Protein AF-A0A4E0RGH5-F1 (afdb_monomer_lite)

Foldseek 3Di:
DDPPDPPPVPDDDPDLLLLQCLVCVLLVAVLLNVCCNPVVVVLVVLCVVQVPDDPVNVLVLLLVLLLQLLQLLLCLLVVHDGPDDPVLNVVLCVPCNVLSVVAPDHSVLSVQCSVPSVQAPPDPDQDPVNVSQCSRPPDLLSVLVSVVVRVCVRDNHDPSRSVSCNVVSSSSVSSSSSSSVVLVPDPSSVRSSLSSLVSSLVVLLVVLVVLCVVQVHDLFADLLLLLTDDDPVSVVSLVVLVVNLVRGDLLDPSSLSSLSSSLNSVVSVVPLVVSLVSLVVSCVSPPDDLQSNLSSLNNNLSSVLLVVNWVSSVVSLVSSCVSPVQPRPLAPCVQWPFDTFPHAANFFTKGWTQGNDPVCCVPARIKIKTKGSFQDDPADPPFPWDASNPVVSGTIIGIGGDDPQKDFQVVCQVPQFDDDPNFGAQDPVLLLQVLLVLLVQQQVCQVVQWHQQQQARRQWIWGNDNSTHTDDRHRTRCLVVLQVSLQSCVVSVDDDNRGPRNVVNVLSVLLFAPQSNVVPVQPHDGQLRVLSSSLQRSQCRHQSDRSNDDDLVSHPPQVLNSVLSCQSNDNRSVSHDPHSVSSNVSSVVSVVVVVLVVVLVVLVVVLVVVLDLVSLVCSLPPGDPCPCVVVSVVSNVVNVVPPDDDDDDDDDDDDDDDDDDDDVPVVVLVVVLVVLVVQLVVVLDLVSLVCSVVDDGPCPCVVVSVVSNVVRVVVVLVVVLVVLVVQLVVVLALVSLVCSLPDDGPCPCNVVSVVSNLVNVLVVLVVQLVVVLDLVSLVVSCVDDGPCPCNVVSVVSNVVRVVVVVVVVVVVVVVVLVVVLVVLVVQLVVVLDLVSLVCSCPDPGPCPCVVVSLVSNLVVLQADLPDVVSLVVLVCCLAPNLVSLVVSCVRVNCQRSQLSLQLSLLCLPLVLVLPVLVCQLVVVFDDDPPDDDSVLSVVVSVLSVVLSVVLSVVSNVPRPDPCCVVSVVVNLVSCVVVVVVSVVVVCVVVPDPDPPPVVVVVVVVSVVLVVVVVVVVVVVVVDDPVVVVVVVVVVVVVVVPPDDDDDPCPVVVVVVVLVSVLVCLSVVLSVQSVVSSVVSDRDPVNVVSVVVSVVVSVVVVVCRRVPVVVVND

Sequence (1113 aa):
MIHITTTQLNKKMLSPQPLLQGLGTLLDNPAVAEFAKHAGKKAVSVLRAHFTFTSHEITKAYQDNFGKTLEAIRNELAGKPSLFSSKLRHDFSAQFSAQIRSGDVDSEALNPFVKQKAKLFQIDNLSDTDLASLINAQSTVALTELLLEQMQLITPLSDKLSAFLRQDDLLGQAMLFFLREQFRTDERFEKTQMALQQEAILFNQQRMFALMEKLHLSSQVKASDEFTRHDTETQHLIQKSVFNLKHLSSKTPEYTQLTLMVGSAISSTGDLAQSEALFSQVIDNTPHDDEKKAKAYFNRFQVRLRGNTFDTALVDLQAAIDLNPYDYALHDVKTYPMLELLGAGGMGCVFLCQNNDPLTAQEHQKVVVKCFWETLKGAPKPLAVAYANVHDQKRAYFVTEYFEGTIDGEQWLKKYGIDDDKIKKMDLKTGWQVALSLAQGLQVAHDKGIFHLDLKPANVLLTDSPAAVPLKIIDFGLAKIAPTLQQEALTRQNQLGLSQFGQAVMGTLHYAPPEQQGETQYGEPKAYSDVFAFGATMYRFWTGLSPRRFSERKLPNVPALRELLFDCVEENPNHRPDSAGEVLERFKSIVETQQKAREDEKAWQNARGQDTKSAYETYLKGNTLKKYAVAAKNRLKAIETEDFTPVEDDEFIVTEDSTPVNDEVEETKRWLDERAWGKACEQNTLSAYQGYLEGNTLKRHAVEAKKRIKALEMAAAKKADEIAWKNAYQQNTESAYQAYLQGNTLKKHASNAQQILEECRDETAWQKACQEDTEAAYQAYLDGETVKKYAQKARQQIKAKQQQIKAKQQQIKAIKKREADEKAWQKARQQDTDVAYQAYLEGKTLKKYAQEAKKQRRRFLSLSLFNPLDHLRLLWWTLVMPQQLIAHREICGDKEQKRVGKWLVSTLIWLPLLMPILGLGLGLLPHSSKALSVDTYLLLSAGVFVCWLLIGWLGNIYIDENDWDRDVILVGILVVTVGVAVGVNIGVELGVAGSLACYVAWCVALLVAGSLVCGVVCCVELGVAGVIMLVGVMVAVVVGITGVVLGVMAGFLAGMVAFGVMFVVEVGMTFVVEKSLNTGTPSWIARLAFLLLIAAHLFLILYSFLGGWRLFA

Structure (mmCIF, N/CA/C/O backbone):
data_AF-A0A4E0RGH5-F1
#
_entry.id   AF-A0A4E0RGH5-F1
#
loop_
_atom_site.group_PDB
_atom_site.id
_atom_site.type_symbol
_atom_site.label_atom_id
_atom_site.label_alt_id
_atom_site.label_comp_id
_atom_site.label_asym_id
_atom_site.label_entity_id
_atom_site.label_seq_id
_atom_site.pdbx_PDB_ins_code
_atom_site.Cartn_x
_atom_site.Cartn_y
_atom_site.Cartn_z
_atom_site.occupancy
_atom_site.B_iso_or_equiv
_atom_site.auth_seq_id
_atom_site.auth_comp_id
_atom_site.auth_asym_id
_atom_site.auth_atom_id
_atom_site.pdbx_PDB_model_num
ATOM 1 N N . MET A 1 1 ? -27.649 -5.162 53.172 1.00 26.88 1 MET A N 1
ATOM 2 C CA . MET A 1 1 ? -28.378 -4.607 52.011 1.00 26.88 1 MET A CA 1
ATOM 3 C C . MET A 1 1 ? -28.572 -3.119 52.242 1.00 26.88 1 MET A C 1
ATOM 5 O O . MET A 1 1 ? -29.435 -2.749 53.022 1.00 26.88 1 MET A O 1
ATOM 9 N N . ILE A 1 2 ? -27.748 -2.276 51.625 1.00 24.36 2 ILE A N 1
ATOM 10 C CA . ILE A 1 2 ? -28.015 -0.838 51.530 1.00 24.36 2 ILE A CA 1
ATOM 11 C C . ILE A 1 2 ? -28.091 -0.542 50.037 1.00 24.36 2 ILE A C 1
ATOM 13 O O . ILE A 1 2 ? -27.094 -0.641 49.325 1.00 24.36 2 ILE A O 1
ATOM 17 N N . HIS A 1 3 ? -29.302 -0.263 49.560 1.00 26.98 3 HIS A N 1
ATOM 18 C CA . HIS A 1 3 ? -29.527 0.305 48.240 1.00 26.98 3 HIS A CA 1
ATOM 19 C C . HIS A 1 3 ? -28.973 1.730 48.247 1.00 26.98 3 HIS A C 1
ATOM 21 O O . HIS A 1 3 ? -29.508 2.606 48.923 1.00 26.98 3 HIS A O 1
ATOM 27 N N . ILE A 1 4 ? -27.909 1.968 47.484 1.00 30.19 4 ILE A N 1
ATOM 28 C CA . ILE A 1 4 ? -27.459 3.321 47.169 1.00 30.19 4 ILE A CA 1
ATOM 29 C C . ILE A 1 4 ? -28.504 3.921 46.222 1.00 30.19 4 ILE A C 1
ATOM 31 O O . ILE A 1 4 ? -28.529 3.623 45.029 1.00 30.19 4 ILE A O 1
ATOM 35 N N . THR A 1 5 ? -29.417 4.731 46.756 1.00 27.61 5 THR A N 1
ATOM 36 C CA . THR A 1 5 ? -30.381 5.485 45.949 1.00 27.61 5 THR A CA 1
ATOM 37 C C . THR A 1 5 ? -29.680 6.596 45.169 1.00 27.61 5 THR A C 1
ATOM 39 O O . THR A 1 5 ? -28.933 7.406 45.718 1.00 27.61 5 THR A O 1
ATOM 42 N N . THR A 1 6 ? -29.996 6.640 43.880 1.00 31.08 6 THR A N 1
ATOM 43 C CA . THR A 1 6 ? -29.473 7.418 42.743 1.00 31.08 6 THR A CA 1
ATOM 44 C C . THR A 1 6 ? -29.367 8.945 42.929 1.00 31.08 6 THR A C 1
ATOM 46 O O . THR A 1 6 ? -28.884 9.644 42.040 1.00 31.08 6 THR A O 1
ATOM 49 N N . THR A 1 7 ? -29.789 9.505 44.062 1.00 27.30 7 THR A N 1
ATOM 50 C CA . THR A 1 7 ? -30.028 10.949 44.219 1.00 27.30 7 THR A CA 1
ATOM 51 C C . THR A 1 7 ? -28.847 11.717 44.829 1.00 27.30 7 THR A C 1
ATOM 53 O O . THR A 1 7 ? -28.700 12.908 44.555 1.00 27.30 7 THR A O 1
ATOM 56 N N . GLN A 1 8 ? -27.957 11.070 45.594 1.00 30.64 8 GLN A N 1
ATOM 57 C CA . GLN A 1 8 ? -26.799 11.754 46.206 1.00 30.64 8 GLN A CA 1
ATOM 58 C C . GLN A 1 8 ? -25.541 11.818 45.320 1.00 30.64 8 GLN A C 1
ATOM 60 O O . GLN A 1 8 ? -24.670 12.650 45.558 1.00 30.64 8 GLN A O 1
ATOM 65 N N . LEU A 1 9 ? -25.489 11.056 44.223 1.00 33.94 9 LEU A N 1
ATOM 66 C CA . LEU A 1 9 ? -24.370 11.065 43.266 1.00 33.94 9 LEU A CA 1
ATOM 67 C C . LEU A 1 9 ? -24.306 12.313 42.362 1.00 33.94 9 LEU A C 1
ATOM 69 O O . LEU A 1 9 ? -23.312 12.506 41.668 1.00 33.94 9 LEU A O 1
ATOM 73 N N . ASN A 1 10 ? -25.336 13.168 42.358 1.00 29.12 10 ASN A N 1
ATOM 74 C CA . ASN A 1 10 ? -25.480 14.236 41.359 1.00 29.12 10 ASN A CA 1
ATOM 75 C C . ASN A 1 10 ? -25.106 15.655 41.821 1.00 29.12 10 ASN A C 1
ATOM 77 O O . ASN A 1 10 ? -25.113 16.553 40.982 1.00 29.12 10 ASN A O 1
ATOM 81 N N . LYS A 1 11 ? -24.793 15.911 43.102 1.00 30.19 11 LYS A N 1
ATOM 82 C CA . LYS A 1 11 ? -24.687 17.308 43.592 1.00 30.19 11 LYS A CA 1
ATOM 83 C C . LYS A 1 11 ? -23.344 17.783 44.155 1.00 30.19 11 LYS A C 1
ATOM 85 O O . LYS A 1 11 ? -23.234 18.980 44.396 1.00 30.19 11 LYS A O 1
ATOM 90 N N . LYS A 1 12 ? -22.311 16.941 44.308 1.00 28.62 12 LYS A N 1
ATOM 91 C CA . LYS A 1 12 ? -21.004 17.392 44.846 1.00 28.62 12 LYS A CA 1
ATOM 92 C C . LYS A 1 12 ? -19.752 16.674 44.300 1.00 28.62 12 LYS A C 1
ATOM 94 O O . LYS A 1 12 ? -18.755 16.580 45.002 1.00 28.62 12 LYS A O 1
ATOM 99 N N . MET A 1 13 ? -19.738 16.209 43.047 1.00 31.64 13 MET A N 1
ATOM 100 C CA . MET A 1 13 ? -18.477 15.750 42.434 1.00 31.64 13 MET A CA 1
ATOM 101 C C . MET A 1 13 ? -17.714 16.907 41.777 1.00 31.64 13 MET A C 1
ATOM 103 O O . MET A 1 13 ? -17.995 17.291 40.642 1.00 31.64 13 MET A O 1
ATOM 107 N N . LEU A 1 14 ? -16.695 17.409 42.478 1.00 35.00 14 LEU A N 1
ATOM 108 C CA . LEU A 1 14 ? -15.460 17.857 41.832 1.00 35.00 14 LEU A CA 1
ATOM 109 C C . LEU A 1 14 ? -14.883 16.645 41.067 1.00 35.00 14 LEU A C 1
ATOM 111 O O . LEU A 1 14 ? -14.746 15.574 41.642 1.00 35.00 14 LEU A O 1
ATOM 115 N N . SER A 1 15 ? -14.671 16.802 39.756 1.00 39.81 15 SER A N 1
ATOM 116 C CA . SER A 1 15 ? -14.091 15.866 38.763 1.00 39.81 15 SER A CA 1
ATOM 117 C C . SER A 1 15 ? -13.899 14.373 39.158 1.00 39.81 15 SER A C 1
ATOM 119 O O . SER A 1 15 ? -13.037 14.076 39.980 1.00 39.81 15 SER A O 1
ATOM 121 N N . PRO A 1 16 ? -14.516 13.396 38.456 1.00 49.44 16 PRO A N 1
ATOM 122 C CA . PRO A 1 16 ? -14.309 11.947 38.668 1.00 49.44 16 PRO A CA 1
ATOM 123 C C . PRO A 1 16 ? -12.885 11.401 38.397 1.00 49.44 16 PRO A C 1
ATOM 125 O O . PRO A 1 16 ? -12.670 10.194 38.467 1.00 49.44 16 PRO A O 1
ATOM 128 N N . GLN A 1 17 ? -11.918 12.244 38.024 1.00 50.66 17 GLN A N 1
ATOM 129 C CA . GLN A 1 17 ? -10.584 11.835 37.559 1.00 50.66 17 GLN A CA 1
ATOM 130 C C . GLN A 1 17 ? -9.671 11.171 38.615 1.00 50.66 17 GLN A C 1
ATOM 132 O O . GLN A 1 17 ? -8.982 10.224 38.232 1.00 50.66 17 GLN A O 1
ATOM 137 N N . PRO A 1 18 ? -9.644 11.583 39.900 1.00 49.97 18 PRO A N 1
ATOM 138 C CA . PRO A 1 18 ? -8.700 11.033 40.883 1.00 49.97 18 PRO A CA 1
ATOM 139 C C . PRO A 1 18 ? -8.973 9.566 41.253 1.00 49.97 18 PRO A C 1
ATOM 141 O O . PRO A 1 18 ? -8.062 8.745 41.222 1.00 49.97 18 PRO A O 1
ATOM 144 N N . LEU A 1 19 ? -10.238 9.210 41.515 1.00 51.69 19 LEU A N 1
ATOM 145 C CA . LEU A 1 19 ? -10.661 7.832 41.821 1.00 51.69 19 LEU A CA 1
ATOM 146 C C . LEU A 1 19 ? -10.346 6.877 40.654 1.00 51.69 19 LEU A C 1
ATOM 148 O O . LEU A 1 19 ? -9.841 5.773 40.839 1.00 51.69 19 LEU A O 1
ATOM 152 N N . LEU A 1 20 ? -10.625 7.336 39.432 1.00 52.66 20 LEU A N 1
ATOM 153 C CA . LEU A 1 20 ? -10.398 6.591 38.196 1.00 52.66 20 LEU A CA 1
ATOM 154 C C . LEU A 1 20 ? -8.911 6.377 37.886 1.00 52.66 20 LEU A C 1
ATOM 156 O O . LEU A 1 20 ? -8.541 5.317 37.384 1.00 52.66 20 LEU A O 1
ATOM 160 N N . GLN A 1 21 ? -8.061 7.363 38.187 1.00 52.00 21 GLN A N 1
ATOM 161 C CA . GLN A 1 21 ? -6.607 7.218 38.083 1.00 52.00 21 GLN A CA 1
ATOM 162 C C . GLN A 1 21 ? -6.050 6.277 39.159 1.00 52.00 21 GLN A C 1
ATOM 164 O O . GLN A 1 21 ? -5.233 5.421 38.828 1.00 52.00 21 GLN A O 1
ATOM 169 N N . GLY A 1 22 ? -6.537 6.368 40.403 1.00 54.50 22 GLY A N 1
ATOM 170 C CA . GLY A 1 22 ? -6.134 5.483 41.503 1.00 54.50 22 GLY A CA 1
ATOM 171 C C . GLY A 1 22 ? -6.422 4.003 41.231 1.00 54.50 22 GLY A C 1
ATOM 172 O O . GLY A 1 22 ? -5.572 3.148 41.471 1.00 54.50 22 GLY A O 1
ATOM 173 N N . LEU A 1 23 ? -7.574 3.695 40.628 1.00 54.81 23 LEU A N 1
ATOM 174 C CA . LEU A 1 23 ? -7.946 2.324 40.262 1.00 54.81 23 LEU A CA 1
ATOM 175 C C . LEU A 1 23 ? -7.074 1.728 39.146 1.00 54.81 23 LEU A C 1
ATOM 177 O O . LEU A 1 23 ? -6.743 0.548 39.209 1.00 54.81 23 LEU A O 1
ATOM 181 N N . GLY A 1 24 ? -6.652 2.524 38.157 1.00 56.19 24 GLY A N 1
ATOM 182 C CA . GLY A 1 24 ? -5.730 2.061 37.110 1.00 56.19 24 GLY A CA 1
ATOM 183 C C . GLY A 1 24 ? -4.370 1.618 37.666 1.00 56.19 24 GLY A C 1
ATOM 184 O O . GLY A 1 24 ? -3.802 0.630 37.200 1.00 56.19 24 GLY A O 1
ATOM 185 N N . THR A 1 25 ? -3.891 2.304 38.707 1.00 56.19 25 THR A N 1
ATOM 186 C CA . THR A 1 25 ? -2.645 1.980 39.418 1.00 56.19 25 THR A CA 1
ATOM 187 C C . THR A 1 25 ? -2.823 0.837 40.418 1.00 56.19 25 THR A C 1
ATOM 189 O O . THR A 1 25 ? -1.931 -0.002 40.550 1.00 56.19 25 THR A O 1
ATOM 192 N N . LEU A 1 26 ? -3.972 0.750 41.100 1.00 58.94 26 LEU A N 1
ATOM 193 C CA . LEU A 1 26 ? -4.319 -0.391 41.957 1.00 58.94 26 LEU A CA 1
ATOM 194 C C . LEU A 1 26 ? -4.324 -1.704 41.154 1.00 58.94 26 LEU A C 1
ATOM 196 O O . LEU A 1 26 ? -3.852 -2.726 41.643 1.00 58.94 26 LEU A O 1
ATOM 200 N N . LEU A 1 27 ? -4.806 -1.647 39.908 1.00 62.84 27 LEU A N 1
ATOM 201 C CA . LEU A 1 27 ? -4.883 -2.775 38.974 1.00 62.84 27 LEU A CA 1
ATOM 202 C C . LEU A 1 27 ? -3.576 -3.057 38.215 1.00 62.84 27 LEU A C 1
ATOM 204 O O . LEU A 1 27 ? -3.515 -4.043 37.484 1.00 62.84 27 LEU A O 1
ATOM 208 N N . ASP A 1 28 ? -2.565 -2.193 38.361 1.00 68.12 28 ASP A N 1
ATOM 209 C CA . ASP A 1 28 ? -1.268 -2.273 37.673 1.00 68.12 28 ASP A CA 1
ATOM 210 C C . ASP A 1 28 ? -1.400 -2.459 36.147 1.00 68.12 28 ASP A C 1
ATOM 212 O O . ASP A 1 28 ? -0.692 -3.240 35.512 1.00 68.12 28 ASP A O 1
ATOM 216 N N . ASN A 1 29 ? -2.378 -1.771 35.544 1.00 74.19 29 ASN A N 1
ATOM 217 C CA . ASN A 1 29 ? -2.711 -1.937 34.134 1.00 74.19 29 ASN A CA 1
ATOM 218 C C . ASN A 1 29 ? -2.783 -0.580 33.408 1.00 74.19 29 ASN A C 1
ATOM 220 O O . ASN A 1 29 ? -3.798 0.123 33.498 1.00 74.19 29 ASN A O 1
ATOM 224 N N . PRO A 1 30 ? -1.739 -0.196 32.649 1.00 76.12 30 PRO A N 1
ATOM 225 C CA . PRO A 1 30 ? -1.668 1.120 32.018 1.00 76.12 30 PRO A CA 1
ATOM 226 C C . PRO A 1 30 ? -2.746 1.337 30.946 1.00 76.12 30 PRO A C 1
ATOM 228 O O . PRO A 1 30 ? -3.210 2.465 30.771 1.00 76.12 30 PRO A O 1
ATOM 231 N N . ALA A 1 31 ? -3.210 0.275 30.276 1.00 77.31 31 ALA A N 1
ATOM 232 C CA . ALA A 1 31 ? -4.281 0.375 29.285 1.00 77.31 31 ALA A CA 1
ATOM 233 C C . ALA A 1 31 ? -5.635 0.713 29.940 1.00 77.31 31 ALA A C 1
ATOM 235 O O . ALA A 1 31 ? -6.396 1.533 29.416 1.00 77.31 31 ALA A O 1
ATOM 236 N N . VAL A 1 32 ? -5.911 0.145 31.121 1.00 76.56 32 VAL A N 1
ATOM 237 C CA . VAL A 1 32 ? -7.100 0.481 31.927 1.00 76.56 32 VAL A CA 1
ATOM 238 C C . VAL A 1 32 ? -7.005 1.908 32.469 1.00 76.56 32 VAL A C 1
ATOM 240 O O . VAL A 1 32 ? -7.990 2.646 32.412 1.00 76.56 32 VAL A O 1
ATOM 243 N N . ALA A 1 33 ? -5.825 2.335 32.927 1.00 74.44 33 ALA A N 1
ATOM 244 C CA . ALA A 1 33 ? -5.603 3.708 33.383 1.00 74.44 33 ALA A CA 1
ATOM 245 C C . ALA A 1 33 ? -5.853 4.736 32.261 1.00 74.44 33 ALA A C 1
ATOM 247 O O . ALA A 1 33 ? -6.489 5.773 32.477 1.00 74.44 33 ALA A O 1
ATOM 248 N N . GLU A 1 34 ? -5.404 4.442 31.037 1.00 78.25 34 GLU A N 1
ATOM 249 C CA . GLU A 1 34 ? -5.659 5.301 29.882 1.00 78.25 34 GLU A CA 1
ATOM 250 C C . GLU A 1 34 ? -7.148 5.360 29.519 1.00 78.25 34 GLU A C 1
ATOM 252 O O . GLU A 1 34 ? -7.672 6.459 29.290 1.00 78.25 34 GLU A O 1
ATOM 257 N N . PHE A 1 35 ? -7.828 4.210 29.486 1.00 82.06 35 PHE A N 1
ATOM 258 C CA . PHE A 1 35 ? -9.276 4.138 29.283 1.00 82.06 35 PHE A CA 1
ATOM 259 C C . PHE A 1 35 ? -10.014 4.985 30.325 1.00 82.06 35 PHE A C 1
ATOM 261 O O . PHE A 1 35 ? -10.814 5.847 29.963 1.00 82.06 35 PHE A O 1
ATOM 268 N N . ALA A 1 36 ? -9.691 4.818 31.606 1.00 73.62 36 ALA A N 1
ATOM 269 C CA . ALA A 1 36 ? -10.322 5.551 32.695 1.00 73.62 36 ALA A CA 1
ATOM 270 C C . ALA A 1 36 ? -10.101 7.073 32.580 1.00 73.62 36 ALA A C 1
ATOM 272 O O . ALA A 1 36 ? -11.025 7.855 32.814 1.00 73.62 36 ALA A O 1
ATOM 273 N N . LYS A 1 37 ? -8.912 7.504 32.135 1.00 74.50 37 LYS A N 1
ATOM 274 C CA . LYS A 1 37 ? -8.587 8.923 31.910 1.00 74.50 37 LYS A CA 1
ATOM 275 C C . LYS A 1 37 ? -9.439 9.567 30.809 1.00 74.50 37 LYS A C 1
ATOM 277 O O . LYS A 1 37 ? -9.841 10.719 30.963 1.00 74.50 37 LYS A O 1
ATOM 282 N N . HIS A 1 38 ? -9.699 8.856 29.710 1.00 74.75 38 HIS A N 1
ATOM 283 C CA . HIS A 1 38 ? -10.365 9.422 28.525 1.00 74.75 38 HIS A CA 1
ATOM 284 C C . HIS A 1 38 ? -11.869 9.124 28.464 1.00 74.75 38 HIS A C 1
ATOM 286 O O . HIS A 1 38 ? -12.643 9.947 27.981 1.00 74.75 38 HIS A O 1
ATOM 292 N N . ALA A 1 39 ? -12.301 7.978 28.986 1.00 74.88 39 ALA A N 1
ATOM 293 C CA . ALA A 1 39 ? -13.684 7.505 28.982 1.00 74.88 39 ALA A CA 1
ATOM 294 C C . ALA A 1 39 ? -14.267 7.442 30.405 1.00 74.88 39 ALA A C 1
ATOM 296 O O . ALA A 1 39 ? -15.059 6.557 30.734 1.00 74.88 39 ALA A O 1
ATOM 297 N N . GLY A 1 40 ? -13.901 8.404 31.260 1.00 68.19 40 GLY A N 1
ATOM 298 C CA . GLY A 1 40 ? -14.149 8.336 32.701 1.00 68.19 40 GLY A CA 1
ATOM 299 C C . GLY A 1 40 ? -15.606 8.122 33.116 1.00 68.19 40 GLY A C 1
ATOM 300 O O . GLY A 1 40 ? -15.867 7.376 34.051 1.00 68.19 40 GLY A O 1
ATOM 301 N N . LYS A 1 41 ? -16.590 8.669 32.388 1.00 71.19 41 LYS A N 1
ATOM 302 C CA . LYS A 1 41 ? -18.016 8.388 32.667 1.00 71.19 41 LYS A CA 1
ATOM 303 C C . LYS A 1 41 ? -18.369 6.907 32.485 1.00 71.19 41 LYS A C 1
ATOM 305 O O . LYS A 1 41 ? -19.129 6.362 33.282 1.00 71.19 41 LYS A O 1
ATOM 310 N N . LYS A 1 42 ? -17.816 6.262 31.453 1.00 74.12 42 LYS A N 1
ATOM 311 C CA . LYS A 1 42 ? -18.042 4.841 31.170 1.00 74.12 42 LYS A CA 1
ATOM 312 C C . LYS A 1 42 ? -17.301 3.972 32.181 1.00 74.12 42 LYS A C 1
ATOM 314 O O . LYS A 1 42 ? -17.907 3.079 32.755 1.00 74.12 42 LYS A O 1
ATOM 319 N N . ALA A 1 43 ? -16.054 4.319 32.498 1.00 70.69 43 ALA A N 1
ATOM 320 C CA . ALA A 1 43 ? -15.291 3.661 33.555 1.00 70.69 43 ALA A CA 1
ATOM 321 C C . ALA A 1 43 ? -16.008 3.725 34.920 1.00 70.69 43 ALA A C 1
ATOM 323 O O . ALA A 1 43 ? -16.138 2.705 35.588 1.00 70.69 43 ALA A O 1
ATOM 324 N N . VAL A 1 44 ? -16.576 4.880 35.298 1.00 68.75 44 VAL A N 1
ATOM 325 C CA . VAL A 1 44 ? -17.404 5.015 36.516 1.00 68.75 44 VAL A CA 1
ATOM 326 C C . VAL A 1 44 ? -18.638 4.114 36.462 1.00 68.75 44 VAL A C 1
ATOM 328 O O . VAL A 1 44 ? -19.006 3.531 37.476 1.00 68.75 44 VAL A O 1
ATOM 331 N N . SER A 1 45 ? -19.282 3.979 35.303 1.00 72.62 45 SER A N 1
ATOM 332 C CA . SER A 1 45 ? -20.432 3.082 35.147 1.00 72.62 45 SER A CA 1
ATOM 333 C C . SER A 1 45 ? -20.056 1.616 35.369 1.00 72.62 45 SER A C 1
ATOM 335 O O . SER A 1 45 ? -20.777 0.907 36.065 1.00 72.62 45 SER A O 1
ATOM 337 N N . VAL A 1 46 ? -18.925 1.174 34.814 1.00 75.81 46 VAL A N 1
ATOM 338 C CA . VAL A 1 46 ? -18.401 -0.192 34.988 1.00 75.81 46 VAL A CA 1
ATOM 339 C C . VAL A 1 46 ? -18.072 -0.444 36.456 1.00 75.81 46 VAL A C 1
ATOM 341 O O . VAL A 1 46 ? -18.476 -1.457 37.019 1.00 75.81 46 VAL A O 1
ATOM 344 N N . LEU A 1 47 ? -17.418 0.517 37.109 1.00 71.38 47 LEU A N 1
ATOM 345 C CA . LEU A 1 47 ? -17.121 0.434 38.537 1.00 71.38 47 LEU A CA 1
ATOM 346 C C . LEU A 1 47 ? -18.393 0.341 39.379 1.00 71.38 47 LEU A C 1
ATOM 348 O O . LEU A 1 47 ? -18.475 -0.524 40.237 1.00 71.38 47 LEU A O 1
ATOM 352 N N . ARG A 1 48 ? -19.424 1.147 39.102 1.00 68.94 48 ARG A N 1
ATOM 353 C CA . ARG A 1 48 ? -20.706 1.044 39.824 1.00 68.94 48 ARG A CA 1
ATOM 354 C C . ARG A 1 48 ? -21.386 -0.314 39.654 1.00 68.94 48 ARG A C 1
ATOM 356 O O . ARG A 1 48 ? -22.100 -0.737 40.554 1.00 68.94 48 ARG A O 1
ATOM 363 N N . ALA A 1 49 ? -21.208 -0.957 38.504 1.00 74.50 49 ALA A N 1
ATOM 364 C CA . ALA A 1 49 ? -21.832 -2.241 38.211 1.00 74.50 49 ALA A CA 1
ATOM 365 C C . ALA A 1 49 ? -21.066 -3.430 38.813 1.00 74.50 49 ALA A C 1
ATOM 367 O O . ALA A 1 49 ? -21.692 -4.395 39.244 1.00 74.50 49 ALA A O 1
ATOM 368 N N . HIS A 1 50 ? -19.731 -3.367 38.842 1.00 73.88 50 HIS A N 1
ATOM 369 C CA . HIS A 1 50 ? -18.887 -4.524 39.157 1.00 73.88 50 HIS A CA 1
ATOM 370 C C . HIS A 1 50 ? -18.087 -4.388 40.459 1.00 73.88 50 HIS A C 1
ATOM 372 O O . HIS A 1 50 ? -17.821 -5.399 41.106 1.00 73.88 50 HIS A O 1
ATOM 378 N N . PHE A 1 51 ? -17.755 -3.167 40.889 1.00 74.12 51 PHE A N 1
ATOM 379 C CA . PHE A 1 51 ? -17.041 -2.925 42.142 1.00 74.12 51 PHE A CA 1
ATOM 380 C C . PHE A 1 51 ? -18.032 -2.885 43.312 1.00 74.12 51 PHE A C 1
ATOM 382 O O . PHE A 1 51 ? -18.540 -1.834 43.698 1.00 74.12 51 PHE A O 1
ATOM 389 N N . THR A 1 52 ? -18.334 -4.057 43.870 1.00 73.88 52 THR A N 1
ATOM 390 C CA . THR A 1 52 ? -19.393 -4.233 44.881 1.00 73.88 52 THR A CA 1
ATOM 391 C C . THR A 1 52 ? -18.889 -4.212 46.331 1.00 73.88 52 THR A C 1
ATOM 393 O O . THR A 1 52 ? -19.585 -4.705 47.218 1.00 73.88 52 THR A O 1
ATOM 396 N N . PHE A 1 53 ? -17.676 -3.717 46.587 1.00 71.44 53 PHE A N 1
ATOM 397 C CA . PHE A 1 53 ? -17.119 -3.635 47.941 1.00 71.44 53 PHE A CA 1
ATOM 398 C C . PHE A 1 53 ? -17.815 -2.534 48.747 1.00 71.44 53 PHE A C 1
ATOM 400 O O . PHE A 1 53 ? -17.948 -1.399 48.287 1.00 71.44 53 PHE A O 1
ATOM 407 N N . THR A 1 54 ? -18.247 -2.856 49.963 1.00 69.00 54 THR A N 1
ATOM 408 C CA . THR A 1 54 ? -18.823 -1.878 50.895 1.00 69.00 54 THR A CA 1
ATOM 409 C C . THR A 1 54 ? -17.732 -1.045 51.567 1.00 69.00 54 THR A C 1
ATOM 411 O O . THR A 1 54 ? -16.611 -1.516 51.763 1.00 69.00 54 THR A O 1
ATOM 414 N N . SER A 1 55 ? -18.064 0.174 52.006 1.00 64.12 55 SER A N 1
ATOM 415 C CA . SER A 1 55 ? -17.123 1.029 52.747 1.00 64.12 55 SER A CA 1
ATOM 416 C C . SER A 1 55 ? -16.553 0.322 53.982 1.00 64.12 55 SER A C 1
ATOM 418 O O . SER A 1 55 ? -15.367 0.437 54.260 1.00 64.12 55 SER A O 1
ATOM 420 N N . HIS A 1 56 ? -17.365 -0.491 54.670 1.00 68.31 56 HIS A N 1
ATOM 421 C CA . HIS A 1 56 ? -16.918 -1.293 55.811 1.00 68.31 56 HIS A CA 1
ATOM 422 C C . HIS A 1 56 ? -15.864 -2.346 55.426 1.00 68.31 56 HIS A C 1
ATOM 424 O O . HIS A 1 56 ? -14.861 -2.496 56.122 1.00 68.31 56 HIS A O 1
ATOM 430 N N . GLU A 1 57 ? -16.062 -3.059 54.312 1.00 74.06 57 GLU A N 1
ATOM 431 C CA . GLU A 1 57 ? -15.089 -4.040 53.811 1.00 74.06 57 GLU A CA 1
ATOM 432 C C . GLU A 1 57 ? -13.771 -3.377 53.400 1.00 74.06 57 GLU A C 1
ATOM 434 O O . GLU A 1 57 ? -12.707 -3.919 53.696 1.00 74.06 57 GLU A O 1
ATOM 439 N N . ILE A 1 58 ? -13.829 -2.197 52.773 1.00 70.62 58 ILE A N 1
ATOM 440 C CA . ILE A 1 58 ? -12.632 -1.445 52.370 1.00 70.62 58 ILE A CA 1
ATOM 441 C C . ILE A 1 58 ? -11.858 -0.980 53.607 1.00 70.62 58 ILE A C 1
ATOM 443 O O . ILE A 1 58 ? -10.663 -1.251 53.709 1.00 70.62 58 ILE A O 1
ATOM 447 N N . THR A 1 59 ? -12.523 -0.360 54.587 1.00 73.25 59 THR A N 1
ATOM 448 C CA . THR A 1 59 ? -11.878 0.076 55.838 1.00 73.25 59 THR A CA 1
ATOM 449 C C . THR A 1 59 ? -11.227 -1.091 56.571 1.00 73.25 59 THR A C 1
ATOM 451 O O . THR A 1 59 ? -10.072 -0.999 56.989 1.00 73.25 59 THR A O 1
ATOM 454 N N . LYS A 1 60 ? -11.935 -2.220 56.673 1.00 76.81 60 LYS A N 1
ATOM 455 C CA . LYS A 1 60 ? -11.407 -3.432 57.302 1.00 76.81 60 LYS A CA 1
ATOM 456 C C . LYS A 1 60 ? -10.188 -3.978 56.551 1.00 76.81 60 LYS A C 1
ATOM 458 O O . LYS A 1 60 ? -9.195 -4.327 57.184 1.00 76.81 60 LYS A O 1
ATOM 463 N N . ALA A 1 61 ? -10.223 -3.991 55.217 1.00 77.56 61 ALA A N 1
ATOM 464 C CA . ALA A 1 61 ? -9.085 -4.400 54.397 1.00 77.56 61 ALA A CA 1
ATOM 465 C C . ALA A 1 61 ? -7.860 -3.492 54.600 1.00 77.56 61 ALA A C 1
ATOM 467 O O . ALA A 1 61 ? -6.741 -3.996 54.689 1.00 77.56 61 ALA A O 1
ATOM 468 N N . TYR A 1 62 ? -8.046 -2.176 54.730 1.00 76.94 62 TYR A N 1
ATOM 469 C CA . TYR A 1 62 ? -6.951 -1.254 55.052 1.00 76.94 62 TYR A CA 1
ATOM 470 C C . TYR A 1 62 ? -6.383 -1.498 56.454 1.00 76.94 62 TYR A C 1
ATOM 472 O O . TYR A 1 62 ? -5.169 -1.589 56.603 1.00 76.94 62 TYR A O 1
ATOM 480 N N . GLN A 1 63 ? -7.226 -1.666 57.474 1.00 80.62 63 GLN A N 1
ATOM 481 C CA . GLN A 1 63 ? -6.771 -1.968 58.839 1.00 80.62 63 GLN A CA 1
ATOM 482 C C . GLN A 1 63 ? -5.991 -3.290 58.910 1.00 80.62 63 GLN A C 1
ATOM 484 O O . GLN A 1 63 ? -4.945 -3.376 59.561 1.00 80.62 63 GLN A O 1
ATOM 489 N N . ASP A 1 64 ? -6.484 -4.325 58.227 1.00 81.12 64 ASP A N 1
ATOM 490 C CA . ASP A 1 64 ? -5.842 -5.635 58.206 1.00 81.12 64 ASP A CA 1
ATOM 491 C C . ASP A 1 64 ? -4.512 -5.611 57.453 1.00 81.12 64 ASP A C 1
ATOM 493 O O . ASP A 1 64 ? -3.529 -6.159 57.958 1.00 81.12 64 ASP A O 1
ATOM 497 N N . ASN A 1 65 ? -4.447 -4.950 56.294 1.00 84.12 65 ASN A N 1
ATOM 498 C CA . ASN A 1 65 ? -3.202 -4.835 55.536 1.00 84.12 65 ASN A CA 1
ATOM 499 C C . ASN A 1 65 ? -2.190 -3.919 56.210 1.00 84.12 65 ASN A C 1
ATOM 501 O O . ASN A 1 65 ? -1.023 -4.275 56.246 1.00 84.12 65 ASN A O 1
ATOM 505 N N . PHE A 1 66 ? -2.618 -2.831 56.847 1.00 85.25 66 PHE A N 1
ATOM 506 C CA . PHE A 1 66 ? -1.723 -1.981 57.627 1.00 85.25 66 PHE A CA 1
ATOM 507 C C . PHE A 1 66 ? -1.036 -2.765 58.755 1.00 85.25 66 PHE A C 1
ATOM 509 O O . PHE A 1 66 ? 0.181 -2.687 58.930 1.00 85.25 66 PHE A O 1
ATOM 516 N N . GLY A 1 67 ? -1.804 -3.593 59.475 1.00 84.25 67 GLY A N 1
ATOM 517 C CA . GLY A 1 67 ? -1.252 -4.501 60.479 1.00 84.25 67 GLY A CA 1
ATOM 518 C C . GLY A 1 67 ? -0.228 -5.475 59.886 1.00 84.25 67 GLY A C 1
ATOM 519 O O . GLY A 1 67 ? 0.862 -5.618 60.440 1.00 84.25 67 GLY A O 1
ATOM 520 N N . LYS A 1 68 ? -0.545 -6.092 58.737 1.00 85.44 68 LYS A N 1
ATOM 521 C CA . LYS A 1 68 ? 0.367 -7.001 58.017 1.00 85.44 68 LYS A CA 1
ATOM 522 C C . LYS A 1 68 ? 1.639 -6.294 57.539 1.00 85.44 68 LYS A C 1
ATOM 524 O O . LYS A 1 68 ? 2.718 -6.862 57.671 1.00 85.44 68 LYS A O 1
ATOM 529 N N . THR A 1 69 ? 1.525 -5.070 57.028 1.00 88.94 69 THR A N 1
ATOM 530 C CA . THR A 1 69 ? 2.642 -4.249 56.548 1.00 88.94 69 THR A CA 1
ATOM 531 C C . THR A 1 69 ? 3.620 -3.938 57.672 1.00 88.94 69 THR A C 1
ATOM 533 O O . THR A 1 69 ? 4.808 -4.234 57.549 1.00 88.94 69 THR A O 1
ATOM 536 N N . LEU A 1 70 ? 3.136 -3.402 58.796 1.00 88.69 70 LEU A N 1
ATOM 537 C CA . LEU A 1 70 ? 4.002 -3.094 59.935 1.00 88.69 70 LEU A CA 1
ATOM 538 C C . LEU A 1 70 ? 4.603 -4.353 60.559 1.00 88.69 70 LEU A C 1
ATOM 540 O O . LEU A 1 70 ? 5.758 -4.343 60.978 1.00 88.69 70 LEU A O 1
ATOM 544 N N . GLU A 1 71 ? 3.847 -5.449 60.600 1.00 87.12 71 GLU A N 1
ATOM 545 C CA . GLU A 1 71 ? 4.356 -6.738 61.054 1.00 87.12 71 GLU A CA 1
ATOM 546 C C . GLU A 1 71 ? 5.457 -7.279 60.132 1.00 87.12 71 GLU A C 1
ATOM 548 O O . GLU A 1 71 ? 6.469 -7.775 60.628 1.00 87.12 71 GLU A O 1
ATOM 553 N N . ALA A 1 72 ? 5.312 -7.139 58.812 1.00 86.88 72 ALA A N 1
ATOM 554 C CA . ALA A 1 72 ? 6.334 -7.524 57.844 1.00 86.88 72 ALA A CA 1
ATOM 555 C C . ALA A 1 72 ? 7.620 -6.699 58.011 1.00 86.88 72 ALA A C 1
ATOM 557 O O . ALA A 1 72 ? 8.699 -7.282 58.115 1.00 86.88 72 ALA A O 1
ATOM 558 N N . ILE A 1 73 ? 7.498 -5.369 58.122 1.00 89.00 73 ILE A N 1
ATOM 559 C CA . ILE A 1 73 ? 8.634 -4.460 58.351 1.00 89.00 73 ILE A CA 1
ATOM 560 C C . ILE A 1 73 ? 9.320 -4.782 59.685 1.00 89.00 73 ILE A C 1
ATOM 562 O O . ILE A 1 73 ? 10.536 -4.955 59.730 1.00 89.00 73 ILE A O 1
ATOM 566 N N . ARG A 1 74 ? 8.546 -4.941 60.767 1.00 89.19 74 ARG A N 1
ATOM 567 C CA . ARG A 1 74 ? 9.061 -5.312 62.094 1.00 89.19 74 ARG A CA 1
ATOM 568 C C . ARG A 1 74 ? 9.827 -6.631 62.057 1.00 89.19 74 ARG A C 1
ATOM 570 O O . ARG A 1 74 ? 10.887 -6.739 62.665 1.00 89.19 74 ARG A O 1
ATOM 577 N N . ASN A 1 75 ? 9.271 -7.648 61.403 1.00 85.38 75 ASN A N 1
ATOM 578 C CA . ASN A 1 75 ? 9.877 -8.975 61.370 1.00 85.38 75 ASN A CA 1
ATOM 579 C C . ASN A 1 75 ? 11.191 -8.973 60.570 1.00 85.38 75 ASN A C 1
ATOM 581 O O . ASN A 1 75 ? 12.140 -9.622 61.009 1.00 85.38 75 ASN A O 1
ATOM 585 N N . GLU A 1 76 ? 11.279 -8.210 59.472 1.00 86.31 76 GLU A N 1
ATOM 586 C CA . GLU A 1 76 ? 12.544 -8.016 58.744 1.00 86.31 76 GLU A CA 1
ATOM 587 C C . GLU A 1 76 ? 13.578 -7.219 59.553 1.00 86.31 76 GLU A C 1
ATOM 589 O O . GLU A 1 76 ? 14.745 -7.608 59.571 1.00 86.31 76 GLU A O 1
ATOM 594 N N . LEU A 1 77 ? 13.169 -6.184 60.302 1.00 86.31 77 LEU A N 1
ATOM 595 C CA . LEU A 1 77 ? 14.056 -5.482 61.248 1.00 86.31 77 LEU A CA 1
ATOM 596 C C . LEU A 1 77 ? 14.579 -6.415 62.355 1.00 86.31 77 LEU A C 1
ATOM 598 O O . LEU A 1 77 ? 15.738 -6.331 62.746 1.00 86.31 77 LEU A O 1
ATOM 602 N N . ALA A 1 78 ? 13.738 -7.326 62.850 1.00 82.56 78 ALA A N 1
ATOM 603 C CA . ALA A 1 78 ? 14.090 -8.276 63.908 1.00 82.56 78 ALA A CA 1
ATOM 604 C C . ALA A 1 78 ? 14.851 -9.521 63.407 1.00 82.56 78 ALA A C 1
ATOM 606 O O . ALA A 1 78 ? 15.176 -10.395 64.215 1.00 82.56 78 ALA A O 1
ATOM 607 N N . GLY A 1 79 ? 15.067 -9.667 62.093 1.00 74.31 79 GLY A N 1
ATOM 608 C CA . GLY A 1 79 ? 15.647 -10.875 61.492 1.00 74.31 79 GLY A CA 1
ATOM 609 C C . GLY A 1 79 ? 14.817 -12.150 61.717 1.00 74.31 79 GLY A C 1
ATOM 610 O O . GLY A 1 79 ? 15.360 -13.255 61.678 1.00 74.31 79 GLY A O 1
ATOM 611 N N . LYS A 1 80 ? 13.510 -12.021 61.992 1.00 67.81 80 LYS A N 1
ATOM 612 C CA . LYS A 1 80 ? 12.610 -13.138 62.326 1.00 67.81 80 LYS A CA 1
ATOM 613 C C . LYS A 1 80 ? 11.795 -13.592 61.104 1.00 67.81 80 LYS A C 1
ATOM 615 O O . LYS A 1 80 ? 11.308 -12.756 60.343 1.00 67.81 80 LYS A O 1
ATOM 620 N N . PRO A 1 81 ? 11.549 -14.904 60.925 1.00 56.53 81 PRO A N 1
ATOM 621 C CA . PRO A 1 81 ? 10.694 -15.401 59.847 1.00 56.53 81 PRO A CA 1
ATOM 622 C C . PRO A 1 81 ? 9.227 -14.968 60.048 1.00 56.53 81 PRO A C 1
ATOM 624 O O . PRO A 1 81 ? 8.588 -15.326 61.032 1.00 56.53 81 PRO A O 1
ATOM 627 N N . SER A 1 82 ? 8.695 -14.200 59.096 1.00 56.88 82 SER A N 1
ATOM 628 C CA . SER A 1 82 ? 7.353 -13.589 59.125 1.00 56.88 82 SER A CA 1
ATOM 629 C C . SER A 1 82 ? 6.175 -14.575 58.949 1.00 56.88 82 SER A C 1
ATOM 631 O O . SER A 1 82 ? 6.296 -15.526 58.192 1.00 56.88 82 SER A O 1
ATOM 633 N N . LEU A 1 83 ? 5.000 -14.334 59.546 1.00 54.22 83 LEU A N 1
ATOM 634 C CA . LEU A 1 83 ? 3.797 -15.206 59.557 1.00 54.22 83 LEU A CA 1
ATOM 635 C C . LEU A 1 83 ? 3.140 -15.548 58.187 1.00 54.22 83 LEU A C 1
ATOM 637 O O . LEU A 1 83 ? 2.121 -16.234 58.158 1.00 54.22 83 LEU A O 1
ATOM 641 N N . PHE A 1 84 ? 3.682 -15.096 57.052 1.00 57.59 84 PHE A N 1
ATOM 642 C CA . PHE A 1 84 ? 3.081 -15.289 55.721 1.00 57.59 84 PHE A CA 1
ATOM 643 C C . PHE A 1 84 ? 3.471 -16.609 55.037 1.00 57.59 84 PHE A C 1
ATOM 645 O O . PHE A 1 84 ? 4.478 -17.233 55.381 1.00 57.59 84 PHE A O 1
ATOM 652 N N . SER A 1 85 ? 2.692 -17.002 54.017 1.00 58.19 85 SER A N 1
ATOM 653 C CA . SER A 1 85 ? 3.049 -18.092 53.101 1.00 58.19 85 SER A CA 1
ATOM 654 C C . SER A 1 85 ? 4.459 -17.873 52.538 1.00 58.19 85 SER A C 1
ATOM 656 O O . SER A 1 85 ? 4.880 -16.738 52.296 1.00 58.19 85 SER A O 1
ATOM 658 N N . SER A 1 86 ? 5.211 -18.959 52.339 1.00 65.88 86 SER A N 1
ATOM 659 C CA . SER A 1 86 ? 6.629 -18.901 51.946 1.00 65.88 86 SER A CA 1
ATOM 660 C C . SER A 1 86 ? 6.882 -18.049 50.695 1.00 65.88 86 SER A C 1
ATOM 662 O O . SER A 1 86 ? 7.905 -17.372 50.623 1.00 65.88 86 SER A O 1
ATOM 664 N N . LYS A 1 87 ? 5.927 -18.022 49.753 1.00 70.38 87 LYS A N 1
ATOM 665 C CA . LYS A 1 87 ? 5.991 -17.229 48.518 1.00 70.38 87 LYS A CA 1
ATOM 666 C C . LYS A 1 87 ? 5.804 -15.724 48.749 1.00 70.38 87 LYS A C 1
ATOM 668 O O . LYS A 1 87 ? 6.650 -14.947 48.328 1.00 70.38 87 LYS A O 1
ATOM 673 N N . LEU A 1 88 ? 4.765 -15.311 49.481 1.00 77.19 88 LEU A N 1
ATOM 674 C CA . LEU A 1 88 ? 4.516 -13.889 49.762 1.00 77.19 88 LEU A CA 1
ATOM 675 C C . LEU A 1 88 ? 5.659 -13.265 50.573 1.00 77.19 88 LEU A C 1
ATOM 677 O O . LEU A 1 88 ? 6.041 -12.117 50.354 1.00 77.19 88 LEU A O 1
ATOM 681 N N . ARG A 1 89 ? 6.237 -14.056 51.487 1.00 72.50 89 ARG A N 1
ATOM 682 C CA . ARG A 1 89 ? 7.427 -13.674 52.251 1.00 72.50 89 ARG A CA 1
ATOM 683 C C . ARG A 1 89 ? 8.625 -13.412 51.334 1.00 72.50 89 ARG A C 1
ATOM 685 O O . ARG A 1 89 ? 9.307 -12.410 51.518 1.00 72.50 89 ARG A O 1
ATOM 692 N N . HIS A 1 90 ? 8.882 -14.305 50.378 1.00 73.44 90 HIS A N 1
ATOM 693 C CA . HIS A 1 90 ? 9.990 -14.167 49.435 1.00 73.44 90 HIS A CA 1
ATOM 694 C C . HIS A 1 90 ? 9.844 -12.900 48.581 1.00 73.44 90 HIS A C 1
ATOM 696 O O . HIS A 1 90 ? 10.795 -12.131 48.469 1.00 73.44 90 HIS A O 1
ATOM 702 N N . ASP A 1 91 ? 8.646 -12.643 48.054 1.00 81.31 91 ASP A N 1
ATOM 703 C CA . ASP A 1 91 ? 8.397 -11.505 47.164 1.00 81.31 91 ASP A CA 1
ATOM 704 C C . ASP A 1 91 ? 8.472 -10.159 47.903 1.00 81.31 91 ASP A C 1
ATOM 706 O O . ASP A 1 91 ? 9.056 -9.206 47.387 1.00 81.31 91 ASP A O 1
ATOM 710 N N . PHE A 1 92 ? 7.963 -10.089 49.139 1.00 85.31 92 PHE A N 1
ATOM 711 C CA . PHE A 1 92 ? 8.106 -8.899 49.983 1.00 85.31 92 PHE A CA 1
ATOM 712 C C . PHE A 1 92 ? 9.574 -8.636 50.346 1.00 85.31 92 PHE A C 1
ATOM 714 O O . PHE A 1 92 ? 10.066 -7.517 50.209 1.00 85.31 92 PHE A O 1
ATOM 721 N N . SER A 1 93 ? 10.291 -9.676 50.782 1.00 80.94 93 SER A N 1
ATOM 722 C CA . SER A 1 93 ? 11.694 -9.564 51.194 1.00 80.94 93 SER A CA 1
ATOM 723 C C . SER A 1 93 ? 12.592 -9.169 50.014 1.00 80.94 93 SER A C 1
ATOM 725 O O . SER A 1 93 ? 13.450 -8.300 50.151 1.00 80.94 93 SER A O 1
ATOM 727 N N . ALA A 1 94 ? 12.345 -9.719 48.821 1.00 81.88 94 ALA A N 1
ATOM 728 C CA . ALA A 1 94 ? 13.072 -9.348 47.609 1.00 81.88 94 ALA A CA 1
ATOM 729 C C . ALA A 1 94 ? 12.908 -7.862 47.239 1.00 81.88 94 ALA A C 1
ATOM 731 O O . ALA A 1 94 ? 13.844 -7.268 46.710 1.00 81.88 94 ALA A O 1
ATOM 732 N N . GLN A 1 95 ? 11.744 -7.264 47.519 1.00 84.62 95 GLN A N 1
ATOM 733 C CA . GLN A 1 95 ? 11.466 -5.864 47.184 1.00 84.62 95 GLN A CA 1
ATOM 734 C C . GLN A 1 95 ? 11.941 -4.877 48.257 1.00 84.62 95 GLN A C 1
ATOM 736 O O . GLN A 1 95 ? 12.501 -3.842 47.909 1.00 84.62 95 GLN A O 1
ATOM 741 N N . PHE A 1 96 ? 11.751 -5.183 49.545 1.00 87.94 96 PHE A N 1
ATOM 742 C CA . PHE A 1 96 ? 11.889 -4.182 50.614 1.00 87.94 96 PHE A CA 1
ATOM 743 C C . PHE A 1 96 ? 13.048 -4.434 51.592 1.00 87.94 96 PHE A C 1
ATOM 745 O O . PHE A 1 96 ? 13.415 -3.527 52.340 1.00 87.94 96 PHE A O 1
ATOM 752 N N . SER A 1 97 ? 13.676 -5.618 51.609 1.00 83.81 97 SER A N 1
ATOM 753 C CA . SER A 1 97 ? 14.655 -5.961 52.659 1.00 83.81 97 SER A CA 1
ATOM 754 C C . SER A 1 97 ? 15.907 -5.093 52.671 1.00 83.81 97 SER A C 1
ATOM 756 O O . SER A 1 97 ? 16.415 -4.791 53.748 1.00 83.81 97 SER A O 1
ATOM 758 N N . ALA A 1 98 ? 16.410 -4.677 51.506 1.00 81.81 98 ALA A N 1
ATOM 759 C CA . ALA A 1 98 ? 17.580 -3.799 51.430 1.00 81.81 98 ALA A CA 1
ATOM 760 C C . ALA A 1 98 ? 17.303 -2.434 52.086 1.00 81.81 98 ALA A C 1
ATOM 762 O O . ALA A 1 98 ? 18.112 -1.944 52.871 1.00 81.81 98 ALA A O 1
ATOM 763 N N . GLN A 1 99 ? 16.122 -1.874 51.817 1.00 84.88 99 GLN A N 1
ATOM 764 C CA . GLN A 1 99 ? 15.647 -0.617 52.390 1.00 84.88 99 GLN A CA 1
ATOM 765 C C . GLN A 1 99 ? 15.406 -0.761 53.898 1.00 84.88 99 GLN A C 1
ATOM 767 O O . GLN A 1 99 ? 15.953 0.008 54.684 1.00 84.88 99 GLN A O 1
ATOM 772 N N . ILE A 1 100 ? 14.684 -1.804 54.324 1.00 85.88 100 ILE A N 1
ATOM 773 C CA . ILE A 1 100 ? 14.345 -2.041 55.737 1.00 85.88 100 ILE A CA 1
ATOM 774 C C . ILE A 1 100 ? 15.601 -2.258 56.597 1.00 85.88 100 ILE A C 1
ATOM 776 O O . ILE A 1 100 ? 15.705 -1.685 57.678 1.00 85.88 100 ILE A O 1
ATOM 780 N N . ARG A 1 101 ? 16.581 -3.041 56.122 1.00 80.44 101 ARG A N 1
ATOM 781 C CA . ARG A 1 101 ? 17.803 -3.369 56.888 1.00 80.44 101 ARG A CA 1
ATOM 782 C C . ARG A 1 101 ? 18.817 -2.230 56.972 1.00 80.44 101 ARG A C 1
ATOM 784 O O . ARG A 1 101 ? 19.736 -2.310 57.781 1.00 80.44 101 ARG A O 1
ATOM 791 N N . SER A 1 102 ? 18.662 -1.193 56.152 1.00 78.62 102 SER A N 1
ATOM 792 C CA . SER A 1 102 ? 19.466 0.031 56.238 1.00 78.62 102 SER A CA 1
ATOM 793 C C . SER A 1 102 ? 18.987 1.003 57.326 1.00 78.62 102 SER A C 1
ATOM 795 O O . SER A 1 102 ? 19.699 1.951 57.650 1.00 78.62 102 SER A O 1
ATOM 797 N N . GLY A 1 103 ? 17.802 0.768 57.900 1.00 75.12 103 GLY A N 1
ATOM 798 C CA . GLY A 1 103 ? 17.200 1.632 58.910 1.00 75.12 103 GLY A CA 1
ATOM 799 C C . GLY A 1 103 ? 17.788 1.446 60.306 1.00 75.12 103 GLY A C 1
ATOM 800 O O . GLY A 1 103 ? 17.830 0.338 60.834 1.00 75.12 103 GLY A O 1
ATOM 801 N N . ASP A 1 104 ? 18.168 2.548 60.951 1.00 77.88 104 ASP A N 1
ATOM 802 C CA . ASP A 1 104 ? 18.627 2.571 62.346 1.00 77.88 104 ASP A CA 1
ATOM 803 C C . ASP A 1 104 ? 17.433 2.724 63.317 1.00 77.88 104 ASP A C 1
ATOM 805 O O . ASP A 1 104 ? 17.281 3.736 64.005 1.00 77.88 104 ASP A O 1
ATOM 809 N N . VAL A 1 105 ? 16.517 1.750 63.340 1.00 85.44 105 VAL A N 1
ATOM 810 C CA . VAL A 1 105 ? 15.328 1.756 64.217 1.00 85.44 105 VAL A CA 1
ATOM 811 C C . VAL A 1 105 ? 15.123 0.383 64.851 1.00 85.44 105 VAL A C 1
ATOM 813 O O . VAL A 1 105 ? 15.180 -0.638 64.173 1.00 85.44 105 VAL A O 1
ATOM 816 N N . ASP A 1 106 ? 14.840 0.355 66.157 1.00 84.12 106 ASP A N 1
ATOM 817 C CA . ASP A 1 106 ? 14.497 -0.884 66.856 1.00 84.12 106 ASP A CA 1
ATOM 818 C C . ASP A 1 106 ? 13.132 -1.413 66.386 1.00 84.12 106 ASP A C 1
ATOM 820 O O . ASP A 1 106 ? 12.126 -0.697 66.397 1.00 84.12 106 ASP A O 1
ATOM 824 N N . SER A 1 107 ? 13.091 -2.695 66.022 1.00 83.50 107 SER A N 1
ATOM 825 C CA . SER A 1 107 ? 11.868 -3.426 65.690 1.00 83.50 107 SER A CA 1
ATOM 826 C C . SER A 1 107 ? 10.764 -3.267 66.749 1.00 83.50 107 SER A C 1
ATOM 828 O O . SER A 1 107 ? 9.579 -3.214 66.405 1.00 83.50 107 SER A O 1
ATOM 830 N N . GLU A 1 108 ? 11.111 -3.128 68.033 1.00 84.50 108 GLU A N 1
ATOM 831 C CA . GLU A 1 108 ? 10.118 -2.988 69.100 1.00 84.50 108 GLU A CA 1
ATOM 832 C C . GLU A 1 108 ? 9.320 -1.678 69.030 1.00 84.50 108 GLU A C 1
ATOM 834 O O . GLU A 1 108 ? 8.176 -1.639 69.495 1.00 84.50 108 GLU A O 1
ATOM 839 N N . ALA A 1 109 ? 9.850 -0.646 68.362 1.00 85.31 109 ALA A N 1
ATOM 840 C CA . ALA A 1 109 ? 9.179 0.642 68.180 1.00 85.31 109 ALA A CA 1
ATOM 841 C C . ALA A 1 109 ? 7.860 0.532 67.385 1.00 85.31 109 ALA A C 1
ATOM 843 O O . ALA A 1 109 ? 6.982 1.385 67.517 1.00 85.31 109 ALA A O 1
ATOM 844 N N . LEU A 1 110 ? 7.677 -0.540 66.602 1.00 86.44 110 LEU A N 1
ATOM 845 C CA . LEU A 1 110 ? 6.450 -0.807 65.840 1.00 86.44 110 LEU A CA 1
ATOM 846 C C . LEU A 1 110 ? 5.373 -1.560 66.646 1.00 86.44 110 LEU A C 1
ATOM 848 O O . LEU A 1 110 ? 4.205 -1.590 66.244 1.00 86.44 110 LEU A O 1
ATOM 852 N N . ASN A 1 111 ? 5.720 -2.155 67.795 1.00 84.88 111 ASN A N 1
ATOM 853 C CA . ASN A 1 111 ? 4.813 -3.005 68.581 1.00 84.88 111 ASN A CA 1
ATOM 854 C C . ASN A 1 111 ? 3.505 -2.326 69.036 1.00 84.88 111 ASN A C 1
ATOM 856 O O . ASN A 1 111 ? 2.465 -2.995 68.982 1.00 84.88 111 ASN A O 1
ATOM 860 N N . PRO A 1 112 ? 3.495 -1.048 69.473 1.00 83.31 112 PRO A N 1
ATOM 861 C CA . PRO A 1 112 ? 2.261 -0.366 69.866 1.00 83.31 112 PRO A CA 1
ATOM 862 C C . PRO A 1 112 ? 1.245 -0.279 68.721 1.00 83.31 112 PRO A C 1
ATOM 864 O O . PRO A 1 112 ? 0.047 -0.459 68.945 1.00 83.31 112 PRO A O 1
ATOM 867 N N . PHE A 1 113 ? 1.731 -0.078 67.494 1.00 84.56 113 PHE A N 1
ATOM 868 C CA . PHE A 1 113 ? 0.913 0.117 66.297 1.00 84.56 113 PHE A CA 1
ATOM 869 C C . PHE A 1 113 ? 0.405 -1.209 65.722 1.00 84.56 113 PHE A C 1
ATOM 871 O O . PHE A 1 113 ? -0.774 -1.319 65.390 1.00 84.56 113 PHE A O 1
ATOM 878 N N . VAL A 1 114 ? 1.244 -2.254 65.709 1.00 81.81 114 VAL A N 1
ATOM 879 C CA . VAL A 1 114 ? 0.834 -3.608 65.282 1.00 81.81 114 VAL A CA 1
ATOM 880 C C . VAL A 1 114 ? -0.301 -4.149 66.167 1.00 81.81 114 VAL A C 1
ATOM 882 O O . VAL A 1 114 ? -1.255 -4.742 65.662 1.00 81.81 114 VAL A O 1
ATOM 885 N N . LYS A 1 115 ? -0.246 -3.908 67.487 1.00 79.31 115 LYS A N 1
ATOM 886 C CA . LYS A 1 115 ? -1.265 -4.380 68.447 1.00 79.31 115 LYS A CA 1
ATOM 887 C C . LYS A 1 115 ? -2.578 -3.592 68.397 1.00 79.31 115 LYS A C 1
ATOM 889 O O . LYS A 1 115 ? -3.615 -4.131 68.774 1.00 79.31 115 LYS A O 1
ATOM 894 N N . GLN A 1 116 ? -2.553 -2.335 67.951 1.00 75.94 116 GLN A N 1
ATOM 895 C CA . GLN A 1 116 ? -3.704 -1.423 67.994 1.00 75.94 116 GLN A CA 1
ATOM 896 C C . GLN A 1 116 ? -4.297 -1.113 66.607 1.00 75.94 116 GLN A C 1
ATOM 898 O O . GLN A 1 116 ? -4.983 -0.106 66.449 1.00 75.94 116 GLN A O 1
ATOM 903 N N . LYS A 1 117 ? -4.116 -1.999 65.613 1.00 70.81 117 LYS A N 1
ATOM 904 C CA . LYS A 1 117 ? -4.598 -1.807 64.227 1.00 70.81 117 LYS A CA 1
ATOM 905 C C . LYS A 1 117 ? -6.090 -1.457 64.089 1.00 70.81 117 LYS A C 1
ATOM 907 O O . LYS A 1 117 ? -6.465 -0.744 63.168 1.00 70.81 117 LYS A O 1
ATOM 912 N N . ALA A 1 118 ? -6.933 -1.903 65.025 1.00 67.62 118 ALA A N 1
ATOM 913 C CA . ALA A 1 118 ? -8.371 -1.616 65.040 1.00 67.62 118 ALA A CA 1
ATOM 914 C C . ALA A 1 118 ? -8.714 -0.151 65.385 1.00 67.62 118 ALA A C 1
ATOM 916 O O . ALA A 1 118 ? -9.868 0.249 65.243 1.00 67.62 118 ALA A O 1
ATOM 917 N N . LYS A 1 119 ? -7.737 0.637 65.861 1.00 69.38 119 LYS A N 1
ATOM 918 C CA . LYS A 1 119 ? -7.885 2.069 66.160 1.00 69.38 119 LYS A CA 1
ATOM 919 C C . LYS A 1 119 ? -7.573 2.984 64.972 1.00 69.38 119 LYS A C 1
ATOM 921 O O . LYS A 1 119 ? -7.926 4.155 65.028 1.00 69.38 119 LYS A O 1
ATOM 926 N N . LEU A 1 120 ? -6.957 2.473 63.902 1.00 66.31 120 LEU A N 1
ATOM 927 C CA . LEU A 1 120 ? -6.752 3.240 62.669 1.00 66.31 120 LEU A CA 1
ATOM 928 C C . LEU A 1 120 ? -8.037 3.303 61.846 1.00 66.31 120 LEU A C 1
ATOM 930 O O . LEU A 1 120 ? -8.775 2.322 61.787 1.00 66.31 120 LEU A O 1
ATOM 934 N N . PHE A 1 121 ? -8.279 4.425 61.164 1.00 67.00 121 PHE A N 1
ATOM 935 C CA . PHE A 1 121 ? -9.429 4.603 60.267 1.00 67.00 121 PHE A CA 1
ATOM 936 C C . PHE A 1 121 ? -10.804 4.393 60.938 1.00 67.00 121 PHE A C 1
ATOM 938 O O . PHE A 1 121 ? -11.759 3.981 60.278 1.00 67.00 121 PHE A O 1
ATOM 945 N N . GLN A 1 122 ? -10.926 4.688 62.240 1.00 61.28 122 GLN A N 1
ATOM 946 C CA . GLN A 1 122 ? -12.212 4.758 62.954 1.00 61.28 122 GLN A CA 1
ATOM 947 C C . GLN A 1 122 ? -12.973 6.037 62.576 1.00 61.28 122 GLN A C 1
ATOM 949 O O . GLN A 1 122 ? -13.157 6.944 63.382 1.00 61.28 122 GLN A O 1
ATOM 954 N N . ILE A 1 123 ? -13.364 6.133 61.310 1.00 51.66 123 ILE A N 1
ATOM 955 C CA . ILE A 1 123 ? -14.188 7.222 60.797 1.00 51.66 123 ILE A CA 1
ATOM 956 C C . ILE A 1 123 ? -15.579 6.633 60.578 1.00 51.66 123 ILE A C 1
ATOM 958 O O . ILE A 1 123 ? -15.754 5.783 59.705 1.00 51.66 123 ILE A O 1
ATOM 962 N N . ASP A 1 124 ? -16.561 7.076 61.368 1.00 45.12 124 ASP A N 1
ATOM 963 C CA . ASP A 1 124 ? -17.938 6.552 61.338 1.00 45.12 124 ASP A CA 1
ATOM 964 C C . ASP A 1 124 ? -18.607 6.682 59.954 1.00 45.12 124 ASP A C 1
ATOM 966 O O . ASP A 1 124 ? -19.550 5.955 59.655 1.00 45.12 124 ASP A O 1
ATOM 970 N N . ASN A 1 125 ? -18.096 7.570 59.090 1.00 47.53 125 ASN A N 1
ATOM 971 C CA . ASN A 1 125 ? -18.452 7.685 57.675 1.00 47.53 125 ASN A CA 1
ATOM 972 C C . ASN A 1 125 ? -17.256 8.202 56.855 1.00 47.53 125 ASN A C 1
ATOM 974 O O . ASN A 1 125 ? -17.021 9.407 56.796 1.00 47.53 125 ASN A O 1
ATOM 978 N N . LEU A 1 126 ? -16.511 7.313 56.193 1.00 48.19 126 LEU A N 1
ATOM 979 C CA . LEU A 1 126 ? -15.579 7.715 55.131 1.00 48.19 126 LEU A CA 1
ATOM 980 C C . LEU A 1 126 ? -16.373 8.299 53.955 1.00 48.19 126 LEU A C 1
ATOM 982 O O . LEU A 1 126 ? -17.246 7.618 53.410 1.00 48.19 126 LEU A O 1
ATOM 986 N N . SER A 1 127 ? -16.088 9.543 53.558 1.00 52.12 127 SER A N 1
ATOM 987 C CA . SER A 1 127 ? -16.703 10.116 52.357 1.00 52.12 127 SER A CA 1
ATOM 988 C C . SER A 1 127 ? -16.110 9.488 51.090 1.00 52.12 127 SER A C 1
ATOM 990 O O . SER A 1 127 ? -14.974 9.013 51.092 1.00 52.12 127 SER A O 1
ATOM 992 N N . ASP A 1 128 ? -16.841 9.535 49.972 1.00 47.03 128 ASP A N 1
ATOM 993 C CA . ASP A 1 128 ? -16.338 9.086 48.660 1.00 47.03 128 ASP A CA 1
ATOM 994 C C . ASP A 1 128 ? -15.020 9.788 48.260 1.00 47.03 128 ASP A C 1
ATOM 996 O O . ASP A 1 128 ? -14.199 9.228 47.535 1.00 47.03 128 ASP A O 1
ATOM 1000 N N . THR A 1 129 ? -14.795 11.009 48.755 1.00 47.41 129 THR A N 1
ATOM 1001 C CA . THR A 1 129 ? -13.561 11.799 48.595 1.00 47.41 129 THR A CA 1
ATOM 1002 C C . THR A 1 129 ? -12.394 11.258 49.421 1.00 47.41 129 THR A C 1
ATOM 1004 O O . THR A 1 129 ? -11.256 11.248 48.949 1.00 47.41 129 THR A O 1
ATOM 1007 N N . ASP A 1 130 ? -12.671 10.776 50.630 1.00 50.56 130 ASP A N 1
ATOM 1008 C CA . ASP A 1 130 ? -11.667 10.179 51.518 1.00 50.56 130 ASP A CA 1
ATOM 1009 C C . ASP A 1 130 ? -11.278 8.787 51.009 1.00 50.56 130 ASP A C 1
ATOM 1011 O O . ASP A 1 130 ? -10.100 8.437 50.957 1.00 50.56 130 ASP A O 1
ATOM 1015 N N . LEU A 1 131 ? -12.264 8.032 50.513 1.00 51.69 131 LEU A N 1
ATOM 1016 C CA . LEU A 1 131 ? -12.066 6.754 49.832 1.00 51.69 131 LEU A CA 1
ATOM 1017 C C . LEU A 1 131 ? -11.252 6.922 48.537 1.00 51.69 131 LEU A C 1
ATOM 1019 O O . LEU A 1 131 ? -10.361 6.124 48.250 1.00 51.69 131 LEU A O 1
ATOM 1023 N N . ALA A 1 132 ? -11.518 7.984 47.768 1.00 49.56 132 ALA A N 1
ATOM 1024 C CA . ALA A 1 132 ? -10.728 8.318 46.588 1.00 49.56 132 ALA A CA 1
ATOM 1025 C C . ALA A 1 132 ? -9.285 8.679 46.949 1.00 49.56 132 ALA A C 1
ATOM 1027 O O . ALA A 1 132 ? -8.375 8.224 46.267 1.00 49.56 132 ALA A O 1
ATOM 1028 N N . SER A 1 133 ? -9.066 9.432 48.027 1.00 52.53 133 SER A N 1
ATOM 1029 C CA . SER A 1 133 ? -7.723 9.764 48.524 1.00 52.53 133 SER A CA 1
ATOM 1030 C C . SER A 1 133 ? -6.961 8.530 49.026 1.00 52.53 133 SER A C 1
ATOM 1032 O O . SER A 1 133 ? -5.768 8.417 48.770 1.00 52.53 133 SER A O 1
ATOM 1034 N N . LEU A 1 134 ? -7.649 7.567 49.650 1.00 53.62 134 LEU A N 1
ATOM 1035 C CA . LEU A 1 134 ? -7.073 6.293 50.104 1.00 53.62 134 LEU A CA 1
ATOM 1036 C C . LEU A 1 134 ? -6.601 5.393 48.953 1.00 53.62 134 LEU A C 1
ATOM 1038 O O . LEU A 1 134 ? -5.606 4.682 49.098 1.00 53.62 134 LEU A O 1
ATOM 1042 N N . ILE A 1 135 ? -7.311 5.417 47.822 1.00 51.03 135 ILE A N 1
ATOM 1043 C CA . ILE A 1 135 ? -7.033 4.593 46.632 1.00 51.03 135 ILE A CA 1
ATOM 1044 C C . ILE A 1 135 ? -6.087 5.318 45.648 1.00 51.03 135 ILE A C 1
ATOM 1046 O O . ILE A 1 135 ? -5.486 4.688 44.774 1.00 51.03 135 ILE A O 1
ATOM 1050 N N . ASN A 1 136 ? -5.934 6.642 45.756 1.00 51.22 136 ASN A N 1
ATOM 1051 C CA . ASN A 1 136 ? -5.180 7.439 44.791 1.00 51.22 136 ASN A CA 1
ATOM 1052 C C . ASN A 1 136 ? -3.665 7.402 45.056 1.00 51.22 136 ASN A C 1
ATOM 1054 O O . ASN A 1 136 ? -3.127 8.117 45.894 1.00 51.22 136 ASN A O 1
ATOM 1058 N N . ALA A 1 137 ? -2.966 6.597 44.258 1.00 49.28 137 ALA A N 1
ATOM 1059 C CA . ALA A 1 137 ? -1.526 6.365 44.321 1.00 49.28 137 ALA A CA 1
ATOM 1060 C C . ALA A 1 137 ? -0.656 7.449 43.643 1.00 49.28 137 ALA A C 1
ATOM 1062 O O . ALA A 1 137 ? 0.461 7.152 43.227 1.00 49.28 137 ALA A O 1
ATOM 1063 N N . GLN A 1 138 ? -1.118 8.699 43.489 1.00 48.69 138 GLN A N 1
ATOM 1064 C CA . GLN A 1 138 ? -0.273 9.746 42.877 1.00 48.69 138 GLN A CA 1
ATOM 1065 C C . GLN A 1 138 ? 0.963 10.106 43.709 1.00 48.69 138 GLN A C 1
ATOM 1067 O O . GLN A 1 138 ? 1.878 10.749 43.201 1.00 48.69 138 GLN A O 1
ATOM 1072 N N . SER A 1 139 ? 1.023 9.641 44.951 1.00 59.25 139 SER A N 1
ATOM 1073 C CA . SER A 1 139 ? 2.266 9.533 45.684 1.00 59.25 139 SER A CA 1
ATOM 1074 C C . SER A 1 139 ? 2.072 8.492 46.775 1.00 59.25 139 SER A C 1
ATOM 1076 O O . SER A 1 139 ? 1.254 8.704 47.671 1.00 59.25 139 SER A O 1
ATOM 1078 N N . THR A 1 140 ? 2.794 7.370 46.735 1.00 71.31 140 THR A N 1
ATOM 1079 C CA . THR A 1 140 ? 2.902 6.493 47.911 1.00 71.31 140 THR A CA 1
ATOM 1080 C C . THR A 1 140 ? 3.346 7.315 49.142 1.00 71.31 140 THR A C 1
ATOM 1082 O O . THR A 1 140 ? 2.922 6.996 50.245 1.00 71.31 140 THR A O 1
ATOM 1085 N N . VAL A 1 141 ? 3.993 8.480 48.941 1.00 76.25 141 VAL A N 1
ATOM 1086 C CA . VAL A 1 141 ? 4.377 9.443 49.983 1.00 76.25 141 VAL A CA 1
ATOM 1087 C C . VAL A 1 141 ? 3.152 10.070 50.633 1.00 76.25 141 VAL A C 1
ATOM 1089 O O . VAL A 1 141 ? 3.124 10.236 51.842 1.00 76.25 141 VAL A O 1
ATOM 1092 N N . ALA A 1 142 ? 2.103 10.378 49.866 1.00 71.81 142 ALA A N 1
ATOM 1093 C CA . ALA A 1 142 ? 0.854 10.889 50.435 1.00 71.81 142 ALA A CA 1
ATOM 1094 C C . ALA A 1 142 ? 0.150 9.819 51.284 1.00 71.81 142 ALA A C 1
ATOM 1096 O O . ALA A 1 142 ? -0.409 10.133 52.333 1.00 71.81 142 ALA A O 1
ATOM 1097 N N . LEU A 1 143 ? 0.223 8.550 50.861 1.00 74.44 143 LEU A N 1
ATOM 1098 C CA . LEU A 1 143 ? -0.254 7.424 51.662 1.00 74.44 143 LEU A CA 1
ATOM 1099 C C . LEU A 1 143 ? 0.602 7.249 52.925 1.00 74.44 143 LEU A C 1
ATOM 1101 O O . LEU A 1 143 ? 0.052 7.031 54.000 1.00 74.44 143 LEU A O 1
ATOM 1105 N N . THR A 1 144 ? 1.922 7.394 52.818 1.00 85.12 144 THR A N 1
ATOM 1106 C CA . THR A 1 144 ? 2.849 7.373 53.954 1.00 85.12 144 THR A CA 1
ATOM 1107 C C . THR A 1 144 ? 2.528 8.475 54.957 1.00 85.12 144 THR A C 1
ATOM 1109 O O . THR A 1 144 ? 2.351 8.165 56.130 1.00 85.12 144 THR A O 1
ATOM 1112 N N . GLU A 1 145 ? 2.368 9.729 54.528 1.00 82.56 145 GLU A N 1
ATOM 1113 C CA . GLU A 1 145 ? 2.015 10.836 55.431 1.00 82.56 145 GLU A CA 1
ATOM 1114 C C . GLU A 1 145 ? 0.657 10.619 56.103 1.00 82.56 145 GLU A C 1
ATOM 1116 O O . GLU A 1 145 ? 0.559 10.740 57.322 1.00 82.56 145 GLU A O 1
ATOM 1121 N N . LEU A 1 146 ? -0.363 10.194 55.347 1.00 78.06 146 LEU A N 1
ATOM 1122 C CA . LEU A 1 146 ? -1.675 9.871 55.910 1.00 78.06 146 LEU A CA 1
ATOM 1123 C C . LEU A 1 146 ? -1.568 8.782 56.987 1.00 78.06 146 LEU A C 1
ATOM 1125 O O . LEU A 1 146 ? -2.156 8.897 58.060 1.00 78.06 146 LEU A O 1
ATOM 1129 N N . LEU A 1 147 ? -0.818 7.713 56.716 1.00 82.25 147 LEU A N 1
ATOM 1130 C CA . LEU A 1 147 ? -0.629 6.626 57.673 1.00 82.25 147 LEU A CA 1
ATOM 1131 C C . LEU A 1 147 ? 0.147 7.086 58.911 1.00 82.25 147 LEU A C 1
ATOM 1133 O O . LEU A 1 147 ? -0.212 6.687 60.017 1.00 82.25 147 LEU A O 1
ATOM 1137 N N . LEU A 1 148 ? 1.157 7.943 58.753 1.00 85.94 148 LEU A N 1
ATOM 1138 C CA . LEU A 1 148 ? 1.929 8.499 59.866 1.00 85.94 148 LEU A CA 1
ATOM 1139 C C . LEU A 1 148 ? 1.083 9.423 60.753 1.00 85.94 148 LEU A C 1
ATOM 1141 O O . LEU A 1 148 ? 1.160 9.311 61.978 1.00 85.94 148 LEU A O 1
ATOM 1145 N N . GLU A 1 149 ? 0.232 10.267 60.165 1.00 81.94 149 GLU A N 1
ATOM 1146 C CA . GLU A 1 149 ? -0.744 11.078 60.907 1.00 81.94 149 GLU A CA 1
ATOM 1147 C C . GLU A 1 149 ? -1.694 10.190 61.721 1.00 81.94 149 GLU A C 1
ATOM 1149 O O . GLU A 1 149 ? -1.919 10.424 62.908 1.00 81.94 149 GLU A O 1
ATOM 1154 N N . GLN A 1 150 ? -2.207 9.112 61.119 1.00 78.88 150 GLN A N 1
ATOM 1155 C CA . GLN A 1 150 ? -3.085 8.171 61.819 1.00 78.88 150 GLN A CA 1
ATOM 1156 C C . GLN A 1 150 ? -2.350 7.374 62.909 1.00 78.88 150 GLN A C 1
ATOM 1158 O O . GLN A 1 150 ? -2.931 7.069 63.951 1.00 78.88 150 GLN A O 1
ATOM 1163 N N . MET A 1 151 ? -1.069 7.054 62.709 1.00 85.75 151 MET A N 1
ATOM 1164 C CA . MET A 1 151 ? -0.235 6.429 63.737 1.00 85.75 151 MET A CA 1
ATOM 1165 C C . MET A 1 151 ? -0.047 7.358 64.940 1.00 85.75 151 MET A C 1
ATOM 1167 O O . MET A 1 151 ? -0.198 6.904 66.074 1.00 85.75 151 MET A O 1
ATOM 1171 N N . GLN A 1 152 ? 0.193 8.654 64.718 1.00 84.69 152 GLN A N 1
ATOM 1172 C CA . GLN A 1 152 ? 0.332 9.639 65.800 1.00 84.69 152 GLN A CA 1
ATOM 1173 C C . GLN A 1 152 ? -0.919 9.737 66.690 1.00 84.69 152 GLN A C 1
ATOM 1175 O O . GLN A 1 152 ? -0.788 9.978 67.891 1.00 84.69 152 GLN A O 1
ATOM 1180 N N . LEU A 1 153 ? -2.116 9.489 66.142 1.00 80.12 153 LEU A N 1
ATOM 1181 C CA . LEU A 1 153 ? -3.374 9.468 66.905 1.00 80.12 153 LEU A CA 1
ATOM 1182 C C . LEU A 1 153 ? -3.492 8.271 67.866 1.00 80.12 153 LEU A C 1
ATOM 1184 O O . LEU A 1 153 ? -4.276 8.317 68.813 1.00 80.12 153 LEU A O 1
ATOM 1188 N N . ILE A 1 154 ? -2.729 7.196 67.646 1.00 81.31 154 ILE A N 1
ATOM 1189 C CA . ILE A 1 154 ? -2.729 6.010 68.518 1.00 81.31 154 ILE A CA 1
ATOM 1190 C C . ILE A 1 154 ? -1.772 6.203 69.690 1.00 81.31 154 ILE A C 1
ATOM 1192 O O . ILE A 1 154 ? -2.102 5.891 70.836 1.00 81.31 154 ILE A O 1
ATOM 1196 N N . THR A 1 155 ? -0.544 6.627 69.402 1.00 82.88 155 THR A N 1
ATOM 1197 C CA . THR A 1 155 ? 0.543 6.797 70.374 1.00 82.88 155 THR A CA 1
ATOM 1198 C C . THR A 1 155 ? 1.572 7.764 69.775 1.00 82.88 155 THR A C 1
ATOM 1200 O O . THR A 1 155 ? 1.792 7.702 68.563 1.00 82.88 155 THR A O 1
ATOM 1203 N N . PRO A 1 156 ? 2.226 8.630 70.579 1.00 84.44 156 PRO A N 1
ATOM 1204 C CA . PRO A 1 156 ? 3.255 9.538 70.077 1.00 84.44 156 PRO A CA 1
ATOM 1205 C C . PRO A 1 156 ? 4.331 8.802 69.269 1.00 84.44 156 PRO A C 1
ATOM 1207 O O . PRO A 1 156 ? 4.915 7.823 69.737 1.00 84.44 156 PRO A O 1
ATOM 1210 N N . LEU A 1 157 ? 4.576 9.276 68.047 1.00 85.50 157 LEU A N 1
ATOM 1211 C CA . LEU A 1 157 ? 5.533 8.689 67.113 1.00 85.50 157 LEU A CA 1
ATOM 1212 C C . LEU A 1 157 ? 6.896 9.374 67.281 1.00 85.50 157 LEU A C 1
ATOM 1214 O O . LEU A 1 157 ? 6.959 10.600 67.305 1.00 85.50 157 LEU A O 1
ATOM 1218 N N . SER A 1 158 ? 7.987 8.611 67.400 1.00 88.69 158 SER A N 1
ATOM 1219 C CA . SER A 1 158 ? 9.327 9.204 67.497 1.00 88.69 158 SER A CA 1
ATOM 1220 C C . SER A 1 158 ? 9.791 9.755 66.145 1.00 88.69 158 SER A C 1
ATOM 1222 O O . SER A 1 158 ? 9.462 9.199 65.091 1.00 88.69 158 SER A O 1
ATOM 1224 N N . ASP A 1 159 ? 10.608 10.811 66.164 1.00 85.75 159 ASP A N 1
ATOM 1225 C CA . ASP A 1 159 ? 11.159 11.409 64.939 1.00 85.75 159 ASP A CA 1
ATOM 1226 C C . ASP A 1 159 ? 11.981 10.394 64.131 1.00 85.75 159 ASP A C 1
ATOM 1228 O O . ASP A 1 159 ? 11.884 10.344 62.906 1.00 85.75 159 ASP A O 1
ATOM 1232 N N . LYS A 1 160 ? 12.721 9.513 64.823 1.00 87.56 160 LYS A N 1
ATOM 1233 C CA . LYS A 1 160 ? 13.542 8.454 64.213 1.00 87.56 160 LYS A CA 1
ATOM 1234 C C . LYS A 1 160 ? 12.692 7.414 63.471 1.00 87.56 160 LYS A C 1
ATOM 1236 O O . LYS A 1 160 ? 13.007 7.063 62.338 1.00 87.56 160 LYS A O 1
ATOM 1241 N N . LEU A 1 161 ? 11.593 6.955 64.082 1.00 88.25 161 LEU A N 1
ATOM 1242 C CA . LEU A 1 161 ? 10.668 6.000 63.458 1.00 88.25 161 LEU A CA 1
ATOM 1243 C C . LEU A 1 161 ? 9.903 6.641 62.292 1.00 88.25 161 LEU A C 1
ATOM 1245 O O . LEU A 1 161 ? 9.729 6.014 61.249 1.00 88.25 161 LEU A O 1
ATOM 1249 N N . SER A 1 162 ? 9.492 7.901 62.449 1.00 88.31 162 SER A N 1
ATOM 1250 C CA . SER A 1 162 ? 8.807 8.660 61.398 1.00 88.31 162 SER A CA 1
ATOM 1251 C C . SER A 1 162 ? 9.704 8.861 60.174 1.00 88.31 162 SER A C 1
ATOM 1253 O O . SER A 1 162 ? 9.266 8.645 59.048 1.00 88.31 162 SER A O 1
ATOM 1255 N N . ALA A 1 163 ? 10.972 9.236 60.380 1.00 88.25 163 ALA A N 1
ATOM 1256 C CA . ALA A 1 163 ? 11.945 9.406 59.302 1.00 88.25 163 ALA A CA 1
ATOM 1257 C C . ALA A 1 163 ? 12.238 8.086 58.571 1.00 88.25 163 ALA A C 1
ATOM 1259 O O . ALA A 1 163 ? 12.278 8.070 57.344 1.00 88.25 163 ALA A O 1
ATOM 1260 N N . PHE A 1 164 ? 12.371 6.979 59.308 1.00 91.94 164 PHE A N 1
ATOM 1261 C CA . PHE A 1 164 ? 12.574 5.651 58.725 1.00 91.94 164 PHE A CA 1
ATOM 1262 C C . PHE A 1 164 ? 11.404 5.210 57.836 1.00 91.94 164 PHE A C 1
ATOM 1264 O O . PHE A 1 164 ? 11.614 4.765 56.714 1.00 91.94 164 PHE A O 1
ATOM 1271 N N . LEU A 1 165 ? 10.162 5.374 58.300 1.00 90.25 165 LEU A N 1
ATOM 1272 C CA . LEU A 1 165 ? 8.979 4.987 57.523 1.00 90.25 165 LEU A CA 1
ATOM 1273 C C . LEU A 1 165 ? 8.755 5.874 56.282 1.00 90.25 165 LEU A C 1
ATOM 1275 O O . LEU A 1 165 ? 8.155 5.406 55.313 1.00 90.25 165 LEU A O 1
ATOM 1279 N N . ARG A 1 166 ? 9.259 7.119 56.296 1.00 91.25 166 ARG A N 1
ATOM 1280 C CA . ARG A 1 166 ? 9.287 8.039 55.140 1.00 91.25 166 ARG A CA 1
ATOM 1281 C C . ARG A 1 166 ? 10.404 7.744 54.141 1.00 91.25 166 ARG A C 1
ATOM 1283 O O . ARG A 1 166 ? 10.294 8.157 52.988 1.00 91.25 166 ARG A O 1
ATOM 1290 N N . GLN A 1 167 ? 11.483 7.089 54.567 1.00 88.12 167 GLN A N 1
ATOM 1291 C CA . GLN A 1 167 ? 12.670 6.883 53.740 1.00 88.12 167 GLN A CA 1
ATOM 1292 C C . GLN A 1 167 ? 12.326 6.069 52.497 1.00 88.12 167 GLN A C 1
ATOM 1294 O O . GLN A 1 167 ? 11.809 4.958 52.613 1.00 88.12 167 GLN A O 1
ATOM 1299 N N . ASP A 1 168 ? 12.604 6.638 51.320 1.00 84.25 168 ASP A N 1
ATOM 1300 C CA . ASP A 1 168 ? 12.244 6.080 50.009 1.00 84.25 168 ASP A CA 1
ATOM 1301 C C . ASP A 1 168 ? 10.801 5.550 49.965 1.00 84.25 168 ASP A C 1
ATOM 1303 O O . ASP A 1 168 ? 10.488 4.598 49.252 1.00 84.25 168 ASP A O 1
ATOM 1307 N N . ASP A 1 169 ? 9.922 6.172 50.761 1.00 83.88 169 ASP A N 1
ATOM 1308 C CA . ASP A 1 169 ? 8.497 5.890 50.816 1.00 83.88 169 ASP A CA 1
ATOM 1309 C C . ASP A 1 169 ? 8.130 4.444 51.208 1.00 83.88 169 ASP A C 1
ATOM 1311 O O . ASP A 1 169 ? 7.173 3.843 50.704 1.00 83.88 169 ASP A O 1
ATOM 1315 N N . LEU A 1 170 ? 8.921 3.880 52.125 1.00 89.56 170 LEU A N 1
ATOM 1316 C CA . LEU A 1 170 ? 8.819 2.495 52.583 1.00 89.56 170 LEU A CA 1
ATOM 1317 C C . LEU A 1 170 ? 7.393 2.103 52.989 1.00 89.56 170 LEU A C 1
ATOM 1319 O O . LEU A 1 170 ? 6.876 1.079 52.539 1.00 89.56 170 LEU A O 1
ATOM 1323 N N . LEU A 1 171 ? 6.758 2.896 53.859 1.00 88.12 171 LEU A N 1
ATOM 1324 C CA . LEU A 1 171 ? 5.464 2.542 54.445 1.00 88.12 171 LEU A CA 1
ATOM 1325 C C . LEU A 1 171 ? 4.353 2.491 53.390 1.00 88.12 171 LEU A C 1
ATOM 1327 O O . LEU A 1 171 ? 3.583 1.529 53.352 1.00 88.12 171 LEU A O 1
ATOM 1331 N N . GLY A 1 172 ? 4.284 3.494 52.520 1.00 84.56 172 GLY A N 1
ATOM 1332 C CA . GLY A 1 172 ? 3.293 3.599 51.456 1.00 84.56 172 GLY A CA 1
ATOM 1333 C C . GLY A 1 172 ? 3.454 2.505 50.404 1.00 84.56 172 GLY A C 1
ATOM 1334 O O . GLY A 1 172 ? 2.466 1.871 50.024 1.00 84.56 172 GLY A O 1
ATOM 1335 N N . GLN A 1 173 ? 4.687 2.216 49.978 1.00 84.25 173 GLN A N 1
ATOM 1336 C CA . GLN A 1 173 ? 4.957 1.143 49.013 1.00 84.25 173 GLN A CA 1
ATOM 1337 C C . GLN A 1 173 ? 4.662 -0.246 49.594 1.00 84.25 173 GLN A C 1
ATOM 1339 O O . GLN A 1 173 ? 3.998 -1.064 48.947 1.00 84.25 173 GLN A O 1
ATOM 1344 N N . ALA A 1 174 ? 5.079 -0.499 50.837 1.00 87.38 174 ALA A N 1
ATOM 1345 C CA . ALA A 1 174 ? 4.807 -1.757 51.524 1.00 87.38 174 ALA A CA 1
ATOM 1346 C C . ALA A 1 174 ? 3.304 -1.941 51.809 1.00 87.38 174 ALA A C 1
ATOM 1348 O O . ALA A 1 174 ? 2.788 -3.057 51.732 1.00 87.38 174 ALA A O 1
ATOM 1349 N N . MET A 1 175 ? 2.570 -0.861 52.098 1.00 85.75 175 MET A N 1
ATOM 1350 C CA . MET A 1 175 ? 1.112 -0.898 52.237 1.00 85.75 175 MET A CA 1
ATOM 1351 C C . MET A 1 175 ? 0.435 -1.269 50.916 1.00 85.75 175 MET A C 1
ATOM 1353 O O . MET A 1 175 ? -0.407 -2.169 50.879 1.00 85.75 175 MET A O 1
ATOM 1357 N N . LEU A 1 176 ? 0.835 -0.628 49.815 1.00 79.00 176 LEU A N 1
ATOM 1358 C CA . LEU A 1 176 ? 0.274 -0.897 48.493 1.00 79.00 176 LEU A CA 1
ATOM 1359 C C . LEU A 1 176 ? 0.540 -2.339 48.031 1.00 79.00 176 LEU A C 1
ATOM 1361 O O . LEU A 1 176 ? -0.340 -2.949 47.422 1.00 79.00 176 LEU A O 1
ATOM 1365 N N . PHE A 1 177 ? 1.711 -2.901 48.355 1.00 83.88 177 PHE A N 1
ATOM 1366 C CA . PHE A 1 177 ? 2.051 -4.300 48.082 1.00 83.88 177 PHE A CA 1
ATOM 1367 C C . PHE A 1 177 ? 1.021 -5.271 48.683 1.00 83.88 177 PHE A C 1
ATOM 1369 O O . PHE A 1 177 ? 0.422 -6.066 47.957 1.00 83.88 177 PHE A O 1
ATOM 1376 N N . PHE A 1 178 ? 0.759 -5.177 49.992 1.00 83.44 178 PHE A N 1
ATOM 1377 C CA . PHE A 1 178 ? -0.188 -6.078 50.662 1.00 83.44 178 PHE A CA 1
ATOM 1378 C C . PHE A 1 178 ? -1.635 -5.831 50.236 1.00 83.44 178 PHE A C 1
ATOM 1380 O O . PHE A 1 178 ? -2.405 -6.784 50.094 1.00 83.44 178 PHE A O 1
ATOM 1387 N N . LEU A 1 179 ? -1.997 -4.570 49.981 1.00 77.56 179 LEU A N 1
ATOM 1388 C CA . LEU A 1 179 ? -3.324 -4.211 49.491 1.00 77.56 179 LEU A CA 1
ATOM 1389 C C . LEU A 1 179 ? -3.604 -4.857 48.121 1.00 77.56 179 LEU A C 1
ATOM 1391 O O . LEU A 1 179 ? -4.646 -5.486 47.935 1.00 77.56 179 LEU A O 1
ATOM 1395 N N . ARG A 1 180 ? -2.650 -4.760 47.181 1.00 75.62 180 ARG A N 1
ATOM 1396 C CA . ARG A 1 180 ? -2.730 -5.396 45.854 1.00 75.62 180 ARG A CA 1
ATOM 1397 C C . ARG A 1 180 ? -2.880 -6.906 45.962 1.00 75.62 180 ARG A C 1
ATOM 1399 O O . ARG A 1 180 ? -3.695 -7.490 45.249 1.00 75.62 180 ARG A O 1
ATOM 1406 N N . GLU A 1 181 ? -2.130 -7.528 46.864 1.00 78.31 181 GLU A N 1
ATOM 1407 C CA . GLU A 1 181 ? -2.171 -8.978 46.996 1.00 78.31 181 GLU A CA 1
ATOM 1408 C C . GLU A 1 181 ? -3.477 -9.483 47.611 1.00 78.31 181 GLU A C 1
ATOM 1410 O O . GLU A 1 181 ? -4.022 -10.486 47.154 1.00 78.31 181 GLU A O 1
ATOM 1415 N N . GLN A 1 182 ? -4.051 -8.756 48.573 1.00 77.75 182 GLN A N 1
ATOM 1416 C CA . GLN A 1 182 ? -5.379 -9.094 49.082 1.00 77.75 182 GLN A CA 1
ATOM 1417 C C . GLN A 1 182 ? -6.445 -8.985 47.984 1.00 77.75 182 GLN A C 1
ATOM 1419 O O . GLN A 1 182 ? -7.260 -9.896 47.835 1.00 77.75 182 GLN A O 1
ATOM 1424 N N . PHE A 1 183 ? -6.427 -7.912 47.188 1.00 72.44 183 PHE A N 1
ATOM 1425 C CA . PHE A 1 183 ? -7.401 -7.734 46.109 1.00 72.44 183 PHE A CA 1
ATOM 1426 C C . PHE A 1 183 ? -7.282 -8.798 45.010 1.00 72.44 183 PHE A C 1
ATOM 1428 O O . PHE A 1 183 ? -8.307 -9.255 44.514 1.00 72.44 183 PHE A O 1
ATOM 1435 N N . ARG A 1 184 ? -6.072 -9.273 44.684 1.00 70.62 184 ARG A N 1
ATOM 1436 C CA . ARG A 1 184 ? -5.868 -10.375 43.720 1.00 70.62 184 ARG A CA 1
ATOM 1437 C C . ARG A 1 184 ? -6.517 -11.697 44.128 1.00 70.62 184 ARG A C 1
ATOM 1439 O O . ARG A 1 184 ? -6.742 -12.539 43.267 1.00 70.62 184 ARG A O 1
ATOM 1446 N N . THR A 1 185 ? -6.798 -11.890 45.415 1.00 74.19 185 THR A N 1
ATOM 1447 C CA . THR A 1 185 ? -7.436 -13.114 45.926 1.00 74.19 185 THR A CA 1
ATOM 1448 C C . THR A 1 185 ? -8.965 -13.034 46.009 1.00 74.19 185 THR A C 1
ATOM 1450 O O . THR A 1 185 ? -9.599 -14.045 46.303 1.00 74.19 185 THR A O 1
ATOM 1453 N N . ASP A 1 186 ? -9.574 -11.868 45.747 1.00 80.19 186 ASP A N 1
ATOM 1454 C CA . ASP A 1 186 ? -11.031 -11.677 45.801 1.00 80.19 186 ASP A CA 1
ATOM 1455 C C . ASP A 1 186 ? -11.664 -11.784 44.400 1.00 80.19 186 ASP A C 1
ATOM 1457 O O . ASP A 1 186 ? -11.372 -11.000 43.493 1.00 80.19 186 ASP A O 1
ATOM 1461 N N . GLU A 1 187 ? -12.596 -12.726 44.232 1.00 81.62 187 GLU A N 1
ATOM 1462 C CA . GLU A 1 187 ? -13.289 -12.995 42.962 1.00 81.62 187 GLU A CA 1
ATOM 1463 C C . GLU A 1 187 ? -14.046 -11.764 42.412 1.00 81.62 187 GLU A C 1
ATOM 1465 O O . GLU A 1 187 ? -14.163 -11.576 41.198 1.00 81.62 187 GLU A O 1
ATOM 1470 N N . ARG A 1 188 ? -14.559 -10.880 43.281 1.00 81.44 188 ARG A N 1
ATOM 1471 C CA . ARG A 1 188 ? -15.273 -9.656 42.857 1.00 81.44 188 ARG A CA 1
ATOM 1472 C C . ARG A 1 188 ? -14.318 -8.647 42.233 1.00 81.44 188 ARG A C 1
ATOM 1474 O O . ARG A 1 188 ? -14.687 -7.934 41.294 1.00 81.44 188 ARG A O 1
ATOM 1481 N N . PHE A 1 189 ? -13.092 -8.590 42.744 1.00 77.19 189 PHE A N 1
ATOM 1482 C CA . PHE A 1 189 ? -12.050 -7.739 42.190 1.00 77.19 189 PHE A CA 1
ATOM 1483 C C . PHE A 1 189 ? -11.606 -8.250 40.819 1.00 77.19 189 PHE A C 1
ATOM 1485 O O . PHE A 1 189 ? -11.545 -7.460 39.878 1.00 77.19 189 PHE A O 1
ATOM 1492 N N . GLU A 1 190 ? -11.416 -9.564 40.671 1.00 76.88 190 GLU A N 1
ATOM 1493 C CA . GLU A 1 190 ? -11.117 -10.190 39.377 1.00 76.88 190 GLU A CA 1
ATOM 1494 C C . GLU A 1 190 ? -12.219 -9.895 38.343 1.00 76.88 190 GLU A C 1
ATOM 1496 O O . GLU A 1 190 ? -11.924 -9.436 37.237 1.00 76.88 190 GLU A O 1
ATOM 1501 N N . LYS A 1 191 ? -13.499 -10.035 38.718 1.00 81.69 191 LYS A N 1
ATOM 1502 C CA . LYS A 1 191 ? -14.637 -9.667 37.851 1.00 81.69 191 LYS A CA 1
ATOM 1503 C C . LYS A 1 191 ? -14.629 -8.187 37.465 1.00 81.69 191 LYS A C 1
ATOM 1505 O O . LYS A 1 191 ? -14.872 -7.856 36.304 1.00 81.69 191 LYS A O 1
ATOM 1510 N N . THR A 1 192 ? -14.329 -7.295 38.411 1.00 79.31 192 THR A N 1
ATOM 1511 C CA . THR A 1 192 ? -14.210 -5.853 38.135 1.00 79.31 192 THR A CA 1
ATOM 1512 C C . THR A 1 192 ? -13.067 -5.571 37.164 1.00 79.31 192 THR A C 1
ATOM 1514 O O . THR A 1 192 ? -13.233 -4.803 36.215 1.00 79.31 192 THR A O 1
ATOM 1517 N N . GLN A 1 193 ? -11.918 -6.213 37.368 1.00 77.94 193 GLN A N 1
ATOM 1518 C CA . GLN A 1 193 ? -10.751 -6.082 36.507 1.00 77.94 193 GLN A CA 1
ATOM 1519 C C . GLN A 1 193 ? -11.039 -6.587 35.091 1.00 77.94 193 GLN A C 1
ATOM 1521 O O . GLN A 1 193 ? -10.716 -5.889 34.131 1.00 77.94 193 GLN A O 1
ATOM 1526 N N . MET A 1 194 ? -11.689 -7.744 34.948 1.00 80.62 194 MET A N 1
ATOM 1527 C CA . MET A 1 194 ? -12.096 -8.277 33.646 1.00 80.62 194 MET A CA 1
ATOM 1528 C C . MET A 1 194 ? -13.045 -7.322 32.915 1.00 80.62 194 MET A C 1
ATOM 1530 O O . MET A 1 194 ? -12.811 -7.019 31.746 1.00 80.62 194 MET A O 1
ATOM 1534 N N . ALA A 1 195 ? -14.057 -6.784 33.605 1.00 84.19 195 ALA A N 1
ATOM 1535 C CA . ALA A 1 195 ? -14.996 -5.829 33.014 1.00 84.19 195 ALA A CA 1
ATOM 1536 C C . ALA A 1 195 ? -14.296 -4.534 32.558 1.00 84.19 195 ALA A C 1
ATOM 1538 O O . ALA A 1 195 ? -14.540 -4.037 31.457 1.00 84.19 195 ALA A O 1
ATOM 1539 N N . LEU A 1 196 ? -13.374 -4.005 33.370 1.00 82.19 196 LEU A N 1
ATOM 1540 C CA . LEU A 1 196 ? -12.577 -2.827 33.014 1.00 82.19 196 LEU A CA 1
ATOM 1541 C C . LEU A 1 196 ? -11.621 -3.094 31.848 1.00 82.19 196 LEU A C 1
ATOM 1543 O O . LEU A 1 196 ? -11.450 -2.226 30.993 1.00 82.19 196 LEU A O 1
ATOM 1547 N N . GLN A 1 197 ? -11.003 -4.274 31.793 1.00 85.94 197 GLN A N 1
ATOM 1548 C CA . GLN A 1 197 ? -10.132 -4.668 30.686 1.00 85.94 197 GLN A CA 1
ATOM 1549 C C . GLN A 1 197 ? -10.915 -4.852 29.385 1.00 85.94 197 GLN A C 1
ATOM 1551 O O . GLN A 1 197 ? -10.462 -4.371 28.350 1.00 85.94 197 GLN A O 1
ATOM 1556 N N . GLN A 1 198 ? -12.093 -5.480 29.427 1.00 87.25 198 GLN A N 1
ATOM 1557 C CA . GLN A 1 198 ? -12.967 -5.613 28.258 1.00 87.25 198 GLN A CA 1
ATOM 1558 C C . GLN A 1 198 ? -13.364 -4.234 27.712 1.00 87.25 198 GLN A C 1
ATOM 1560 O O . GLN A 1 198 ? -13.250 -3.969 26.515 1.00 87.25 198 GLN A O 1
ATOM 1565 N N . GLU A 1 199 ? -13.747 -3.312 28.592 1.00 87.94 199 GLU A N 1
ATOM 1566 C CA . GLU A 1 199 ? -14.092 -1.942 28.206 1.00 87.94 199 GLU A CA 1
ATOM 1567 C C . GLU A 1 199 ? -12.885 -1.143 27.697 1.00 87.94 199 GLU A C 1
ATOM 1569 O O . GLU A 1 199 ? -13.004 -0.373 26.739 1.00 87.94 199 GLU A O 1
ATOM 1574 N N . ALA A 1 200 ? -11.695 -1.383 28.252 1.00 87.75 200 ALA A N 1
ATOM 1575 C CA . ALA A 1 200 ? -10.455 -0.832 27.719 1.00 87.75 200 ALA A CA 1
ATOM 1576 C C . ALA A 1 200 ? -10.142 -1.376 26.313 1.00 87.75 200 ALA A C 1
ATOM 1578 O O . ALA A 1 200 ? -9.715 -0.601 25.452 1.00 87.75 200 ALA A O 1
ATOM 1579 N N . ILE A 1 201 ? -10.384 -2.663 26.036 1.00 90.25 201 ILE A N 1
ATOM 1580 C CA . ILE A 1 201 ? -10.229 -3.246 24.692 1.00 90.25 201 ILE A CA 1
ATOM 1581 C C . ILE A 1 201 ? -11.189 -2.566 23.714 1.00 90.25 201 ILE A C 1
ATOM 1583 O O . ILE A 1 201 ? -10.740 -2.062 22.685 1.00 90.25 201 ILE A O 1
ATOM 1587 N N . LEU A 1 202 ? -12.479 -2.474 24.051 1.00 90.06 202 LEU A N 1
ATOM 1588 C CA . LEU A 1 202 ? -13.493 -1.823 23.210 1.00 90.06 202 LEU A CA 1
ATOM 1589 C C . LEU A 1 202 ? -13.154 -0.352 22.928 1.00 90.06 202 LEU A C 1
ATOM 1591 O O . LEU A 1 202 ? -13.296 0.125 21.801 1.00 90.06 202 LEU A O 1
ATOM 1595 N N . PHE A 1 203 ? -12.654 0.371 23.931 1.00 89.69 203 PHE A N 1
ATOM 1596 C CA . PHE A 1 203 ? -12.192 1.747 23.763 1.00 89.69 203 PHE A CA 1
ATOM 1597 C C . PHE A 1 203 ? -11.003 1.852 22.795 1.00 89.69 203 PHE A C 1
ATOM 1599 O O . PHE A 1 203 ? -10.998 2.713 21.910 1.00 89.69 203 PHE A O 1
ATOM 1606 N N . ASN A 1 204 ? -10.006 0.972 22.925 1.00 90.25 204 ASN A N 1
ATOM 1607 C CA . ASN A 1 204 ? -8.865 0.943 22.006 1.00 90.25 204 ASN A CA 1
ATOM 1608 C C . ASN A 1 204 ? -9.295 0.528 20.590 1.00 90.25 204 ASN A C 1
ATOM 1610 O O . ASN A 1 204 ? -8.830 1.132 19.626 1.00 90.25 204 ASN A O 1
ATOM 1614 N N . GLN A 1 205 ? -10.236 -0.410 20.446 1.00 91.62 205 GLN A N 1
ATOM 1615 C CA . GLN A 1 205 ? -10.809 -0.772 19.147 1.00 91.62 205 GLN A CA 1
ATOM 1616 C C . GLN A 1 205 ? -11.467 0.425 18.468 1.00 91.62 205 GLN A C 1
ATOM 1618 O O . GLN A 1 205 ? -11.179 0.689 17.308 1.00 91.62 205 GLN A O 1
ATOM 1623 N N . GLN A 1 206 ? -12.308 1.188 19.172 1.00 91.44 206 GLN A N 1
ATOM 1624 C CA . GLN A 1 206 ? -12.955 2.378 18.602 1.00 91.44 206 GLN A CA 1
ATOM 1625 C C . GLN A 1 206 ? -11.935 3.416 18.118 1.00 91.44 206 GLN A C 1
ATOM 1627 O O . GLN A 1 206 ? -12.105 4.005 17.050 1.00 91.44 206 GLN A O 1
ATOM 1632 N N . ARG A 1 207 ? -10.847 3.614 18.872 1.00 91.44 207 ARG A N 1
ATOM 1633 C CA . ARG A 1 207 ? -9.749 4.497 18.454 1.00 91.44 207 ARG A CA 1
ATOM 1634 C C . ARG A 1 207 ? -9.020 3.962 17.228 1.00 91.44 207 ARG A C 1
ATOM 1636 O O . ARG A 1 207 ? -8.729 4.743 16.326 1.00 91.44 207 ARG A O 1
ATOM 1643 N N . MET A 1 208 ? -8.756 2.658 17.186 1.00 94.06 208 MET A N 1
ATOM 1644 C CA . MET A 1 208 ? -8.146 2.016 16.026 1.00 94.06 208 MET A CA 1
ATOM 1645 C C . MET A 1 208 ? -9.050 2.097 14.800 1.00 94.06 208 MET A C 1
ATOM 1647 O O . MET A 1 208 ? -8.559 2.447 13.738 1.00 94.06 208 MET A O 1
ATOM 1651 N N . PHE A 1 209 ? -10.361 1.896 14.936 1.00 93.69 209 PHE A N 1
ATOM 1652 C CA . PHE A 1 209 ? -11.317 2.102 13.849 1.00 93.69 209 PHE A CA 1
ATOM 1653 C C . PHE A 1 209 ? -11.251 3.527 13.294 1.00 93.69 209 PHE A C 1
ATOM 1655 O O . PHE A 1 209 ? -11.097 3.692 12.088 1.00 93.69 209 PHE A O 1
ATOM 1662 N N . ALA A 1 210 ? -11.294 4.548 14.155 1.00 92.38 210 ALA A N 1
ATOM 1663 C CA . ALA A 1 210 ? -11.203 5.944 13.720 1.00 92.38 210 ALA A CA 1
ATOM 1664 C C . ALA A 1 210 ? -9.856 6.263 13.042 1.00 92.38 210 ALA A C 1
ATOM 1666 O O . ALA A 1 210 ? -9.806 6.996 12.053 1.00 92.38 210 ALA A O 1
ATOM 1667 N N . LEU A 1 211 ? -8.756 5.700 13.555 1.00 93.44 211 LEU A N 1
ATOM 1668 C CA . LEU A 1 211 ? -7.428 5.837 12.957 1.00 93.44 211 LEU A CA 1
ATOM 1669 C C . LEU A 1 211 ? -7.356 5.156 11.585 1.00 93.44 211 LEU A C 1
ATOM 1671 O O . LEU A 1 211 ? -6.861 5.747 10.630 1.00 93.44 211 LEU A O 1
ATOM 1675 N N . MET A 1 212 ? -7.857 3.930 11.480 1.00 94.38 212 MET A N 1
ATOM 1676 C CA . MET A 1 212 ? -7.857 3.162 10.239 1.00 94.38 212 MET A CA 1
ATOM 1677 C C . MET A 1 212 ? -8.761 3.806 9.191 1.00 94.38 212 MET A C 1
ATOM 1679 O O . MET A 1 212 ? -8.354 3.900 8.042 1.00 94.38 212 MET A O 1
ATOM 1683 N N . GLU A 1 213 ? -9.918 4.344 9.579 1.00 93.19 213 GLU A N 1
ATOM 1684 C CA . GLU A 1 213 ? -10.781 5.123 8.686 1.00 93.19 213 GLU A CA 1
ATOM 1685 C C . GLU A 1 213 ? -10.060 6.377 8.162 1.00 93.19 213 GLU A C 1
ATOM 1687 O O . GLU A 1 213 ? -10.072 6.626 6.956 1.00 93.19 213 GLU A O 1
ATOM 1692 N N . LYS A 1 214 ? -9.351 7.117 9.035 1.00 90.81 214 LYS A N 1
ATOM 1693 C CA . LYS A 1 214 ? -8.511 8.272 8.647 1.00 90.81 214 LYS A CA 1
ATOM 1694 C C . LYS A 1 214 ? -7.418 7.880 7.644 1.00 90.81 214 LYS A C 1
ATOM 1696 O O . LYS A 1 214 ? -7.072 8.689 6.785 1.00 90.81 214 LYS A O 1
ATOM 1701 N N . LEU A 1 215 ? -6.867 6.674 7.771 1.00 88.38 215 LEU A N 1
ATOM 1702 C CA . LEU A 1 215 ? -5.788 6.149 6.929 1.00 88.38 215 LEU A CA 1
ATOM 1703 C C . LEU A 1 215 ? -6.281 5.304 5.739 1.00 88.38 215 LEU A C 1
ATOM 1705 O O . LEU A 1 215 ? -5.459 4.852 4.949 1.00 88.38 215 LEU A O 1
ATOM 1709 N N . HIS A 1 216 ? -7.595 5.103 5.593 1.00 88.88 216 HIS A N 1
ATOM 1710 C CA . HIS A 1 216 ? -8.210 4.187 4.622 1.00 88.88 216 HIS A CA 1
ATOM 1711 C C . HIS A 1 216 ? -7.742 2.719 4.728 1.00 88.88 216 HIS A C 1
ATOM 1713 O O . HIS A 1 216 ? -7.738 1.989 3.738 1.00 88.88 216 HIS A O 1
ATOM 1719 N N . LEU A 1 217 ? -7.390 2.274 5.936 1.00 92.12 217 LEU A N 1
ATOM 1720 C CA . LEU A 1 217 ? -6.972 0.905 6.247 1.00 92.12 217 LEU A CA 1
ATOM 1721 C C . LEU A 1 217 ? -8.158 0.018 6.658 1.00 92.12 217 LEU A C 1
ATOM 1723 O O . LEU A 1 217 ? -9.197 0.499 7.115 1.00 92.12 217 LEU A O 1
ATOM 1727 N N . SER A 1 218 ? -7.975 -1.301 6.572 1.00 93.00 218 SER A N 1
ATOM 1728 C CA . SER A 1 218 ? -8.916 -2.306 7.092 1.00 93.00 218 SER A CA 1
ATOM 1729 C C . SER A 1 218 ? -8.227 -3.353 7.965 1.00 93.00 218 SER A C 1
ATOM 1731 O O . SER A 1 218 ? -7.008 -3.479 7.958 1.00 93.00 218 SER A O 1
ATOM 1733 N N . SER A 1 219 ? -9.001 -4.110 8.752 1.00 92.25 219 SER A N 1
ATOM 1734 C CA . SER A 1 219 ? -8.456 -5.209 9.573 1.00 92.25 219 SER A CA 1
ATOM 1735 C C . SER A 1 219 ? -7.862 -6.343 8.732 1.00 92.25 219 SER A C 1
ATOM 1737 O O . SER A 1 219 ? -7.000 -7.069 9.214 1.00 92.25 219 SER A O 1
ATOM 1739 N N . GLN A 1 220 ? -8.299 -6.474 7.478 1.00 93.31 220 GLN A N 1
ATOM 1740 C CA . GLN A 1 220 ? -7.628 -7.275 6.463 1.00 93.31 220 GLN A CA 1
ATOM 1741 C C . GLN A 1 220 ? -6.567 -6.426 5.760 1.00 93.31 220 GLN A C 1
ATOM 1743 O O . GLN A 1 220 ? -6.879 -5.328 5.293 1.00 93.31 220 GLN A O 1
ATOM 1748 N N . VAL A 1 221 ? -5.344 -6.943 5.692 1.00 92.06 221 VAL A N 1
ATOM 1749 C CA . VAL A 1 221 ? -4.198 -6.296 5.046 1.00 92.06 221 VAL A CA 1
ATOM 1750 C C . VAL A 1 221 ? -4.371 -6.348 3.528 1.00 92.06 221 VAL A C 1
ATOM 1752 O O . VAL A 1 221 ? -4.703 -7.395 2.967 1.00 92.06 221 VAL A O 1
ATOM 1755 N N . LYS A 1 222 ? -4.125 -5.222 2.859 1.00 86.62 222 LYS A N 1
ATOM 1756 C CA . LYS A 1 222 ? -4.157 -5.090 1.396 1.00 86.62 222 LYS A CA 1
ATOM 1757 C C . LYS A 1 222 ? -2.795 -4.684 0.859 1.00 86.62 222 LYS A C 1
ATOM 1759 O O . LYS A 1 222 ? -2.055 -3.961 1.518 1.00 86.62 222 LYS A O 1
ATOM 1764 N N . ALA A 1 223 ? -2.483 -5.057 -0.379 1.00 78.38 223 ALA A N 1
ATOM 1765 C CA . ALA A 1 223 ? -1.256 -4.626 -1.055 1.00 78.38 223 ALA A CA 1
ATOM 1766 C C . ALA A 1 223 ? -1.077 -3.090 -1.055 1.00 78.38 223 ALA A C 1
ATOM 1768 O O . ALA A 1 223 ? 0.020 -2.597 -0.807 1.00 78.38 223 ALA A O 1
ATOM 1769 N N . SER A 1 224 ? -2.165 -2.335 -1.244 1.00 75.38 224 SER A N 1
ATOM 1770 C CA . SER A 1 224 ? -2.181 -0.864 -1.262 1.00 75.38 224 SER A CA 1
ATOM 1771 C C . SER A 1 224 ? -1.807 -0.204 0.072 1.00 75.38 224 SER A C 1
ATOM 1773 O O . SER A 1 224 ? -1.386 0.954 0.084 1.00 75.38 224 SER A O 1
ATOM 1775 N N . ASP A 1 225 ? -1.950 -0.915 1.196 1.00 85.12 225 ASP A N 1
ATOM 1776 C CA . ASP A 1 225 ? -1.732 -0.351 2.535 1.00 85.12 225 ASP A CA 1
ATOM 1777 C C . ASP A 1 225 ? -0.272 0.069 2.751 1.00 85.12 225 ASP A C 1
ATOM 1779 O O . ASP A 1 225 ? -0.001 0.950 3.564 1.00 85.12 225 ASP A O 1
ATOM 1783 N N . GLU A 1 226 ? 0.667 -0.510 2.000 1.00 80.19 226 GLU A N 1
ATOM 1784 C CA . GLU A 1 226 ? 2.086 -0.143 2.034 1.00 80.19 226 GLU A CA 1
ATOM 1785 C C . GLU A 1 226 ? 2.337 1.311 1.598 1.00 80.19 226 GLU A C 1
ATOM 1787 O O . GLU A 1 226 ? 3.289 1.938 2.050 1.00 80.19 226 GLU A O 1
ATOM 1792 N N . PHE A 1 227 ? 1.454 1.885 0.777 1.00 76.62 227 PHE A N 1
ATOM 1793 C CA . PHE A 1 227 ? 1.552 3.277 0.328 1.00 76.62 227 PHE A CA 1
ATOM 1794 C C . PHE A 1 227 ? 0.836 4.255 1.275 1.00 76.62 227 PHE A C 1
ATOM 1796 O O . PHE A 1 227 ? 0.538 5.397 0.902 1.00 76.62 227 PHE A O 1
ATOM 1803 N N . THR A 1 228 ? 0.482 3.823 2.487 1.00 83.00 228 THR A N 1
ATOM 1804 C CA . THR A 1 228 ? -0.183 4.671 3.484 1.00 83.00 228 THR A CA 1
ATOM 1805 C C . THR A 1 228 ? 0.801 5.683 4.054 1.00 83.00 228 THR A C 1
ATOM 1807 O O . THR A 1 228 ? 1.876 5.335 4.539 1.00 83.00 228 THR A O 1
ATOM 1810 N N . ARG A 1 229 ? 0.435 6.970 4.018 1.00 81.56 229 ARG A N 1
ATOM 1811 C CA . ARG A 1 229 ? 1.249 8.034 4.615 1.00 81.56 229 ARG A CA 1
ATOM 1812 C C . ARG A 1 229 ? 0.947 8.163 6.099 1.00 81.56 229 ARG A C 1
ATOM 1814 O O . ARG A 1 229 ? -0.194 8.411 6.475 1.00 81.56 229 ARG A O 1
ATOM 1821 N N . HIS A 1 230 ? 2.000 8.089 6.904 1.00 83.81 230 HIS A N 1
ATOM 1822 C CA . HIS A 1 230 ? 1.935 8.292 8.346 1.00 83.81 230 HIS A CA 1
ATOM 1823 C C . HIS A 1 230 ? 2.616 9.605 8.723 1.00 83.81 230 HIS A C 1
ATOM 1825 O O . HIS A 1 230 ? 3.721 9.901 8.268 1.00 83.81 230 HIS A O 1
ATOM 1831 N N . ASP A 1 231 ? 1.938 10.392 9.548 1.00 86.56 231 ASP A N 1
ATOM 1832 C CA . ASP A 1 231 ? 2.508 11.537 10.255 1.00 86.56 231 ASP A CA 1
ATOM 1833 C C . ASP A 1 231 ? 2.996 11.111 11.656 1.00 86.56 231 ASP A C 1
ATOM 1835 O O . ASP A 1 231 ? 2.774 9.988 12.111 1.00 86.56 231 ASP A O 1
ATOM 1839 N N . THR A 1 232 ? 3.672 12.012 12.368 1.00 87.75 232 THR A N 1
ATOM 1840 C CA . THR A 1 232 ? 4.196 11.725 13.715 1.00 87.75 232 THR A CA 1
ATOM 1841 C C . THR A 1 232 ? 3.092 11.338 14.708 1.00 87.75 232 THR A C 1
ATOM 1843 O O . THR A 1 232 ? 3.312 10.508 15.589 1.00 87.75 232 THR A O 1
ATOM 1846 N N . GLU A 1 233 ? 1.891 11.907 14.567 1.00 89.19 233 GLU A N 1
ATOM 1847 C CA . GLU A 1 233 ? 0.759 11.635 15.457 1.00 89.19 233 GLU A CA 1
ATOM 1848 C C . GLU A 1 233 ? 0.219 10.211 15.260 1.00 89.19 233 GLU A C 1
ATOM 1850 O O . GLU A 1 233 ? 0.045 9.462 16.221 1.00 89.19 233 GLU A O 1
ATOM 1855 N N . THR A 1 234 ? -0.009 9.815 14.010 1.00 91.31 234 THR A N 1
ATOM 1856 C CA . THR A 1 234 ? -0.496 8.483 13.632 1.00 91.31 234 THR A CA 1
ATOM 1857 C C . THR A 1 234 ? 0.505 7.395 14.010 1.00 91.31 234 THR A C 1
ATOM 1859 O O . THR A 1 234 ? 0.101 6.406 14.622 1.00 91.31 234 THR A O 1
ATOM 1862 N N . GLN A 1 235 ? 1.807 7.607 13.785 1.00 90.12 235 GLN A N 1
ATOM 1863 C CA . GLN A 1 235 ? 2.850 6.685 14.258 1.00 90.12 235 GLN A CA 1
ATOM 1864 C C . GLN A 1 235 ? 2.824 6.522 15.780 1.00 90.12 235 GLN A C 1
ATOM 1866 O O . GLN A 1 235 ? 2.864 5.399 16.287 1.00 90.12 235 GLN A O 1
ATOM 1871 N N . HIS A 1 236 ? 2.707 7.629 16.519 1.00 90.75 236 HIS A N 1
ATOM 1872 C CA . HIS A 1 236 ? 2.622 7.585 17.974 1.00 90.75 236 HIS A CA 1
ATOM 1873 C C . HIS A 1 236 ? 1.380 6.819 18.454 1.00 90.75 236 HIS A C 1
ATOM 1875 O O . HIS A 1 236 ? 1.474 6.016 19.381 1.00 90.75 236 HIS A O 1
ATOM 1881 N N . LEU A 1 237 ? 0.225 7.009 17.808 1.00 90.75 237 LEU A N 1
ATOM 1882 C CA . LEU A 1 237 ? -1.011 6.290 18.137 1.00 90.75 237 LEU A CA 1
ATOM 1883 C C . LEU A 1 237 ? -0.908 4.781 17.878 1.00 90.75 237 LEU A C 1
ATOM 1885 O O . LEU A 1 237 ? -1.387 3.999 18.704 1.00 90.75 237 LEU A O 1
ATOM 1889 N N . ILE A 1 238 ? -0.269 4.367 16.779 1.00 92.19 238 ILE A N 1
ATOM 1890 C CA . ILE A 1 238 ? -0.028 2.946 16.477 1.00 92.19 238 ILE A CA 1
ATOM 1891 C C . ILE A 1 238 ? 0.874 2.339 17.554 1.00 92.19 238 ILE A C 1
ATOM 1893 O O . ILE A 1 238 ? 0.486 1.361 18.191 1.00 92.19 238 ILE A O 1
ATOM 1897 N N . GLN A 1 239 ? 2.019 2.966 17.839 1.00 91.88 239 GLN A N 1
ATOM 1898 C CA . GLN A 1 239 ? 2.958 2.489 18.863 1.00 91.88 239 GLN A CA 1
ATOM 1899 C C . GLN A 1 239 ? 2.322 2.425 20.257 1.00 91.88 239 GLN A C 1
ATOM 1901 O O . GLN A 1 239 ? 2.520 1.469 21.008 1.00 91.88 239 GLN A O 1
ATOM 1906 N N . LYS A 1 240 ? 1.481 3.405 20.592 1.00 90.12 240 LYS A N 1
ATOM 1907 C CA . LYS A 1 240 ? 0.724 3.395 21.844 1.00 90.12 240 LYS A CA 1
ATOM 1908 C C . LYS A 1 240 ? -0.280 2.243 21.909 1.00 90.12 240 LYS A C 1
ATOM 1910 O O . LYS A 1 240 ? -0.427 1.617 22.954 1.00 90.12 240 LYS A O 1
ATOM 1915 N N . SER A 1 241 ? -0.938 1.931 20.796 1.00 91.19 241 SER A N 1
ATOM 1916 C CA . SER A 1 241 ? -1.884 0.813 20.721 1.00 91.19 241 SER A CA 1
ATOM 1917 C C . SER A 1 241 ? -1.174 -0.534 20.875 1.00 91.19 241 SER A C 1
ATOM 1919 O O . SER A 1 241 ? -1.671 -1.397 21.594 1.00 91.19 241 SER A O 1
ATOM 1921 N N . VAL A 1 242 ? 0.028 -0.682 20.304 1.00 91.00 242 VAL A N 1
ATOM 1922 C CA . VAL A 1 242 ? 0.909 -1.844 20.530 1.00 91.00 242 VAL A CA 1
ATOM 1923 C C . VAL A 1 242 ? 1.280 -1.981 22.003 1.00 91.00 242 VAL A C 1
ATOM 1925 O O . VAL A 1 242 ? 1.188 -3.071 22.568 1.00 91.00 242 VAL A O 1
ATOM 1928 N N . PHE A 1 243 ? 1.679 -0.881 22.643 1.00 89.94 243 PHE A N 1
ATOM 1929 C CA . PHE A 1 243 ? 2.005 -0.872 24.067 1.00 89.94 243 PHE A CA 1
ATOM 1930 C C . PHE A 1 243 ? 0.808 -1.311 24.927 1.00 89.94 243 PHE A C 1
ATOM 1932 O O . PHE A 1 243 ? 0.951 -2.196 25.775 1.00 89.94 243 PHE A O 1
ATOM 1939 N N . ASN A 1 244 ? -0.379 -0.758 24.663 1.00 87.69 244 ASN A N 1
ATOM 1940 C CA . ASN A 1 244 ? -1.603 -1.112 25.380 1.00 87.69 244 ASN A CA 1
ATOM 1941 C C . ASN A 1 244 ? -1.974 -2.587 25.191 1.00 87.69 244 ASN A C 1
ATOM 1943 O O . ASN A 1 244 ? -2.324 -3.251 26.165 1.00 87.69 244 ASN A O 1
ATOM 1947 N N . LEU A 1 245 ? -1.843 -3.123 23.972 1.00 89.69 245 LEU A N 1
ATOM 1948 C CA . LEU A 1 245 ? -2.174 -4.514 23.652 1.00 89.69 245 LEU A CA 1
ATOM 1949 C C . LEU A 1 245 ? -1.407 -5.525 24.525 1.00 89.69 245 LEU A C 1
ATOM 1951 O O . LEU A 1 245 ? -1.981 -6.529 24.943 1.00 89.69 245 LEU A O 1
ATOM 1955 N N . LYS A 1 246 ? -0.138 -5.239 24.853 1.00 86.94 246 LYS A N 1
ATOM 1956 C CA . LYS A 1 246 ? 0.699 -6.097 25.717 1.00 86.94 246 LYS A CA 1
ATOM 1957 C C . LYS A 1 246 ? 0.171 -6.230 27.149 1.00 86.94 246 LYS A C 1
ATOM 1959 O O . LYS A 1 246 ? 0.525 -7.181 27.834 1.00 86.94 246 LYS A O 1
ATOM 1964 N N . HIS A 1 247 ? -0.647 -5.280 27.598 1.00 83.62 247 HIS A N 1
ATOM 1965 C CA . HIS A 1 247 ? -1.149 -5.207 28.971 1.00 83.62 247 HIS A CA 1
ATOM 1966 C C . HIS A 1 247 ? -2.630 -5.599 29.073 1.00 83.62 247 HIS A C 1
ATOM 1968 O O . HIS A 1 247 ? -3.186 -5.624 30.168 1.00 83.62 247 HIS A O 1
ATOM 1974 N N . LEU A 1 248 ? -3.297 -5.892 27.954 1.00 85.62 248 LEU A N 1
ATOM 1975 C CA . LEU A 1 248 ? -4.702 -6.300 27.922 1.00 85.62 248 LEU A CA 1
ATOM 1976 C C . LEU A 1 248 ? -4.822 -7.830 27.923 1.00 85.62 248 LEU A C 1
ATOM 1978 O O . LEU A 1 248 ? -3.952 -8.536 27.421 1.00 85.62 248 LEU A O 1
ATOM 1982 N N . SER A 1 249 ? -5.910 -8.346 28.499 1.00 82.38 249 SER A N 1
ATOM 1983 C CA . SER A 1 249 ? -6.149 -9.790 28.587 1.00 82.38 249 SER A CA 1
ATOM 1984 C C . SER A 1 249 ? -6.493 -10.388 27.223 1.00 82.38 249 SER A C 1
ATOM 1986 O O . SER A 1 249 ? -7.481 -9.997 26.599 1.00 82.38 249 SER A O 1
ATOM 1988 N N . SER A 1 250 ? -5.721 -11.394 26.802 1.00 81.31 250 SER A N 1
ATOM 1989 C CA . SER A 1 250 ? -5.925 -12.125 25.546 1.00 81.31 250 SER A CA 1
ATOM 1990 C C . SER A 1 250 ? -7.111 -13.092 25.558 1.00 81.31 250 SER A C 1
ATOM 1992 O O . SER A 1 250 ? -7.460 -13.637 24.518 1.00 81.31 250 SER A O 1
ATOM 1994 N N . LYS A 1 251 ? -7.753 -13.307 26.715 1.00 76.31 251 LYS A N 1
ATOM 1995 C CA . LYS A 1 251 ? -8.844 -14.287 26.879 1.00 76.31 251 LYS A CA 1
ATOM 1996 C C . LYS A 1 251 ? -10.190 -13.836 26.298 1.00 76.31 251 LYS A C 1
ATOM 1998 O O . LYS A 1 251 ? -11.133 -14.619 26.286 1.00 76.31 251 LYS A O 1
ATOM 2003 N N . THR A 1 252 ? -10.311 -12.577 25.882 1.00 73.69 252 THR A N 1
ATOM 2004 C CA . THR A 1 252 ? -11.578 -12.003 25.404 1.00 73.69 252 THR A CA 1
ATOM 2005 C C . THR A 1 252 ? -11.655 -12.024 23.872 1.00 73.69 252 THR A C 1
ATOM 2007 O O . THR A 1 252 ? -10.657 -11.712 23.219 1.00 73.69 252 THR A O 1
ATOM 2010 N N . PRO A 1 253 ? -12.813 -12.344 23.258 1.00 74.25 253 PRO A N 1
ATOM 2011 C CA . PRO A 1 253 ? -12.966 -12.341 21.797 1.00 74.25 253 PRO A CA 1
ATOM 2012 C C . PRO A 1 253 ? -12.648 -10.992 21.133 1.00 74.25 253 PRO A C 1
ATOM 2014 O O . PRO A 1 253 ? -12.220 -10.943 19.975 1.00 74.25 253 PRO A O 1
ATOM 2017 N N . GLU A 1 254 ? -12.861 -9.892 21.854 1.00 84.94 254 GLU A N 1
ATOM 2018 C CA . GLU A 1 254 ? -12.571 -8.531 21.415 1.00 84.94 254 GLU A CA 1
ATOM 2019 C C . GLU A 1 254 ? -11.059 -8.278 21.299 1.00 84.94 254 GLU A C 1
ATOM 2021 O O . GLU A 1 254 ? -10.626 -7.508 20.436 1.00 84.94 254 GLU A O 1
ATOM 2026 N N . TYR A 1 255 ? -10.233 -8.953 22.104 1.00 89.06 255 TYR A N 1
ATOM 2027 C CA . TYR A 1 255 ? -8.779 -8.828 22.015 1.00 89.06 255 TYR A CA 1
ATOM 2028 C C . TYR A 1 255 ? -8.281 -9.200 20.618 1.00 89.06 255 TYR A C 1
ATOM 2030 O O . TYR A 1 255 ? -7.546 -8.434 20.000 1.00 89.06 255 TYR A O 1
ATOM 2038 N N . THR A 1 256 ? -8.761 -10.318 20.070 1.00 90.62 256 THR A N 1
ATOM 2039 C CA . THR A 1 256 ? -8.372 -10.808 18.742 1.00 90.62 256 THR A CA 1
ATOM 2040 C C . THR A 1 256 ? -8.642 -9.781 17.643 1.00 90.62 256 THR A C 1
ATOM 2042 O O . THR A 1 256 ? -7.790 -9.539 16.788 1.00 90.62 256 THR A O 1
ATOM 2045 N N . GLN A 1 257 ? -9.803 -9.123 17.687 1.00 91.25 257 GLN A N 1
ATOM 2046 C CA . GLN A 1 257 ? -10.162 -8.099 16.705 1.00 91.25 257 GLN A CA 1
ATOM 2047 C C . GLN A 1 257 ? -9.271 -6.853 16.823 1.00 91.25 257 GLN A C 1
ATOM 2049 O O . GLN A 1 257 ? -8.866 -6.290 15.804 1.00 91.25 257 GLN A O 1
ATOM 2054 N N . LEU A 1 258 ? -8.932 -6.438 18.050 1.00 93.69 258 LEU A N 1
ATOM 2055 C CA . LEU A 1 258 ? -7.990 -5.340 18.277 1.00 93.69 258 LEU A CA 1
ATOM 2056 C C . LEU A 1 258 ? -6.592 -5.701 17.754 1.00 93.69 258 LEU A C 1
ATOM 2058 O O . LEU A 1 258 ? -5.973 -4.891 17.068 1.00 93.69 258 LEU A O 1
ATOM 2062 N N . THR A 1 259 ? -6.125 -6.924 18.010 1.00 95.06 259 THR A N 1
ATOM 2063 C CA . THR A 1 259 ? -4.832 -7.426 17.526 1.00 95.06 259 THR A CA 1
ATOM 2064 C C . THR A 1 259 ? -4.762 -7.441 16.000 1.00 95.06 259 THR A C 1
ATOM 2066 O O . THR A 1 259 ? -3.761 -6.998 15.443 1.00 95.06 259 THR A O 1
ATOM 2069 N N . LEU A 1 260 ? -5.832 -7.856 15.308 1.00 95.31 260 LEU A N 1
ATOM 2070 C CA . LEU A 1 260 ? -5.908 -7.800 13.840 1.00 95.31 260 LEU A CA 1
ATOM 2071 C C . LEU A 1 260 ? -5.787 -6.361 13.307 1.00 95.31 260 LEU A C 1
ATOM 2073 O O . LEU A 1 260 ? -5.046 -6.115 12.356 1.00 95.31 260 LEU A O 1
ATOM 2077 N N . MET A 1 261 ? -6.480 -5.400 13.929 1.00 95.88 261 MET A N 1
ATOM 2078 C CA . MET A 1 261 ? -6.403 -3.979 13.554 1.00 95.88 261 MET A CA 1
ATOM 2079 C C . MET A 1 261 ? -5.012 -3.397 13.769 1.00 95.88 261 MET A C 1
ATOM 2081 O O . MET A 1 261 ? -4.478 -2.721 12.892 1.00 95.88 261 MET A O 1
ATOM 2085 N N . VAL A 1 262 ? -4.433 -3.660 14.941 1.00 96.06 262 VAL A N 1
ATOM 2086 C CA . VAL A 1 262 ? -3.105 -3.175 15.319 1.00 96.06 262 VAL A CA 1
ATOM 2087 C C . VAL A 1 262 ? -2.045 -3.800 14.410 1.00 96.06 262 VAL A C 1
ATOM 2089 O O . VAL A 1 262 ? -1.235 -3.067 13.850 1.00 96.06 262 VAL A O 1
ATOM 2092 N N . GLY A 1 263 ? -2.112 -5.110 14.155 1.00 96.38 263 GLY A N 1
ATOM 2093 C CA . GLY A 1 263 ? -1.235 -5.799 13.206 1.00 96.38 263 GLY A CA 1
ATOM 2094 C C . GLY A 1 263 ? -1.329 -5.228 11.791 1.00 96.38 263 GLY A C 1
ATOM 2095 O O . GLY A 1 263 ? -0.296 -4.966 11.174 1.00 96.38 263 GLY A O 1
ATOM 2096 N N . SER A 1 264 ? -2.543 -4.957 11.299 1.00 95.88 264 SER A N 1
ATOM 2097 C CA . SER A 1 264 ? -2.744 -4.337 9.983 1.00 95.88 264 SER A CA 1
ATOM 2098 C C . SER A 1 264 ? -2.146 -2.927 9.913 1.00 95.88 264 SER A C 1
ATOM 2100 O O . SER A 1 264 ? -1.368 -2.628 9.002 1.00 95.88 264 SER A O 1
ATOM 2102 N N . ALA A 1 265 ? -2.409 -2.091 10.923 1.00 94.94 265 ALA A N 1
ATOM 2103 C CA . ALA A 1 265 ? -1.867 -0.738 11.002 1.00 94.94 265 ALA A CA 1
ATOM 2104 C C . ALA A 1 265 ? -0.330 -0.723 11.048 1.00 94.94 265 ALA A C 1
ATOM 2106 O O . ALA A 1 265 ? 0.284 0.043 10.310 1.00 94.94 265 ALA A O 1
ATOM 2107 N N . ILE A 1 266 ? 0.300 -1.605 11.828 1.00 93.88 266 ILE A N 1
ATOM 2108 C CA . ILE A 1 266 ? 1.767 -1.749 11.866 1.00 93.88 266 ILE A CA 1
ATOM 2109 C C . ILE A 1 266 ? 2.320 -2.217 10.515 1.00 93.88 266 ILE A C 1
ATOM 2111 O O . ILE A 1 266 ? 3.340 -1.712 10.052 1.00 93.88 266 ILE A O 1
ATOM 2115 N N . SER A 1 267 ? 1.631 -3.138 9.831 1.00 93.06 267 SER A N 1
ATOM 2116 C CA . SER A 1 267 ? 2.069 -3.583 8.501 1.00 93.06 267 SER A CA 1
ATOM 2117 C C . SER A 1 267 ? 2.180 -2.407 7.523 1.00 93.06 267 SER A C 1
ATOM 2119 O O . SER A 1 267 ? 3.090 -2.371 6.698 1.00 93.06 267 SER A O 1
ATOM 2121 N N . SER A 1 268 ? 1.280 -1.422 7.648 1.00 90.94 268 SER A N 1
ATOM 2122 C CA . SER A 1 268 ? 1.255 -0.219 6.811 1.00 90.94 268 SER A CA 1
ATOM 2123 C C . SER A 1 268 ? 2.364 0.784 7.146 1.00 90.94 268 SER A C 1
ATOM 2125 O O . SER A 1 268 ? 2.610 1.693 6.360 1.00 90.94 268 SER A O 1
ATOM 2127 N N . THR A 1 269 ? 3.029 0.657 8.302 1.00 89.44 269 THR A N 1
ATOM 2128 C CA . THR A 1 269 ? 4.203 1.475 8.654 1.00 89.44 269 THR A CA 1
ATOM 2129 C C . THR A 1 269 ? 5.517 0.840 8.196 1.00 89.44 269 THR A C 1
ATOM 2131 O O . THR A 1 269 ? 6.564 1.464 8.350 1.00 89.44 269 THR A O 1
ATOM 2134 N N . GLY A 1 270 ? 5.479 -0.390 7.668 1.00 86.38 270 GLY A N 1
ATOM 2135 C CA . GLY A 1 270 ? 6.650 -1.142 7.209 1.00 86.38 270 GLY A CA 1
ATOM 2136 C C . GLY A 1 270 ? 7.292 -2.065 8.253 1.00 86.38 270 GLY A C 1
ATOM 2137 O O . GLY A 1 270 ? 8.247 -2.762 7.921 1.00 86.38 270 GLY A O 1
ATOM 2138 N N . ASP A 1 271 ? 6.777 -2.136 9.487 1.00 90.31 271 ASP A N 1
ATOM 2139 C CA . ASP A 1 271 ? 7.286 -3.069 10.509 1.00 90.31 271 ASP A CA 1
ATOM 2140 C C . ASP A 1 271 ? 6.626 -4.450 10.346 1.00 90.31 271 ASP A C 1
ATOM 2142 O O . ASP A 1 271 ? 5.678 -4.839 11.035 1.00 90.31 271 ASP A O 1
ATOM 2146 N N . LEU A 1 272 ? 7.108 -5.186 9.344 1.00 91.69 272 LEU A N 1
ATOM 2147 C CA . LEU A 1 272 ? 6.550 -6.482 8.956 1.00 91.69 272 LEU A CA 1
ATOM 2148 C C . LEU A 1 272 ? 6.730 -7.544 10.052 1.00 91.69 272 LEU A C 1
ATOM 2150 O O . LEU A 1 272 ? 5.828 -8.347 10.273 1.00 91.69 272 LEU A O 1
ATOM 2154 N N . ALA A 1 273 ? 7.851 -7.516 10.778 1.00 93.44 273 ALA A N 1
ATOM 2155 C CA . ALA A 1 273 ? 8.167 -8.511 11.801 1.00 93.44 273 ALA A CA 1
ATOM 2156 C C . ALA A 1 273 ? 7.216 -8.422 13.005 1.00 93.44 273 ALA A C 1
ATOM 2158 O O . ALA A 1 273 ? 6.688 -9.438 13.464 1.00 93.44 273 ALA A O 1
ATOM 2159 N N . GLN A 1 274 ? 6.950 -7.208 13.501 1.00 93.88 274 GLN A N 1
ATOM 2160 C CA . GLN A 1 274 ? 6.002 -7.025 14.599 1.00 93.88 274 GLN A CA 1
ATOM 2161 C C . GLN A 1 274 ? 4.567 -7.355 14.163 1.00 93.88 274 GLN A C 1
ATOM 2163 O O . GLN A 1 274 ? 3.820 -7.965 14.928 1.00 93.88 274 GLN A O 1
ATOM 2168 N N . SER A 1 275 ? 4.189 -7.000 12.932 1.00 95.19 275 SER A N 1
ATOM 2169 C CA . SER A 1 275 ? 2.883 -7.348 12.362 1.00 95.19 275 SER A CA 1
ATOM 2170 C C . SER A 1 275 ? 2.679 -8.869 12.264 1.00 95.19 275 SER A C 1
ATOM 2172 O O . SER A 1 275 ? 1.663 -9.391 12.728 1.00 95.19 275 SER A O 1
ATOM 2174 N N . GLU A 1 276 ? 3.675 -9.601 11.756 1.00 95.69 276 GLU A N 1
ATOM 2175 C CA . GLU A 1 276 ? 3.654 -11.067 11.666 1.00 95.69 276 GLU A CA 1
ATOM 2176 C C . GLU A 1 276 ? 3.522 -11.740 13.042 1.00 95.69 276 GLU A C 1
ATOM 2178 O O . GLU A 1 276 ? 2.750 -12.696 13.194 1.00 95.69 276 GLU A O 1
ATOM 2183 N N . ALA A 1 277 ? 4.223 -11.228 14.058 1.00 95.50 277 ALA A N 1
ATOM 2184 C CA . ALA A 1 277 ? 4.122 -11.738 15.424 1.00 95.50 277 ALA A CA 1
ATOM 2185 C C . ALA A 1 277 ? 2.696 -11.593 15.987 1.00 95.50 277 ALA A C 1
ATOM 2187 O O . ALA A 1 277 ? 2.175 -12.526 16.599 1.00 95.50 277 ALA A O 1
ATOM 2188 N N . LEU A 1 278 ? 2.032 -10.462 15.727 1.00 95.50 278 LEU A N 1
ATOM 2189 C CA . LEU A 1 278 ? 0.653 -10.228 16.166 1.00 95.50 278 LEU A CA 1
ATOM 2190 C C . LEU A 1 278 ? -0.353 -11.142 15.455 1.00 95.50 278 LEU A C 1
ATOM 2192 O O . LEU A 1 278 ? -1.265 -11.662 16.096 1.00 95.50 278 LEU A O 1
ATOM 2196 N N . PHE A 1 279 ? -0.196 -11.384 14.152 1.00 96.50 279 PHE A N 1
ATOM 2197 C CA . PHE A 1 279 ? -1.069 -12.328 13.444 1.00 96.50 279 PHE A CA 1
ATOM 2198 C C . PHE A 1 279 ? -0.844 -13.773 13.895 1.00 96.50 279 PHE A C 1
ATOM 2200 O O . PHE A 1 279 ? -1.810 -14.517 14.050 1.00 96.50 279 PHE A O 1
ATOM 2207 N N . SER A 1 280 ? 0.399 -14.149 14.198 1.00 95.12 280 SER A N 1
ATOM 2208 C CA . SER A 1 280 ? 0.709 -15.456 14.791 1.00 95.12 280 SER A CA 1
ATOM 2209 C C . SER A 1 280 ? 0.057 -15.608 16.168 1.00 95.12 280 SER A C 1
ATOM 2211 O O . SER A 1 280 ? -0.610 -16.605 16.425 1.00 95.12 280 SER A O 1
ATOM 2213 N N . GLN A 1 281 ? 0.103 -14.559 16.996 1.00 92.50 281 GLN A N 1
ATOM 2214 C CA . GLN A 1 281 ? -0.601 -14.527 18.277 1.00 92.50 281 GLN A CA 1
ATOM 2215 C C . GLN A 1 281 ? -2.117 -14.740 18.119 1.00 92.50 281 GLN A C 1
ATOM 2217 O O . GLN A 1 281 ? -2.728 -15.401 18.959 1.00 92.50 281 GLN A O 1
ATOM 2222 N N . VAL A 1 282 ? -2.745 -14.197 17.071 1.00 92.81 282 VAL A N 1
ATOM 2223 C CA . VAL A 1 282 ? -4.170 -14.448 16.790 1.00 92.81 282 VAL A CA 1
ATOM 2224 C C . VAL A 1 282 ? -4.414 -15.914 16.437 1.00 92.81 282 VAL A C 1
ATOM 2226 O O . VAL A 1 282 ? -5.347 -16.507 16.976 1.00 92.81 282 VAL A O 1
ATOM 2229 N N . ILE A 1 283 ? -3.580 -16.492 15.570 1.00 92.81 283 ILE A N 1
ATOM 2230 C CA . ILE A 1 283 ? -3.696 -17.888 15.123 1.00 92.81 283 ILE A CA 1
ATOM 2231 C C . ILE A 1 283 ? -3.587 -18.855 16.309 1.00 92.81 283 ILE A C 1
ATOM 2233 O O . ILE A 1 283 ? -4.396 -19.779 16.412 1.00 92.81 283 ILE A O 1
ATOM 2237 N N . ASP A 1 284 ? -2.642 -18.606 17.217 1.00 89.75 284 ASP A N 1
ATOM 2238 C CA . ASP A 1 284 ? -2.366 -19.482 18.360 1.00 89.75 284 ASP A CA 1
ATOM 2239 C C . ASP A 1 284 ? -3.433 -19.365 19.462 1.00 89.75 284 ASP A C 1
ATOM 2241 O O . ASP A 1 284 ? -3.798 -20.358 20.089 1.00 89.75 284 ASP A O 1
ATOM 2245 N N . ASN A 1 285 ? -3.971 -18.160 19.691 1.00 84.00 285 ASN A N 1
ATOM 2246 C CA . ASN A 1 285 ? -4.922 -17.901 20.780 1.00 84.00 285 ASN A CA 1
ATOM 2247 C C . ASN A 1 285 ? -6.399 -18.065 20.386 1.00 84.00 285 ASN A C 1
ATOM 2249 O O . ASN A 1 285 ? -7.274 -17.892 21.235 1.00 84.00 285 ASN A O 1
ATOM 2253 N N . THR A 1 286 ? -6.697 -18.393 19.124 1.00 82.50 286 THR A N 1
ATOM 2254 C CA . THR A 1 286 ? -8.074 -18.466 18.607 1.00 82.50 286 THR A CA 1
ATOM 2255 C C . THR A 1 286 ? -8.400 -19.873 18.074 1.00 82.50 286 THR A C 1
ATOM 2257 O O . THR A 1 286 ? -8.446 -20.080 16.861 1.00 82.50 286 THR A O 1
ATOM 2260 N N . PRO A 1 287 ? -8.626 -20.876 18.948 1.00 71.50 287 PRO A N 1
ATOM 2261 C CA . PRO A 1 287 ? -8.852 -22.259 18.519 1.00 71.50 287 PRO A CA 1
ATOM 2262 C C . PRO A 1 287 ? -10.255 -22.541 17.949 1.00 71.50 287 PRO A C 1
ATOM 2264 O O . PRO A 1 287 ? -10.427 -23.568 17.303 1.00 71.50 287 PRO A O 1
ATOM 2267 N N . HIS A 1 288 ? -11.248 -21.672 18.183 1.00 75.69 288 HIS A N 1
ATOM 2268 C CA . HIS A 1 288 ? -12.670 -21.941 17.889 1.00 75.69 288 HIS A CA 1
ATOM 2269 C C . HIS A 1 288 ? -13.376 -20.843 17.065 1.00 75.69 288 HIS A C 1
ATOM 2271 O O . HIS A 1 288 ? -14.595 -20.713 17.135 1.00 75.69 288 HIS A O 1
ATOM 2277 N N . ASP A 1 289 ? -12.633 -20.024 16.317 1.00 84.75 289 ASP A N 1
ATOM 2278 C CA . ASP A 1 289 ? -13.193 -18.976 15.445 1.00 84.75 289 ASP A CA 1
ATOM 2279 C C . ASP A 1 289 ? -12.434 -18.977 14.110 1.00 84.75 289 ASP A C 1
ATOM 2281 O O . ASP A 1 289 ? -11.403 -18.314 13.941 1.00 84.75 289 ASP A O 1
ATOM 2285 N N . ASP A 1 290 ? -12.940 -19.794 13.183 1.00 88.81 290 ASP A N 1
ATOM 2286 C CA . ASP A 1 290 ? -12.330 -20.031 11.873 1.00 88.81 290 ASP A CA 1
ATOM 2287 C C . ASP A 1 290 ? -12.280 -18.757 11.022 1.00 88.81 290 ASP A C 1
ATOM 2289 O O . ASP A 1 290 ? -11.331 -18.574 10.263 1.00 88.81 290 ASP A O 1
ATOM 2293 N N . GLU A 1 291 ? -13.224 -17.822 11.189 1.00 91.12 291 GLU A N 1
ATOM 2294 C CA . GLU A 1 291 ? -13.241 -16.568 10.429 1.00 91.12 291 GLU A CA 1
ATOM 2295 C C . GLU A 1 291 ? -12.057 -15.669 10.814 1.00 91.12 291 GLU A C 1
ATOM 2297 O O . GLU A 1 291 ? -11.303 -15.202 9.950 1.00 91.12 291 GLU A O 1
ATOM 2302 N N . LYS A 1 292 ? -11.847 -15.432 12.117 1.00 90.81 292 LYS A N 1
ATOM 2303 C CA . LYS A 1 292 ? -10.712 -14.613 12.578 1.00 90.81 292 LYS A CA 1
ATOM 2304 C C . LYS A 1 292 ? -9.379 -15.296 12.310 1.00 90.81 292 LYS A C 1
ATOM 2306 O O . LYS A 1 292 ? -8.410 -14.611 11.973 1.00 90.81 292 LYS A O 1
ATOM 2311 N N . LYS A 1 293 ? -9.332 -16.624 12.431 1.00 93.44 293 LYS A N 1
ATOM 2312 C CA . LYS A 1 293 ? -8.131 -17.411 12.156 1.00 93.44 293 LYS A CA 1
ATOM 2313 C C . LYS A 1 293 ? -7.766 -17.375 10.670 1.00 93.44 293 LYS A C 1
ATOM 2315 O O . LYS A 1 293 ? -6.617 -17.077 10.347 1.00 93.44 293 LYS A O 1
ATOM 2320 N N . ALA A 1 294 ? -8.737 -17.553 9.773 1.00 95.12 294 ALA A N 1
ATOM 2321 C CA . ALA A 1 294 ? -8.541 -17.421 8.330 1.00 95.12 294 ALA A CA 1
ATOM 2322 C C . ALA A 1 294 ? -8.063 -16.009 7.949 1.00 95.12 294 ALA A C 1
ATOM 2324 O O . ALA A 1 294 ? -7.097 -15.860 7.200 1.00 95.12 294 ALA A O 1
ATOM 2325 N N . LYS A 1 295 ? -8.652 -14.964 8.548 1.00 95.75 295 LYS A N 1
ATOM 2326 C CA . LYS A 1 295 ? -8.217 -13.568 8.360 1.00 95.75 295 LYS A CA 1
ATOM 2327 C C . LYS A 1 295 ? -6.780 -13.332 8.822 1.00 95.75 295 LYS A C 1
ATOM 2329 O O . LYS A 1 295 ? -6.034 -12.627 8.147 1.00 95.75 295 LYS A O 1
ATOM 2334 N N . ALA A 1 296 ? -6.379 -13.917 9.950 1.00 96.31 296 ALA A N 1
ATOM 2335 C CA . ALA A 1 296 ? -5.015 -13.814 10.458 1.00 96.31 296 ALA A CA 1
ATOM 2336 C C . ALA A 1 296 ? -4.001 -14.535 9.559 1.00 96.31 296 ALA A C 1
ATOM 2338 O O . ALA A 1 296 ? -2.962 -13.950 9.254 1.00 96.31 296 ALA A O 1
ATOM 2339 N N . TYR A 1 297 ? -4.318 -15.745 9.081 1.00 97.50 297 TYR A N 1
ATOM 2340 C CA . TYR A 1 297 ? -3.502 -16.442 8.082 1.00 97.50 297 TYR A CA 1
ATOM 2341 C C . TYR A 1 297 ? -3.369 -15.617 6.800 1.00 97.50 297 TYR A C 1
ATOM 2343 O O . TYR A 1 297 ? -2.253 -15.370 6.350 1.00 97.50 297 TYR A O 1
ATOM 2351 N N . PHE A 1 298 ? -4.473 -15.090 6.263 1.00 96.19 298 PHE A N 1
ATOM 2352 C CA . PHE A 1 298 ? -4.434 -14.259 5.059 1.00 96.19 298 PHE A CA 1
ATOM 2353 C C . PHE A 1 298 ? -3.627 -12.965 5.257 1.00 96.19 298 PHE A C 1
ATOM 2355 O O . PHE A 1 298 ? -2.863 -12.556 4.383 1.00 96.19 298 PHE A O 1
ATOM 2362 N N . ASN A 1 299 ? -3.750 -12.321 6.418 1.00 96.62 299 ASN A N 1
ATOM 2363 C CA . ASN A 1 299 ? -2.949 -11.145 6.747 1.00 96.62 299 ASN A CA 1
ATOM 2364 C C . ASN A 1 299 ? -1.456 -11.478 6.858 1.00 96.62 299 ASN A C 1
ATOM 2366 O O . ASN A 1 299 ? -0.623 -10.715 6.369 1.00 96.62 299 ASN A O 1
ATOM 2370 N N . ARG A 1 300 ? -1.107 -12.620 7.464 1.00 96.50 300 ARG A N 1
ATOM 2371 C CA . ARG A 1 300 ? 0.282 -13.082 7.552 1.00 96.50 300 ARG A CA 1
ATOM 2372 C C . ARG A 1 300 ? 0.844 -13.446 6.178 1.00 96.50 300 ARG A C 1
ATOM 2374 O O . ARG A 1 300 ? 1.967 -13.051 5.884 1.00 96.50 300 ARG A O 1
ATOM 2381 N N . PHE A 1 301 ? 0.037 -14.057 5.306 1.00 95.38 301 PHE A N 1
ATOM 2382 C CA . PHE A 1 301 ? 0.347 -14.234 3.885 1.00 95.38 301 PHE A CA 1
ATOM 2383 C C . PHE A 1 301 ? 0.712 -12.895 3.225 1.00 95.38 301 PHE A C 1
ATOM 2385 O O . PHE A 1 301 ? 1.802 -12.772 2.673 1.00 95.38 301 PHE A O 1
ATOM 2392 N N . GLN A 1 302 ? -0.125 -11.860 3.357 1.00 92.25 302 GLN A N 1
ATOM 2393 C CA . GLN A 1 302 ? 0.148 -10.528 2.790 1.00 92.25 302 GLN A CA 1
ATOM 2394 C C . GLN A 1 302 ? 1.441 -9.898 3.336 1.00 92.25 302 GLN A C 1
ATOM 2396 O O . GLN A 1 302 ? 2.200 -9.283 2.587 1.00 92.25 302 GLN A O 1
ATOM 2401 N N . VAL A 1 303 ? 1.725 -10.062 4.632 1.00 92.88 303 VAL A N 1
ATOM 2402 C CA . VAL A 1 303 ? 2.970 -9.573 5.249 1.00 92.88 303 VAL A CA 1
ATOM 2403 C C . VAL A 1 303 ? 4.195 -10.327 4.721 1.00 92.88 303 VAL A C 1
ATOM 2405 O O . VAL A 1 303 ? 5.188 -9.695 4.358 1.00 92.88 303 VAL A O 1
ATOM 2408 N N . ARG A 1 304 ? 4.121 -11.658 4.610 1.00 91.81 304 ARG A N 1
ATOM 2409 C CA . ARG A 1 304 ? 5.206 -12.510 4.091 1.00 91.81 304 ARG A CA 1
ATOM 2410 C C . ARG A 1 304 ? 5.480 -12.284 2.607 1.00 91.81 304 ARG A C 1
ATOM 2412 O O . ARG A 1 304 ? 6.641 -12.278 2.202 1.00 91.81 304 ARG A O 1
ATOM 2419 N N . LEU A 1 305 ? 4.449 -11.978 1.814 1.00 88.25 305 LEU A N 1
ATOM 2420 C CA . LEU A 1 305 ? 4.622 -11.524 0.430 1.00 88.25 305 LEU A CA 1
ATOM 2421 C C . LEU A 1 305 ? 5.521 -10.284 0.344 1.00 88.25 305 LEU A C 1
ATOM 2423 O O . LEU A 1 305 ? 6.448 -10.256 -0.462 1.00 88.25 305 LEU A O 1
ATOM 2427 N N . ARG A 1 306 ? 5.294 -9.282 1.205 1.00 84.88 306 ARG A N 1
ATOM 2428 C CA . ARG A 1 306 ? 6.132 -8.068 1.268 1.00 84.88 306 ARG A CA 1
ATOM 2429 C C . ARG A 1 306 ? 7.557 -8.361 1.752 1.00 84.88 306 ARG A C 1
ATOM 2431 O O . ARG A 1 306 ? 8.485 -7.635 1.398 1.00 84.88 306 ARG A O 1
ATOM 2438 N N . GLY A 1 307 ? 7.725 -9.421 2.544 1.00 82.88 307 GLY A N 1
ATOM 2439 C CA . GLY A 1 307 ? 9.013 -9.947 3.005 1.00 82.88 307 GLY A CA 1
ATOM 2440 C C . GLY A 1 307 ? 9.732 -10.877 2.017 1.00 82.88 307 GLY A C 1
ATOM 2441 O O . GLY A 1 307 ? 10.835 -11.321 2.326 1.00 82.88 307 GLY A O 1
ATOM 2442 N N . ASN A 1 308 ? 9.144 -11.164 0.846 1.00 81.69 308 ASN A N 1
ATOM 2443 C CA . ASN A 1 308 ? 9.678 -12.076 -0.176 1.00 81.69 308 ASN A CA 1
ATOM 2444 C C . ASN A 1 308 ? 9.921 -13.520 0.325 1.00 81.69 308 ASN A C 1
ATOM 2446 O O . ASN A 1 308 ? 10.842 -14.199 -0.129 1.00 81.69 308 ASN A O 1
ATOM 2450 N N . THR A 1 309 ? 9.106 -13.993 1.274 1.00 87.69 309 THR A N 1
ATOM 2451 C CA . THR A 1 309 ? 9.152 -15.362 1.818 1.00 87.69 309 THR A CA 1
ATOM 2452 C C . THR A 1 309 ? 8.019 -16.210 1.233 1.00 87.69 309 THR A C 1
ATOM 2454 O O . THR A 1 309 ? 7.023 -16.506 1.890 1.00 87.69 309 THR A O 1
ATOM 2457 N N . PHE A 1 310 ? 8.145 -16.569 -0.048 1.00 90.06 310 PHE A N 1
ATOM 2458 C CA . PHE A 1 310 ? 7.049 -17.155 -0.831 1.00 90.06 310 PHE A CA 1
ATOM 2459 C C . PHE A 1 310 ? 6.583 -18.531 -0.355 1.00 90.06 310 PHE A C 1
ATOM 2461 O O . PHE A 1 310 ? 5.375 -18.754 -0.294 1.00 90.06 310 PHE A O 1
ATOM 2468 N N . ASP A 1 311 ? 7.493 -19.409 0.069 1.00 90.81 311 ASP A N 1
ATOM 2469 C CA . ASP A 1 311 ? 7.126 -20.750 0.545 1.00 90.81 311 ASP A CA 1
ATOM 2470 C C . ASP A 1 311 ? 6.222 -20.682 1.783 1.00 90.81 311 ASP A C 1
ATOM 2472 O O . ASP A 1 311 ? 5.164 -21.308 1.850 1.00 90.81 311 ASP A O 1
ATOM 2476 N N . THR A 1 312 ? 6.601 -19.862 2.766 1.00 93.56 312 THR A N 1
ATOM 2477 C CA . THR A 1 312 ? 5.829 -19.702 4.005 1.00 93.56 312 THR A CA 1
ATOM 2478 C C . THR A 1 312 ? 4.571 -18.860 3.799 1.00 93.56 312 THR A C 1
ATOM 2480 O O . THR A 1 312 ? 3.578 -19.069 4.500 1.00 93.56 312 THR A O 1
ATOM 2483 N N . ALA A 1 313 ? 4.578 -17.938 2.830 1.00 94.56 313 ALA A N 1
ATOM 2484 C CA . ALA A 1 313 ? 3.386 -17.215 2.404 1.00 94.56 313 ALA A CA 1
ATOM 2485 C C . ALA A 1 313 ? 2.354 -18.172 1.779 1.00 94.56 313 ALA A C 1
ATOM 2487 O O . ALA A 1 313 ? 1.177 -18.112 2.134 1.00 94.56 313 ALA A O 1
ATOM 2488 N N . LEU A 1 314 ? 2.784 -19.083 0.901 1.00 95.38 314 LEU A N 1
ATOM 2489 C CA . LEU A 1 314 ? 1.899 -20.055 0.256 1.00 95.38 314 LEU A CA 1
ATOM 2490 C C . LEU A 1 314 ? 1.210 -20.964 1.283 1.00 95.38 314 LEU A C 1
ATOM 2492 O O . LEU A 1 314 ? 0.002 -21.179 1.190 1.00 95.38 314 LEU A O 1
ATOM 2496 N N . VAL A 1 315 ? 1.948 -21.426 2.299 1.00 96.12 315 VAL A N 1
ATOM 2497 C CA . VAL A 1 315 ? 1.388 -22.219 3.410 1.00 96.12 315 VAL A CA 1
ATOM 2498 C C . VAL A 1 315 ? 0.289 -21.453 4.154 1.00 96.12 315 VAL A C 1
ATOM 2500 O O . VAL A 1 315 ? -0.763 -22.018 4.448 1.00 96.12 315 VAL A O 1
ATOM 2503 N N . ASP A 1 316 ? 0.498 -20.165 4.435 1.00 96.75 316 ASP A N 1
ATOM 2504 C CA . ASP A 1 316 ? -0.511 -19.338 5.105 1.00 96.75 316 ASP A CA 1
ATOM 2505 C C . ASP A 1 316 ? -1.748 -19.102 4.235 1.00 96.75 316 ASP A C 1
ATOM 2507 O O . ASP A 1 316 ? -2.871 -19.145 4.739 1.00 96.75 316 ASP A O 1
ATOM 2511 N N . LEU A 1 317 ? -1.566 -18.876 2.931 1.00 96.12 317 LEU A N 1
ATOM 2512 C CA . LEU A 1 317 ? -2.691 -18.736 2.012 1.00 96.12 317 LEU A CA 1
ATOM 2513 C C . LEU A 1 317 ? -3.515 -20.025 1.959 1.00 96.12 317 LEU A C 1
ATOM 2515 O O . LEU A 1 317 ? -4.740 -19.959 2.050 1.00 96.12 317 LEU A O 1
ATOM 2519 N N . GLN A 1 318 ? -2.856 -21.183 1.867 1.00 96.19 318 GLN A N 1
ATOM 2520 C CA . GLN A 1 318 ? -3.540 -22.473 1.874 1.00 96.19 318 GLN A CA 1
ATOM 2521 C C . GLN A 1 318 ? -4.328 -22.671 3.175 1.00 96.19 318 GLN A C 1
ATOM 2523 O O . GLN A 1 318 ? -5.514 -22.979 3.121 1.00 96.19 318 GLN A O 1
ATOM 2528 N N . ALA A 1 319 ? -3.728 -22.369 4.332 1.00 96.12 319 ALA A N 1
ATOM 2529 C CA . ALA A 1 319 ? -4.414 -22.453 5.622 1.00 96.12 319 ALA A CA 1
ATOM 2530 C C . ALA A 1 319 ? -5.635 -21.514 5.719 1.00 96.12 319 ALA A C 1
ATOM 2532 O O . ALA A 1 319 ? -6.652 -21.877 6.311 1.00 96.12 319 ALA A O 1
ATOM 2533 N N . ALA A 1 320 ? -5.569 -20.315 5.128 1.00 96.19 320 ALA A N 1
ATOM 2534 C CA . ALA A 1 320 ? -6.715 -19.406 5.061 1.00 96.19 320 ALA A CA 1
ATOM 2535 C C . ALA A 1 320 ? -7.839 -19.949 4.158 1.00 96.19 320 ALA A C 1
ATOM 2537 O O . ALA A 1 320 ? -9.015 -19.840 4.510 1.00 96.19 320 ALA A O 1
ATOM 2538 N N . ILE A 1 321 ? -7.479 -20.540 3.013 1.00 94.75 321 ILE A N 1
ATOM 2539 C CA . ILE A 1 321 ? -8.418 -21.133 2.050 1.00 94.75 321 ILE A CA 1
ATOM 2540 C C . ILE A 1 321 ? -9.092 -22.376 2.631 1.00 94.75 321 ILE A C 1
ATOM 2542 O O . ILE A 1 321 ? -10.295 -22.537 2.451 1.00 94.75 321 ILE A O 1
ATOM 2546 N N . ASP A 1 322 ? -8.353 -23.220 3.349 1.00 94.69 322 ASP A N 1
ATOM 2547 C CA . ASP A 1 322 ? -8.891 -24.436 3.966 1.00 94.69 322 ASP A CA 1
ATOM 2548 C C . ASP A 1 322 ? -9.965 -24.111 5.019 1.00 94.69 322 ASP A C 1
ATOM 2550 O O . ASP A 1 322 ? -10.940 -24.848 5.160 1.00 94.69 322 ASP A O 1
ATOM 2554 N N . LEU A 1 323 ? -9.815 -22.984 5.728 1.00 94.25 323 LEU A N 1
ATOM 2555 C CA . LEU A 1 323 ? -10.783 -22.502 6.718 1.00 94.25 323 LEU A CA 1
ATOM 2556 C C . LEU A 1 323 ? -11.973 -21.765 6.085 1.00 94.25 323 LEU A C 1
ATOM 2558 O O . LEU A 1 323 ? -13.116 -21.973 6.486 1.00 94.25 323 LEU A O 1
ATOM 2562 N N . ASN A 1 324 ? -11.723 -20.878 5.118 1.00 92.25 324 ASN A N 1
ATOM 2563 C CA . ASN A 1 324 ? -12.773 -20.127 4.430 1.00 92.25 324 ASN A CA 1
ATOM 2564 C C . ASN A 1 324 ? -12.396 -19.881 2.954 1.00 92.25 324 ASN A C 1
ATOM 2566 O O . ASN A 1 324 ? -11.846 -18.828 2.602 1.00 92.25 324 ASN A O 1
ATOM 2570 N N . PRO A 1 325 ? -12.735 -20.822 2.053 1.00 89.62 325 PRO A N 1
ATOM 2571 C CA . PRO A 1 325 ? -12.373 -20.710 0.645 1.00 89.62 325 PRO A CA 1
ATOM 2572 C C . PRO A 1 325 ? -13.157 -19.595 -0.054 1.00 89.62 325 PRO A C 1
ATOM 2574 O O . PRO A 1 325 ? -12.648 -18.974 -0.984 1.00 89.62 325 PRO A O 1
ATOM 2577 N N . TYR A 1 326 ? -14.374 -19.291 0.409 1.00 86.19 326 TYR A N 1
ATOM 2578 C CA . TYR A 1 326 ? -15.221 -18.267 -0.200 1.00 86.19 326 TYR A CA 1
ATOM 2579 C C . TYR A 1 326 ? -14.618 -16.864 -0.068 1.00 86.19 326 TYR A C 1
ATOM 2581 O O . TYR A 1 326 ? -14.696 -16.083 -1.017 1.00 86.19 326 TYR A O 1
ATOM 2589 N N . ASP A 1 327 ? -13.964 -16.549 1.052 1.00 85.75 327 ASP A N 1
ATOM 2590 C CA . ASP A 1 327 ? -13.386 -15.222 1.294 1.00 85.75 327 ASP A CA 1
ATOM 2591 C C . ASP A 1 327 ? -11.888 -15.115 0.999 1.00 85.75 327 ASP A C 1
ATOM 2593 O O . ASP A 1 327 ? -11.403 -13.991 0.844 1.00 85.75 327 ASP A O 1
ATOM 2597 N N . TYR A 1 328 ? -11.163 -16.227 0.848 1.00 91.19 328 TYR A N 1
ATOM 2598 C CA . TYR A 1 328 ? -9.701 -16.184 0.699 1.00 91.19 328 TYR A CA 1
ATOM 2599 C C . TYR A 1 328 ? -9.136 -16.894 -0.533 1.00 91.19 328 TYR A C 1
ATOM 2601 O O . TYR A 1 328 ? -7.984 -16.631 -0.878 1.00 91.19 328 TYR A O 1
ATOM 2609 N N . ALA A 1 329 ? -9.917 -17.707 -1.259 1.00 91.50 329 ALA A N 1
ATOM 2610 C CA . ALA A 1 329 ? -9.446 -18.273 -2.523 1.00 91.50 329 ALA A CA 1
ATOM 2611 C C . ALA A 1 329 ? -9.217 -17.165 -3.562 1.00 91.50 329 ALA A C 1
ATOM 2613 O O . ALA A 1 329 ? -10.105 -16.352 -3.840 1.00 91.50 329 ALA A O 1
ATOM 2614 N N . LEU A 1 330 ? -8.010 -17.131 -4.130 1.00 90.94 330 LEU A N 1
ATOM 2615 C CA . LEU A 1 330 ? -7.601 -16.123 -5.113 1.00 90.94 330 LEU A CA 1
ATOM 2616 C C . LEU A 1 330 ? -7.936 -16.526 -6.556 1.00 90.94 330 LEU A C 1
ATOM 2618 O O . LEU A 1 330 ? -8.039 -15.659 -7.420 1.00 90.94 330 LEU A O 1
ATOM 2622 N N . HIS A 1 331 ? -8.177 -17.816 -6.785 1.00 92.25 331 HIS A N 1
ATOM 2623 C CA . HIS A 1 331 ? -8.620 -18.423 -8.040 1.00 92.25 331 HIS A CA 1
ATOM 2624 C C . HIS A 1 331 ? -9.392 -19.720 -7.761 1.00 92.25 331 HIS A C 1
ATOM 2626 O O . HIS A 1 331 ? -9.604 -20.088 -6.603 1.00 92.25 331 HIS A O 1
ATOM 2632 N N . ASP A 1 332 ? -9.815 -20.423 -8.815 1.00 90.88 332 ASP A N 1
ATOM 2633 C CA . ASP A 1 332 ? -10.381 -21.767 -8.681 1.00 90.88 332 ASP A CA 1
ATOM 2634 C C . ASP A 1 332 ? -9.286 -22.792 -8.346 1.00 90.88 332 ASP A C 1
ATOM 2636 O O . ASP A 1 332 ? -8.686 -23.420 -9.220 1.00 90.88 332 ASP A O 1
ATOM 2640 N N . VAL A 1 333 ? -9.037 -22.957 -7.048 1.00 91.69 333 VAL A N 1
ATOM 2641 C CA . VAL A 1 333 ? -8.037 -23.887 -6.507 1.00 91.69 333 VAL A CA 1
ATOM 2642 C C . VAL A 1 333 ? -8.378 -25.364 -6.730 1.00 91.69 333 VAL A C 1
ATOM 2644 O O . VAL A 1 333 ? -7.506 -26.209 -6.545 1.00 91.69 333 VAL A O 1
ATOM 2647 N N . LYS A 1 334 ? -9.617 -25.704 -7.118 1.00 90.69 334 LYS A N 1
ATOM 2648 C CA . LYS A 1 334 ? -9.988 -27.095 -7.436 1.00 90.69 334 LYS A CA 1
ATOM 2649 C C . LYS A 1 334 ? -9.517 -27.469 -8.835 1.00 90.69 334 LYS A C 1
ATOM 2651 O O . LYS A 1 334 ? -8.917 -28.528 -9.020 1.00 90.69 334 LYS A O 1
ATOM 2656 N N . THR A 1 335 ? -9.778 -26.584 -9.794 1.00 91.56 335 THR A N 1
ATOM 2657 C CA . THR A 1 335 ? -9.347 -26.755 -11.187 1.00 91.56 335 THR A CA 1
ATOM 2658 C C . THR A 1 335 ? -7.845 -26.515 -11.334 1.00 91.56 335 THR A C 1
ATOM 2660 O O . THR A 1 335 ? -7.182 -27.227 -12.085 1.00 91.56 335 THR A O 1
ATOM 2663 N N . TYR A 1 336 ? -7.287 -25.578 -10.560 1.00 94.62 336 TYR A N 1
ATOM 2664 C CA . TYR A 1 336 ? -5.867 -25.229 -10.608 1.00 94.62 336 TYR A CA 1
ATOM 2665 C C . TYR A 1 336 ? -5.208 -25.249 -9.214 1.00 94.62 336 TYR A C 1
ATOM 2667 O O . TYR A 1 336 ? -4.937 -24.187 -8.641 1.00 94.62 336 TYR A O 1
ATOM 2675 N N . PRO A 1 337 ? -4.939 -26.429 -8.623 1.00 94.69 337 PRO A N 1
ATOM 2676 C CA . PRO A 1 337 ? -4.259 -26.518 -7.330 1.00 94.69 337 PRO A CA 1
ATOM 2677 C C . PRO A 1 337 ? -2.885 -25.842 -7.348 1.00 94.69 337 PRO A C 1
ATOM 2679 O O . PRO A 1 337 ? -2.118 -26.009 -8.298 1.00 94.69 337 PRO A O 1
ATOM 2682 N N . MET A 1 338 ? -2.564 -25.080 -6.300 1.00 95.88 338 MET A N 1
ATOM 2683 C CA . MET A 1 338 ? -1.292 -24.355 -6.191 1.00 95.88 338 MET A CA 1
ATOM 2684 C C . MET A 1 338 ? -0.130 -25.315 -5.930 1.00 95.88 338 MET A C 1
ATOM 2686 O O . MET A 1 338 ? -0.205 -26.153 -5.034 1.00 95.88 338 MET A O 1
ATOM 2690 N N . LEU A 1 339 ? 0.951 -25.159 -6.693 1.00 94.94 339 LEU A N 1
ATOM 2691 C CA . LEU A 1 339 ? 2.216 -25.868 -6.496 1.00 94.94 339 LEU A CA 1
ATOM 2692 C C . LEU A 1 339 ? 3.276 -24.938 -5.907 1.00 94.94 339 LEU A C 1
ATOM 2694 O O . LEU A 1 339 ? 3.944 -25.297 -4.944 1.00 94.94 339 LEU A O 1
ATOM 2698 N N . GLU A 1 340 ? 3.414 -23.742 -6.478 1.00 94.19 340 GLU A N 1
ATOM 2699 C CA . GLU A 1 340 ? 4.442 -22.776 -6.092 1.00 94.19 340 GLU A CA 1
ATOM 2700 C C . GLU A 1 340 ? 3.922 -21.350 -6.283 1.00 94.19 340 GLU A C 1
ATOM 2702 O O . GLU A 1 340 ? 3.168 -21.069 -7.216 1.00 94.19 340 GLU A O 1
ATOM 2707 N N . LEU A 1 341 ? 4.337 -20.433 -5.413 1.00 92.62 341 LEU A N 1
ATOM 2708 C CA . LEU A 1 341 ? 4.142 -19.003 -5.618 1.00 92.62 341 LEU A CA 1
ATOM 2709 C C . LEU A 1 341 ? 5.365 -18.450 -6.365 1.00 92.62 341 LEU A C 1
ATOM 2711 O O . LEU A 1 341 ? 6.422 -18.254 -5.773 1.00 92.62 341 LEU A O 1
ATOM 2715 N N . LEU A 1 342 ? 5.200 -18.177 -7.660 1.00 86.69 342 LEU A N 1
ATOM 2716 C CA . LEU A 1 342 ? 6.273 -17.715 -8.548 1.00 86.69 342 LEU A CA 1
ATOM 2717 C C . LEU A 1 342 ? 6.626 -16.240 -8.326 1.00 86.69 342 LEU A C 1
ATOM 2719 O O . LEU A 1 342 ? 7.754 -15.816 -8.570 1.00 86.69 342 LEU A O 1
ATOM 2723 N N . GLY A 1 343 ? 5.658 -15.437 -7.884 1.00 82.19 343 GLY A N 1
ATOM 2724 C CA . GLY A 1 343 ? 5.893 -14.031 -7.593 1.00 82.19 343 GLY A CA 1
ATOM 2725 C C . GLY A 1 343 ? 4.658 -13.293 -7.102 1.00 82.19 343 GLY A C 1
ATOM 2726 O O . GLY A 1 343 ? 3.521 -13.735 -7.265 1.00 82.19 343 GLY A O 1
ATOM 2727 N N . ALA A 1 344 ? 4.883 -12.123 -6.511 1.00 81.12 344 ALA A N 1
ATOM 2728 C CA . ALA A 1 344 ? 3.829 -11.208 -6.099 1.00 81.12 344 ALA A CA 1
ATOM 2729 C C . ALA A 1 344 ? 4.243 -9.755 -6.349 1.00 81.12 344 ALA A C 1
ATOM 2731 O O . ALA A 1 344 ? 5.410 -9.390 -6.221 1.00 81.12 344 ALA A O 1
ATOM 2732 N N . GLY A 1 345 ? 3.270 -8.917 -6.697 1.00 70.56 345 GLY A N 1
ATOM 2733 C CA . GLY A 1 345 ? 3.466 -7.492 -6.943 1.00 70.56 345 GLY A CA 1
ATOM 2734 C C . GLY A 1 345 ? 2.185 -6.694 -6.720 1.00 70.56 345 GLY A C 1
ATOM 2735 O O . GLY A 1 345 ? 1.139 -7.236 -6.360 1.00 70.56 345 GLY A O 1
ATOM 2736 N N . GLY A 1 346 ? 2.244 -5.384 -6.962 1.00 64.38 346 GLY A N 1
ATOM 2737 C CA . GLY A 1 346 ? 1.115 -4.485 -6.694 1.00 64.38 346 GLY A CA 1
ATOM 2738 C C . GLY A 1 346 ? -0.178 -4.839 -7.420 1.00 64.38 346 GLY A C 1
ATOM 2739 O O . GLY A 1 346 ? -1.234 -4.456 -6.948 1.00 64.38 346 GLY A O 1
ATOM 2740 N N . MET A 1 347 ? -0.122 -5.587 -8.525 1.00 70.00 347 MET A N 1
ATOM 2741 C CA . MET A 1 347 ? -1.312 -6.006 -9.275 1.00 70.00 347 MET A CA 1
ATOM 2742 C C . MET A 1 347 ? -1.911 -7.326 -8.778 1.00 70.00 347 MET A C 1
ATOM 2744 O O . MET A 1 347 ? -3.091 -7.582 -9.015 1.00 70.00 347 MET A O 1
ATOM 2748 N N . GLY A 1 348 ? -1.120 -8.171 -8.114 1.00 80.75 348 GLY A N 1
ATOM 2749 C CA . GLY A 1 348 ? -1.546 -9.527 -7.814 1.00 80.75 348 GLY A CA 1
ATOM 2750 C C . GLY A 1 348 ? -0.439 -10.474 -7.371 1.00 80.75 348 GLY A C 1
ATOM 2751 O O . GLY A 1 348 ? 0.677 -10.065 -7.049 1.00 80.75 348 GLY A O 1
ATOM 2752 N N . CYS A 1 349 ? -0.755 -11.760 -7.413 1.00 88.31 349 CYS A N 1
ATOM 2753 C CA . CYS A 1 349 ? 0.171 -12.869 -7.201 1.00 88.31 349 CYS A CA 1
ATOM 2754 C C . CYS A 1 349 ? 0.088 -13.857 -8.366 1.00 88.31 349 CYS A C 1
ATOM 2756 O O . CYS A 1 349 ? -0.923 -13.937 -9.065 1.00 88.31 349 CYS A O 1
ATOM 2758 N N . VAL A 1 350 ? 1.188 -14.562 -8.599 1.00 89.12 350 VAL A N 1
ATOM 2759 C CA . VAL A 1 350 ? 1.367 -15.486 -9.715 1.00 89.12 350 VAL A CA 1
ATOM 2760 C C . VAL A 1 350 ? 1.749 -16.840 -9.147 1.00 89.12 350 VAL A C 1
ATOM 2762 O O . VAL A 1 350 ? 2.754 -16.958 -8.446 1.00 89.12 350 VAL A O 1
ATOM 2765 N N . PHE A 1 351 ? 0.955 -17.854 -9.463 1.00 93.69 351 PHE A N 1
ATOM 2766 C CA . PHE A 1 351 ? 1.148 -19.216 -8.994 1.00 93.69 351 PHE A CA 1
ATOM 2767 C C . PHE A 1 351 ? 1.494 -20.135 -10.157 1.00 93.69 351 PHE A C 1
ATOM 2769 O O . PHE A 1 351 ? 0.902 -20.041 -11.232 1.00 93.69 351 PHE A O 1
ATOM 2776 N N . LEU A 1 352 ? 2.419 -21.056 -9.917 1.00 94.75 352 LEU A N 1
ATOM 2777 C CA . LEU A 1 352 ? 2.493 -22.292 -10.673 1.00 94.75 352 LEU A CA 1
ATOM 2778 C C . LEU A 1 352 ? 1.418 -23.220 -10.120 1.00 94.75 352 LEU A C 1
ATOM 2780 O O . LEU A 1 352 ? 1.390 -23.494 -8.918 1.00 94.75 352 LEU A O 1
ATOM 2784 N N . CYS A 1 353 ? 0.556 -23.718 -10.992 1.00 95.75 353 CYS A N 1
ATOM 2785 C CA . CYS A 1 353 ? -0.527 -24.609 -10.622 1.00 95.75 353 CYS A CA 1
ATOM 2786 C C . CYS A 1 353 ? -0.476 -25.902 -11.428 1.00 95.75 353 CYS A C 1
ATOM 2788 O O . CYS A 1 353 ? -0.062 -25.926 -12.592 1.00 95.75 353 CYS A O 1
ATOM 2790 N N . GLN A 1 354 ? -0.951 -26.973 -10.803 1.00 95.88 354 GLN A N 1
ATOM 2791 C CA . GLN A 1 354 ? -1.320 -28.184 -11.518 1.00 95.88 354 GLN A CA 1
ATOM 2792 C C . GLN A 1 354 ? -2.564 -27.880 -12.357 1.00 95.88 354 GLN A C 1
ATOM 2794 O O . GLN A 1 354 ? -3.495 -27.246 -11.863 1.00 95.88 354 GLN A O 1
ATOM 2799 N N . ASN A 1 355 ? -2.592 -28.321 -13.612 1.00 94.56 355 ASN A N 1
ATOM 2800 C CA . ASN A 1 355 ? -3.777 -28.190 -14.446 1.00 94.56 355 ASN A CA 1
ATOM 2801 C C . ASN A 1 355 ? -4.656 -29.439 -14.318 1.00 94.56 355 ASN A C 1
ATOM 2803 O O . ASN A 1 355 ? -4.273 -30.510 -14.793 1.00 94.56 355 ASN A O 1
ATOM 2807 N N . ASN A 1 356 ? -5.822 -29.297 -13.685 1.00 93.81 356 ASN A N 1
ATOM 2808 C CA . ASN A 1 356 ? -6.836 -30.351 -13.609 1.00 93.81 356 ASN A CA 1
ATOM 2809 C C . ASN A 1 356 ? -8.040 -30.076 -14.525 1.00 93.81 356 ASN A C 1
ATOM 2811 O O . ASN A 1 356 ? -9.029 -30.806 -14.446 1.00 93.81 356 ASN A O 1
ATOM 2815 N N . ASP A 1 357 ? -7.993 -29.043 -15.373 1.00 89.38 357 ASP A N 1
ATOM 2816 C CA . ASP A 1 357 ? -9.049 -28.776 -16.349 1.00 89.38 357 ASP A CA 1
ATOM 2817 C C . ASP A 1 357 ? -9.087 -29.906 -17.397 1.00 89.38 357 ASP A C 1
ATOM 2819 O O . ASP A 1 357 ? -8.122 -30.071 -18.150 1.00 89.38 357 ASP A O 1
ATOM 2823 N N . PRO A 1 358 ? -10.189 -30.675 -17.507 1.00 86.19 358 PRO A N 1
ATOM 2824 C CA . PRO A 1 358 ? -10.286 -31.787 -18.450 1.00 86.19 358 PRO A CA 1
ATOM 2825 C C . PRO A 1 358 ? -10.047 -31.390 -19.912 1.00 86.19 358 PRO A C 1
ATOM 2827 O O . PRO A 1 358 ? -9.670 -32.245 -20.713 1.00 86.19 358 PRO A O 1
ATOM 2830 N N . LEU A 1 359 ? -10.283 -30.121 -20.266 1.00 85.19 359 LEU A N 1
ATOM 2831 C CA . LEU A 1 359 ? -10.153 -29.619 -21.633 1.00 85.19 359 LEU A CA 1
ATOM 2832 C C . LEU A 1 359 ? -8.708 -29.279 -22.011 1.00 85.19 359 LEU A C 1
ATOM 2834 O O . LEU A 1 359 ? -8.361 -29.380 -23.183 1.00 85.19 359 LEU A O 1
ATOM 2838 N N . THR A 1 360 ? -7.875 -28.875 -21.048 1.00 85.38 360 THR A N 1
ATOM 2839 C CA . THR A 1 360 ? -6.524 -28.346 -21.319 1.00 85.38 360 THR A CA 1
ATOM 2840 C C . THR A 1 360 ? -5.403 -29.133 -20.634 1.00 85.38 360 THR A C 1
ATOM 2842 O O . THR A 1 360 ? -4.245 -29.026 -21.038 1.00 85.38 360 THR A O 1
ATOM 2845 N N . ALA A 1 361 ? -5.718 -29.982 -19.648 1.00 85.06 361 ALA A N 1
ATOM 2846 C CA . ALA A 1 361 ? -4.731 -30.742 -18.876 1.00 85.06 361 ALA A CA 1
ATOM 2847 C C . ALA A 1 361 ? -3.919 -31.749 -19.709 1.00 85.06 361 ALA A C 1
ATOM 2849 O O . ALA A 1 361 ? -2.804 -32.099 -19.322 1.00 85.06 361 ALA A O 1
ATOM 2850 N N . GLN A 1 362 ? -4.451 -32.213 -20.849 1.00 82.44 362 GLN A N 1
ATOM 2851 C CA . GLN A 1 362 ? -3.718 -33.105 -21.758 1.00 82.44 362 GLN A CA 1
ATOM 2852 C C . GLN A 1 362 ? -2.595 -32.382 -22.513 1.00 82.44 362 GLN A C 1
ATOM 2854 O O . GLN A 1 362 ? -1.560 -32.987 -22.783 1.00 82.44 362 GLN A O 1
ATOM 2859 N N . GLU A 1 363 ? -2.789 -31.103 -22.835 1.00 83.81 363 GLU A N 1
ATOM 2860 C CA . GLU A 1 363 ? -1.817 -30.289 -23.574 1.00 83.81 363 GLU A CA 1
ATOM 2861 C C . GLU A 1 363 ? -0.819 -29.617 -22.625 1.00 83.81 363 GLU A C 1
ATOM 2863 O O . GLU A 1 363 ? 0.383 -29.587 -22.889 1.00 83.81 363 GLU A O 1
ATOM 2868 N N . HIS A 1 364 ? -1.305 -29.131 -21.481 1.00 86.38 364 HIS A N 1
ATOM 2869 C CA . HIS A 1 364 ? -0.505 -28.415 -20.495 1.00 86.38 364 HIS A CA 1
ATOM 2870 C C . HIS A 1 364 ? -0.769 -28.970 -19.094 1.00 86.38 364 HIS A C 1
ATOM 2872 O O . HIS A 1 364 ? -1.739 -28.583 -18.448 1.00 86.38 364 HIS A O 1
ATOM 2878 N N . GLN A 1 365 ? 0.113 -29.843 -18.594 1.00 90.94 365 GLN A N 1
ATOM 2879 C CA . GLN A 1 365 ? -0.004 -30.406 -17.236 1.00 90.94 365 GLN A CA 1
ATOM 2880 C C . GLN A 1 365 ? 0.199 -29.362 -16.129 1.00 90.94 365 GLN A C 1
ATOM 2882 O O . GLN A 1 365 ? -0.353 -29.496 -15.038 1.00 90.94 365 GLN A O 1
ATOM 2887 N N . LYS A 1 366 ? 0.998 -28.325 -16.396 1.00 94.50 366 LYS A N 1
ATOM 2888 C CA . LYS A 1 366 ? 1.239 -27.198 -15.491 1.00 94.50 366 LYS A CA 1
ATOM 2889 C C . LYS A 1 366 ? 0.849 -25.900 -16.177 1.00 94.50 366 LYS A C 1
ATOM 2891 O O . LYS A 1 366 ? 1.104 -25.718 -17.368 1.00 94.50 366 LYS A O 1
ATOM 2896 N N . VAL A 1 367 ? 0.274 -24.994 -15.401 1.00 93.00 367 VAL A N 1
ATOM 2897 C CA . VAL A 1 367 ? -0.163 -23.674 -15.857 1.00 93.00 367 VAL A CA 1
ATOM 2898 C C . VAL A 1 367 ? 0.279 -22.598 -14.878 1.00 93.00 367 VAL A C 1
ATOM 2900 O O . VAL A 1 367 ? 0.532 -22.864 -13.703 1.00 93.00 367 VAL A O 1
ATOM 2903 N N . VAL A 1 368 ? 0.355 -21.370 -15.371 1.00 91.50 368 VAL A N 1
ATOM 2904 C CA . VAL A 1 368 ? 0.558 -20.173 -14.563 1.00 91.50 368 VAL A CA 1
ATOM 2905 C C . VAL A 1 368 ? -0.797 -19.521 -14.326 1.00 91.50 368 VAL A C 1
ATOM 2907 O O . VAL A 1 368 ? -1.497 -19.173 -15.277 1.00 91.50 368 VAL A O 1
ATOM 2910 N N . VAL A 1 369 ? -1.165 -19.343 -13.061 1.00 91.44 369 VAL A N 1
ATOM 2911 C CA . VAL A 1 369 ? -2.394 -18.657 -12.653 1.00 91.44 369 VAL A CA 1
ATOM 2912 C C . VAL A 1 369 ? -2.014 -17.310 -12.061 1.00 91.44 369 VAL A C 1
ATOM 2914 O O . VAL A 1 369 ? -1.325 -17.235 -11.042 1.00 91.44 369 VAL A O 1
ATOM 2917 N N . LYS A 1 370 ? -2.469 -16.231 -12.696 1.00 87.81 370 LYS A N 1
ATOM 2918 C CA . LYS A 1 370 ? -2.244 -14.865 -12.220 1.00 87.81 370 LYS A CA 1
ATOM 2919 C C . LYS A 1 370 ? -3.516 -14.317 -11.600 1.00 87.81 370 LYS A C 1
ATOM 2921 O O . LYS A 1 370 ? -4.509 -14.118 -12.296 1.00 87.81 370 LYS A O 1
ATOM 2926 N N . CYS A 1 371 ? -3.463 -14.054 -10.302 1.00 87.62 371 CYS A N 1
ATOM 2927 C CA . CYS A 1 371 ? -4.591 -13.611 -9.494 1.00 87.62 371 CYS A CA 1
ATOM 2928 C C . CYS A 1 371 ? -4.456 -12.126 -9.173 1.00 87.62 371 CYS A C 1
ATOM 2930 O O . CYS A 1 371 ? -3.391 -11.682 -8.748 1.00 87.62 371 CYS A O 1
ATOM 2932 N N . PHE A 1 372 ? -5.537 -11.365 -9.319 1.00 81.69 372 PHE A N 1
ATOM 2933 C CA . PHE A 1 372 ? -5.549 -9.921 -9.088 1.00 81.69 372 PHE A CA 1
ATOM 2934 C C . PHE A 1 372 ? -6.114 -9.564 -7.715 1.00 81.69 372 PHE A C 1
ATOM 2936 O O . PHE A 1 372 ? -7.091 -10.161 -7.255 1.00 81.69 372 PHE A O 1
ATOM 2943 N N . TRP A 1 373 ? -5.537 -8.538 -7.078 1.00 77.69 373 TRP A N 1
ATOM 2944 C CA . TRP A 1 373 ? -6.070 -8.014 -5.813 1.00 77.69 373 TRP A CA 1
ATOM 2945 C C . TRP A 1 373 ? -7.424 -7.320 -6.000 1.00 77.69 373 TRP A C 1
ATOM 2947 O O . TRP A 1 373 ? -8.289 -7.409 -5.129 1.00 77.69 373 TRP A O 1
ATOM 2957 N N . GLU A 1 374 ? -7.612 -6.644 -7.137 1.00 67.25 374 GLU A N 1
ATOM 2958 C CA . GLU A 1 374 ? -8.817 -5.874 -7.444 1.00 67.25 374 GLU A CA 1
ATOM 2959 C C . GLU A 1 374 ? -9.676 -6.509 -8.540 1.00 67.25 374 GLU A C 1
ATOM 2961 O O . GLU A 1 374 ? -9.244 -7.332 -9.346 1.00 67.25 374 GLU A O 1
ATOM 2966 N N . THR A 1 375 ? -10.948 -6.115 -8.553 1.00 62.62 375 THR A N 1
ATOM 2967 C CA . THR A 1 375 ? -11.927 -6.598 -9.526 1.00 62.62 375 THR A CA 1
ATOM 2968 C C . THR A 1 375 ? -11.767 -5.869 -10.854 1.00 62.62 375 THR A C 1
ATOM 2970 O O . THR A 1 375 ? -11.874 -4.645 -10.914 1.00 62.62 375 THR A O 1
ATOM 2973 N N . LEU A 1 376 ? -11.587 -6.626 -11.934 1.00 58.78 376 LEU A N 1
ATOM 2974 C CA . LEU A 1 376 ? -11.429 -6.085 -13.282 1.00 58.78 376 LEU A CA 1
ATOM 2975 C C . LEU A 1 376 ? -12.796 -5.705 -13.865 1.00 58.78 376 LEU A C 1
ATOM 2977 O O . LEU A 1 376 ? -13.437 -6.508 -14.543 1.00 58.78 376 LEU A O 1
ATOM 2981 N N . LYS A 1 377 ? -13.277 -4.486 -13.593 1.00 51.72 377 LYS A N 1
ATOM 2982 C CA . LYS A 1 377 ? -14.476 -3.952 -14.258 1.00 51.72 377 LYS A CA 1
ATOM 2983 C C . LYS A 1 377 ? -14.101 -3.394 -15.633 1.00 51.72 377 LYS A C 1
ATOM 2985 O O . LYS A 1 377 ? -13.318 -2.457 -15.722 1.00 51.72 377 LYS A O 1
ATOM 2990 N N . GLY A 1 378 ? -14.686 -3.940 -16.702 1.00 48.22 378 GLY A N 1
ATOM 2991 C CA . GLY A 1 378 ? -14.512 -3.415 -18.065 1.00 48.22 378 GLY A CA 1
ATOM 2992 C C . GLY A 1 378 ? -13.226 -3.849 -18.780 1.00 48.22 378 GLY A C 1
ATOM 2993 O O . GLY A 1 378 ? -12.795 -3.164 -19.710 1.00 48.22 378 GLY A O 1
ATOM 2994 N N . ALA A 1 379 ? -12.616 -4.969 -18.371 1.00 46.38 379 ALA A N 1
ATOM 2995 C CA . ALA A 1 379 ? -11.499 -5.565 -19.100 1.00 46.38 379 ALA A CA 1
ATOM 2996 C C . ALA A 1 379 ? -11.896 -5.864 -20.565 1.00 46.38 379 ALA A C 1
ATOM 2998 O O . ALA A 1 379 ? -13.037 -6.260 -20.829 1.00 46.38 379 ALA A O 1
ATOM 2999 N N . PRO A 1 380 ? -10.996 -5.642 -21.540 1.00 42.72 380 PRO A N 1
ATOM 3000 C CA . PRO A 1 380 ? -11.295 -5.906 -22.940 1.00 42.72 380 PRO A CA 1
ATOM 3001 C C . PRO A 1 380 ? -11.592 -7.401 -23.169 1.00 42.72 380 PRO A C 1
ATOM 3003 O O . PRO A 1 380 ? -10.913 -8.274 -22.636 1.00 42.72 380 PRO A O 1
ATOM 3006 N N . LYS A 1 381 ? -12.597 -7.676 -24.014 1.00 40.41 381 LYS A N 1
ATOM 3007 C CA . LYS A 1 381 ? -13.100 -9.016 -24.386 1.00 40.41 381 LYS A CA 1
ATOM 3008 C C . LYS A 1 381 ? -12.068 -10.080 -24.835 1.00 40.41 381 LYS A C 1
ATOM 3010 O O . LYS A 1 381 ? -12.430 -11.247 -24.737 1.00 40.41 381 LYS A O 1
ATOM 3015 N N . PRO A 1 382 ? -10.854 -9.774 -25.346 1.00 44.44 382 PRO A N 1
ATOM 3016 C CA . PRO A 1 382 ? -9.934 -10.819 -25.809 1.00 44.44 382 PRO A CA 1
ATOM 3017 C C . PRO A 1 382 ? -9.288 -11.667 -24.703 1.00 44.44 382 PRO A C 1
ATOM 3019 O O . PRO A 1 382 ? -8.758 -12.728 -25.017 1.00 44.44 382 PRO A O 1
ATOM 3022 N N . LEU A 1 383 ? -9.295 -11.229 -23.436 1.00 54.47 383 LEU A N 1
ATOM 3023 C CA . LEU A 1 383 ? -8.742 -12.013 -22.325 1.00 54.47 383 LEU A CA 1
ATOM 3024 C C . LEU A 1 383 ? -9.845 -12.863 -21.685 1.00 54.47 383 LEU A C 1
ATOM 3026 O O . LEU A 1 383 ? -10.828 -12.325 -21.173 1.00 54.47 383 LEU A O 1
ATOM 3030 N N . ALA A 1 384 ? -9.670 -14.186 -21.686 1.00 62.53 384 ALA A N 1
ATOM 3031 C CA . ALA A 1 384 ? -10.498 -15.114 -20.918 1.00 62.53 384 ALA A CA 1
ATOM 3032 C C . ALA A 1 384 ? -10.215 -14.930 -19.415 1.00 62.53 384 ALA A C 1
ATOM 3034 O O . ALA A 1 384 ? -9.419 -15.647 -18.814 1.00 62.53 384 ALA A O 1
ATOM 3035 N N . VAL A 1 385 ? -10.820 -13.901 -18.822 1.00 71.00 385 VAL A N 1
ATOM 3036 C CA . VAL A 1 385 ? -10.741 -13.613 -17.388 1.00 71.00 385 VAL A CA 1
ATOM 3037 C C . VAL A 1 385 ? -11.764 -14.478 -16.658 1.00 71.00 385 VAL A C 1
ATOM 3039 O O . VAL A 1 385 ? -12.959 -14.419 -16.951 1.00 71.00 385 VAL A O 1
ATOM 3042 N N . ALA A 1 386 ? -11.295 -15.254 -15.688 1.00 78.88 386 ALA A N 1
ATOM 3043 C CA . ALA A 1 386 ? -12.128 -15.987 -14.747 1.00 78.88 386 ALA A CA 1
ATOM 3044 C C . ALA A 1 386 ? -12.182 -15.248 -13.401 1.00 78.88 386 ALA A C 1
ATOM 3046 O O . ALA A 1 386 ? -11.402 -14.333 -13.139 1.00 78.88 386 ALA A O 1
ATOM 3047 N N . TYR A 1 387 ? -13.115 -15.636 -12.534 1.00 81.38 387 TYR A N 1
ATOM 3048 C CA . TYR A 1 387 ? -13.282 -15.033 -11.211 1.00 81.38 387 TYR A CA 1
ATOM 3049 C C . TYR A 1 387 ? -13.332 -16.122 -10.150 1.00 81.38 387 TYR A C 1
ATOM 3051 O O . TYR A 1 387 ? -14.061 -17.100 -10.308 1.00 81.38 387 TYR A O 1
ATOM 3059 N N . ALA A 1 388 ? -12.579 -15.947 -9.060 1.00 79.19 388 ALA A N 1
ATOM 3060 C CA . ALA A 1 388 ? -12.603 -16.888 -7.939 1.00 79.19 388 ALA A CA 1
ATOM 3061 C C . ALA A 1 388 ? -13.989 -16.930 -7.278 1.00 79.19 388 ALA A C 1
ATOM 3063 O O . ALA A 1 388 ? -14.458 -17.984 -6.862 1.00 79.19 388 ALA A O 1
ATOM 3064 N N . ASN A 1 389 ? -14.667 -15.777 -7.216 1.00 73.56 389 ASN A N 1
ATOM 3065 C CA . ASN A 1 389 ? -16.077 -15.697 -6.855 1.00 73.56 389 ASN A CA 1
ATOM 3066 C C . ASN A 1 389 ? -16.894 -15.262 -8.077 1.00 73.56 389 ASN A C 1
ATOM 3068 O O . ASN A 1 389 ? -16.940 -14.078 -8.417 1.00 73.56 389 ASN A O 1
ATOM 3072 N N . VAL A 1 390 ? -17.541 -16.237 -8.718 1.00 71.56 390 VAL A N 1
ATOM 3073 C CA . VAL A 1 390 ? -18.340 -16.039 -9.937 1.00 71.56 390 VAL A CA 1
ATOM 3074 C C . VAL A 1 390 ? -19.571 -15.163 -9.681 1.00 71.56 390 VAL A C 1
ATOM 3076 O O . VAL A 1 390 ? -19.942 -14.377 -10.549 1.00 71.56 390 VAL A O 1
ATOM 3079 N N . HIS A 1 391 ? -20.181 -15.250 -8.493 1.00 70.56 391 HIS A N 1
ATOM 3080 C CA . HIS A 1 391 ? -21.395 -14.499 -8.155 1.00 70.56 391 HIS A CA 1
ATOM 3081 C C . HIS A 1 391 ? -21.131 -12.998 -8.029 1.00 70.56 391 HIS A C 1
ATOM 3083 O O . HIS A 1 391 ? -21.868 -12.187 -8.586 1.00 70.56 391 HIS A O 1
ATOM 3089 N N . ASP A 1 392 ? -20.048 -12.640 -7.339 1.00 69.25 392 ASP A N 1
ATOM 3090 C CA . ASP A 1 392 ? -19.688 -11.244 -7.077 1.00 69.25 392 ASP A CA 1
ATOM 3091 C C . ASP A 1 392 ? -18.709 -10.667 -8.115 1.00 69.25 392 ASP A C 1
ATOM 3093 O O . ASP A 1 392 ? -18.333 -9.496 -8.016 1.00 69.25 392 ASP A O 1
ATOM 3097 N N . GLN A 1 393 ? -18.250 -11.488 -9.070 1.00 71.44 393 GLN A N 1
ATOM 3098 C CA . GLN A 1 393 ? -17.161 -11.181 -10.007 1.00 71.44 393 GLN A CA 1
ATOM 3099 C C . GLN A 1 393 ? -15.920 -10.607 -9.303 1.00 71.44 393 GLN A C 1
ATOM 3101 O O . GLN A 1 393 ? -15.263 -9.702 -9.810 1.00 71.44 393 GLN A O 1
ATOM 3106 N N . LYS A 1 394 ? -15.586 -11.109 -8.110 1.00 74.06 394 LYS A N 1
ATOM 3107 C CA . LYS A 1 394 ? -14.426 -10.655 -7.324 1.00 74.06 394 LYS A CA 1
ATOM 3108 C C . LYS A 1 394 ? -13.225 -11.564 -7.542 1.00 74.06 394 LYS A C 1
ATOM 3110 O O . LYS A 1 394 ? -13.393 -12.761 -7.774 1.00 74.06 394 LYS A O 1
ATOM 3115 N N . ARG A 1 395 ? -12.026 -10.984 -7.380 1.00 77.31 395 ARG A N 1
ATOM 3116 C CA . ARG A 1 395 ? -10.723 -11.658 -7.536 1.00 77.31 395 ARG A CA 1
ATOM 3117 C C . ARG A 1 395 ? -10.637 -12.334 -8.892 1.00 77.31 395 ARG A C 1
ATOM 3119 O O . ARG A 1 395 ? -10.804 -13.545 -9.040 1.00 77.31 395 ARG A O 1
ATOM 3126 N N . ALA A 1 396 ? -10.471 -11.484 -9.894 1.00 81.94 396 ALA A N 1
ATOM 3127 C CA . ALA A 1 396 ? -10.202 -11.956 -11.229 1.00 81.94 396 ALA A CA 1
ATOM 3128 C C . ALA A 1 396 ? -8.890 -12.739 -11.232 1.00 81.94 396 ALA A C 1
ATOM 3130 O O . ALA A 1 396 ? -7.945 -12.388 -10.520 1.00 81.94 396 ALA A O 1
ATOM 3131 N N . TYR A 1 397 ? -8.825 -13.752 -12.073 1.00 86.75 397 TYR A N 1
ATOM 3132 C CA . TYR A 1 397 ? -7.590 -14.419 -12.415 1.00 86.75 397 TYR A CA 1
ATOM 3133 C C . TYR A 1 397 ? -7.629 -14.818 -13.885 1.00 86.75 397 TYR A C 1
ATOM 3135 O O . TYR A 1 397 ? -8.695 -14.892 -14.502 1.00 86.75 397 TYR A O 1
ATOM 3143 N N . PHE A 1 398 ? -6.466 -15.070 -14.461 1.00 85.75 398 PHE A N 1
ATOM 3144 C CA . PHE A 1 398 ? -6.386 -15.744 -15.749 1.00 85.75 398 PHE A CA 1
ATOM 3145 C C . PHE A 1 398 ? -5.320 -16.827 -15.695 1.00 85.75 398 PHE A C 1
ATOM 3147 O O . PHE A 1 398 ? -4.445 -16.826 -14.824 1.00 85.75 398 PHE A O 1
ATOM 3154 N N . VAL A 1 399 ? -5.427 -17.750 -16.641 1.00 86.62 399 VAL A N 1
ATOM 3155 C CA . VAL A 1 399 ? -4.576 -18.928 -16.741 1.00 86.62 399 VAL A CA 1
ATOM 3156 C C . VAL A 1 399 ? -3.807 -18.854 -18.050 1.00 86.62 399 VAL A C 1
ATOM 3158 O O . VAL A 1 399 ? -4.389 -18.601 -19.104 1.00 86.62 399 VAL A O 1
ATOM 3161 N N . THR A 1 400 ? -2.498 -19.055 -17.979 1.00 86.69 400 THR A N 1
ATOM 3162 C CA . THR A 1 400 ? -1.619 -19.171 -19.144 1.00 86.69 400 THR A CA 1
ATOM 3163 C C . THR A 1 400 ? -0.795 -20.439 -19.055 1.00 86.69 400 THR A C 1
ATOM 3165 O O . THR A 1 400 ? -0.595 -21.001 -17.981 1.00 86.69 400 THR A O 1
ATOM 3168 N N . GLU A 1 401 ? -0.279 -20.886 -20.191 1.00 86.06 401 GLU A N 1
ATOM 3169 C CA . GLU A 1 401 ? 0.679 -21.986 -20.227 1.00 86.06 401 GLU A CA 1
ATOM 3170 C C . GLU A 1 401 ? 1.947 -21.664 -19.412 1.00 86.06 401 GLU A C 1
ATOM 3172 O O . GLU A 1 401 ? 2.383 -20.510 -19.323 1.00 86.06 401 GLU A O 1
ATOM 3177 N N . TYR A 1 402 ? 2.527 -22.696 -18.799 1.00 89.06 402 TYR A N 1
ATOM 3178 C CA . TYR A 1 402 ? 3.824 -22.615 -18.137 1.00 89.06 402 TYR A CA 1
ATOM 3179 C C . TYR A 1 402 ? 4.933 -23.052 -19.099 1.00 89.06 402 TYR A C 1
ATOM 3181 O O . TYR A 1 402 ? 4.842 -24.120 -19.704 1.00 89.06 402 TYR A O 1
ATOM 3189 N N . PHE A 1 403 ? 5.994 -22.251 -19.208 1.00 87.00 403 PHE A N 1
ATOM 3190 C CA . PHE A 1 403 ? 7.150 -22.555 -20.051 1.00 87.00 403 PHE A CA 1
ATOM 3191 C C . PHE A 1 403 ? 8.333 -23.015 -19.202 1.00 87.00 403 PHE A C 1
ATOM 3193 O O . PHE A 1 403 ? 9.007 -22.210 -18.554 1.00 87.00 403 PHE A O 1
ATOM 3200 N N . GLU A 1 404 ? 8.602 -24.315 -19.226 1.00 85.44 404 GLU A N 1
ATOM 3201 C CA . GLU A 1 404 ? 9.737 -24.904 -18.519 1.00 85.44 404 GLU A CA 1
ATOM 3202 C C . GLU A 1 404 ? 11.081 -24.463 -19.132 1.00 85.44 404 GLU A C 1
ATOM 3204 O O . GLU A 1 404 ? 11.201 -24.282 -20.344 1.00 85.44 404 GLU A O 1
ATOM 3209 N N . GLY A 1 405 ? 12.102 -24.266 -18.289 1.00 86.88 405 GLY A N 1
ATOM 3210 C CA . GLY A 1 405 ? 13.433 -23.822 -18.728 1.00 86.88 405 GLY A CA 1
ATOM 3211 C C . GLY A 1 405 ? 13.508 -22.349 -19.152 1.00 86.88 405 GLY A C 1
ATOM 3212 O O . GLY A 1 405 ? 14.412 -21.963 -19.899 1.00 86.88 405 GLY A O 1
ATOM 3213 N N . THR A 1 406 ? 12.562 -21.525 -18.696 1.00 89.88 406 THR A N 1
ATOM 3214 C CA . THR A 1 406 ? 12.508 -20.090 -18.999 1.00 89.88 406 THR A CA 1
ATOM 3215 C C . THR A 1 406 ? 12.656 -19.241 -17.745 1.00 89.88 406 THR A C 1
ATOM 3217 O O . THR A 1 406 ? 12.303 -19.665 -16.646 1.00 89.88 406 THR A O 1
ATOM 3220 N N . ILE A 1 407 ? 13.193 -18.036 -17.917 1.00 90.31 407 ILE A N 1
ATOM 3221 C CA . ILE A 1 407 ? 13.302 -17.012 -16.875 1.00 90.31 407 ILE A CA 1
ATOM 3222 C C . ILE A 1 407 ? 12.881 -15.657 -17.443 1.00 90.31 407 ILE A C 1
ATOM 3224 O O . ILE A 1 407 ? 13.000 -15.415 -18.647 1.00 90.31 407 ILE A O 1
ATOM 3228 N N . ASP A 1 408 ? 12.396 -14.761 -16.586 1.00 90.75 408 ASP A N 1
ATOM 3229 C CA . ASP A 1 408 ? 12.099 -13.393 -17.008 1.00 90.75 408 ASP A CA 1
ATOM 3230 C C . ASP A 1 408 ? 13.381 -12.592 -17.306 1.00 90.75 408 ASP A C 1
ATOM 3232 O O . ASP A 1 408 ? 14.491 -12.947 -16.891 1.00 90.75 408 ASP A O 1
ATOM 3236 N N . GLY A 1 409 ? 13.239 -11.487 -18.035 1.00 90.81 409 GLY A N 1
ATOM 3237 C CA . GLY A 1 409 ? 14.359 -10.659 -18.464 1.00 90.81 409 GLY A CA 1
ATOM 3238 C C . GLY A 1 409 ? 15.164 -10.011 -17.330 1.00 90.81 409 GLY A C 1
ATOM 3239 O O . GLY A 1 409 ? 16.370 -9.815 -17.500 1.00 90.81 409 GLY A O 1
ATOM 3240 N N . GLU A 1 410 ? 14.566 -9.700 -16.172 1.00 90.06 410 GLU A N 1
ATOM 3241 C CA . GLU A 1 410 ? 15.325 -9.181 -15.019 1.00 90.06 410 GLU A CA 1
ATOM 3242 C C . GLU A 1 410 ? 16.156 -10.297 -14.366 1.00 90.06 410 GLU A C 1
ATOM 3244 O O . GLU A 1 410 ? 17.336 -10.095 -14.051 1.00 90.06 410 GLU A O 1
ATOM 3249 N N . GLN A 1 411 ? 15.584 -11.495 -14.211 1.00 89.69 411 GLN A N 1
ATOM 3250 C CA . GLN A 1 411 ? 16.314 -12.670 -13.729 1.00 89.69 411 GLN A CA 1
ATOM 3251 C C . GLN A 1 411 ? 17.440 -13.063 -14.682 1.00 89.69 411 GLN A C 1
ATOM 3253 O O . GLN A 1 411 ? 18.549 -13.368 -14.232 1.00 89.69 411 GLN A O 1
ATOM 3258 N N . TRP A 1 412 ? 17.197 -12.981 -15.991 1.00 92.75 412 TRP A N 1
ATOM 3259 C CA . TRP A 1 412 ? 18.214 -13.241 -17.000 1.00 92.75 412 TRP A CA 1
ATOM 3260 C C . TRP A 1 412 ? 19.378 -12.263 -16.880 1.00 92.75 412 TRP A C 1
ATOM 3262 O O . TRP A 1 412 ? 20.530 -12.695 -1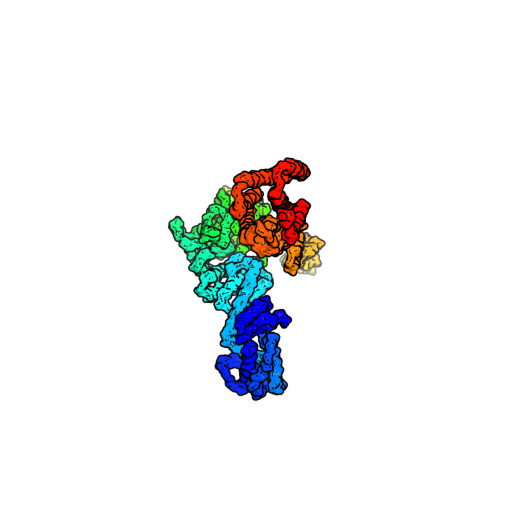6.817 1.00 92.75 412 TRP A O 1
ATOM 3272 N N . LEU A 1 413 ? 19.103 -10.957 -16.755 1.00 91.44 413 LEU A N 1
ATOM 3273 C CA . LEU A 1 413 ? 20.148 -9.956 -16.520 1.00 91.44 413 LEU A CA 1
ATOM 3274 C C . LEU A 1 413 ? 20.949 -10.288 -15.260 1.00 91.44 413 LEU A C 1
ATOM 3276 O O . LEU A 1 413 ? 22.176 -10.268 -15.291 1.00 91.44 413 LEU A O 1
ATOM 3280 N N . LYS A 1 414 ? 20.278 -10.657 -14.165 1.00 90.62 414 LYS A N 1
ATOM 3281 C CA . LYS A 1 414 ? 20.941 -11.024 -12.907 1.00 90.62 414 LYS A CA 1
ATOM 3282 C C . LYS A 1 414 ? 21.819 -12.275 -13.043 1.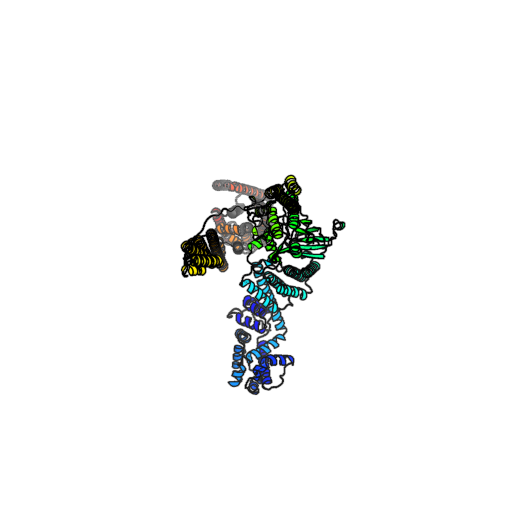00 90.62 414 LYS A C 1
ATOM 3284 O O . LYS A 1 414 ? 22.901 -12.320 -12.451 1.00 90.62 414 LYS A O 1
ATOM 3289 N N . LYS A 1 415 ? 21.374 -13.281 -13.800 1.00 91.31 415 LYS A N 1
ATOM 3290 C CA . LYS A 1 415 ? 22.043 -14.584 -13.929 1.00 91.31 415 LYS A CA 1
ATOM 3291 C C . LYS A 1 415 ? 23.151 -14.578 -14.987 1.00 91.31 415 LYS A C 1
ATOM 3293 O O . LYS A 1 415 ? 24.275 -14.955 -14.667 1.00 91.31 415 LYS A O 1
ATOM 3298 N N . TYR A 1 416 ? 22.864 -14.094 -16.193 1.00 90.56 416 TYR A N 1
ATOM 3299 C CA . TYR A 1 416 ? 23.735 -14.192 -17.374 1.00 90.56 416 TYR A CA 1
ATOM 3300 C C . TYR A 1 416 ? 24.251 -12.857 -17.910 1.00 90.56 416 TYR A C 1
ATOM 3302 O O . TYR A 1 416 ? 25.116 -12.858 -18.785 1.00 90.56 416 TYR A O 1
ATOM 3310 N N . GLY A 1 417 ? 23.742 -11.725 -17.416 1.00 87.25 417 GLY A N 1
ATOM 3311 C CA . GLY A 1 417 ? 24.223 -10.419 -17.848 1.00 87.25 417 GLY A CA 1
ATOM 3312 C C . GLY A 1 417 ? 25.728 -10.265 -17.615 1.00 87.25 417 GLY A C 1
ATOM 3313 O O . GLY A 1 417 ? 26.263 -10.711 -16.597 1.00 87.25 417 GLY A O 1
ATOM 3314 N N . ILE A 1 418 ? 26.398 -9.629 -18.573 1.00 86.38 418 ILE A N 1
ATOM 3315 C CA . ILE A 1 418 ? 27.826 -9.327 -18.514 1.00 86.38 418 ILE A CA 1
ATOM 3316 C C . ILE A 1 418 ? 28.049 -8.260 -17.448 1.00 86.38 418 ILE A C 1
ATOM 3318 O O . ILE A 1 418 ? 27.381 -7.224 -17.470 1.00 86.38 418 ILE A O 1
ATOM 3322 N N . ASP A 1 419 ? 28.999 -8.513 -16.549 1.00 81.69 419 ASP A N 1
ATOM 3323 C CA . ASP A 1 419 ? 29.410 -7.563 -15.521 1.00 81.69 419 ASP A CA 1
ATOM 3324 C C . ASP A 1 419 ? 30.244 -6.426 -16.131 1.00 81.69 419 ASP A C 1
ATOM 3326 O O . ASP A 1 419 ? 31.322 -6.644 -16.684 1.00 81.69 419 ASP A O 1
ATOM 3330 N N . ASP A 1 420 ? 29.745 -5.200 -15.995 1.00 70.94 420 ASP A N 1
ATOM 3331 C CA . ASP A 1 420 ? 30.454 -3.955 -16.292 1.00 70.94 420 ASP A CA 1
ATOM 3332 C C . ASP A 1 420 ? 30.388 -3.073 -15.040 1.00 70.94 420 ASP A C 1
ATOM 3334 O O . ASP A 1 420 ? 29.323 -2.562 -14.694 1.00 70.94 420 ASP A O 1
ATOM 3338 N N . ASP A 1 421 ? 31.487 -2.979 -14.287 1.00 65.19 421 ASP A N 1
ATOM 3339 C CA . ASP A 1 421 ? 31.566 -2.218 -13.029 1.00 65.19 421 ASP A CA 1
ATOM 3340 C C . ASP A 1 421 ? 30.397 -2.486 -12.046 1.00 65.19 421 ASP A C 1
ATOM 3342 O O . ASP A 1 421 ? 29.830 -1.570 -11.447 1.00 65.19 421 ASP A O 1
ATOM 3346 N N . LYS A 1 422 ? 30.053 -3.771 -11.847 1.00 69.38 422 LYS A N 1
ATOM 3347 C CA . LYS A 1 422 ? 28.943 -4.273 -10.996 1.00 69.38 422 LYS A CA 1
ATOM 3348 C C . LYS A 1 422 ? 27.526 -4.036 -11.541 1.00 69.38 422 LYS A C 1
ATOM 3350 O O . LYS A 1 422 ? 26.553 -4.242 -10.814 1.00 69.38 422 LYS A O 1
ATOM 3355 N N . ILE A 1 423 ? 27.390 -3.623 -12.798 1.00 77.62 423 ILE A N 1
ATOM 3356 C CA . ILE A 1 423 ? 26.106 -3.507 -13.494 1.00 77.62 423 ILE A CA 1
ATOM 3357 C C . ILE A 1 423 ? 26.028 -4.614 -14.543 1.00 77.62 423 ILE A C 1
ATOM 3359 O O . ILE A 1 423 ? 26.905 -4.732 -15.396 1.00 77.62 423 ILE A O 1
ATOM 3363 N N . LYS A 1 424 ? 24.963 -5.418 -14.488 1.00 86.06 424 LYS A N 1
ATOM 3364 C CA . LYS A 1 424 ? 24.742 -6.515 -15.433 1.00 86.06 424 LYS A CA 1
ATOM 3365 C C . LYS A 1 424 ? 23.933 -6.064 -16.640 1.00 86.06 424 LYS A C 1
ATOM 3367 O O . LYS A 1 424 ? 22.840 -5.521 -16.476 1.00 86.06 424 LYS A O 1
ATOM 3372 N N . LYS A 1 425 ? 24.452 -6.321 -17.842 1.00 89.62 425 LYS A N 1
ATOM 3373 C CA . LYS A 1 425 ? 23.824 -5.950 -19.123 1.00 89.62 425 LYS A CA 1
ATOM 3374 C C . LYS A 1 425 ? 23.880 -7.078 -20.155 1.00 89.62 425 LYS A C 1
ATOM 3376 O O . LYS A 1 425 ? 24.729 -7.962 -20.080 1.00 89.62 425 LYS A O 1
ATOM 3381 N N . MET A 1 426 ? 22.995 -7.031 -21.141 1.00 92.06 426 MET A N 1
ATOM 3382 C CA . MET A 1 426 ? 23.042 -7.895 -22.319 1.00 92.06 426 MET A CA 1
ATOM 3383 C C . MET A 1 426 ? 24.159 -7.466 -23.265 1.00 92.06 426 MET A C 1
ATOM 3385 O O . MET A 1 426 ? 24.382 -6.273 -23.497 1.00 92.06 426 MET A O 1
ATOM 3389 N N . ASP A 1 427 ? 24.831 -8.445 -23.867 1.00 89.69 427 ASP A N 1
ATOM 3390 C CA . ASP A 1 427 ? 25.732 -8.171 -24.974 1.00 89.69 427 ASP A CA 1
ATOM 3391 C C . ASP A 1 427 ? 24.959 -7.720 -26.219 1.00 89.69 427 ASP A C 1
ATOM 3393 O O . ASP A 1 427 ? 23.755 -7.939 -26.380 1.00 89.69 427 ASP A O 1
ATOM 3397 N N . LEU A 1 428 ? 25.683 -7.081 -27.133 1.00 87.75 428 LEU A N 1
ATOM 3398 C CA . LEU A 1 428 ? 25.079 -6.482 -28.310 1.00 87.75 428 LEU A CA 1
ATOM 3399 C C . LEU A 1 428 ? 24.412 -7.525 -29.227 1.00 87.75 428 LEU A C 1
ATOM 3401 O O . LEU A 1 428 ? 23.354 -7.240 -29.776 1.00 87.75 428 LEU A O 1
ATOM 3405 N N . LYS A 1 429 ? 24.995 -8.723 -29.388 1.00 86.75 429 LYS A N 1
ATOM 3406 C CA . LYS A 1 429 ? 24.459 -9.773 -30.272 1.00 86.75 429 LYS A CA 1
ATOM 3407 C C . LYS A 1 429 ? 23.145 -10.322 -29.721 1.00 86.75 429 LYS A C 1
ATOM 3409 O O . LYS A 1 429 ? 22.171 -10.380 -30.469 1.00 86.75 429 LYS A O 1
ATOM 3414 N N . THR A 1 430 ? 23.119 -10.674 -28.440 1.00 89.12 430 THR A N 1
ATOM 3415 C CA . THR A 1 430 ? 21.907 -11.159 -27.766 1.00 89.12 430 THR A CA 1
ATOM 3416 C C . THR A 1 430 ? 20.820 -10.088 -27.766 1.00 89.12 430 THR A C 1
ATOM 3418 O O . THR A 1 430 ? 19.683 -10.353 -28.152 1.00 89.12 430 THR A O 1
ATOM 3421 N N . GLY A 1 431 ? 21.178 -8.840 -27.450 1.00 90.38 431 GLY A N 1
ATOM 3422 C CA . GLY A 1 431 ? 20.219 -7.738 -27.464 1.00 90.38 431 GLY A CA 1
ATOM 3423 C C . GLY A 1 431 ? 19.601 -7.469 -28.842 1.00 90.38 431 GLY A C 1
ATOM 3424 O O . GLY A 1 431 ? 18.428 -7.119 -28.899 1.00 90.38 431 GLY A O 1
ATOM 3425 N N . TRP A 1 432 ? 20.319 -7.691 -29.955 1.00 89.31 432 TRP A N 1
ATOM 3426 C CA . TRP A 1 432 ? 19.718 -7.602 -31.297 1.00 89.31 432 TRP A CA 1
ATOM 3427 C C . TRP A 1 432 ? 18.619 -8.644 -31.516 1.00 89.31 432 TRP A C 1
ATOM 3429 O O . TRP A 1 432 ? 17.561 -8.314 -32.048 1.00 89.31 432 TRP A O 1
ATOM 3439 N N . GLN A 1 433 ? 18.862 -9.892 -31.108 1.00 89.00 433 GLN A N 1
ATOM 3440 C CA . GLN A 1 433 ? 17.893 -10.983 -31.251 1.00 89.00 433 GLN A CA 1
ATOM 3441 C C . GLN A 1 433 ? 16.641 -10.720 -30.409 1.00 89.00 433 GLN A C 1
ATOM 3443 O O . GLN A 1 433 ? 15.518 -10.904 -30.888 1.00 89.00 433 GLN A O 1
ATOM 3448 N N . VAL A 1 434 ? 16.839 -10.225 -29.183 1.00 91.94 434 VAL A N 1
ATOM 3449 C CA . VAL A 1 434 ? 15.752 -9.811 -28.290 1.00 91.94 434 VAL A CA 1
ATOM 3450 C C . VAL A 1 434 ? 14.961 -8.650 -28.897 1.00 91.94 434 VAL A C 1
ATOM 3452 O O . VAL A 1 434 ? 13.748 -8.768 -29.041 1.00 91.94 434 VAL A O 1
ATOM 3455 N N . ALA A 1 435 ? 15.627 -7.576 -29.335 1.00 92.38 435 ALA A N 1
ATOM 3456 C CA . ALA A 1 435 ? 14.977 -6.402 -29.922 1.00 92.38 435 ALA A CA 1
ATOM 3457 C C . ALA A 1 435 ? 14.108 -6.749 -31.139 1.00 92.38 435 ALA A C 1
ATOM 3459 O O . ALA A 1 435 ? 12.949 -6.344 -31.204 1.00 92.38 435 ALA A O 1
ATOM 3460 N N . LEU A 1 436 ? 14.648 -7.528 -32.083 1.00 91.88 436 LEU A N 1
ATOM 3461 C CA . LEU A 1 436 ? 13.925 -7.922 -33.295 1.00 91.88 436 LEU A CA 1
ATOM 3462 C C . LEU A 1 436 ? 12.676 -8.741 -32.965 1.00 91.88 436 LEU A C 1
ATOM 3464 O O . LEU A 1 436 ? 11.597 -8.451 -33.475 1.00 91.88 436 LEU A O 1
ATOM 3468 N N . SER A 1 437 ? 12.808 -9.728 -32.080 1.00 91.75 437 SER A N 1
ATOM 3469 C CA . SER A 1 437 ? 11.684 -10.596 -31.723 1.00 91.75 437 SER A CA 1
ATOM 3470 C C . SER A 1 437 ? 10.618 -9.847 -30.922 1.00 91.75 437 SER A C 1
ATOM 3472 O O . SER A 1 437 ? 9.428 -10.072 -31.132 1.00 91.75 437 SER A O 1
ATOM 3474 N N . LEU A 1 438 ? 11.025 -8.931 -30.033 1.00 93.75 438 LEU A N 1
ATOM 3475 C CA . LEU A 1 438 ? 10.096 -8.078 -29.290 1.00 93.75 438 LEU A CA 1
ATOM 3476 C C . LEU A 1 438 ? 9.314 -7.157 -30.229 1.00 93.75 438 LEU A C 1
ATOM 3478 O O . LEU A 1 438 ? 8.088 -7.122 -30.155 1.00 93.75 438 LEU A O 1
ATOM 3482 N N . ALA A 1 439 ? 9.999 -6.462 -31.142 1.00 94.00 439 ALA A N 1
ATOM 3483 C CA . ALA A 1 439 ? 9.346 -5.583 -32.110 1.00 94.00 439 ALA A CA 1
ATOM 3484 C C . ALA A 1 439 ? 8.385 -6.364 -33.024 1.00 94.00 439 ALA A C 1
ATOM 3486 O O . ALA A 1 439 ? 7.259 -5.925 -33.251 1.00 94.00 439 ALA A O 1
ATOM 3487 N N . GLN A 1 440 ? 8.777 -7.564 -33.466 1.00 93.56 440 GLN A N 1
ATOM 3488 C CA . GLN A 1 440 ? 7.921 -8.448 -34.259 1.00 93.56 440 GLN A CA 1
ATOM 3489 C C . GLN A 1 440 ? 6.690 -8.933 -33.476 1.00 93.56 440 GLN A C 1
ATOM 3491 O O . GLN A 1 440 ? 5.578 -8.908 -34.000 1.00 93.56 440 GLN A O 1
ATOM 3496 N N . GLY A 1 441 ? 6.860 -9.347 -32.217 1.00 91.19 441 GLY A N 1
ATOM 3497 C CA . GLY A 1 441 ? 5.749 -9.777 -31.365 1.00 91.19 441 GLY A CA 1
ATOM 3498 C C . GLY A 1 441 ? 4.750 -8.651 -31.085 1.00 91.19 441 GLY A C 1
ATOM 3499 O O . GLY A 1 441 ? 3.539 -8.869 -31.158 1.00 91.19 441 GLY A O 1
ATOM 3500 N N . LEU A 1 442 ? 5.248 -7.438 -30.826 1.00 92.56 442 LEU A N 1
ATOM 3501 C CA . LEU A 1 442 ? 4.413 -6.249 -30.650 1.00 92.56 442 LEU A CA 1
ATOM 3502 C C . LEU A 1 442 ? 3.679 -5.874 -31.936 1.00 92.56 442 LEU A C 1
ATOM 3504 O O . LEU A 1 442 ? 2.485 -5.605 -31.872 1.00 92.56 442 LEU A O 1
ATOM 3508 N N . GLN A 1 443 ? 4.345 -5.916 -33.094 1.00 93.69 443 GLN A N 1
ATOM 3509 C CA . GLN A 1 443 ? 3.709 -5.644 -34.386 1.00 93.69 443 GLN A CA 1
ATOM 3510 C C . GLN A 1 443 ? 2.503 -6.565 -34.614 1.00 93.69 443 GLN A C 1
ATOM 3512 O O . GLN A 1 443 ? 1.406 -6.083 -34.882 1.00 93.69 443 GLN A O 1
ATOM 3517 N N . VAL A 1 444 ? 2.672 -7.878 -34.412 1.00 90.94 444 VAL A N 1
ATOM 3518 C CA . VAL A 1 444 ? 1.585 -8.861 -34.577 1.00 90.94 444 VAL A CA 1
ATOM 3519 C C . VAL A 1 444 ? 0.394 -8.566 -33.655 1.00 90.94 444 VAL A C 1
ATOM 3521 O O . VAL A 1 444 ? -0.757 -8.806 -34.032 1.00 90.94 444 VAL A O 1
ATOM 3524 N N . ALA A 1 445 ? 0.645 -8.065 -32.443 1.00 87.94 445 ALA A N 1
ATOM 3525 C CA . ALA A 1 445 ? -0.412 -7.655 -31.522 1.00 87.94 445 ALA A CA 1
ATOM 3526 C C . ALA A 1 445 ? -1.082 -6.342 -31.966 1.00 87.94 445 ALA A C 1
ATOM 3528 O O . ALA A 1 445 ? -2.314 -6.264 -32.008 1.00 87.94 445 ALA A O 1
ATOM 3529 N N . HIS A 1 446 ? -0.284 -5.343 -32.357 1.00 89.56 446 HIS A N 1
ATOM 3530 C CA . HIS A 1 446 ? -0.747 -4.031 -32.820 1.00 89.56 446 HIS A CA 1
ATOM 3531 C C . HIS A 1 446 ? -1.639 -4.146 -34.057 1.00 89.56 446 HIS A C 1
ATOM 3533 O O . HIS A 1 446 ? -2.693 -3.511 -34.090 1.00 89.56 446 HIS A O 1
ATOM 3539 N N . ASP A 1 447 ? -1.299 -5.027 -35.002 1.00 88.81 447 ASP A N 1
ATOM 3540 C CA . ASP A 1 447 ? -2.094 -5.307 -36.211 1.00 88.81 447 ASP A CA 1
ATOM 3541 C C . ASP A 1 447 ? -3.496 -5.855 -35.886 1.00 88.81 447 ASP A C 1
ATOM 3543 O O . ASP A 1 447 ? -4.437 -5.709 -36.667 1.00 88.81 447 ASP A O 1
ATOM 3547 N N . LYS A 1 448 ? -3.662 -6.463 -34.704 1.00 85.12 448 LYS A N 1
ATOM 3548 C CA . LYS A 1 448 ? -4.946 -6.963 -34.184 1.00 85.12 448 LYS A CA 1
ATOM 3549 C C . LYS A 1 448 ? -5.639 -5.972 -33.243 1.00 85.12 448 LYS A C 1
ATOM 3551 O O . LYS A 1 448 ? -6.649 -6.320 -32.631 1.00 85.12 448 LYS A O 1
ATOM 3556 N N . GLY A 1 449 ? -5.105 -4.759 -33.093 1.00 82.44 449 GLY A N 1
ATOM 3557 C CA . GLY A 1 449 ? -5.602 -3.752 -32.153 1.00 82.44 449 GLY A CA 1
ATOM 3558 C C . GLY A 1 449 ? -5.377 -4.114 -30.680 1.00 82.44 449 GLY A C 1
ATOM 3559 O O . GLY A 1 449 ? -6.095 -3.613 -29.813 1.00 82.44 449 GLY A O 1
ATOM 3560 N N . ILE A 1 450 ? -4.419 -5.001 -30.389 1.00 81.38 450 ILE A N 1
ATOM 3561 C CA . ILE A 1 450 ? -4.037 -5.402 -29.032 1.00 81.38 450 ILE A CA 1
ATOM 3562 C C . ILE A 1 450 ? -2.761 -4.649 -28.656 1.00 81.38 450 ILE A C 1
ATOM 3564 O O . ILE A 1 450 ? -1.732 -4.798 -29.307 1.00 81.38 450 ILE A O 1
ATOM 3568 N N . PHE A 1 451 ? -2.822 -3.869 -27.580 1.00 84.62 451 PHE A N 1
ATOM 3569 C CA . PHE A 1 451 ? -1.680 -3.126 -27.042 1.00 84.62 451 PHE A CA 1
ATOM 3570 C C . PHE A 1 451 ? -1.254 -3.750 -25.709 1.00 84.62 451 PHE A C 1
ATOM 3572 O O . PHE A 1 451 ? -2.107 -4.096 -24.884 1.00 84.62 451 PHE A O 1
ATOM 3579 N N . HIS A 1 452 ? 0.048 -3.924 -25.495 1.00 85.81 452 HIS A N 1
ATOM 3580 C CA . HIS A 1 452 ? 0.578 -4.575 -24.299 1.00 85.81 452 HIS A CA 1
ATOM 3581 C C . HIS A 1 452 ? 0.467 -3.669 -23.072 1.00 85.81 452 HIS A C 1
ATOM 3583 O O . HIS A 1 452 ? -0.068 -4.089 -22.042 1.00 85.81 452 HIS A O 1
ATOM 3589 N N . LEU A 1 453 ? 0.984 -2.449 -23.198 1.00 84.62 453 LEU A N 1
ATOM 3590 C CA . LEU A 1 453 ? 0.922 -1.320 -22.279 1.00 84.62 453 LEU A CA 1
ATOM 3591 C C . LEU A 1 453 ? 1.563 -1.546 -20.887 1.00 84.62 453 LEU A C 1
ATOM 3593 O O . LEU A 1 453 ? 1.388 -0.737 -19.982 1.00 84.62 453 LEU A O 1
ATOM 3597 N N . ASP A 1 454 ? 2.322 -2.624 -20.698 1.00 83.44 454 ASP A N 1
ATOM 3598 C CA . ASP A 1 454 ? 3.154 -2.877 -19.503 1.00 83.44 454 ASP A CA 1
ATOM 3599 C C . ASP A 1 454 ? 4.437 -3.613 -19.916 1.00 83.44 454 ASP A C 1
ATOM 3601 O O . ASP A 1 454 ? 4.896 -4.536 -19.246 1.00 83.44 454 ASP A O 1
ATOM 3605 N N . LEU A 1 455 ? 4.991 -3.285 -21.085 1.00 90.31 455 LEU A N 1
ATOM 3606 C CA . LEU A 1 455 ? 6.191 -3.959 -21.567 1.00 90.31 455 LEU A CA 1
ATOM 3607 C C . LEU A 1 455 ? 7.405 -3.545 -20.723 1.00 90.31 455 LEU A C 1
ATOM 3609 O O . LEU A 1 455 ? 7.735 -2.367 -20.601 1.00 90.31 455 LEU A O 1
ATOM 3613 N N . LYS A 1 456 ? 8.076 -4.540 -20.148 1.00 90.75 456 LYS A N 1
ATOM 3614 C CA . LYS A 1 456 ? 9.285 -4.404 -19.325 1.00 90.75 456 LYS A CA 1
ATOM 3615 C C . LYS A 1 456 ? 10.036 -5.735 -19.312 1.00 90.75 456 LYS A C 1
ATOM 3617 O O . LYS A 1 456 ? 9.420 -6.756 -19.619 1.00 90.75 456 LYS A O 1
ATOM 3622 N N . PRO A 1 457 ? 11.314 -5.787 -18.893 1.00 92.06 457 PRO A N 1
ATOM 3623 C CA . PRO A 1 457 ? 12.068 -7.041 -18.869 1.00 92.06 457 PRO A CA 1
ATOM 3624 C C . PRO A 1 457 ? 11.386 -8.175 -18.094 1.00 92.06 457 PRO A C 1
ATOM 3626 O O . PRO A 1 457 ? 11.418 -9.312 -18.548 1.00 92.06 457 PRO A O 1
ATOM 3629 N N . ALA A 1 458 ? 10.695 -7.870 -16.990 1.00 86.81 458 ALA A N 1
ATOM 3630 C CA . ALA A 1 458 ? 9.945 -8.862 -16.212 1.00 86.81 458 ALA A CA 1
ATOM 3631 C C . ALA A 1 458 ? 8.783 -9.531 -16.985 1.00 86.81 458 ALA A C 1
ATOM 3633 O O . ALA A 1 458 ? 8.333 -10.600 -16.590 1.00 86.81 458 ALA A O 1
ATOM 3634 N N . ASN A 1 459 ? 8.325 -8.934 -18.093 1.00 89.19 459 ASN A N 1
ATOM 3635 C CA . ASN A 1 459 ? 7.254 -9.460 -18.951 1.00 89.19 459 ASN A CA 1
ATOM 3636 C C . ASN A 1 459 ? 7.799 -10.069 -20.264 1.00 89.19 459 ASN A C 1
ATOM 3638 O O . ASN A 1 459 ? 7.047 -10.342 -21.202 1.00 89.19 459 ASN A O 1
ATOM 3642 N N . VAL A 1 460 ? 9.116 -10.291 -20.345 1.00 92.31 460 VAL A N 1
ATOM 3643 C CA . VAL A 1 460 ? 9.788 -10.948 -21.473 1.00 92.31 460 VAL A CA 1
ATOM 3644 C C . VAL A 1 460 ? 10.383 -12.264 -20.988 1.00 92.31 460 VAL A C 1
ATOM 3646 O O . VAL A 1 460 ? 11.320 -12.257 -20.189 1.00 92.31 460 VAL A O 1
ATOM 3649 N N . LEU A 1 461 ? 9.865 -13.388 -21.487 1.00 92.00 461 LEU A N 1
ATOM 3650 C CA . LEU A 1 461 ? 10.404 -14.710 -21.175 1.00 92.00 461 LEU A CA 1
ATOM 3651 C C . LEU A 1 461 ? 11.557 -15.052 -22.114 1.00 92.00 461 LEU A C 1
ATOM 3653 O O . LEU A 1 461 ? 11.412 -15.073 -23.344 1.00 92.00 461 LEU A O 1
ATOM 3657 N N . LEU A 1 462 ? 12.701 -15.349 -21.509 1.00 92.81 462 LEU A N 1
ATOM 3658 C CA . LEU A 1 462 ? 13.932 -15.739 -22.176 1.00 92.81 462 LEU A CA 1
ATOM 3659 C C . LEU A 1 462 ? 14.273 -17.182 -21.813 1.00 92.81 462 LEU A C 1
ATOM 3661 O O . LEU A 1 462 ? 13.954 -17.668 -20.728 1.00 92.81 462 LEU A O 1
ATOM 3665 N N . THR A 1 463 ? 14.962 -17.862 -22.724 1.00 91.75 463 THR A N 1
ATOM 3666 C CA . THR A 1 463 ? 15.558 -19.169 -22.418 1.00 91.75 463 THR A CA 1
ATOM 3667 C C . THR A 1 463 ? 16.551 -19.018 -21.258 1.00 91.75 463 THR A C 1
ATOM 3669 O O . THR A 1 463 ? 17.343 -18.070 -21.264 1.00 91.75 463 THR A O 1
ATOM 3672 N N . ASP A 1 464 ? 16.550 -19.946 -20.295 1.00 91.50 464 ASP A N 1
ATOM 3673 C CA . ASP A 1 464 ? 17.494 -19.976 -19.165 1.00 91.50 464 ASP A CA 1
ATOM 3674 C C . ASP A 1 464 ? 18.914 -20.382 -19.619 1.00 91.50 464 ASP A C 1
ATOM 3676 O O . ASP A 1 464 ? 19.437 -21.450 -19.302 1.00 91.50 464 ASP A O 1
ATOM 3680 N N . SER A 1 465 ? 19.525 -19.549 -20.464 1.00 87.75 465 SER A N 1
ATOM 3681 C CA . SER A 1 465 ? 20.852 -19.759 -21.035 1.00 87.75 465 SER A CA 1
ATOM 3682 C C . SER A 1 465 ? 21.519 -18.427 -21.415 1.00 87.75 465 SER A C 1
ATOM 3684 O O . SER A 1 465 ? 20.820 -17.452 -21.704 1.00 87.75 465 SER A O 1
ATOM 3686 N N . PRO A 1 466 ? 22.864 -18.368 -21.496 1.00 79.12 466 PRO A N 1
ATOM 3687 C CA . PRO A 1 466 ? 23.583 -17.159 -21.905 1.00 79.12 466 PRO A CA 1
ATOM 3688 C C . PRO A 1 466 ? 23.356 -16.782 -23.378 1.00 79.12 466 PRO A C 1
ATOM 3690 O O . PRO A 1 466 ? 23.535 -15.625 -23.745 1.00 79.12 466 PRO A O 1
ATOM 3693 N N . ALA A 1 467 ? 22.945 -17.728 -24.228 1.00 76.81 467 ALA A N 1
ATOM 3694 C CA . ALA A 1 467 ? 22.472 -17.442 -25.578 1.00 76.81 467 ALA A CA 1
ATOM 3695 C C . ALA A 1 467 ? 20.960 -17.190 -25.507 1.00 76.81 467 ALA A C 1
ATOM 3697 O O . ALA A 1 467 ? 20.156 -18.093 -25.751 1.00 76.81 467 ALA A O 1
ATOM 3698 N N . ALA A 1 468 ? 20.567 -15.985 -25.085 1.00 68.62 468 ALA A N 1
ATOM 3699 C CA . ALA A 1 468 ? 19.155 -15.684 -24.885 1.00 68.62 468 ALA A CA 1
ATOM 3700 C C . ALA A 1 468 ? 18.414 -15.678 -26.224 1.00 68.62 468 ALA A C 1
ATOM 3702 O O . ALA A 1 468 ? 18.715 -14.882 -27.113 1.00 68.62 468 ALA A O 1
ATOM 3703 N N . VAL A 1 469 ? 17.398 -16.529 -26.332 1.00 76.69 469 VAL A N 1
ATOM 3704 C CA . VAL A 1 469 ? 16.380 -16.431 -27.375 1.00 76.69 469 VAL A CA 1
ATOM 3705 C C . VAL A 1 469 ? 15.066 -16.093 -26.676 1.00 76.69 469 VAL A C 1
ATOM 3707 O O . VAL A 1 469 ? 14.684 -16.812 -25.743 1.00 76.69 469 VAL A O 1
ATOM 3710 N N . PRO A 1 470 ? 14.406 -14.984 -27.052 1.00 75.69 470 PRO A N 1
ATOM 3711 C CA . PRO A 1 470 ? 13.093 -14.655 -26.522 1.00 75.69 470 PRO A CA 1
ATOM 3712 C C . PRO A 1 470 ? 12.090 -15.709 -26.975 1.00 75.69 470 PRO A C 1
ATOM 3714 O O . PRO A 1 470 ? 11.994 -16.026 -28.159 1.00 75.69 470 PRO A O 1
ATOM 3717 N N . LEU A 1 471 ? 11.359 -16.258 -26.011 1.00 76.62 471 LEU A N 1
ATOM 3718 C CA . LEU A 1 471 ? 10.371 -17.304 -26.253 1.00 76.62 471 LEU A CA 1
ATOM 3719 C C . LEU A 1 471 ? 8.971 -16.715 -26.331 1.00 76.62 471 LEU A C 1
ATOM 3721 O O . LEU A 1 471 ? 8.171 -17.133 -27.168 1.00 76.62 471 LEU A O 1
ATOM 3725 N N . LYS A 1 472 ? 8.673 -15.729 -25.474 1.00 87.06 472 LYS A N 1
ATOM 3726 C CA . LYS A 1 472 ? 7.351 -15.111 -25.444 1.00 87.06 472 LYS A CA 1
ATOM 3727 C C . LYS A 1 472 ? 7.334 -13.755 -24.750 1.00 87.06 472 LYS A C 1
ATOM 3729 O O . LYS A 1 472 ? 8.061 -13.519 -23.787 1.00 87.06 472 LYS A O 1
ATOM 3734 N N . ILE A 1 473 ? 6.442 -12.895 -25.229 1.00 89.00 473 ILE A N 1
ATOM 3735 C CA . ILE A 1 473 ? 5.985 -11.709 -24.509 1.00 89.00 473 ILE A CA 1
ATOM 3736 C C . ILE A 1 473 ? 4.739 -12.127 -23.725 1.00 89.00 473 ILE A C 1
ATOM 3738 O O . ILE A 1 473 ? 3.793 -12.656 -24.316 1.00 89.00 473 ILE A O 1
ATOM 3742 N N . ILE A 1 474 ? 4.759 -11.946 -22.410 1.00 85.31 474 ILE A N 1
ATOM 3743 C CA . ILE A 1 474 ? 3.655 -12.324 -21.517 1.00 85.31 474 ILE A CA 1
ATOM 3744 C C . ILE A 1 474 ? 2.904 -11.079 -21.037 1.00 85.31 474 ILE A C 1
ATOM 3746 O O . ILE A 1 474 ? 3.364 -9.964 -21.238 1.00 85.31 474 ILE A O 1
ATOM 3750 N N . ASP A 1 475 ? 1.741 -11.258 -20.404 1.00 77.25 475 ASP A N 1
ATOM 3751 C CA . ASP A 1 475 ? 0.982 -10.163 -19.775 1.00 77.25 475 ASP A CA 1
ATOM 3752 C C . ASP A 1 475 ? 0.432 -9.071 -20.723 1.00 77.25 475 ASP A C 1
ATOM 3754 O O . ASP A 1 475 ? 0.284 -7.906 -20.343 1.00 77.25 475 ASP A O 1
ATOM 3758 N N . PHE A 1 476 ? 0.041 -9.445 -21.948 1.00 73.19 476 PHE A N 1
ATOM 3759 C CA . PHE A 1 476 ? -0.664 -8.539 -22.865 1.00 73.19 476 PHE A CA 1
ATOM 3760 C C . PHE A 1 476 ? -1.949 -7.958 -22.243 1.00 73.19 476 PHE A C 1
ATOM 3762 O O . PHE A 1 476 ? -2.821 -8.695 -21.783 1.00 73.19 476 PHE A O 1
ATOM 3769 N N . GLY A 1 477 ? -2.117 -6.632 -22.320 1.00 59.31 477 GLY A N 1
ATOM 3770 C CA . GLY A 1 477 ? -3.412 -5.971 -22.128 1.00 59.31 477 GLY A CA 1
ATOM 3771 C C . GLY A 1 477 ? -3.843 -5.704 -20.681 1.00 59.31 477 GLY A C 1
ATOM 3772 O O . GLY A 1 477 ? -5.018 -5.413 -20.450 1.00 59.31 477 GLY A O 1
ATOM 3773 N N . LEU A 1 478 ? -2.932 -5.733 -19.701 1.00 59.31 478 LEU A N 1
ATOM 3774 C CA . LEU A 1 478 ? -3.262 -5.436 -18.294 1.00 59.31 478 LEU A CA 1
ATOM 3775 C C . LEU A 1 478 ? -3.332 -3.933 -17.954 1.00 59.31 478 LEU A C 1
ATOM 3777 O O . LEU A 1 478 ? -3.676 -3.554 -16.835 1.00 59.31 478 LEU A O 1
ATOM 3781 N N . ALA A 1 479 ? -3.066 -3.033 -18.899 1.00 52.62 479 ALA A N 1
ATOM 3782 C CA . ALA A 1 479 ? -2.892 -1.610 -18.591 1.00 52.62 479 ALA A CA 1
ATOM 3783 C C . ALA A 1 479 ? -4.162 -0.767 -18.445 1.00 52.62 479 ALA A C 1
ATOM 3785 O O . ALA A 1 479 ? -4.064 0.406 -18.101 1.00 52.62 479 ALA A O 1
ATOM 3786 N N . LYS A 1 480 ? -5.357 -1.336 -18.638 1.00 51.75 480 LYS A N 1
ATOM 3787 C CA . LYS A 1 480 ? -6.588 -0.694 -18.134 1.00 51.75 480 LYS A CA 1
ATOM 3788 C C . LYS A 1 480 ? -6.809 -0.935 -16.634 1.00 51.75 480 LYS A C 1
ATOM 3790 O O . LYS A 1 480 ? -7.689 -0.319 -16.048 1.00 51.75 480 LYS A O 1
ATOM 3795 N N . ILE A 1 481 ? -6.008 -1.814 -16.028 1.00 50.34 481 ILE A N 1
ATOM 3796 C CA . ILE A 1 481 ? -6.105 -2.265 -14.630 1.00 50.34 481 ILE A CA 1
ATOM 3797 C C . ILE A 1 481 ? -5.044 -1.570 -13.767 1.00 50.34 481 ILE A C 1
ATOM 3799 O O . ILE A 1 481 ? -5.294 -1.199 -12.626 1.00 50.34 481 ILE A O 1
ATOM 3803 N N . ALA A 1 482 ? -3.865 -1.341 -14.345 1.00 48.91 482 ALA A N 1
ATOM 3804 C CA . ALA A 1 482 ? -2.757 -0.606 -13.746 1.00 48.91 482 ALA A CA 1
ATOM 3805 C C . ALA A 1 482 ? -3.030 0.862 -13.312 1.00 48.91 482 ALA A C 1
ATOM 3807 O O . ALA A 1 482 ? -2.380 1.283 -12.349 1.00 48.91 482 ALA A O 1
ATOM 3808 N N . PRO A 1 483 ? -3.947 1.652 -13.926 1.00 49.12 483 PRO A N 1
ATOM 3809 C CA . PRO A 1 483 ? -4.043 3.088 -13.666 1.00 49.12 483 PRO A CA 1
ATOM 3810 C C . PRO A 1 483 ? -4.418 3.439 -12.230 1.00 49.12 483 PRO A C 1
ATOM 3812 O O . PRO A 1 483 ? -3.880 4.405 -11.712 1.00 49.12 483 PRO A O 1
ATOM 3815 N N . THR A 1 484 ? -5.276 2.670 -11.551 1.00 51.44 484 THR A N 1
ATOM 3816 C CA . THR A 1 484 ? -5.698 2.989 -10.173 1.00 51.44 484 THR A CA 1
ATOM 3817 C C . THR A 1 484 ? -4.535 2.890 -9.188 1.00 51.44 484 THR A C 1
ATOM 3819 O O . THR A 1 484 ? -4.274 3.835 -8.450 1.00 51.44 484 THR A O 1
ATOM 3822 N N . LEU A 1 485 ? -3.761 1.803 -9.231 1.00 50.62 485 LEU A N 1
ATOM 3823 C CA . LEU A 1 485 ? -2.610 1.609 -8.341 1.00 50.62 485 LEU A CA 1
ATOM 3824 C C . LEU A 1 485 ? -1.392 2.444 -8.756 1.00 50.62 485 LEU A C 1
ATOM 3826 O O . LEU A 1 485 ? -0.670 2.940 -7.893 1.00 50.62 485 LEU A O 1
ATOM 3830 N N . GLN A 1 486 ? -1.167 2.638 -10.060 1.00 54.00 486 GLN A N 1
ATOM 3831 C CA . GLN A 1 486 ? -0.105 3.519 -10.551 1.00 54.00 486 GLN A CA 1
ATOM 3832 C C . GLN A 1 486 ? -0.410 4.988 -10.234 1.00 54.00 486 GLN A C 1
ATOM 3834 O O . GLN A 1 486 ? 0.489 5.686 -9.779 1.00 54.00 486 GLN A O 1
ATOM 3839 N N . GLN A 1 487 ? -1.658 5.457 -10.362 1.00 54.53 487 GLN A N 1
ATOM 3840 C CA . GLN A 1 487 ? -2.064 6.802 -9.925 1.00 54.53 487 GLN A CA 1
ATOM 3841 C C . GLN A 1 487 ? -1.995 6.960 -8.402 1.00 54.53 487 GLN A C 1
ATOM 3843 O O . GLN A 1 487 ? -1.591 8.021 -7.919 1.00 54.53 487 GLN A O 1
ATOM 3848 N N . GLU A 1 488 ? -2.331 5.929 -7.623 1.00 53.06 488 GLU A N 1
ATOM 3849 C CA . GLU A 1 488 ? -2.148 5.947 -6.166 1.00 53.06 488 GLU A CA 1
ATOM 3850 C C . GLU A 1 488 ? -0.666 5.987 -5.766 1.00 53.06 488 GLU A C 1
ATOM 3852 O O . GLU A 1 488 ? -0.284 6.771 -4.896 1.00 53.06 488 GLU A O 1
ATOM 3857 N N . ALA A 1 489 ? 0.195 5.225 -6.443 1.00 52.31 489 ALA A N 1
ATOM 3858 C CA . ALA A 1 489 ? 1.643 5.289 -6.263 1.00 52.31 489 ALA A CA 1
ATOM 3859 C C . ALA A 1 489 ? 2.201 6.672 -6.666 1.00 52.31 489 ALA A C 1
ATOM 3861 O O . ALA A 1 489 ? 2.952 7.288 -5.903 1.00 52.31 489 ALA A O 1
ATOM 3862 N N . LEU A 1 490 ? 1.775 7.212 -7.814 1.00 53.78 490 LEU A N 1
ATOM 3863 C CA . LEU A 1 490 ? 2.174 8.527 -8.332 1.00 53.78 490 LEU A CA 1
ATOM 3864 C C . LEU A 1 490 ? 1.727 9.676 -7.414 1.00 53.78 490 LEU A C 1
ATOM 3866 O O . LEU A 1 490 ? 2.505 10.588 -7.143 1.00 53.78 490 LEU A O 1
ATOM 3870 N N . THR A 1 491 ? 0.516 9.622 -6.853 1.00 52.78 491 THR A N 1
ATOM 3871 C CA . THR A 1 491 ? 0.038 10.635 -5.890 1.00 52.78 491 THR A CA 1
ATOM 3872 C C . THR A 1 491 ? 0.745 10.551 -4.532 1.00 52.78 491 THR A C 1
ATOM 3874 O O . THR A 1 491 ? 0.782 11.538 -3.784 1.00 52.78 491 THR A O 1
ATOM 3877 N N . ARG A 1 492 ? 1.355 9.405 -4.198 1.00 56.56 492 ARG A N 1
ATOM 3878 C CA . ARG A 1 492 ? 1.937 9.138 -2.872 1.00 56.56 492 ARG A CA 1
ATOM 3879 C C . ARG A 1 492 ? 3.470 9.063 -2.834 1.00 56.56 492 ARG A C 1
ATOM 3881 O O . ARG A 1 492 ? 4.002 8.867 -1.746 1.00 56.56 492 ARG A O 1
ATOM 3888 N N . GLN A 1 493 ? 4.152 9.414 -3.929 1.00 47.72 493 GLN A N 1
ATOM 3889 C CA . GLN A 1 493 ? 5.587 9.309 -4.298 1.00 47.72 493 GLN A CA 1
ATOM 3890 C C . GLN A 1 493 ? 6.741 9.615 -3.296 1.00 47.72 493 GLN A C 1
ATOM 3892 O O . GLN A 1 493 ? 7.899 9.548 -3.696 1.00 47.72 493 GLN A O 1
ATOM 3897 N N . ASN A 1 494 ? 6.508 9.915 -2.014 1.00 44.25 494 ASN A N 1
ATOM 3898 C CA . ASN A 1 494 ? 7.542 10.418 -1.092 1.00 44.25 494 ASN A CA 1
ATOM 3899 C C . ASN A 1 494 ? 7.706 9.562 0.178 1.00 44.25 494 ASN A C 1
ATOM 3901 O O . ASN A 1 494 ? 7.589 10.089 1.284 1.00 44.25 494 ASN A O 1
ATOM 3905 N N . GLN A 1 495 ? 7.982 8.262 0.051 1.00 46.47 495 GLN A N 1
ATOM 3906 C CA . GLN A 1 495 ? 8.406 7.445 1.198 1.00 46.47 495 GLN A CA 1
ATOM 3907 C C . GLN A 1 495 ? 9.795 6.838 0.985 1.00 46.47 495 GLN A C 1
ATOM 3909 O O . GLN A 1 495 ? 10.044 6.112 0.027 1.00 46.47 495 GLN A O 1
ATOM 3914 N N . LEU A 1 496 ? 10.696 7.144 1.921 1.00 44.56 496 LEU A N 1
ATOM 3915 C CA . LEU A 1 496 ? 11.891 6.353 2.203 1.00 44.56 496 LEU A CA 1
ATOM 3916 C C . LEU A 1 496 ? 11.438 5.113 2.993 1.00 44.56 496 LEU A C 1
ATOM 3918 O O . LEU A 1 496 ? 10.691 5.266 3.956 1.00 44.56 496 LEU A O 1
ATOM 3922 N N . GLY A 1 497 ? 11.874 3.912 2.599 1.00 50.81 497 GLY A N 1
ATOM 3923 C CA . GLY A 1 497 ? 11.587 2.670 3.338 1.00 50.81 497 GLY A CA 1
ATOM 3924 C C . GLY A 1 497 ? 10.471 1.770 2.786 1.00 50.81 497 GLY A C 1
ATOM 3925 O O . GLY A 1 497 ? 9.986 0.922 3.524 1.00 50.81 497 GLY A O 1
ATOM 3926 N N . LEU A 1 498 ? 10.071 1.916 1.514 1.00 58.28 498 LEU A N 1
ATOM 3927 C CA . LEU A 1 498 ? 9.192 0.939 0.845 1.00 58.28 498 LEU A CA 1
ATOM 3928 C C . LEU A 1 498 ? 9.842 -0.458 0.824 1.00 58.28 498 LEU A C 1
ATOM 3930 O O . LEU A 1 498 ? 11.059 -0.567 0.619 1.00 58.28 498 LEU A O 1
ATOM 3934 N N . SER A 1 499 ? 9.038 -1.514 0.974 1.00 61.56 499 SER A N 1
ATOM 3935 C CA . SER A 1 499 ? 9.492 -2.901 0.822 1.00 61.56 499 SER A CA 1
ATOM 3936 C C . SER A 1 499 ? 9.896 -3.187 -0.630 1.00 61.56 499 SER A C 1
ATOM 3938 O O . SER A 1 499 ? 9.638 -2.391 -1.539 1.00 61.56 499 SER A O 1
ATOM 3940 N N . GLN A 1 500 ? 10.526 -4.338 -0.879 1.00 60.16 500 GLN A N 1
ATOM 3941 C CA . GLN A 1 500 ? 10.856 -4.755 -2.249 1.00 60.16 500 GLN A CA 1
ATOM 3942 C C . GLN A 1 500 ? 9.602 -4.834 -3.138 1.00 60.16 500 GLN A C 1
ATOM 3944 O O . GLN A 1 500 ? 9.660 -4.486 -4.317 1.00 60.16 500 GLN A O 1
ATOM 3949 N N . PHE A 1 501 ? 8.455 -5.193 -2.552 1.00 63.66 501 PHE A N 1
ATOM 3950 C CA . PHE A 1 501 ? 7.158 -5.212 -3.220 1.00 63.66 501 PHE A CA 1
ATOM 3951 C C . PHE A 1 501 ? 6.720 -3.803 -3.661 1.00 63.66 501 PHE A C 1
ATOM 3953 O O . PHE A 1 501 ? 6.452 -3.585 -4.845 1.00 63.66 501 PHE A O 1
ATOM 3960 N N . GLY A 1 502 ? 6.734 -2.812 -2.761 1.00 61.00 502 GLY A N 1
ATOM 3961 C CA . GLY A 1 502 ? 6.428 -1.414 -3.094 1.00 61.00 502 GLY A CA 1
ATOM 3962 C C . GLY A 1 502 ? 7.414 -0.797 -4.097 1.00 61.00 502 GLY A C 1
ATOM 3963 O O . GLY A 1 502 ? 7.022 -0.015 -4.969 1.00 61.00 502 GLY A O 1
ATOM 3964 N N . GLN A 1 503 ? 8.687 -1.198 -4.039 1.00 65.56 503 GLN A N 1
ATOM 3965 C CA . GLN A 1 503 ? 9.710 -0.792 -5.007 1.00 65.56 503 GLN A CA 1
ATOM 3966 C C . GLN A 1 503 ? 9.473 -1.384 -6.403 1.00 65.56 503 GLN A C 1
ATOM 3968 O O . GLN A 1 503 ? 9.674 -0.674 -7.386 1.00 65.56 503 GLN A O 1
ATOM 3973 N N . ALA A 1 504 ? 9.008 -2.633 -6.518 1.00 62.66 504 ALA A N 1
ATOM 3974 C CA . ALA A 1 504 ? 8.679 -3.253 -7.806 1.00 62.66 504 ALA A CA 1
ATOM 3975 C C . ALA A 1 504 ? 7.518 -2.530 -8.521 1.00 62.66 504 ALA A C 1
ATOM 3977 O O . ALA A 1 504 ? 7.557 -2.315 -9.739 1.00 62.66 504 ALA A O 1
ATOM 3978 N N . VAL A 1 505 ? 6.517 -2.076 -7.756 1.00 63.97 505 VAL A N 1
ATOM 3979 C CA . VAL A 1 505 ? 5.404 -1.257 -8.270 1.00 63.97 505 VAL A CA 1
ATOM 3980 C C . VAL A 1 505 ? 5.908 0.093 -8.780 1.00 63.97 505 VAL A C 1
ATOM 3982 O O . VAL A 1 505 ? 5.600 0.479 -9.906 1.00 63.97 505 VAL A O 1
ATOM 3985 N N . MET A 1 506 ? 6.751 0.776 -7.999 1.00 61.22 506 MET A N 1
ATOM 3986 C CA . MET A 1 506 ? 7.379 2.036 -8.415 1.00 61.22 506 MET A CA 1
ATOM 3987 C C . MET A 1 506 ? 8.331 1.859 -9.608 1.00 61.22 506 MET A C 1
ATOM 3989 O O . MET A 1 506 ? 8.406 2.728 -10.471 1.00 61.22 506 MET A O 1
ATOM 3993 N N . GLY A 1 507 ? 9.043 0.733 -9.691 1.00 63.59 507 GLY A N 1
ATOM 3994 C CA . GLY A 1 507 ? 9.972 0.423 -10.779 1.00 63.59 507 GLY A CA 1
ATOM 3995 C C . GLY A 1 507 ? 9.284 0.238 -12.130 1.00 63.59 507 GLY A C 1
ATOM 3996 O O . GLY A 1 507 ? 9.866 0.579 -13.158 1.00 63.59 507 GLY A O 1
ATOM 3997 N N . THR A 1 508 ? 8.031 -0.226 -12.124 1.00 70.62 508 THR A N 1
ATOM 3998 C CA . THR A 1 508 ? 7.207 -0.368 -13.334 1.00 70.62 508 THR A CA 1
ATOM 3999 C C . THR A 1 508 ? 6.885 0.991 -13.976 1.00 70.62 508 THR A C 1
ATOM 4001 O O . THR A 1 508 ? 6.866 1.090 -15.199 1.00 70.62 508 THR A O 1
ATOM 4004 N N . LEU A 1 509 ? 6.730 2.067 -13.187 1.00 74.12 509 LEU A N 1
ATOM 4005 C CA . LEU A 1 509 ? 6.446 3.417 -13.707 1.00 74.12 509 LEU A CA 1
ATOM 4006 C C . LEU A 1 509 ? 7.543 3.953 -14.639 1.00 74.12 509 LEU A C 1
ATOM 4008 O O . LEU A 1 509 ? 7.259 4.792 -15.485 1.00 74.12 509 LEU A O 1
ATOM 4012 N N . HIS A 1 510 ? 8.785 3.471 -14.522 1.00 84.56 510 HIS A N 1
ATOM 4013 C CA . HIS A 1 510 ? 9.881 3.914 -15.391 1.00 84.56 510 HIS A CA 1
ATOM 4014 C C . HIS A 1 510 ? 9.740 3.453 -16.850 1.00 84.56 510 HIS A C 1
ATOM 4016 O O . HIS A 1 510 ? 10.452 3.967 -17.708 1.00 84.56 510 HIS A O 1
ATOM 4022 N N . TYR A 1 511 ? 8.860 2.487 -17.121 1.00 88.38 511 TYR A N 1
ATOM 4023 C CA . TYR A 1 511 ? 8.577 1.975 -18.464 1.00 88.38 511 TYR A CA 1
ATOM 4024 C C . TYR A 1 511 ? 7.285 2.563 -19.051 1.00 88.38 511 TYR A C 1
ATOM 4026 O O . TYR A 1 511 ? 7.004 2.352 -20.225 1.00 88.38 511 TYR A O 1
ATOM 4034 N N . ALA A 1 512 ? 6.510 3.304 -18.249 1.00 86.56 512 ALA A N 1
ATOM 4035 C CA . ALA A 1 512 ? 5.245 3.898 -18.661 1.00 86.56 512 ALA A CA 1
ATOM 4036 C C . ALA A 1 512 ? 5.459 5.336 -19.188 1.00 86.56 512 ALA A C 1
ATOM 4038 O O . ALA A 1 512 ? 6.013 6.155 -18.451 1.00 86.56 512 ALA A O 1
ATOM 4039 N N . PRO A 1 513 ? 5.004 5.675 -20.408 1.00 87.69 513 PRO A N 1
ATOM 4040 C CA . PRO A 1 513 ? 5.057 7.027 -20.962 1.00 87.69 513 PRO A CA 1
ATOM 4041 C C . PRO A 1 513 ? 4.022 7.978 -20.323 1.00 87.69 513 PRO A C 1
ATOM 4043 O O . PRO A 1 513 ? 3.090 7.510 -19.658 1.00 87.69 513 PRO A O 1
ATOM 4046 N N . PRO A 1 514 ? 4.126 9.307 -20.538 1.00 84.44 514 PRO A N 1
ATOM 4047 C CA . PRO A 1 514 ? 3.248 10.307 -19.916 1.00 84.44 514 PRO A CA 1
ATOM 4048 C C . PRO A 1 514 ? 1.744 10.043 -20.095 1.00 84.44 514 PRO A C 1
ATOM 4050 O O . PRO A 1 514 ? 0.974 10.145 -19.135 1.00 84.44 514 PRO A O 1
ATOM 4053 N N . GLU A 1 515 ? 1.310 9.622 -21.286 1.00 83.56 515 GLU A N 1
ATOM 4054 C CA . GLU A 1 515 ? -0.099 9.311 -21.555 1.00 83.56 515 GLU A CA 1
ATOM 4055 C C . GLU A 1 515 ? -0.629 8.126 -20.726 1.00 83.56 515 GLU A C 1
ATOM 4057 O O . GLU A 1 515 ? -1.815 8.071 -20.407 1.00 83.56 515 GLU A O 1
ATOM 4062 N N . GLN A 1 516 ? 0.245 7.199 -20.314 1.00 79.31 516 GLN A N 1
ATOM 4063 C CA . GLN A 1 516 ? -0.105 6.093 -19.416 1.00 79.31 516 GLN A CA 1
ATOM 4064 C C . GLN A 1 516 ? -0.067 6.498 -17.939 1.00 79.31 516 GLN A C 1
ATOM 4066 O O . GLN A 1 516 ? -0.691 5.846 -17.105 1.00 79.31 516 GLN A O 1
ATOM 4071 N N . GLN A 1 517 ? 0.626 7.587 -17.610 1.00 75.44 517 GLN A N 1
ATOM 4072 C CA . GLN A 1 517 ? 0.718 8.125 -16.250 1.00 75.44 517 GLN A CA 1
ATOM 4073 C C . GLN A 1 517 ? -0.442 9.077 -15.901 1.00 75.44 517 GLN A C 1
ATOM 4075 O O . GLN A 1 517 ? -0.524 9.570 -14.775 1.00 75.44 517 GLN A O 1
ATOM 4080 N N . GLY A 1 518 ? -1.371 9.308 -16.835 1.00 65.69 518 GLY A N 1
ATOM 4081 C CA . GLY A 1 518 ? -2.545 10.164 -16.643 1.00 65.69 518 GLY A CA 1
ATOM 4082 C C . GLY A 1 518 ? -2.412 11.567 -17.237 1.00 65.69 518 GLY A C 1
ATOM 4083 O O . GLY A 1 518 ? -3.284 12.408 -17.000 1.00 65.69 518 GLY A O 1
ATOM 4084 N N . GLU A 1 519 ? -1.368 11.839 -18.029 1.00 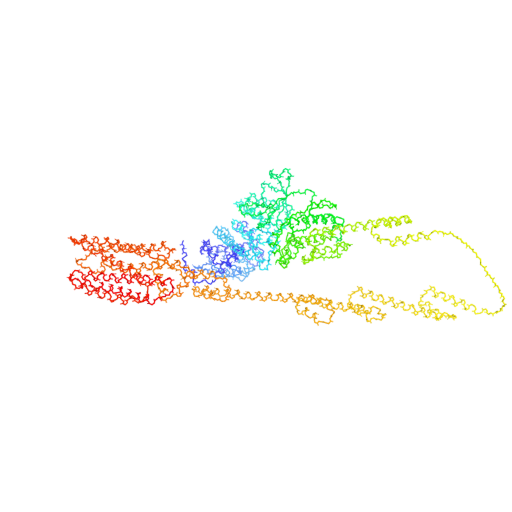75.06 519 GLU A N 1
ATOM 4085 C CA . GLU A 1 519 ? -1.266 13.078 -18.803 1.00 75.06 519 GLU A CA 1
ATOM 4086 C C . GLU A 1 519 ? -2.179 13.034 -20.034 1.00 75.06 519 GLU A C 1
ATOM 4088 O O . GLU A 1 519 ? -1.776 12.720 -21.152 1.00 75.06 519 GLU A O 1
ATOM 4093 N N . THR A 1 520 ? -3.443 13.394 -19.817 1.00 67.81 520 THR A N 1
ATOM 4094 C CA . THR A 1 520 ? -4.516 13.347 -20.831 1.00 67.81 520 THR A CA 1
ATOM 4095 C C . THR A 1 520 ? -4.282 14.219 -22.072 1.00 67.81 520 THR A C 1
ATOM 4097 O O . THR A 1 520 ? -4.965 14.040 -23.078 1.00 67.81 520 THR A O 1
ATOM 4100 N N . GLN A 1 521 ? -3.305 15.134 -22.044 1.00 77.69 521 GLN A N 1
ATOM 4101 C CA . GLN A 1 521 ? -2.950 15.994 -23.182 1.00 77.69 521 GLN A CA 1
ATOM 4102 C C . GLN A 1 521 ? -2.434 15.220 -24.408 1.00 77.69 521 GLN A C 1
ATOM 4104 O O . GLN A 1 521 ? -2.499 15.735 -25.521 1.00 77.69 521 GLN A O 1
ATOM 4109 N N . TYR A 1 522 ? -1.966 13.984 -24.215 1.00 77.56 522 TYR A N 1
ATOM 4110 C CA . TYR A 1 522 ? -1.394 13.130 -25.260 1.00 77.56 522 TYR A CA 1
ATOM 4111 C C . TYR A 1 522 ? -2.353 12.030 -25.756 1.00 77.56 522 TYR A C 1
ATOM 4113 O O . TYR A 1 522 ? -1.953 11.146 -26.513 1.00 77.56 522 TYR A O 1
ATOM 4121 N N . GLY A 1 523 ? -3.631 12.089 -25.364 1.00 76.56 523 GLY A N 1
ATOM 4122 C CA . GLY A 1 523 ? -4.652 11.119 -25.764 1.00 76.56 523 GLY A CA 1
ATOM 4123 C C . GLY A 1 523 ? -4.599 9.796 -24.992 1.00 76.56 523 GLY A C 1
ATOM 4124 O O . GLY A 1 523 ? -3.991 9.695 -23.932 1.00 76.56 523 GLY A O 1
ATOM 4125 N N . GLU A 1 524 ? -5.293 8.785 -25.517 1.00 80.44 524 GLU A N 1
ATOM 4126 C CA . GLU A 1 524 ? -5.405 7.454 -24.902 1.00 80.44 524 GLU A CA 1
ATOM 4127 C C . GLU A 1 524 ? -4.202 6.561 -25.252 1.00 80.44 524 GLU A C 1
ATOM 4129 O O . GLU A 1 524 ? -3.813 6.546 -26.420 1.00 80.44 524 GLU A O 1
ATOM 4134 N N . PRO A 1 525 ? -3.670 5.748 -24.320 1.00 84.31 525 PRO A N 1
ATOM 4135 C CA . PRO A 1 525 ? -2.580 4.809 -24.603 1.00 84.31 525 PRO A CA 1
ATOM 4136 C C . PRO A 1 525 ? -2.880 3.823 -25.748 1.00 84.31 525 PRO A C 1
ATOM 4138 O O . PRO A 1 525 ? -3.946 3.196 -25.776 1.00 84.31 525 PRO A O 1
ATOM 4141 N N . LYS A 1 526 ? -1.933 3.666 -26.687 1.00 87.25 526 LYS A N 1
ATOM 4142 C CA . LYS A 1 526 ? -2.046 2.838 -27.914 1.00 87.25 526 LYS A CA 1
ATOM 4143 C C . LYS A 1 526 ? -0.684 2.235 -28.313 1.00 87.25 526 LYS A C 1
ATOM 4145 O O . LYS A 1 526 ? 0.212 2.121 -27.484 1.00 87.25 526 LYS A O 1
ATOM 4150 N N . ALA A 1 527 ? -0.510 1.867 -29.587 1.00 90.06 527 ALA A N 1
ATOM 4151 C CA . ALA A 1 527 ? 0.726 1.319 -30.152 1.00 90.06 527 ALA A CA 1
ATOM 4152 C C . ALA A 1 527 ? 1.981 2.161 -29.844 1.00 90.06 527 ALA A C 1
ATOM 4154 O O . ALA A 1 527 ? 3.002 1.607 -29.446 1.00 90.06 527 ALA A O 1
ATOM 4155 N N . TYR A 1 528 ? 1.902 3.492 -29.945 1.00 90.75 528 TYR A N 1
ATOM 4156 C CA . TYR A 1 528 ? 3.019 4.398 -29.635 1.00 90.75 528 TYR A CA 1
ATOM 4157 C C . TYR A 1 528 ? 3.436 4.389 -28.151 1.00 90.75 528 TYR A C 1
ATOM 4159 O O . TYR A 1 528 ? 4.543 4.809 -27.807 1.00 90.75 528 TYR A O 1
ATOM 4167 N N . SER A 1 529 ? 2.570 3.911 -27.251 1.00 90.44 529 SER A N 1
ATOM 4168 C CA . SER A 1 529 ? 2.908 3.725 -25.838 1.00 90.44 529 SER A CA 1
ATOM 4169 C C . SER A 1 529 ? 3.751 2.459 -25.640 1.00 90.44 529 SER A C 1
ATOM 4171 O O . SER A 1 529 ? 4.732 2.477 -24.900 1.00 90.44 529 SER A O 1
ATOM 4173 N N . ASP A 1 530 ? 3.454 1.391 -26.389 1.00 92.19 530 ASP A N 1
ATOM 4174 C CA . ASP A 1 530 ? 4.300 0.190 -26.436 1.00 92.19 530 ASP A CA 1
ATOM 4175 C C . ASP A 1 530 ? 5.664 0.461 -27.077 1.00 92.19 530 ASP A C 1
ATOM 4177 O O . ASP A 1 530 ? 6.656 -0.138 -26.669 1.00 92.19 530 ASP A O 1
ATOM 4181 N N . VAL A 1 531 ? 5.736 1.378 -28.047 1.00 95.44 531 VAL A N 1
ATOM 4182 C CA . VAL A 1 531 ? 7.006 1.828 -28.646 1.00 95.44 531 VAL A CA 1
ATOM 4183 C C . VAL A 1 531 ? 7.912 2.475 -27.592 1.00 95.44 531 VAL A C 1
ATOM 4185 O O . VAL A 1 531 ? 9.097 2.144 -27.510 1.00 95.44 531 VAL A O 1
ATOM 4188 N N . PHE A 1 532 ? 7.354 3.317 -26.718 1.00 94.75 532 PHE A N 1
ATOM 4189 C CA . PHE A 1 532 ? 8.093 3.870 -25.581 1.00 94.75 532 PHE A CA 1
ATOM 4190 C C . PHE A 1 532 ? 8.590 2.776 -24.640 1.00 94.75 532 PHE A C 1
ATOM 4192 O O . PHE A 1 532 ? 9.780 2.712 -24.313 1.00 94.75 532 PHE A O 1
ATOM 4199 N N . ALA A 1 533 ? 7.692 1.878 -24.238 1.00 93.38 533 ALA A N 1
ATOM 4200 C CA . ALA A 1 533 ? 8.020 0.789 -23.329 1.00 93.38 533 ALA A CA 1
ATOM 4201 C C . ALA A 1 533 ? 9.077 -0.162 -23.928 1.00 93.38 533 ALA A C 1
ATOM 4203 O O . ALA A 1 533 ? 9.956 -0.655 -23.213 1.00 93.38 533 ALA A O 1
ATOM 4204 N N . PHE A 1 534 ? 9.063 -0.359 -25.250 1.00 95.62 534 PHE A N 1
ATOM 4205 C CA . PHE A 1 534 ? 10.094 -1.081 -25.991 1.00 95.62 534 PHE A CA 1
ATOM 4206 C C . PHE A 1 534 ? 11.454 -0.378 -25.878 1.00 95.62 534 PHE A C 1
ATOM 4208 O O . PHE A 1 534 ? 12.439 -1.016 -25.495 1.00 95.62 534 PHE A O 1
ATOM 4215 N N . GLY A 1 535 ? 11.514 0.935 -26.130 1.00 95.38 535 GLY A N 1
ATOM 4216 C CA . GLY A 1 535 ? 12.743 1.724 -25.993 1.00 95.38 535 GLY A CA 1
ATOM 4217 C C . GLY A 1 535 ? 13.324 1.665 -24.575 1.00 95.38 535 GLY A C 1
ATOM 4218 O O . GLY A 1 535 ? 14.516 1.395 -24.394 1.00 95.38 535 GLY A O 1
ATOM 4219 N N . ALA A 1 536 ? 12.468 1.814 -23.560 1.00 95.25 536 ALA A N 1
ATOM 4220 C CA . ALA A 1 536 ? 12.830 1.699 -22.146 1.00 95.25 536 ALA A CA 1
ATOM 4221 C C . ALA A 1 536 ? 13.332 0.290 -21.769 1.00 95.25 536 ALA A C 1
ATOM 4223 O O . ALA A 1 536 ? 14.342 0.150 -21.071 1.00 95.25 536 ALA A O 1
ATOM 4224 N N . THR A 1 537 ? 12.672 -0.756 -22.270 1.00 95.38 537 THR A N 1
ATOM 4225 C CA . THR A 1 537 ? 13.057 -2.163 -22.063 1.00 95.38 537 THR A CA 1
ATOM 4226 C C . THR A 1 537 ? 14.418 -2.463 -22.680 1.00 95.38 537 THR A C 1
ATOM 4228 O O . THR A 1 537 ? 15.299 -3.012 -22.015 1.00 95.38 537 THR A O 1
ATOM 4231 N N . MET A 1 538 ? 14.639 -2.041 -23.925 1.00 95.31 538 MET A N 1
ATOM 4232 C CA . MET A 1 538 ? 15.914 -2.263 -24.603 1.00 95.31 538 MET A CA 1
ATOM 4233 C C . MET A 1 538 ? 17.057 -1.457 -23.982 1.00 95.31 538 MET A C 1
ATOM 4235 O O . MET A 1 538 ? 18.180 -1.958 -23.878 1.00 95.31 538 MET A O 1
ATOM 4239 N N . TYR A 1 539 ? 16.781 -0.247 -23.490 1.00 95.06 539 TYR A N 1
ATOM 4240 C CA . TYR A 1 539 ? 17.744 0.514 -22.696 1.00 95.06 539 TYR A CA 1
ATOM 4241 C C . TYR A 1 539 ? 18.164 -0.238 -21.437 1.00 95.06 539 TYR A C 1
ATOM 4243 O O . TYR A 1 539 ? 19.363 -0.366 -21.170 1.00 95.06 539 TYR A O 1
ATOM 4251 N N . ARG A 1 540 ? 17.197 -0.777 -20.682 1.00 94.44 540 ARG A N 1
ATOM 4252 C CA . ARG A 1 540 ? 17.476 -1.586 -19.492 1.00 94.44 540 ARG A CA 1
ATOM 4253 C C . ARG A 1 540 ? 18.339 -2.796 -19.837 1.00 94.44 540 ARG A C 1
ATOM 4255 O O . ARG A 1 540 ? 19.340 -3.020 -19.160 1.00 94.44 540 ARG A O 1
ATOM 4262 N N . PHE A 1 541 ? 18.012 -3.519 -20.907 1.00 94.38 541 PHE A N 1
ATOM 4263 C CA . PHE A 1 541 ? 18.795 -4.674 -21.340 1.00 94.38 541 PHE A CA 1
ATOM 4264 C C . PHE A 1 541 ? 20.236 -4.316 -21.714 1.00 94.38 541 PHE A C 1
ATOM 4266 O O . PHE A 1 541 ? 21.158 -4.958 -21.220 1.00 94.38 541 PHE A O 1
ATOM 4273 N N . TRP A 1 542 ? 20.470 -3.284 -22.528 1.00 93.00 542 TRP A N 1
ATOM 4274 C CA . TRP A 1 542 ? 21.827 -2.963 -22.998 1.00 93.00 542 TRP A CA 1
ATOM 4275 C C . TRP A 1 542 ? 22.694 -2.183 -22.020 1.00 93.00 542 TRP A C 1
ATOM 4277 O O . TRP A 1 542 ? 23.915 -2.178 -22.170 1.00 93.00 542 TRP A O 1
ATOM 4287 N N . THR A 1 543 ? 22.098 -1.501 -21.047 1.00 92.00 543 THR A N 1
ATOM 4288 C CA . THR A 1 543 ? 22.860 -0.681 -20.095 1.00 92.00 543 THR A CA 1
ATOM 4289 C C . THR A 1 543 ? 22.910 -1.282 -18.699 1.00 92.00 543 THR A C 1
ATOM 4291 O O . THR A 1 543 ? 23.789 -0.914 -17.925 1.00 92.00 543 THR A O 1
ATOM 4294 N N . GLY A 1 544 ? 21.966 -2.163 -18.354 1.00 90.12 544 GLY A N 1
ATOM 4295 C CA . GLY A 1 544 ? 21.745 -2.616 -16.982 1.00 90.12 544 GLY A CA 1
ATOM 4296 C C . GLY A 1 544 ? 21.255 -1.509 -16.040 1.00 90.12 544 GLY A C 1
ATOM 4297 O O . GLY A 1 544 ? 21.154 -1.722 -14.832 1.00 90.12 544 GLY A O 1
ATOM 4298 N N . LEU A 1 545 ? 20.936 -0.318 -16.559 1.00 89.69 545 LEU A N 1
ATOM 4299 C CA . LEU A 1 545 ? 20.484 0.843 -15.792 1.00 89.69 545 LEU A CA 1
ATOM 4300 C C . LEU A 1 545 ? 18.961 0.981 -15.846 1.00 89.69 545 LEU A C 1
ATOM 4302 O O . LEU A 1 545 ? 18.308 0.504 -16.769 1.00 89.69 545 LEU A O 1
ATOM 4306 N N . SER A 1 546 ? 18.384 1.629 -14.835 1.00 86.12 546 SER A N 1
ATOM 4307 C CA . SER A 1 546 ? 16.956 1.965 -14.835 1.00 86.12 546 SER A CA 1
ATOM 4308 C C . SER A 1 546 ? 16.642 2.995 -15.931 1.00 86.12 546 SER A C 1
ATOM 4310 O O . SER A 1 546 ? 17.366 3.993 -16.024 1.00 86.12 546 SER A O 1
ATOM 4312 N N . PRO A 1 547 ? 15.546 2.834 -16.701 1.00 88.31 547 PRO A N 1
ATOM 4313 C CA . PRO A 1 547 ? 15.176 3.774 -17.759 1.00 88.31 547 PRO A CA 1
ATOM 4314 C C . PRO A 1 547 ? 14.615 5.106 -17.236 1.00 88.31 547 PRO A C 1
ATOM 4316 O O . PRO A 1 547 ? 14.326 5.990 -18.033 1.00 88.31 547 PRO A O 1
ATOM 4319 N N . ARG A 1 548 ? 14.540 5.318 -15.908 1.00 81.69 548 ARG A N 1
ATOM 4320 C CA . ARG A 1 548 ? 14.107 6.595 -15.299 1.00 81.69 548 ARG A CA 1
ATOM 4321 C C . ARG A 1 548 ? 14.876 7.811 -15.833 1.00 81.69 548 ARG A C 1
ATOM 4323 O O . ARG A 1 548 ? 14.351 8.920 -15.843 1.00 81.69 548 ARG A O 1
ATOM 4330 N N . ARG A 1 549 ? 16.152 7.630 -16.186 1.00 79.44 549 ARG A N 1
ATOM 4331 C CA . ARG A 1 549 ? 16.982 8.661 -16.819 1.00 79.44 549 ARG A CA 1
ATOM 4332 C C . ARG A 1 549 ? 17.688 8.055 -18.016 1.00 79.44 549 ARG A C 1
ATOM 4334 O O . ARG A 1 549 ? 18.683 7.350 -17.852 1.00 79.44 549 ARG A O 1
ATOM 4341 N N . PHE A 1 550 ? 17.193 8.370 -19.203 1.00 85.31 550 PHE A N 1
ATOM 4342 C CA . PHE A 1 550 ? 17.814 7.930 -20.440 1.00 85.31 550 PHE A CA 1
ATOM 4343 C C . PHE A 1 550 ? 19.154 8.639 -20.662 1.00 85.31 550 PHE A C 1
ATOM 4345 O O . PHE A 1 550 ? 19.289 9.846 -20.453 1.00 85.31 550 PHE A O 1
ATOM 4352 N N . SER A 1 551 ? 20.176 7.884 -21.063 1.00 86.19 551 SER A N 1
ATOM 4353 C CA . SER A 1 551 ? 21.506 8.430 -21.340 1.00 86.19 551 SER A CA 1
ATOM 4354 C C . SER A 1 551 ? 22.110 7.785 -22.573 1.00 86.19 551 SER A C 1
ATOM 4356 O O . SER A 1 551 ? 22.497 6.618 -22.549 1.00 86.19 551 SER A O 1
ATOM 4358 N N . GLU A 1 552 ? 22.262 8.580 -23.627 1.00 84.00 552 GLU A N 1
ATOM 4359 C CA . GLU A 1 552 ? 22.823 8.144 -24.906 1.00 84.00 552 GLU A CA 1
ATOM 4360 C C . GLU A 1 552 ? 24.234 7.576 -24.769 1.00 84.00 552 GLU A C 1
ATOM 4362 O O . GLU A 1 552 ? 24.572 6.541 -25.338 1.00 84.00 552 GLU A O 1
ATOM 4367 N N . ARG A 1 553 ? 25.052 8.214 -23.927 1.00 85.62 553 ARG A N 1
ATOM 4368 C CA . ARG A 1 553 ? 26.452 7.835 -23.703 1.00 85.62 553 ARG A CA 1
ATOM 4369 C C . ARG A 1 553 ? 26.617 6.437 -23.103 1.00 85.62 553 ARG A C 1
ATOM 4371 O O . ARG A 1 553 ? 27.703 5.876 -23.198 1.00 85.62 553 ARG A O 1
ATOM 4378 N N . LYS A 1 554 ? 25.573 5.894 -22.471 1.00 87.75 554 LYS A N 1
ATOM 4379 C CA . LYS A 1 554 ? 25.579 4.551 -21.871 1.00 87.75 554 LYS A CA 1
ATOM 4380 C C . LYS A 1 554 ? 25.154 3.457 -22.852 1.00 87.75 554 LYS A C 1
ATOM 4382 O O . LYS A 1 554 ? 25.425 2.291 -22.588 1.00 87.75 554 LYS A O 1
ATOM 4387 N N . LEU A 1 555 ? 24.524 3.817 -23.970 1.00 89.00 555 LEU A N 1
ATOM 4388 C CA . LEU A 1 555 ? 24.117 2.871 -25.005 1.00 89.00 555 LEU A CA 1
ATOM 4389 C C . LEU A 1 555 ? 25.310 2.416 -25.865 1.00 89.00 555 LEU A C 1
ATOM 4391 O O . LEU A 1 555 ? 26.299 3.156 -25.999 1.00 89.00 555 LEU A O 1
ATOM 4395 N N . PRO A 1 556 ? 25.206 1.237 -26.514 1.00 87.31 556 PRO A N 1
ATOM 4396 C CA . PRO A 1 556 ? 26.202 0.756 -27.468 1.00 87.31 556 PRO A CA 1
ATOM 4397 C C . PRO A 1 556 ? 26.583 1.825 -28.497 1.00 87.31 556 PRO A C 1
ATOM 4399 O O . PRO A 1 556 ? 25.752 2.646 -28.889 1.00 87.31 556 PRO A O 1
ATOM 4402 N N . ASN A 1 557 ? 27.844 1.832 -28.940 1.00 87.69 557 ASN A N 1
ATOM 4403 C CA . ASN A 1 557 ? 28.365 2.837 -29.874 1.00 87.69 557 ASN A CA 1
ATOM 4404 C C . ASN A 1 557 ? 27.924 2.585 -31.324 1.00 87.69 557 ASN A C 1
ATOM 4406 O O . ASN A 1 557 ? 28.739 2.315 -32.202 1.00 87.69 557 ASN A O 1
ATOM 4410 N N . VAL A 1 558 ? 26.613 2.651 -31.548 1.00 89.56 558 VAL A N 1
ATOM 4411 C CA . VAL A 1 558 ? 25.951 2.504 -32.844 1.00 89.56 558 VAL A CA 1
ATOM 4412 C C . VAL A 1 558 ? 25.014 3.710 -33.003 1.00 89.56 558 VAL A C 1
ATOM 4414 O O . VAL A 1 558 ? 23.933 3.699 -32.419 1.00 89.56 558 VAL A O 1
ATOM 4417 N N . PRO A 1 559 ? 25.412 4.767 -33.740 1.00 88.88 559 PRO A N 1
ATOM 4418 C CA . PRO A 1 559 ? 24.653 6.021 -33.814 1.00 88.88 559 PRO A CA 1
ATOM 4419 C C . PRO A 1 559 ? 23.181 5.840 -34.203 1.00 88.88 559 PRO A C 1
ATOM 4421 O O . PRO A 1 559 ? 22.306 6.297 -33.481 1.00 88.88 559 PRO A O 1
ATOM 4424 N N . ALA A 1 560 ? 22.901 5.066 -35.254 1.00 88.69 560 ALA A N 1
ATOM 4425 C CA . ALA A 1 560 ? 21.530 4.815 -35.707 1.00 88.69 560 ALA A CA 1
ATOM 4426 C C . ALA A 1 560 ? 20.668 4.050 -34.678 1.00 88.69 560 ALA A C 1
ATOM 4428 O O . ALA A 1 560 ? 19.457 4.233 -34.622 1.00 88.69 560 ALA A O 1
ATOM 4429 N N . LEU A 1 561 ? 21.284 3.206 -33.836 1.00 91.50 561 LEU A N 1
ATOM 4430 C CA . LEU A 1 561 ? 20.583 2.540 -32.731 1.00 91.50 561 LEU A CA 1
ATOM 4431 C C . LEU A 1 561 ? 20.228 3.533 -31.626 1.00 91.50 561 LEU A C 1
ATOM 4433 O O . LEU A 1 561 ? 19.141 3.463 -31.061 1.00 91.50 561 LEU A O 1
ATOM 4437 N N . ARG A 1 562 ? 21.168 4.423 -31.290 1.00 93.94 562 ARG A N 1
ATOM 4438 C CA . ARG A 1 562 ? 20.957 5.457 -30.274 1.00 93.94 562 ARG A CA 1
ATOM 4439 C C . ARG A 1 562 ? 19.808 6.361 -30.682 1.00 93.94 562 ARG A C 1
ATOM 4441 O O . ARG A 1 562 ? 18.891 6.519 -29.893 1.00 93.94 562 ARG A O 1
ATOM 4448 N N . GLU A 1 563 ? 19.837 6.853 -31.914 1.00 93.00 563 GLU A N 1
ATOM 4449 C CA . GLU A 1 563 ? 18.773 7.670 -32.498 1.00 93.00 563 GLU A CA 1
ATOM 4450 C C . GLU A 1 563 ? 17.410 6.974 -32.398 1.00 93.00 563 GLU A C 1
ATOM 4452 O O . GLU A 1 563 ? 16.508 7.497 -31.756 1.00 93.00 563 GLU A O 1
ATOM 4457 N N . LEU A 1 564 ? 17.291 5.734 -32.891 1.00 93.88 564 LEU A N 1
ATOM 4458 C CA . LEU A 1 564 ? 16.034 4.982 -32.827 1.00 93.88 564 LEU A CA 1
ATOM 4459 C C . LEU A 1 564 ? 15.510 4.796 -31.394 1.00 93.88 564 LEU A C 1
ATOM 4461 O O . LEU A 1 564 ? 14.315 4.950 -31.152 1.00 93.88 564 LEU A O 1
ATOM 4465 N N . LEU A 1 565 ? 16.377 4.454 -30.436 1.00 94.25 565 LEU A N 1
ATOM 4466 C CA . LEU A 1 565 ? 15.954 4.288 -29.043 1.00 94.25 565 LEU A CA 1
ATOM 4467 C C . LEU A 1 565 ? 15.549 5.613 -28.391 1.00 94.25 565 LEU A C 1
ATOM 4469 O O . LEU A 1 565 ? 14.673 5.585 -27.532 1.00 94.25 565 LEU A O 1
ATOM 4473 N N . PHE A 1 566 ? 16.168 6.733 -28.778 1.00 92.88 566 PHE A N 1
ATOM 4474 C CA . PHE A 1 566 ? 15.768 8.067 -28.328 1.00 92.88 566 PHE A CA 1
ATOM 4475 C C . PHE A 1 566 ? 14.406 8.461 -28.888 1.00 92.88 566 PHE A C 1
ATOM 4477 O O . PHE A 1 566 ? 13.543 8.836 -28.099 1.00 92.88 566 PHE A O 1
ATOM 4484 N N . ASP A 1 567 ? 14.181 8.264 -30.190 1.00 94.62 567 ASP A N 1
ATOM 4485 C CA . ASP A 1 567 ? 12.877 8.506 -30.816 1.00 94.62 567 ASP A CA 1
ATOM 4486 C C . ASP A 1 567 ? 11.782 7.691 -30.114 1.00 94.62 567 ASP A C 1
ATOM 4488 O O . ASP A 1 567 ? 10.703 8.199 -29.829 1.00 94.62 567 ASP A O 1
ATOM 4492 N N . CYS A 1 568 ? 12.062 6.427 -29.767 1.00 95.44 568 CYS A N 1
ATOM 4493 C CA . CYS A 1 568 ? 11.098 5.582 -29.060 1.00 95.44 568 CYS A CA 1
ATOM 4494 C C . CYS A 1 568 ? 10.660 6.184 -27.716 1.00 95.44 568 CYS A C 1
ATOM 4496 O O . CYS A 1 568 ? 9.491 6.058 -27.359 1.00 95.44 568 CYS A O 1
ATOM 4498 N N . VAL A 1 569 ? 11.571 6.816 -26.967 1.00 94.25 569 VAL A N 1
ATOM 4499 C CA . VAL A 1 569 ? 11.314 7.309 -25.600 1.00 94.25 569 VAL A CA 1
ATOM 4500 C C . VAL A 1 569 ? 11.012 8.808 -25.519 1.00 94.25 569 VAL A C 1
ATOM 4502 O O . VAL A 1 569 ? 11.066 9.388 -24.434 1.00 94.25 569 VAL A O 1
ATOM 4505 N N . GLU A 1 570 ? 10.682 9.443 -26.643 1.00 93.44 570 GLU A N 1
ATOM 4506 C CA . GLU A 1 570 ? 10.225 10.833 -26.668 1.00 93.44 570 GLU A CA 1
ATOM 4507 C C . GLU A 1 570 ? 8.962 11.032 -25.816 1.00 93.44 570 GLU A C 1
ATOM 4509 O O . GLU A 1 570 ? 8.068 10.185 -25.784 1.00 93.44 570 GLU A O 1
ATOM 4514 N N . GLU A 1 571 ? 8.845 12.164 -25.117 1.00 89.19 571 GLU A N 1
ATOM 4515 C CA . GLU A 1 571 ? 7.669 12.416 -24.269 1.00 89.19 571 GLU A CA 1
ATOM 4516 C C . GLU A 1 571 ? 6.405 12.592 -25.117 1.00 89.19 571 GLU A C 1
ATOM 4518 O O . GLU A 1 571 ? 5.359 12.029 -24.794 1.00 89.19 571 GLU A O 1
ATOM 4523 N N . ASN A 1 572 ? 6.512 13.311 -26.238 1.00 89.56 572 ASN A N 1
ATOM 4524 C CA . ASN A 1 572 ? 5.405 13.521 -27.163 1.00 89.56 572 ASN A CA 1
ATOM 4525 C C . ASN A 1 572 ? 5.254 12.303 -28.095 1.00 89.56 572 ASN A C 1
ATOM 4527 O O . ASN A 1 572 ? 6.175 12.029 -28.867 1.00 89.56 572 ASN A O 1
ATOM 4531 N N . PRO A 1 573 ? 4.101 11.607 -28.100 1.00 89.50 573 PRO A N 1
ATOM 4532 C CA . PRO A 1 573 ? 3.903 10.421 -28.931 1.00 89.50 573 PRO A CA 1
ATOM 4533 C C . PRO A 1 573 ? 4.043 10.692 -30.434 1.00 89.50 573 PRO A C 1
ATOM 4535 O O . PRO A 1 573 ? 4.449 9.794 -31.158 1.00 89.50 573 PRO A O 1
ATOM 4538 N N . ASN A 1 574 ? 3.796 11.922 -30.901 1.00 89.12 574 ASN A N 1
ATOM 4539 C CA . ASN A 1 574 ? 3.948 12.291 -32.316 1.00 89.12 574 ASN A CA 1
ATOM 4540 C C . ASN A 1 574 ? 5.412 12.361 -32.787 1.00 89.12 574 ASN A C 1
ATOM 4542 O O . ASN A 1 574 ? 5.661 12.539 -33.975 1.00 89.12 574 ASN A O 1
ATOM 4546 N N . HIS A 1 575 ? 6.377 12.321 -31.864 1.00 92.25 575 HIS A N 1
ATOM 4547 C CA . HIS A 1 575 ? 7.806 12.269 -32.187 1.00 92.25 575 HIS A CA 1
ATOM 4548 C C . HIS A 1 575 ? 8.378 10.852 -32.058 1.00 92.25 575 HIS A C 1
ATOM 4550 O O . HIS A 1 575 ? 9.568 10.651 -32.289 1.00 92.25 575 HIS A O 1
ATOM 4556 N N . ARG A 1 576 ? 7.543 9.875 -31.686 1.00 94.38 576 ARG A N 1
ATOM 4557 C CA . ARG A 1 576 ? 7.917 8.464 -31.644 1.00 94.38 576 ARG A CA 1
ATOM 4558 C C . ARG A 1 576 ? 7.617 7.813 -32.995 1.00 94.38 576 ARG A C 1
ATOM 4560 O O . ARG A 1 576 ? 6.766 8.313 -33.725 1.00 94.38 576 ARG A O 1
ATOM 4567 N N . PRO A 1 577 ? 8.245 6.668 -33.303 1.00 94.31 577 PRO A N 1
ATOM 4568 C CA . PRO A 1 577 ? 7.762 5.786 -34.357 1.00 94.31 577 PRO A CA 1
ATOM 4569 C C . PRO A 1 577 ? 6.276 5.451 -34.159 1.00 94.31 577 PRO A C 1
ATOM 4571 O O . PRO A 1 577 ? 5.845 5.155 -33.038 1.00 94.31 577 PRO A O 1
ATOM 4574 N N . ASP A 1 578 ? 5.506 5.444 -35.245 1.00 84.69 578 ASP A N 1
ATOM 4575 C CA . ASP A 1 578 ? 4.040 5.326 -35.199 1.00 84.69 578 ASP A CA 1
ATOM 4576 C C . ASP A 1 578 ? 3.577 3.937 -34.721 1.00 84.69 578 ASP A C 1
ATOM 4578 O O . ASP A 1 578 ? 2.469 3.766 -34.200 1.00 84.69 578 ASP A O 1
ATOM 4582 N N . SER A 1 579 ? 4.416 2.912 -34.909 1.00 89.12 579 SER A N 1
ATOM 4583 C CA . SER A 1 579 ? 4.102 1.524 -34.566 1.00 89.12 579 SER A CA 1
ATOM 4584 C C . SER A 1 579 ? 5.347 0.679 -34.298 1.00 89.12 579 SER A C 1
ATOM 4586 O O . SER A 1 579 ? 6.455 0.998 -34.736 1.00 89.12 579 SER A O 1
ATOM 4588 N N . ALA A 1 580 ? 5.155 -0.478 -33.656 1.00 92.31 580 ALA A N 1
ATOM 4589 C CA . ALA A 1 580 ? 6.218 -1.473 -33.522 1.00 92.31 580 ALA A CA 1
ATOM 4590 C C . ALA A 1 580 ? 6.715 -2.017 -34.879 1.00 92.31 580 ALA A C 1
ATOM 4592 O O . ALA A 1 580 ? 7.864 -2.444 -34.979 1.00 92.31 580 ALA A O 1
ATOM 4593 N N . GLY A 1 581 ? 5.886 -1.965 -35.930 1.00 92.81 581 GLY A N 1
ATOM 4594 C CA . GLY A 1 581 ? 6.293 -2.334 -37.288 1.00 92.81 581 GLY A CA 1
ATOM 4595 C C . GLY A 1 581 ? 7.351 -1.390 -37.863 1.00 92.81 581 GLY A C 1
ATOM 4596 O O . GLY A 1 581 ? 8.335 -1.847 -38.439 1.00 92.81 581 GLY A O 1
ATOM 4597 N N . GLU A 1 582 ? 7.211 -0.081 -37.638 1.00 94.06 582 GLU A N 1
ATOM 4598 C CA . GLU A 1 582 ? 8.228 0.900 -38.042 1.00 94.06 582 GLU A CA 1
ATOM 4599 C C . GLU A 1 582 ? 9.545 0.682 -37.281 1.00 94.06 582 GLU A C 1
ATOM 4601 O O . GLU A 1 582 ? 10.624 0.660 -37.880 1.00 94.06 582 GLU A O 1
ATOM 4606 N N . VAL A 1 583 ? 9.453 0.442 -35.966 1.00 95.19 583 VAL A N 1
ATOM 4607 C CA . VAL A 1 583 ? 10.609 0.097 -35.124 1.00 95.19 583 VAL A CA 1
ATOM 4608 C C . VAL A 1 583 ? 11.317 -1.145 -35.669 1.00 95.19 583 VAL A C 1
ATOM 4610 O O . VAL A 1 583 ? 12.540 -1.128 -35.814 1.00 95.19 583 VAL A O 1
ATOM 4613 N N . LEU A 1 584 ? 10.571 -2.200 -36.014 1.00 94.75 584 LEU A N 1
ATOM 4614 C CA . LEU A 1 584 ? 11.120 -3.440 -36.564 1.00 94.75 584 LEU A CA 1
ATOM 4615 C C . LEU A 1 584 ? 11.910 -3.195 -37.858 1.00 94.75 584 LEU A C 1
ATOM 4617 O O . LEU A 1 584 ? 13.032 -3.688 -37.986 1.00 94.75 584 LEU A O 1
ATOM 4621 N N . GLU A 1 585 ? 11.358 -2.429 -38.800 1.00 94.31 585 GLU A N 1
ATOM 4622 C CA . GLU A 1 585 ? 12.020 -2.140 -40.078 1.00 94.31 585 GLU A CA 1
ATOM 4623 C C . GLU A 1 585 ? 13.280 -1.280 -39.899 1.00 94.31 585 GLU A C 1
ATOM 4625 O O . GLU A 1 585 ? 14.337 -1.600 -40.458 1.00 94.31 585 GLU A O 1
ATOM 4630 N N . ARG A 1 586 ? 13.229 -0.251 -39.038 1.00 94.62 586 ARG A N 1
ATOM 4631 C CA . ARG A 1 586 ? 14.424 0.535 -38.681 1.00 94.62 586 ARG A CA 1
ATOM 4632 C C . ARG A 1 586 ? 15.492 -0.352 -38.029 1.00 94.62 586 ARG A C 1
ATOM 4634 O O . ARG A 1 586 ? 16.662 -0.266 -38.406 1.00 94.62 586 ARG A O 1
ATOM 4641 N N . PHE A 1 587 ? 15.110 -1.255 -37.121 1.00 91.31 587 PHE A N 1
ATOM 4642 C CA . PHE A 1 587 ? 16.038 -2.210 -36.501 1.00 91.31 587 PHE A CA 1
ATOM 4643 C C . PHE A 1 587 ? 16.681 -3.160 -37.515 1.00 91.31 587 PHE A C 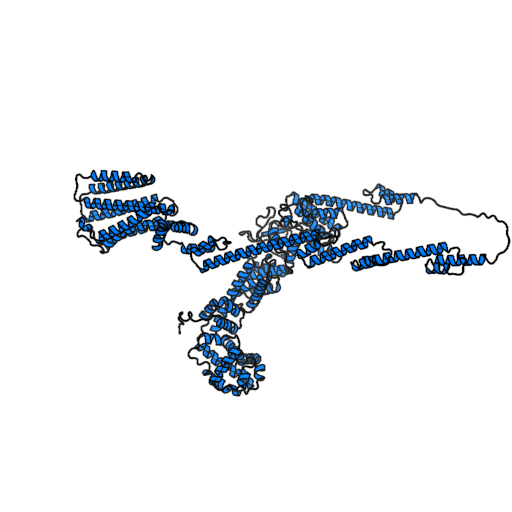1
ATOM 4645 O O . PHE A 1 587 ? 17.903 -3.325 -37.482 1.00 91.31 587 PHE A O 1
ATOM 4652 N N . LYS A 1 588 ? 15.903 -3.763 -38.426 1.00 92.69 588 LYS A N 1
ATOM 4653 C CA . LYS A 1 588 ? 16.434 -4.644 -39.483 1.00 92.69 588 LYS A CA 1
ATOM 4654 C C . LYS A 1 588 ? 17.483 -3.926 -40.328 1.00 92.69 588 LYS A C 1
ATOM 4656 O O . LYS A 1 588 ? 18.590 -4.439 -40.480 1.00 92.69 588 LYS A O 1
ATOM 4661 N N . SER A 1 589 ? 17.182 -2.707 -40.778 1.00 92.19 589 SER A N 1
ATOM 4662 C CA . SER A 1 589 ? 18.110 -1.884 -41.567 1.00 92.19 589 SER A CA 1
ATOM 4663 C C . SER A 1 589 ? 19.425 -1.598 -40.823 1.00 92.19 589 SER A C 1
ATOM 4665 O O . SER A 1 589 ? 20.523 -1.718 -41.385 1.00 92.19 589 SER A O 1
ATOM 4667 N N . ILE A 1 590 ? 19.345 -1.295 -39.520 1.00 91.56 590 ILE A N 1
ATOM 4668 C CA . ILE A 1 590 ? 20.528 -1.087 -38.673 1.00 91.56 590 ILE A CA 1
ATOM 4669 C C . ILE A 1 590 ? 21.348 -2.378 -38.559 1.00 91.56 590 ILE A C 1
ATOM 4671 O O . ILE A 1 590 ? 22.569 -2.342 -38.739 1.00 91.56 590 ILE A O 1
ATOM 4675 N N . VAL A 1 591 ? 20.702 -3.515 -38.283 1.00 88.44 591 VAL A N 1
ATOM 4676 C CA . VAL A 1 591 ? 21.369 -4.820 -38.140 1.00 88.44 591 VAL A CA 1
ATOM 4677 C C . VAL A 1 591 ? 22.060 -5.227 -39.442 1.00 88.44 591 VAL A C 1
ATOM 4679 O O . VAL A 1 591 ? 23.236 -5.594 -39.411 1.00 88.44 591 VAL A O 1
ATOM 4682 N N . GLU A 1 592 ? 21.390 -5.087 -40.586 1.00 88.25 592 GLU A N 1
ATOM 4683 C CA . GLU A 1 592 ? 21.972 -5.356 -41.906 1.00 88.25 592 GLU A CA 1
ATOM 4684 C C . GLU A 1 592 ? 23.191 -4.474 -42.188 1.00 88.25 592 GLU A C 1
ATOM 4686 O O . GLU A 1 592 ? 24.222 -4.960 -42.657 1.00 88.25 592 GLU A O 1
ATOM 4691 N N . THR A 1 593 ? 23.111 -3.182 -41.860 1.00 87.50 593 THR A N 1
ATOM 4692 C CA . THR A 1 593 ? 24.229 -2.245 -42.033 1.00 87.50 593 THR A CA 1
ATOM 4693 C C . THR A 1 593 ? 25.421 -2.633 -41.155 1.00 87.50 593 THR A C 1
ATOM 4695 O O . THR A 1 593 ? 26.563 -2.639 -41.620 1.00 87.50 593 THR A O 1
ATOM 4698 N N . GLN A 1 594 ? 25.175 -3.010 -39.896 1.00 86.00 594 GLN A N 1
ATOM 4699 C CA . GLN A 1 594 ? 26.220 -3.486 -38.984 1.00 86.00 594 GLN A CA 1
ATOM 4700 C C . GLN A 1 594 ? 26.842 -4.806 -39.453 1.00 86.00 594 GLN A C 1
ATOM 4702 O O . GLN A 1 594 ? 28.055 -4.989 -39.333 1.00 86.00 594 GLN A O 1
ATOM 4707 N N . GLN A 1 595 ? 26.037 -5.719 -40.000 1.00 84.00 595 GLN A N 1
ATOM 4708 C CA . GLN A 1 595 ? 26.518 -6.987 -40.538 1.00 84.00 595 GLN A CA 1
ATOM 4709 C C . GLN A 1 595 ? 27.420 -6.768 -41.754 1.00 84.00 595 GLN A C 1
ATOM 4711 O O . GLN A 1 595 ? 28.569 -7.216 -41.739 1.00 84.00 595 GLN A O 1
ATOM 4716 N N . LYS A 1 596 ? 26.965 -5.973 -42.732 1.00 85.00 596 LYS A N 1
ATOM 4717 C CA . LYS A 1 596 ? 27.771 -5.597 -43.902 1.00 85.00 596 LYS A CA 1
ATOM 4718 C C . LYS A 1 596 ? 29.072 -4.899 -43.484 1.00 85.00 596 LYS A C 1
ATOM 4720 O O . LYS A 1 596 ? 30.122 -5.162 -44.061 1.00 85.00 596 LYS A O 1
ATOM 4725 N N . ALA A 1 597 ? 29.046 -4.041 -42.458 1.00 83.44 597 ALA A N 1
ATOM 4726 C CA . ALA A 1 597 ? 30.248 -3.360 -41.965 1.00 83.44 597 ALA A CA 1
ATOM 4727 C C . ALA A 1 597 ? 31.260 -4.325 -41.325 1.00 83.44 597 ALA A C 1
ATOM 4729 O O . ALA A 1 597 ? 32.467 -4.162 -41.502 1.00 83.44 597 ALA A O 1
ATOM 4730 N N . ARG A 1 598 ? 30.786 -5.348 -40.601 1.00 82.75 598 ARG A N 1
ATOM 4731 C CA . ARG A 1 598 ? 31.644 -6.405 -40.036 1.00 82.75 598 ARG A CA 1
ATOM 4732 C C . ARG A 1 598 ? 32.242 -7.295 -41.121 1.00 82.75 598 ARG A C 1
ATOM 4734 O O . ARG A 1 598 ? 33.398 -7.693 -41.002 1.00 82.75 598 ARG A O 1
ATOM 4741 N N . GLU A 1 599 ? 31.467 -7.620 -42.148 1.00 84.88 599 GLU A N 1
ATOM 4742 C CA . GLU A 1 599 ? 31.947 -8.360 -43.319 1.00 84.88 599 GLU A CA 1
ATOM 4743 C C . GLU A 1 599 ? 33.001 -7.549 -44.086 1.00 84.88 599 GLU A C 1
ATOM 4745 O O . GLU A 1 599 ? 34.038 -8.101 -44.452 1.00 84.88 599 GLU A O 1
ATOM 4750 N N . ASP A 1 600 ? 32.809 -6.233 -44.229 1.00 84.31 600 ASP A N 1
ATOM 4751 C CA . ASP A 1 600 ? 33.795 -5.320 -44.820 1.00 84.31 600 ASP A CA 1
ATOM 4752 C C . ASP A 1 600 ? 35.085 -5.198 -44.021 1.00 84.31 600 ASP A C 1
ATOM 4754 O O . ASP A 1 600 ? 36.166 -5.290 -44.604 1.00 84.31 600 ASP A O 1
ATOM 4758 N N . GLU A 1 601 ? 34.998 -5.116 -42.696 1.00 85.88 601 GLU A N 1
ATOM 4759 C CA . GLU A 1 601 ? 36.176 -5.181 -41.832 1.00 85.88 601 GLU A CA 1
ATOM 4760 C C . GLU A 1 601 ? 36.919 -6.513 -41.985 1.00 85.88 601 GLU A C 1
ATOM 4762 O O . GLU A 1 601 ? 38.130 -6.518 -42.173 1.00 85.88 601 GLU A O 1
ATOM 4767 N N . LYS A 1 602 ? 36.221 -7.655 -41.948 1.00 85.75 602 LYS A N 1
ATOM 4768 C CA . LYS A 1 602 ? 36.861 -8.974 -42.099 1.00 85.75 602 LYS A CA 1
ATOM 4769 C C . LYS A 1 602 ? 37.537 -9.130 -43.458 1.00 85.75 602 LYS A C 1
ATOM 4771 O O . LYS A 1 602 ? 38.664 -9.619 -43.520 1.00 85.75 602 LYS A O 1
ATOM 4776 N N . ALA A 1 603 ? 36.864 -8.716 -44.530 1.00 85.00 603 ALA A N 1
ATOM 4777 C CA . ALA A 1 603 ? 37.419 -8.756 -45.877 1.00 85.00 603 ALA A CA 1
ATOM 4778 C C . ALA A 1 603 ? 38.657 -7.853 -45.991 1.00 85.00 603 ALA A C 1
ATOM 4780 O O . ALA A 1 603 ? 39.662 -8.262 -46.572 1.00 85.00 603 ALA A O 1
ATOM 4781 N N . TRP A 1 604 ? 38.618 -6.668 -45.375 1.00 86.31 604 TRP A N 1
ATOM 4782 C CA . TRP A 1 604 ? 39.761 -5.763 -45.292 1.00 86.31 604 TRP A CA 1
ATOM 4783 C C . TRP A 1 604 ? 40.928 -6.359 -44.496 1.00 86.31 604 TRP A C 1
ATOM 4785 O O . TRP A 1 604 ? 42.059 -6.337 -44.973 1.00 86.31 604 TRP A O 1
ATOM 4795 N N . GLN A 1 605 ? 40.676 -6.930 -43.316 1.00 87.56 605 GLN A N 1
ATOM 4796 C CA . GLN A 1 605 ? 41.712 -7.554 -42.486 1.00 87.56 605 GLN A CA 1
ATOM 4797 C C . GLN A 1 605 ? 42.360 -8.747 -43.191 1.00 87.56 605 GLN A C 1
ATOM 4799 O O . GLN A 1 605 ? 43.575 -8.904 -43.126 1.00 87.56 605 GLN A O 1
ATOM 4804 N N . ASN A 1 606 ? 41.579 -9.552 -43.918 1.00 86.88 606 ASN A N 1
ATOM 4805 C CA . ASN A 1 606 ? 42.117 -10.638 -44.735 1.00 86.88 606 ASN A CA 1
ATOM 4806 C C . ASN A 1 606 ? 42.997 -10.097 -45.875 1.00 86.88 606 ASN A C 1
ATOM 4808 O O . ASN A 1 606 ? 44.128 -10.544 -46.042 1.00 86.88 606 ASN A O 1
ATOM 4812 N N . ALA A 1 607 ? 42.523 -9.080 -46.608 1.00 86.19 607 ALA A N 1
ATOM 4813 C CA . ALA A 1 607 ? 43.309 -8.451 -47.670 1.00 86.19 607 ALA A CA 1
ATOM 4814 C C . ALA A 1 607 ? 44.613 -7.840 -47.138 1.00 86.19 607 ALA A C 1
ATOM 4816 O O . ALA A 1 607 ? 45.668 -8.012 -47.741 1.00 86.19 607 ALA A O 1
ATOM 4817 N N . ARG A 1 608 ? 44.556 -7.193 -45.969 1.00 87.69 608 ARG A N 1
ATOM 4818 C CA . ARG A 1 608 ? 45.720 -6.629 -45.281 1.00 87.69 608 ARG A CA 1
ATOM 4819 C C . ARG A 1 608 ? 46.670 -7.684 -44.720 1.00 87.69 608 ARG A C 1
ATOM 4821 O O . ARG A 1 608 ? 47.867 -7.443 -44.705 1.00 87.69 608 ARG A O 1
ATOM 4828 N N . GLY A 1 609 ? 46.158 -8.817 -44.250 1.00 86.06 609 GLY A N 1
ATOM 4829 C CA . GLY A 1 609 ? 46.981 -9.924 -43.763 1.00 86.06 609 GLY A CA 1
ATOM 4830 C C . GLY A 1 609 ? 47.725 -10.647 -44.886 1.00 86.06 609 GLY A C 1
ATOM 4831 O O . GLY A 1 609 ? 48.835 -11.116 -44.665 1.00 86.06 609 GLY A O 1
ATOM 4832 N N . GLN A 1 610 ? 47.130 -10.719 -46.081 1.00 87.25 610 GLN A N 1
ATOM 4833 C CA . GLN A 1 610 ? 47.779 -11.282 -47.269 1.00 87.25 610 GLN A CA 1
ATOM 4834 C C . GLN A 1 610 ? 48.731 -10.288 -47.947 1.00 87.25 610 GLN A C 1
ATOM 4836 O O . GLN A 1 610 ? 49.739 -10.717 -48.493 1.00 87.25 610 GLN A O 1
ATOM 4841 N N . ASP A 1 611 ? 48.397 -8.991 -47.937 1.00 87.44 611 ASP A N 1
ATOM 4842 C CA . ASP A 1 611 ? 49.190 -7.882 -48.497 1.00 87.44 611 ASP A CA 1
ATOM 4843 C C . ASP A 1 611 ? 49.660 -8.113 -49.949 1.00 87.44 611 ASP A C 1
ATOM 4845 O O . ASP A 1 611 ? 50.762 -7.746 -50.340 1.00 87.44 611 ASP A O 1
ATOM 4849 N N . THR A 1 612 ? 48.815 -8.738 -50.777 1.00 86.69 612 THR A N 1
ATOM 4850 C CA . THR A 1 612 ? 49.094 -8.973 -52.203 1.00 86.69 612 THR A CA 1
ATOM 4851 C C . THR A 1 612 ? 48.192 -8.137 -53.104 1.00 86.69 612 THR A C 1
ATOM 4853 O O . THR A 1 612 ? 47.057 -7.801 -52.748 1.00 86.69 612 THR A O 1
ATOM 4856 N N . LYS A 1 613 ? 48.659 -7.873 -54.334 1.00 84.88 613 LYS A N 1
ATOM 4857 C CA . LYS A 1 613 ? 47.874 -7.209 -55.389 1.00 84.88 613 LYS A CA 1
ATOM 4858 C C . LYS A 1 613 ? 46.489 -7.849 -55.569 1.00 84.88 613 LYS A C 1
ATOM 4860 O O . LYS A 1 613 ? 45.468 -7.166 -55.513 1.00 84.88 613 LYS A O 1
ATOM 4865 N N . SER A 1 614 ? 46.455 -9.177 -55.704 1.00 85.88 614 SER A N 1
ATOM 4866 C CA . SER A 1 614 ? 45.224 -9.954 -55.905 1.00 85.88 614 SER A CA 1
ATOM 4867 C C . SER A 1 614 ? 44.232 -9.813 -54.740 1.00 85.88 614 SER A C 1
ATOM 4869 O O . SER A 1 614 ? 43.027 -9.653 -54.959 1.00 85.88 614 SER A O 1
ATOM 4871 N N . ALA A 1 615 ? 44.720 -9.800 -53.495 1.00 85.31 615 ALA A N 1
ATOM 4872 C CA . ALA A 1 615 ? 43.869 -9.690 -52.313 1.00 85.31 615 ALA A CA 1
ATOM 4873 C C . ALA A 1 615 ? 43.184 -8.313 -52.209 1.00 85.31 615 ALA A C 1
ATOM 4875 O O . ALA A 1 615 ? 41.980 -8.235 -51.941 1.00 85.31 615 ALA A O 1
ATOM 4876 N N . TYR A 1 616 ? 43.909 -7.226 -52.495 1.00 87.06 616 TYR A N 1
ATOM 4877 C CA . TYR A 1 616 ? 43.337 -5.875 -52.511 1.00 87.06 616 TYR A CA 1
ATOM 4878 C C . TYR A 1 616 ? 42.398 -5.634 -53.697 1.00 87.06 616 TYR A C 1
ATOM 4880 O O . TYR A 1 616 ? 41.350 -5.009 -53.521 1.00 87.06 616 TYR A O 1
ATOM 4888 N N . GLU A 1 617 ? 42.707 -6.165 -54.883 1.00 87.00 617 GLU A N 1
ATOM 4889 C CA . GLU A 1 617 ? 41.785 -6.117 -56.025 1.00 87.00 617 GLU A CA 1
ATOM 4890 C C . GLU A 1 617 ? 40.485 -6.878 -55.745 1.00 87.00 617 GLU A C 1
ATOM 4892 O O . GLU A 1 617 ? 39.400 -6.390 -56.068 1.00 87.00 617 GLU A O 1
ATOM 4897 N N . THR A 1 618 ? 40.583 -8.048 -55.110 1.00 86.62 618 THR A N 1
ATOM 4898 C CA . THR A 1 618 ? 39.423 -8.859 -54.718 1.00 86.62 618 THR A CA 1
ATOM 4899 C C . THR A 1 618 ? 38.552 -8.116 -53.704 1.00 86.62 618 THR A C 1
ATOM 4901 O O . THR A 1 618 ? 37.338 -8.028 -53.895 1.00 86.62 618 THR A O 1
ATOM 4904 N N . TYR A 1 619 ? 39.154 -7.494 -52.683 1.00 85.44 619 TYR A N 1
ATOM 4905 C CA . TYR A 1 619 ? 38.439 -6.635 -51.730 1.00 85.44 619 TYR A CA 1
ATOM 4906 C C . TYR A 1 619 ? 37.718 -5.463 -52.427 1.00 85.44 619 TYR A C 1
ATOM 4908 O O . TYR A 1 619 ? 36.541 -5.202 -52.165 1.00 85.44 619 TYR A O 1
ATOM 4916 N N . LEU A 1 620 ? 38.390 -4.787 -53.366 1.00 84.75 620 LEU A N 1
ATOM 4917 C CA . LEU A 1 620 ? 37.838 -3.642 -54.102 1.00 84.75 620 LEU A CA 1
ATOM 4918 C C . LEU A 1 620 ? 36.720 -4.021 -55.093 1.00 84.75 620 LEU A C 1
ATOM 4920 O O . LEU A 1 620 ? 35.837 -3.189 -55.352 1.00 84.75 620 LEU A O 1
ATOM 4924 N N . LYS A 1 621 ? 36.751 -5.246 -55.639 1.00 83.00 621 LYS A N 1
ATOM 4925 C CA . LYS A 1 621 ? 35.735 -5.798 -56.555 1.00 83.00 621 LYS A CA 1
ATOM 4926 C C . LYS A 1 621 ? 34.521 -6.373 -55.815 1.00 83.00 621 LYS A C 1
ATOM 4928 O O . LYS A 1 621 ? 33.405 -6.181 -56.284 1.00 83.00 621 LYS A O 1
ATOM 4933 N N . GLY A 1 622 ? 34.730 -7.051 -54.684 1.00 69.06 622 GLY A N 1
ATOM 4934 C CA . GLY A 1 622 ? 33.711 -7.895 -54.050 1.00 69.06 622 GLY A CA 1
ATOM 4935 C C . GLY A 1 622 ? 32.788 -7.222 -53.030 1.00 69.06 622 GLY A C 1
ATOM 4936 O O . GLY A 1 622 ? 31.705 -7.748 -52.794 1.00 69.06 622 GLY A O 1
ATOM 4937 N N . ASN A 1 623 ? 33.172 -6.094 -52.414 1.00 62.44 623 ASN A N 1
ATOM 4938 C CA . ASN A 1 623 ? 32.444 -5.586 -51.242 1.00 62.44 623 ASN A CA 1
ATOM 4939 C C . ASN A 1 623 ? 31.548 -4.364 -51.494 1.00 62.44 623 ASN A C 1
ATOM 4941 O O . ASN A 1 623 ? 31.897 -3.480 -52.276 1.00 62.44 623 ASN A O 1
ATOM 4945 N N . THR A 1 624 ? 30.411 -4.284 -50.792 1.00 61.53 624 THR A N 1
ATOM 4946 C CA . THR A 1 624 ? 29.382 -3.239 -50.979 1.00 61.53 624 THR A CA 1
ATOM 4947 C C . THR A 1 624 ? 29.613 -1.953 -50.178 1.00 61.53 624 THR A C 1
ATOM 4949 O O . THR A 1 624 ? 29.225 -0.890 -50.650 1.00 61.53 624 THR A O 1
ATOM 4952 N N . LEU A 1 625 ? 30.240 -2.009 -48.993 1.00 69.56 625 LEU A N 1
ATOM 4953 C CA . LEU A 1 625 ? 30.446 -0.825 -48.129 1.00 69.56 625 LEU A CA 1
ATOM 4954 C C . LEU A 1 625 ? 31.745 -0.070 -48.425 1.00 69.56 625 LEU A C 1
ATOM 4956 O O . LEU A 1 625 ? 31.773 1.153 -48.307 1.00 69.56 625 LEU A O 1
ATOM 4960 N N . LYS A 1 626 ? 32.804 -0.787 -48.833 1.00 74.81 626 LYS A N 1
ATOM 4961 C CA . LYS A 1 626 ? 34.079 -0.215 -49.302 1.00 74.81 626 LYS A CA 1
ATOM 4962 C C . LYS A 1 626 ? 34.676 0.828 -48.345 1.00 74.81 626 LYS A C 1
ATOM 4964 O O . LYS A 1 626 ? 35.338 1.766 -48.798 1.00 74.81 626 LYS A O 1
ATOM 4969 N N . LYS A 1 627 ? 34.496 0.668 -47.028 1.00 82.19 627 LYS A N 1
ATOM 4970 C CA . LYS A 1 627 ? 34.937 1.643 -46.012 1.00 82.19 627 LYS A CA 1
ATOM 4971 C C . LYS A 1 627 ? 36.443 1.901 -46.093 1.00 82.19 627 LYS A C 1
ATOM 4973 O O . LYS A 1 627 ? 36.892 3.028 -45.901 1.00 82.19 627 LYS A O 1
ATOM 4978 N N . TYR A 1 628 ? 37.216 0.869 -46.431 1.00 83.88 628 TYR A N 1
ATOM 4979 C CA . TYR A 1 628 ? 38.672 0.934 -46.548 1.00 83.88 628 TYR A CA 1
ATOM 4980 C C . TYR A 1 628 ? 39.161 1.045 -47.991 1.00 83.88 628 TYR A C 1
ATOM 4982 O O . TYR A 1 628 ? 40.350 0.875 -48.244 1.00 83.88 628 TYR A O 1
ATOM 4990 N N . ALA A 1 629 ? 38.296 1.361 -48.961 1.00 83.50 629 ALA A N 1
ATOM 4991 C CA . ALA A 1 629 ? 38.695 1.381 -50.368 1.00 83.50 629 ALA A CA 1
ATOM 4992 C C . ALA A 1 629 ? 39.808 2.388 -50.680 1.00 83.50 629 ALA A C 1
ATOM 4994 O O . ALA A 1 629 ? 40.644 2.109 -51.533 1.00 83.50 629 ALA A O 1
ATOM 4995 N N . VAL A 1 630 ? 39.861 3.532 -49.992 1.00 83.44 630 VAL A N 1
ATOM 4996 C CA . VAL A 1 630 ? 40.964 4.496 -50.155 1.00 83.44 630 VAL A CA 1
ATOM 4997 C C . VAL A 1 630 ? 42.277 3.906 -49.637 1.00 83.44 630 VAL A C 1
ATOM 4999 O O . VAL A 1 630 ? 43.286 3.953 -50.333 1.00 83.44 630 VAL A O 1
ATOM 5002 N N . ALA A 1 631 ? 42.255 3.288 -48.454 1.00 85.38 631 ALA A N 1
ATOM 5003 C CA . ALA A 1 631 ? 43.426 2.628 -47.882 1.00 85.38 631 ALA A CA 1
ATOM 5004 C C . ALA A 1 631 ? 43.900 1.452 -48.756 1.00 85.38 631 ALA A C 1
ATOM 5006 O O . ALA A 1 631 ? 45.091 1.341 -49.036 1.00 85.38 631 ALA A O 1
ATOM 5007 N N . ALA A 1 632 ? 42.969 0.633 -49.254 1.00 84.19 632 ALA A N 1
ATOM 5008 C CA . ALA A 1 632 ? 43.248 -0.472 -50.165 1.00 84.19 632 ALA A CA 1
ATOM 5009 C C . ALA A 1 632 ? 43.852 0.008 -51.493 1.00 84.19 632 ALA A C 1
ATOM 5011 O O . ALA A 1 632 ? 44.848 -0.549 -51.937 1.00 84.19 632 ALA A O 1
ATOM 5012 N N . LYS A 1 633 ? 43.308 1.074 -52.100 1.00 86.88 633 LYS A N 1
ATOM 5013 C CA . LYS A 1 633 ? 43.857 1.674 -53.331 1.00 86.88 633 LYS A CA 1
ATOM 5014 C C . LYS A 1 633 ? 45.259 2.244 -53.124 1.00 86.88 633 LYS A C 1
ATOM 5016 O O . LYS A 1 633 ? 46.119 2.059 -53.977 1.00 86.88 633 LYS A O 1
ATOM 5021 N N . ASN A 1 634 ? 45.496 2.915 -51.997 1.00 85.31 634 ASN A N 1
ATOM 5022 C CA . ASN A 1 634 ? 46.811 3.469 -51.682 1.00 85.31 634 ASN A CA 1
ATOM 5023 C C . ASN A 1 634 ? 47.852 2.363 -51.468 1.00 85.31 634 ASN A C 1
ATOM 5025 O O . ASN A 1 634 ? 48.971 2.486 -51.957 1.00 85.31 634 ASN A O 1
ATOM 5029 N N . ARG A 1 635 ? 47.484 1.273 -50.780 1.00 84.69 635 ARG A N 1
ATOM 5030 C CA . ARG A 1 635 ? 48.391 0.136 -50.575 1.00 84.69 635 ARG A CA 1
ATOM 5031 C C . ARG A 1 635 ? 48.643 -0.642 -51.865 1.00 84.69 635 ARG A C 1
ATOM 5033 O O . ARG A 1 635 ? 49.790 -0.959 -52.145 1.00 84.69 635 ARG A O 1
ATOM 5040 N N . LEU A 1 636 ? 47.609 -0.856 -52.679 1.00 84.31 636 LEU A N 1
ATOM 5041 C CA . LEU A 1 636 ? 47.725 -1.450 -54.013 1.00 84.31 636 LEU A CA 1
ATOM 5042 C C . LEU A 1 636 ? 48.720 -0.670 -54.885 1.00 84.31 636 LEU A C 1
ATOM 5044 O O . LEU A 1 636 ? 49.622 -1.267 -55.457 1.00 84.31 636 LEU A O 1
ATOM 5048 N N . LYS A 1 637 ? 48.611 0.665 -54.900 1.00 83.12 637 LYS A N 1
ATOM 5049 C CA . LYS A 1 637 ? 49.534 1.539 -55.634 1.00 83.12 637 LYS A CA 1
ATOM 5050 C C . LYS A 1 637 ? 50.976 1.438 -55.125 1.00 83.12 637 LYS A C 1
ATOM 5052 O O . LYS A 1 637 ? 51.891 1.506 -55.930 1.00 83.12 637 LYS A O 1
ATOM 5057 N N . ALA A 1 638 ? 51.175 1.280 -53.814 1.00 79.25 638 ALA A N 1
ATOM 5058 C CA . ALA A 1 638 ? 52.505 1.102 -53.230 1.00 79.25 638 ALA A CA 1
ATOM 5059 C C . ALA A 1 638 ? 53.141 -0.244 -53.627 1.00 79.25 638 ALA A C 1
ATOM 5061 O O . ALA A 1 638 ? 54.314 -0.276 -53.981 1.00 79.25 638 ALA A O 1
ATOM 5062 N N . ILE A 1 639 ? 52.354 -1.327 -53.639 1.00 78.44 639 ILE A N 1
ATOM 5063 C CA . ILE A 1 639 ? 52.800 -2.657 -54.092 1.00 78.44 639 ILE A CA 1
ATOM 5064 C C . ILE A 1 639 ? 53.145 -2.636 -55.589 1.00 78.44 639 ILE A C 1
ATOM 5066 O O . ILE A 1 639 ? 54.118 -3.245 -56.008 1.00 78.44 639 ILE A O 1
ATOM 5070 N N . GLU A 1 640 ? 52.389 -1.892 -56.401 1.00 72.62 640 GLU A N 1
ATOM 5071 C CA . GLU A 1 640 ? 52.675 -1.716 -57.834 1.00 72.62 640 GLU A CA 1
ATOM 5072 C C . GLU A 1 640 ? 53.938 -0.885 -58.118 1.00 72.62 640 GLU A C 1
ATOM 5074 O O . GLU A 1 640 ? 54.444 -0.919 -59.236 1.00 72.62 640 GLU A O 1
ATOM 5079 N N . THR A 1 641 ? 54.449 -0.145 -57.129 1.00 67.06 641 THR A N 1
ATOM 5080 C CA . THR A 1 641 ? 55.687 0.647 -57.237 1.00 67.06 641 THR A CA 1
ATOM 5081 C C . THR A 1 641 ? 56.926 -0.042 -56.653 1.00 67.06 641 THR A C 1
ATOM 5083 O O . THR A 1 641 ? 58.005 0.535 -56.730 1.00 67.06 641 THR A O 1
ATOM 5086 N N . GLU A 1 642 ? 56.799 -1.244 -56.078 1.00 54.22 642 GLU A N 1
ATOM 5087 C CA . GLU A 1 642 ? 57.899 -1.990 -55.431 1.00 54.22 642 GLU A CA 1
ATOM 5088 C C . GLU A 1 642 ? 58.577 -3.048 -56.336 1.00 54.22 642 GLU A C 1
ATOM 5090 O O . GLU A 1 642 ? 59.395 -3.828 -55.852 1.00 54.22 642 GLU A O 1
ATOM 5095 N N . ASP A 1 643 ? 58.319 -3.053 -57.649 1.00 43.28 643 ASP A N 1
ATOM 5096 C CA . ASP A 1 643 ? 59.076 -3.872 -58.609 1.00 43.28 643 ASP A CA 1
ATOM 5097 C C . ASP A 1 643 ? 60.297 -3.102 -59.172 1.00 43.28 643 ASP A C 1
ATOM 5099 O O . ASP A 1 643 ? 60.136 -2.093 -59.857 1.00 43.28 643 ASP A O 1
ATOM 5103 N N . PHE A 1 644 ? 61.494 -3.670 -58.929 1.00 36.03 644 PHE A N 1
ATOM 5104 C CA . PHE A 1 644 ? 62.857 -3.405 -59.459 1.00 36.03 644 PHE A CA 1
ATOM 5105 C C . PHE A 1 644 ? 63.880 -2.577 -58.631 1.00 36.03 644 PHE A C 1
ATOM 5107 O O . PHE A 1 644 ? 63.811 -1.359 -58.504 1.00 36.03 644 PHE A O 1
ATOM 5114 N N . THR A 1 645 ? 64.928 -3.284 -58.179 1.00 38.28 645 THR A N 1
ATOM 5115 C CA . THR A 1 645 ? 66.299 -2.843 -57.794 1.00 38.28 645 THR A CA 1
ATOM 5116 C C . THR A 1 645 ? 67.312 -3.378 -58.856 1.00 38.28 645 THR A C 1
ATOM 5118 O O . THR A 1 645 ? 66.815 -4.072 -59.753 1.00 38.28 645 THR A O 1
ATOM 5121 N N . PRO A 1 646 ? 68.678 -3.231 -58.822 1.00 52.19 646 PRO A N 1
ATOM 5122 C CA . PRO A 1 646 ? 69.647 -2.502 -57.945 1.00 52.19 646 PRO A CA 1
ATOM 5123 C C . PRO A 1 646 ? 70.899 -1.865 -58.691 1.00 52.19 646 PRO A C 1
ATOM 5125 O O . PRO A 1 646 ? 70.945 -1.887 -59.916 1.00 52.19 646 PRO A O 1
ATOM 5128 N N . VAL A 1 647 ? 71.950 -1.443 -57.931 1.00 31.03 647 VAL A N 1
ATOM 5129 C CA . VAL A 1 647 ? 73.421 -1.314 -58.277 1.00 31.03 647 VAL A CA 1
ATOM 5130 C C . VAL A 1 647 ? 73.855 0.019 -58.982 1.00 31.03 647 VAL A C 1
ATOM 5132 O O . VAL A 1 647 ? 73.046 0.564 -59.719 1.00 31.03 647 VAL A O 1
ATOM 5135 N N . GLU A 1 648 ? 75.000 0.719 -58.786 1.00 32.81 648 GLU A N 1
ATOM 5136 C CA . GLU A 1 648 ? 76.429 0.406 -58.502 1.00 32.81 648 GLU A CA 1
ATOM 5137 C C . GLU A 1 648 ? 77.238 1.649 -58.006 1.00 32.81 648 GLU A C 1
ATOM 5139 O O . GLU A 1 648 ? 76.730 2.772 -58.024 1.00 32.81 648 GLU A O 1
ATOM 5144 N N . ASP A 1 649 ? 78.486 1.403 -57.584 1.00 31.81 649 ASP A N 1
ATOM 5145 C CA . ASP A 1 649 ? 79.529 2.285 -57.020 1.00 31.81 649 ASP A CA 1
ATOM 5146 C C . ASP A 1 649 ? 80.252 3.245 -58.019 1.00 31.81 649 ASP A C 1
ATOM 5148 O O . ASP A 1 649 ? 80.054 3.163 -59.227 1.00 31.81 649 ASP A O 1
ATOM 5152 N N . ASP A 1 650 ? 81.118 4.117 -57.458 1.00 27.73 650 ASP A N 1
ATOM 5153 C CA . ASP A 1 650 ? 82.427 4.624 -57.965 1.00 27.73 650 ASP A CA 1
ATOM 5154 C C . ASP A 1 650 ? 82.726 6.151 -58.098 1.00 27.73 650 ASP A C 1
ATOM 5156 O O . ASP A 1 650 ? 82.046 6.931 -58.759 1.00 27.73 650 ASP A O 1
ATOM 5160 N N . GLU A 1 651 ? 83.843 6.503 -57.432 1.00 27.17 651 GLU A N 1
ATOM 5161 C CA . GLU A 1 651 ? 84.985 7.395 -57.757 1.00 27.17 651 GLU A CA 1
ATOM 5162 C C . GLU A 1 651 ? 84.885 8.917 -58.070 1.00 27.17 651 GLU A C 1
ATOM 5164 O O . GLU A 1 651 ? 84.492 9.378 -59.134 1.00 27.17 651 GLU A O 1
ATOM 5169 N N . PHE A 1 652 ? 85.408 9.700 -57.109 1.00 29.64 652 PHE A N 1
ATOM 5170 C CA . PHE A 1 652 ? 86.625 10.556 -57.134 1.00 29.64 652 PHE A CA 1
ATOM 5171 C C . PHE A 1 652 ? 87.051 11.348 -58.400 1.00 29.64 652 PHE A C 1
ATOM 5173 O O . PHE A 1 652 ? 87.441 10.756 -59.397 1.00 29.64 652 PHE A O 1
ATOM 5180 N N . ILE A 1 653 ? 87.221 12.683 -58.269 1.00 30.97 653 ILE A N 1
ATOM 5181 C CA . ILE A 1 653 ? 88.264 13.479 -58.969 1.00 30.97 653 ILE A CA 1
ATOM 5182 C C . ILE A 1 653 ? 88.821 14.578 -58.039 1.00 30.97 653 ILE A C 1
ATOM 5184 O O . ILE A 1 653 ? 88.075 15.363 -57.452 1.00 30.97 653 ILE A O 1
ATOM 5188 N N . VAL A 1 654 ? 90.155 14.632 -57.961 1.00 32.34 654 VAL A N 1
ATOM 5189 C CA . VAL A 1 654 ? 91.024 15.664 -57.362 1.00 32.34 654 VAL A CA 1
ATOM 5190 C C . VAL A 1 654 ? 91.592 16.561 -58.463 1.00 32.34 654 VAL A C 1
ATOM 5192 O O . VAL A 1 654 ? 91.907 16.057 -59.537 1.00 32.34 654 VAL A O 1
ATOM 5195 N N . THR A 1 655 ? 91.849 17.839 -58.161 1.00 29.44 655 THR A N 1
ATOM 5196 C CA . THR A 1 655 ? 92.978 18.586 -58.753 1.00 29.44 655 THR A CA 1
ATOM 5197 C C . THR A 1 655 ? 93.626 19.503 -57.712 1.00 29.44 655 THR A C 1
ATOM 5199 O O . THR A 1 655 ? 92.949 20.328 -57.097 1.00 29.44 655 THR A O 1
ATOM 5202 N N . GLU A 1 656 ? 94.933 19.311 -57.534 1.00 32.59 656 GLU A N 1
ATOM 5203 C CA . GLU A 1 656 ? 95.902 20.115 -56.775 1.00 32.59 656 GLU A CA 1
ATOM 5204 C C . GLU A 1 656 ? 96.113 21.503 -57.422 1.00 32.59 656 GLU A C 1
ATOM 5206 O O . GLU A 1 656 ? 95.879 21.644 -58.620 1.00 32.59 656 GLU A O 1
ATOM 5211 N N . ASP A 1 657 ? 96.574 22.521 -56.674 1.00 27.30 657 ASP A N 1
ATOM 5212 C CA . ASP A 1 657 ? 97.998 22.906 -56.738 1.00 27.30 657 ASP A CA 1
ATOM 5213 C C . ASP A 1 657 ? 98.422 24.032 -55.762 1.00 27.30 657 ASP A C 1
ATOM 5215 O O . ASP A 1 657 ? 97.724 25.026 -55.553 1.00 27.30 657 ASP A O 1
ATOM 5219 N N . SER A 1 658 ? 99.670 23.895 -55.300 1.00 31.03 658 SER A N 1
ATOM 5220 C CA . SER A 1 658 ? 100.633 24.905 -54.817 1.00 31.03 658 SER A CA 1
ATOM 5221 C C . SER A 1 658 ? 100.491 25.598 -53.435 1.00 31.03 658 SER A C 1
ATOM 5223 O O . SER A 1 658 ? 99.687 26.491 -53.190 1.00 31.03 658 SER A O 1
ATOM 5225 N N . THR A 1 659 ? 101.420 25.214 -52.549 1.00 34.62 659 THR A N 1
ATOM 5226 C CA . THR A 1 659 ? 101.921 25.863 -51.308 1.00 34.62 659 THR A CA 1
ATOM 5227 C C . THR A 1 659 ? 102.791 27.121 -51.598 1.00 34.62 659 THR A C 1
ATOM 5229 O O . THR A 1 659 ? 103.064 27.326 -52.782 1.00 34.62 659 THR A O 1
ATOM 5232 N N . PRO A 1 660 ? 103.399 27.874 -50.629 1.00 51.22 660 PRO A N 1
ATOM 5233 C CA . PRO A 1 660 ? 103.447 27.730 -49.152 1.00 51.22 660 PRO A CA 1
ATOM 5234 C C . PRO A 1 660 ? 103.341 29.060 -48.333 1.00 51.22 660 PRO A C 1
ATOM 5236 O O . PRO A 1 660 ? 103.324 30.153 -48.888 1.00 51.22 660 PRO A O 1
ATOM 5239 N N . VAL A 1 661 ? 103.418 28.929 -46.993 1.00 34.81 661 VAL A N 1
ATOM 5240 C CA . VAL A 1 661 ? 104.171 29.764 -46.009 1.00 34.81 661 VAL A CA 1
ATOM 5241 C C . VAL A 1 661 ? 103.345 30.306 -44.817 1.00 34.81 661 VAL A C 1
ATOM 5243 O O . VAL A 1 661 ? 102.474 31.147 -44.983 1.00 34.81 661 VAL A O 1
ATOM 5246 N N . ASN A 1 662 ? 103.734 29.816 -43.624 1.00 39.72 662 ASN A N 1
ATOM 5247 C CA . ASN A 1 662 ? 103.654 30.334 -42.242 1.00 39.72 662 ASN A CA 1
ATOM 5248 C C . ASN A 1 662 ? 102.407 31.094 -41.749 1.00 39.72 662 ASN A C 1
ATOM 5250 O O . ASN A 1 662 ? 102.198 32.233 -42.136 1.00 39.72 662 ASN A O 1
ATOM 5254 N N . ASP A 1 663 ? 101.723 30.519 -40.744 1.00 41.81 663 ASP A N 1
ATOM 5255 C CA . ASP A 1 663 ? 101.464 31.174 -39.440 1.00 41.81 663 ASP A CA 1
ATOM 5256 C C . ASP A 1 663 ? 100.856 30.170 -38.426 1.00 41.81 663 ASP A C 1
ATOM 5258 O O . ASP A 1 663 ? 99.645 30.065 -38.219 1.00 41.81 663 ASP A O 1
ATOM 5262 N N . GLU A 1 664 ? 101.727 29.413 -37.751 1.00 50.12 664 GLU A N 1
ATOM 5263 C CA . GLU A 1 664 ? 101.424 28.281 -36.846 1.00 50.12 664 GLU A CA 1
ATOM 5264 C C . GLU A 1 664 ? 100.704 28.650 -35.519 1.00 50.12 664 GLU A C 1
ATOM 5266 O O . GLU A 1 664 ? 100.573 27.831 -34.608 1.00 50.12 664 GLU A O 1
ATOM 5271 N N . VAL A 1 665 ? 100.185 29.876 -35.375 1.00 54.97 665 VAL A N 1
ATOM 5272 C CA . VAL A 1 665 ? 99.522 30.349 -34.138 1.00 54.97 665 VAL A CA 1
ATOM 5273 C C . VAL A 1 665 ? 98.014 30.594 -34.322 1.00 54.97 665 VAL A C 1
ATOM 5275 O O . VAL A 1 665 ? 97.264 30.596 -33.338 1.00 54.97 665 VAL A O 1
ATOM 5278 N N . GLU A 1 666 ? 97.526 30.737 -35.558 1.00 53.28 666 GLU A N 1
ATOM 5279 C CA . GLU A 1 666 ? 96.123 31.090 -35.831 1.00 53.28 666 GLU A CA 1
ATOM 5280 C C . GLU A 1 666 ? 95.223 29.872 -36.119 1.00 53.28 666 GLU A C 1
ATOM 5282 O O . GLU A 1 666 ? 94.058 29.853 -35.707 1.00 53.28 666 GLU A O 1
ATOM 5287 N N . GLU A 1 667 ? 95.762 28.798 -36.709 1.00 57.59 667 GLU A N 1
ATOM 5288 C CA . GLU A 1 667 ? 95.038 27.530 -36.912 1.00 57.59 667 GLU A CA 1
ATOM 5289 C C . GLU A 1 667 ? 94.720 26.808 -35.597 1.00 57.59 667 GLU A C 1
ATOM 5291 O O . GLU A 1 667 ? 93.592 26.351 -35.398 1.00 57.59 667 GLU A O 1
ATOM 5296 N N . THR A 1 668 ? 95.652 26.802 -34.640 1.00 61.53 668 THR A N 1
ATOM 5297 C CA . THR A 1 668 ? 95.446 26.186 -33.317 1.00 61.53 668 THR A CA 1
ATOM 5298 C C . THR A 1 668 ? 94.315 26.874 -32.541 1.00 61.53 668 THR A C 1
ATOM 5300 O O . THR A 1 668 ? 93.490 26.211 -31.909 1.00 61.53 668 THR A O 1
ATOM 5303 N N . LYS A 1 669 ? 94.205 28.208 -32.633 1.00 63.25 669 LYS A N 1
ATOM 5304 C CA . LYS A 1 669 ? 93.106 28.975 -32.013 1.00 63.25 669 LYS A CA 1
ATOM 5305 C C . LYS A 1 669 ? 91.762 28.744 -32.713 1.00 63.25 669 LYS A C 1
ATOM 5307 O O . LYS A 1 669 ? 90.734 28.716 -32.036 1.00 63.25 669 LYS A O 1
ATOM 5312 N N . ARG A 1 670 ? 91.757 28.544 -34.037 1.00 69.88 670 ARG A N 1
ATOM 5313 C CA . ARG A 1 670 ? 90.552 28.187 -34.813 1.00 69.88 670 ARG A CA 1
ATOM 5314 C C . ARG A 1 670 ? 90.048 26.793 -34.471 1.00 69.88 670 ARG A C 1
ATOM 5316 O O . ARG A 1 670 ? 88.857 26.636 -34.223 1.00 69.88 670 ARG A O 1
ATOM 5323 N N . TRP A 1 671 ? 90.942 25.813 -34.382 1.00 72.12 671 TRP A N 1
ATOM 5324 C CA . TRP A 1 671 ? 90.580 24.454 -33.989 1.00 72.12 671 TRP A CA 1
ATOM 5325 C C . TRP A 1 671 ? 90.010 24.396 -32.564 1.00 72.12 671 TRP A C 1
ATOM 5327 O O . TRP A 1 671 ? 89.000 23.735 -32.326 1.00 72.12 671 TRP A O 1
ATOM 5337 N N . LEU A 1 672 ? 90.605 25.139 -31.621 1.00 72.06 672 LEU A N 1
ATOM 5338 C CA . LEU A 1 672 ? 90.091 25.238 -30.250 1.00 72.06 672 LEU A CA 1
ATOM 5339 C C . LEU A 1 672 ? 88.703 25.906 -30.182 1.00 72.06 672 LEU A C 1
ATOM 5341 O O . LEU A 1 672 ? 87.863 25.448 -29.407 1.00 72.06 672 LEU A O 1
ATOM 5345 N N . ASP A 1 673 ? 88.440 26.944 -30.988 1.00 80.00 673 ASP A N 1
ATOM 5346 C CA . ASP A 1 673 ? 87.120 27.597 -31.065 1.00 80.00 673 ASP A CA 1
ATOM 5347 C C . ASP A 1 673 ? 86.053 26.675 -31.678 1.00 80.00 673 ASP A C 1
ATOM 5349 O O . ASP A 1 673 ? 84.967 26.550 -31.112 1.00 80.00 673 ASP A O 1
ATOM 5353 N N . GLU A 1 674 ? 86.375 25.961 -32.763 1.00 81.94 674 GLU A N 1
ATOM 5354 C CA . GLU A 1 674 ? 85.467 24.983 -33.386 1.00 81.94 674 GLU A CA 1
ATOM 5355 C C . GLU A 1 674 ? 85.178 23.792 -32.466 1.00 81.94 674 GLU A C 1
ATOM 5357 O O . GLU A 1 674 ? 84.034 23.352 -32.349 1.00 81.94 674 GLU A O 1
ATOM 5362 N N . ARG A 1 675 ? 86.177 23.305 -31.720 1.00 80.75 675 ARG A N 1
ATOM 5363 C CA . ARG A 1 675 ? 85.975 22.228 -30.741 1.00 80.75 675 ARG A CA 1
ATOM 5364 C C . ARG A 1 675 ? 85.100 22.671 -29.565 1.00 80.75 675 ARG A C 1
ATOM 5366 O O . ARG A 1 675 ? 84.241 21.909 -29.119 1.00 80.75 675 ARG A O 1
ATOM 5373 N N . ALA A 1 676 ? 85.302 23.888 -29.054 1.00 80.50 676 ALA A N 1
ATOM 5374 C CA . ALA A 1 676 ? 84.480 24.445 -27.979 1.00 80.50 676 ALA A CA 1
ATOM 5375 C C . ALA A 1 676 ? 83.032 24.693 -28.437 1.00 80.50 676 ALA A C 1
ATOM 5377 O O . ALA A 1 676 ? 82.092 24.377 -27.703 1.00 80.50 676 ALA A O 1
ATOM 5378 N N . TRP A 1 677 ? 82.848 25.191 -29.662 1.00 86.19 677 TRP A N 1
ATOM 5379 C CA . TRP A 1 677 ? 81.535 25.366 -30.279 1.00 86.19 677 TRP A CA 1
ATOM 5380 C C . TRP A 1 677 ? 80.831 24.031 -30.546 1.00 86.19 677 TRP A C 1
ATOM 5382 O O . TRP A 1 677 ? 79.655 23.888 -30.205 1.00 86.19 677 TRP A O 1
ATOM 5392 N N . GLY A 1 678 ? 81.549 23.032 -31.069 1.00 83.56 678 GLY A N 1
ATOM 5393 C CA . GLY A 1 678 ? 81.048 21.670 -31.267 1.00 83.56 678 GLY A CA 1
ATOM 5394 C C . GLY A 1 678 ? 80.538 21.058 -29.963 1.00 83.56 678 GLY A C 1
ATOM 5395 O O . GLY A 1 678 ? 79.401 20.597 -29.903 1.00 83.56 678 GLY A O 1
ATOM 5396 N N . LYS A 1 679 ? 81.306 21.191 -28.873 1.00 83.88 679 LYS A N 1
ATOM 5397 C CA . LYS A 1 679 ? 80.891 20.732 -27.537 1.00 83.88 679 LYS A CA 1
ATOM 5398 C C . LYS A 1 679 ? 79.644 21.462 -27.019 1.00 83.88 679 LYS A C 1
ATOM 5400 O O . LYS A 1 679 ? 78.762 20.836 -26.433 1.00 83.88 679 LYS A O 1
ATOM 5405 N N . ALA A 1 680 ? 79.544 22.775 -27.232 1.00 85.19 680 ALA A N 1
ATOM 5406 C CA . ALA A 1 680 ? 78.350 23.535 -26.860 1.00 85.19 680 ALA A CA 1
ATOM 5407 C C . ALA A 1 680 ? 77.124 23.125 -27.698 1.00 85.19 680 ALA A C 1
ATOM 5409 O O . ALA A 1 680 ? 76.011 23.055 -27.177 1.00 85.19 680 ALA A O 1
ATOM 5410 N N . CYS A 1 681 ? 77.325 22.800 -28.979 1.00 85.75 681 CYS A N 1
ATOM 5411 C CA . CYS A 1 681 ? 76.291 22.273 -29.865 1.00 85.75 681 CYS A CA 1
ATOM 5412 C C . CYS A 1 681 ? 75.808 20.878 -29.470 1.00 85.75 681 CYS A C 1
ATOM 5414 O O . CYS A 1 681 ? 74.601 20.654 -29.487 1.00 85.75 681 CYS A O 1
ATOM 5416 N N . GLU A 1 682 ? 76.713 19.983 -29.078 1.00 85.06 682 GLU A N 1
ATOM 5417 C CA . GLU A 1 682 ? 76.369 18.643 -28.586 1.00 85.06 682 GLU A CA 1
ATOM 5418 C C . GLU A 1 682 ? 75.558 18.698 -27.288 1.00 85.06 682 GLU A C 1
ATOM 5420 O O . GLU A 1 682 ? 74.585 17.964 -27.131 1.00 85.06 682 GLU A O 1
ATOM 5425 N N . GLN A 1 683 ? 75.929 19.587 -26.361 1.00 85.62 683 GLN A N 1
ATOM 5426 C CA . GLN A 1 683 ? 75.216 19.727 -25.089 1.00 85.62 683 GLN A CA 1
ATOM 5427 C C . GLN A 1 683 ? 73.878 20.461 -25.246 1.00 85.62 683 GLN A C 1
ATOM 5429 O O . GLN A 1 683 ? 72.918 20.127 -24.556 1.00 85.62 683 GLN A O 1
ATOM 5434 N N . ASN A 1 684 ? 73.808 21.453 -26.141 1.00 86.31 684 ASN A N 1
ATOM 5435 C CA . ASN A 1 684 ? 72.609 22.234 -26.463 1.00 86.31 684 ASN A CA 1
ATOM 5436 C C . ASN A 1 684 ? 71.855 22.776 -25.227 1.00 86.31 684 ASN A C 1
ATOM 5438 O O . ASN A 1 684 ? 70.624 22.763 -25.165 1.00 86.31 684 ASN A O 1
ATOM 5442 N N . THR A 1 685 ? 72.593 23.249 -24.219 1.00 85.25 685 THR A N 1
ATOM 5443 C CA . THR A 1 685 ? 72.036 23.847 -22.997 1.00 85.25 685 THR A CA 1
ATOM 5444 C C . THR A 1 685 ? 72.411 25.319 -22.868 1.00 85.25 685 THR A C 1
ATOM 5446 O O . THR A 1 685 ? 73.398 25.787 -23.439 1.00 85.25 685 THR A O 1
ATOM 5449 N N . LEU A 1 686 ? 71.631 26.058 -22.073 1.00 83.50 686 LEU A N 1
ATOM 5450 C CA . LEU A 1 686 ? 71.876 27.476 -21.801 1.00 83.50 686 LEU A CA 1
ATOM 5451 C C . LEU A 1 686 ? 73.286 27.706 -21.233 1.00 83.50 686 LEU A C 1
ATOM 5453 O O . LEU A 1 686 ? 74.021 28.551 -21.736 1.00 83.50 686 LEU A O 1
ATOM 5457 N N . SER A 1 687 ? 73.688 26.889 -20.253 1.00 83.50 687 SER A N 1
ATOM 5458 C CA . SER A 1 687 ? 75.000 26.971 -19.606 1.00 83.50 687 SER A CA 1
ATOM 5459 C C . SER A 1 687 ? 76.151 26.627 -20.550 1.00 83.50 687 SER A C 1
ATOM 5461 O O . SER A 1 687 ? 77.220 27.215 -20.440 1.00 83.50 687 SER A O 1
ATOM 5463 N N . ALA A 1 688 ? 75.951 25.700 -21.494 1.00 83.38 688 ALA A N 1
ATOM 5464 C CA . ALA A 1 688 ? 76.981 25.327 -22.462 1.00 83.38 688 ALA A CA 1
ATOM 5465 C C . ALA A 1 688 ? 77.251 26.457 -23.469 1.00 83.38 688 ALA A C 1
ATOM 5467 O O . ALA A 1 688 ? 78.406 26.775 -23.750 1.00 83.38 688 ALA A O 1
ATOM 5468 N N . TYR A 1 689 ? 76.198 27.113 -23.968 1.00 85.44 689 TYR A N 1
ATOM 5469 C CA . TYR A 1 689 ? 76.348 28.261 -24.867 1.00 85.44 689 TYR A CA 1
ATOM 5470 C C . TYR A 1 689 ? 76.832 29.527 -24.147 1.00 85.44 689 TYR A C 1
ATOM 5472 O O . TYR A 1 689 ? 77.617 30.278 -24.724 1.00 85.44 689 TYR A O 1
ATOM 5480 N N . GLN A 1 690 ? 76.422 29.758 -22.895 1.00 85.69 690 GLN A N 1
ATOM 5481 C CA . GLN A 1 690 ? 76.974 30.833 -22.058 1.00 85.69 690 GLN A CA 1
ATOM 5482 C C . GLN A 1 690 ? 78.457 30.591 -21.757 1.00 85.69 690 GLN A C 1
ATOM 5484 O O . GLN A 1 690 ? 79.272 31.481 -21.978 1.00 85.69 690 GLN A O 1
ATOM 5489 N N . GLY A 1 691 ? 78.830 29.360 -21.394 1.00 83.75 691 GLY A N 1
ATOM 5490 C CA . GLY A 1 691 ? 80.225 28.969 -21.186 1.00 83.75 691 GLY A CA 1
ATOM 5491 C C . GLY A 1 691 ? 81.092 29.122 -22.442 1.00 83.75 691 GLY A C 1
ATOM 5492 O O . GLY A 1 691 ? 82.242 29.540 -22.339 1.00 83.75 691 GLY A O 1
ATOM 5493 N N . TYR A 1 692 ? 80.544 28.867 -23.637 1.00 84.31 692 TYR A N 1
ATOM 5494 C CA . TYR A 1 692 ? 81.223 29.174 -24.905 1.00 84.31 692 TYR A CA 1
ATOM 5495 C C . TYR A 1 692 ? 81.427 30.688 -25.105 1.00 84.31 692 TYR A C 1
ATOM 5497 O O . TYR A 1 692 ? 82.505 31.119 -25.506 1.00 84.31 692 TYR A O 1
ATOM 5505 N N . LEU A 1 693 ? 80.421 31.513 -24.790 1.00 83.44 693 LEU A N 1
ATOM 5506 C CA . LEU A 1 693 ? 80.510 32.976 -24.905 1.00 83.44 693 LEU A CA 1
ATOM 5507 C C . LEU A 1 693 ? 81.472 33.611 -23.885 1.00 83.44 693 LEU A C 1
ATOM 5509 O O . LEU A 1 693 ? 82.096 34.634 -24.186 1.00 83.44 693 LEU A O 1
ATOM 5513 N N . GLU A 1 694 ? 81.589 33.022 -22.699 1.00 82.12 694 GLU A N 1
ATOM 5514 C CA . GLU A 1 694 ? 82.453 33.477 -21.602 1.00 82.12 694 GLU A CA 1
ATOM 5515 C C . GLU A 1 694 ? 83.889 32.935 -21.712 1.00 82.12 694 GLU A C 1
ATOM 5517 O O . GLU A 1 694 ? 84.820 33.558 -21.204 1.00 82.12 694 GLU A O 1
ATOM 5522 N N . GLY A 1 695 ? 84.088 31.825 -22.431 1.00 74.31 695 GLY A N 1
ATOM 5523 C CA . GLY A 1 695 ? 85.385 31.183 -22.641 1.00 74.31 695 GLY A CA 1
ATOM 5524 C C . GLY A 1 695 ? 86.394 32.015 -23.446 1.00 74.31 695 GLY A C 1
ATOM 5525 O O . GLY A 1 695 ? 86.056 32.986 -24.126 1.00 74.31 695 GLY A O 1
ATOM 5526 N N . ASN A 1 696 ? 87.668 31.617 -23.380 1.00 66.00 696 ASN A N 1
ATOM 5527 C CA . ASN A 1 696 ? 88.790 32.330 -24.001 1.00 66.00 696 ASN A CA 1
ATOM 5528 C C . ASN A 1 696 ? 89.101 31.803 -25.422 1.00 66.00 696 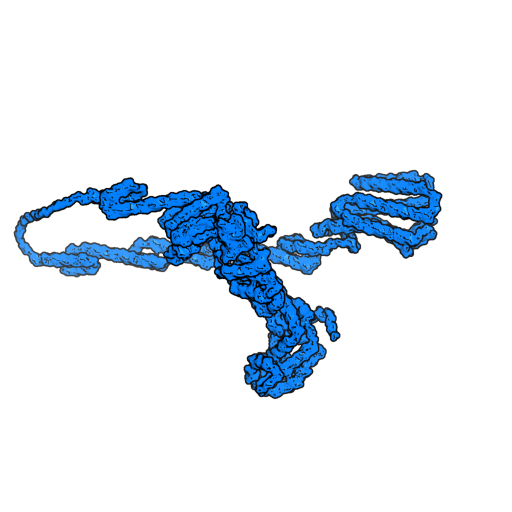ASN A C 1
ATOM 5530 O O . ASN A 1 696 ? 90.208 31.340 -25.692 1.00 66.00 696 ASN A O 1
ATOM 5534 N N . THR A 1 697 ? 88.100 31.804 -26.311 1.00 70.75 697 THR A N 1
ATOM 5535 C CA . THR A 1 697 ? 88.204 31.341 -27.712 1.00 70.75 697 THR A CA 1
ATOM 5536 C C . THR A 1 697 ? 88.000 32.489 -28.715 1.00 70.75 697 THR A C 1
ATOM 5538 O O . THR A 1 697 ? 87.778 33.634 -28.320 1.00 70.75 697 THR A O 1
ATOM 5541 N N . LEU A 1 698 ? 88.089 32.209 -30.024 1.00 75.69 698 LEU A N 1
ATOM 5542 C CA . LEU A 1 698 ? 87.901 33.211 -31.090 1.00 75.69 698 LEU A CA 1
ATOM 5543 C C . LEU A 1 698 ? 86.441 33.684 -31.258 1.00 75.69 698 LEU A C 1
ATOM 5545 O O . LEU A 1 698 ? 86.213 34.696 -31.921 1.00 75.69 698 LEU A O 1
ATOM 5549 N N . LYS A 1 699 ? 85.462 32.994 -30.651 1.00 79.94 699 LYS A N 1
ATOM 5550 C CA . LYS A 1 699 ? 84.039 33.385 -30.569 1.00 79.94 699 LYS A CA 1
ATOM 5551 C C . LYS A 1 699 ? 83.378 33.634 -31.927 1.00 79.94 699 LYS A C 1
ATOM 5553 O O . LYS A 1 699 ? 82.450 34.443 -32.030 1.00 79.94 699 LYS A O 1
ATOM 5558 N N . ARG A 1 700 ? 83.801 32.920 -32.974 1.00 79.50 700 ARG A N 1
ATOM 5559 C CA . ARG A 1 700 ? 83.270 33.110 -34.337 1.00 79.50 700 ARG A CA 1
ATOM 5560 C C . ARG A 1 700 ? 81.776 32.800 -34.434 1.00 79.50 700 ARG A C 1
ATOM 5562 O O . ARG A 1 700 ? 81.078 33.402 -35.245 1.00 79.50 700 ARG A O 1
ATOM 5569 N N . HIS A 1 701 ? 81.268 31.944 -33.546 1.00 83.75 701 HIS A N 1
ATOM 5570 C CA . HIS A 1 701 ? 79.861 31.545 -33.490 1.00 83.75 701 HIS A CA 1
ATOM 5571 C C . HIS A 1 701 ? 79.034 32.326 -32.454 1.00 83.75 701 HIS A C 1
ATOM 5573 O O . HIS A 1 701 ? 77.910 31.942 -32.139 1.00 83.75 701 HIS A O 1
ATOM 5579 N N . ALA A 1 702 ? 79.536 33.445 -31.913 1.00 81.94 702 ALA A N 1
ATOM 5580 C CA . ALA A 1 702 ? 78.871 34.172 -30.822 1.00 81.94 702 ALA A CA 1
ATOM 5581 C C . ALA A 1 702 ? 77.455 34.682 -31.156 1.00 81.94 702 ALA A C 1
ATOM 5583 O O . ALA A 1 702 ? 76.584 34.709 -30.284 1.00 81.94 702 ALA A O 1
ATOM 5584 N N . VAL A 1 703 ? 77.206 35.087 -32.406 1.00 82.31 703 VAL A N 1
ATOM 5585 C CA . VAL A 1 703 ? 75.872 35.527 -32.853 1.00 82.31 703 VAL A CA 1
ATOM 5586 C C . VAL A 1 703 ? 74.886 34.359 -32.827 1.00 82.31 703 VAL A C 1
ATOM 5588 O O . VAL A 1 703 ? 73.775 34.491 -32.310 1.00 82.31 703 VAL A O 1
ATOM 5591 N N . GLU A 1 704 ? 75.317 33.198 -33.316 1.00 83.31 704 GLU A N 1
ATOM 5592 C CA . GLU A 1 704 ? 74.510 31.980 -33.334 1.00 83.31 704 GLU A CA 1
ATOM 5593 C C . GLU A 1 704 ? 74.306 31.428 -31.913 1.00 83.31 704 GLU A C 1
ATOM 5595 O O . GLU A 1 704 ? 73.188 31.066 -31.550 1.00 83.31 704 GLU A O 1
ATOM 5600 N N . ALA A 1 705 ? 75.329 31.476 -31.055 1.00 82.75 705 ALA A N 1
ATOM 5601 C CA . ALA A 1 705 ? 75.227 31.120 -29.639 1.00 82.75 705 ALA A CA 1
ATOM 5602 C C . ALA A 1 705 ? 74.158 31.958 -28.914 1.00 82.75 705 ALA A C 1
ATOM 5604 O O . ALA A 1 705 ? 73.275 31.409 -28.254 1.00 82.75 705 ALA A O 1
ATOM 5605 N N . LYS A 1 706 ? 74.169 33.289 -29.091 1.00 84.56 706 LYS A N 1
ATOM 5606 C CA . LYS A 1 706 ? 73.153 34.191 -28.515 1.00 84.56 706 LYS A CA 1
ATOM 5607 C C . LYS A 1 706 ? 71.749 33.903 -29.055 1.00 84.56 706 LYS A C 1
ATOM 5609 O O . LYS A 1 706 ? 70.777 33.952 -28.300 1.00 84.56 706 LYS A O 1
ATOM 5614 N N . LYS A 1 707 ? 71.631 33.571 -30.344 1.00 86.38 707 LYS A N 1
ATOM 5615 C CA . LYS A 1 707 ? 70.358 33.179 -30.966 1.00 86.38 707 LYS A CA 1
ATOM 5616 C C . LYS A 1 707 ? 69.815 31.879 -30.364 1.00 86.38 707 LYS A C 1
ATOM 5618 O O . LYS A 1 707 ? 68.627 31.814 -30.045 1.00 86.38 707 LYS A O 1
ATOM 5623 N N . ARG A 1 708 ? 70.677 30.880 -30.148 1.00 85.69 708 ARG A N 1
ATOM 5624 C CA . ARG A 1 708 ? 70.313 29.601 -29.515 1.00 85.69 708 ARG A CA 1
ATOM 5625 C C . ARG A 1 708 ? 69.960 29.753 -28.040 1.00 85.69 708 ARG A C 1
ATOM 5627 O O . ARG A 1 708 ? 68.970 29.168 -27.616 1.00 85.69 708 ARG A O 1
ATOM 5634 N N . ILE A 1 709 ? 70.667 30.600 -27.289 1.00 85.25 709 ILE A N 1
ATOM 5635 C CA . ILE A 1 709 ? 70.308 30.946 -25.901 1.00 85.25 709 ILE A CA 1
ATOM 5636 C C . ILE A 1 709 ? 68.893 31.526 -25.848 1.00 85.25 709 ILE A C 1
ATOM 5638 O O . ILE A 1 709 ? 68.041 30.983 -25.152 1.00 85.25 709 ILE A O 1
ATOM 5642 N N . LYS A 1 710 ? 68.597 32.546 -26.664 1.00 85.19 710 LYS A N 1
ATOM 5643 C CA . LYS A 1 710 ? 67.258 33.153 -26.715 1.00 85.19 710 LYS A CA 1
ATOM 5644 C C . LYS A 1 710 ? 66.172 32.141 -27.108 1.00 85.19 710 LYS A C 1
ATOM 5646 O O . LYS A 1 710 ? 65.055 32.194 -26.595 1.00 85.19 710 LYS A O 1
ATOM 5651 N N . ALA A 1 711 ? 66.487 31.207 -28.010 1.00 83.94 711 ALA A N 1
ATOM 5652 C CA . ALA A 1 711 ? 65.573 30.133 -28.393 1.00 83.94 711 ALA A CA 1
ATOM 5653 C C . ALA A 1 711 ? 65.323 29.137 -27.245 1.00 83.94 711 ALA A C 1
ATOM 5655 O O . ALA A 1 711 ? 64.175 28.745 -27.025 1.00 83.94 711 ALA A O 1
ATOM 5656 N N . LEU A 1 712 ? 66.362 28.769 -26.489 1.00 85.75 712 LEU A N 1
ATOM 5657 C CA . LEU A 1 712 ? 66.267 27.880 -25.328 1.00 85.75 712 LEU A CA 1
ATOM 5658 C C . LEU A 1 712 ? 65.520 28.532 -24.154 1.00 85.75 712 LEU A C 1
ATOM 5660 O O . LEU A 1 712 ? 64.676 27.876 -23.546 1.00 85.75 712 LEU A O 1
ATOM 5664 N N . GLU A 1 713 ? 65.742 29.820 -23.878 1.00 84.38 713 GLU A N 1
ATOM 5665 C CA . GLU A 1 713 ? 64.986 30.583 -22.868 1.00 84.38 713 GLU A CA 1
ATOM 5666 C C . GLU A 1 713 ? 63.499 30.660 -23.225 1.00 84.38 713 GLU A C 1
ATOM 5668 O O . GLU A 1 713 ? 62.633 30.387 -22.394 1.00 84.38 713 GLU A O 1
ATOM 5673 N N . MET A 1 714 ? 63.189 30.953 -24.491 1.00 84.06 714 MET A N 1
ATOM 5674 C CA . MET A 1 714 ? 61.813 30.975 -24.986 1.00 84.06 714 MET A CA 1
ATOM 5675 C C . MET A 1 714 ? 61.162 29.582 -24.921 1.00 84.06 714 MET A C 1
ATOM 5677 O O . MET A 1 714 ? 59.982 29.464 -24.585 1.00 84.06 714 MET A O 1
ATOM 5681 N N . ALA A 1 715 ? 61.906 28.512 -25.218 1.00 82.31 715 ALA A N 1
ATOM 5682 C CA . ALA A 1 715 ? 61.418 27.139 -25.089 1.00 82.31 715 ALA A CA 1
ATOM 5683 C C . ALA A 1 715 ? 61.154 26.758 -23.620 1.00 82.31 715 ALA A C 1
ATOM 5685 O O . ALA A 1 715 ? 60.126 26.143 -23.322 1.00 82.31 715 ALA A O 1
ATOM 5686 N N . ALA A 1 716 ? 62.025 27.176 -22.696 1.00 81.75 716 ALA A N 1
ATOM 5687 C CA . ALA A 1 716 ? 61.838 26.984 -21.260 1.00 81.75 716 ALA A CA 1
ATOM 5688 C C . ALA A 1 716 ? 60.611 27.751 -20.737 1.00 81.75 716 ALA A C 1
ATOM 5690 O O . ALA A 1 716 ? 59.788 27.168 -20.030 1.00 81.75 716 ALA A O 1
ATOM 5691 N N . ALA A 1 717 ? 60.421 29.007 -21.154 1.00 81.56 717 ALA A N 1
ATOM 5692 C CA . ALA A 1 717 ? 59.251 29.813 -20.799 1.00 81.56 717 ALA A CA 1
ATOM 5693 C C . ALA A 1 717 ? 57.936 29.204 -21.325 1.00 81.56 717 ALA A C 1
ATOM 5695 O O . ALA A 1 717 ? 56.942 29.162 -20.599 1.00 81.56 717 ALA A O 1
ATOM 5696 N N . LYS A 1 718 ? 57.932 28.654 -22.551 1.00 84.06 718 LYS A N 1
ATOM 5697 C CA . LYS A 1 718 ? 56.785 27.908 -23.110 1.00 84.06 718 LYS A CA 1
ATOM 5698 C C . LYS A 1 718 ? 56.461 26.660 -22.299 1.00 84.06 718 LYS A C 1
ATOM 5700 O O . LYS A 1 718 ? 55.296 26.407 -22.007 1.00 84.06 718 LYS A O 1
ATOM 5705 N N . LYS A 1 719 ? 57.483 25.893 -21.914 1.00 84.19 719 LYS A N 1
ATOM 5706 C CA . LYS A 1 719 ? 57.304 24.689 -21.096 1.00 84.19 719 LYS A CA 1
ATOM 5707 C C . LYS A 1 719 ? 56.763 25.031 -19.703 1.00 84.19 719 LYS A C 1
ATOM 5709 O O . LYS A 1 719 ? 55.872 24.339 -19.224 1.00 84.19 719 LYS A O 1
ATOM 5714 N N . ALA A 1 720 ? 57.260 26.100 -19.080 1.00 83.00 720 ALA A N 1
ATOM 5715 C CA . ALA A 1 720 ? 56.779 26.571 -17.782 1.00 83.00 720 ALA A CA 1
ATOM 5716 C C . ALA A 1 720 ? 55.316 27.049 -17.834 1.00 83.00 720 ALA A C 1
ATOM 5718 O O . ALA A 1 720 ? 54.540 26.706 -16.945 1.00 83.00 720 ALA A O 1
ATOM 5719 N N . ASP A 1 721 ? 54.919 27.773 -18.888 1.00 88.38 721 ASP A N 1
ATOM 5720 C CA . ASP A 1 721 ? 53.532 28.220 -19.083 1.00 88.38 721 ASP A CA 1
ATOM 5721 C C . ASP A 1 721 ? 52.556 27.047 -19.279 1.00 88.38 721 ASP A C 1
ATOM 5723 O O . ASP A 1 721 ? 51.502 27.025 -18.649 1.00 88.38 721 ASP A O 1
ATOM 5727 N N . GLU A 1 722 ? 52.925 26.031 -20.070 1.00 87.06 722 GLU A N 1
ATOM 5728 C CA . GLU A 1 722 ? 52.103 24.820 -20.246 1.00 87.06 722 GLU A CA 1
ATOM 5729 C C . GLU A 1 722 ? 51.981 24.007 -18.945 1.00 87.06 722 GLU A C 1
ATOM 5731 O O . GLU A 1 722 ? 50.917 23.460 -18.655 1.00 87.06 722 GLU A O 1
ATOM 5736 N N . ILE A 1 723 ? 53.036 23.944 -18.122 1.00 86.50 723 ILE A N 1
ATOM 5737 C CA . ILE A 1 723 ? 52.975 23.293 -16.802 1.00 86.50 723 ILE A CA 1
ATOM 5738 C C . ILE A 1 723 ? 52.039 24.067 -15.864 1.00 86.50 723 ILE A C 1
ATOM 5740 O O . ILE A 1 723 ? 51.188 23.458 -15.215 1.00 86.50 723 ILE A O 1
ATOM 5744 N N . ALA A 1 724 ? 52.164 25.396 -15.805 1.00 85.50 724 ALA A N 1
ATOM 5745 C CA . ALA A 1 724 ? 51.309 26.239 -14.972 1.00 85.50 724 ALA A CA 1
ATOM 5746 C C . ALA A 1 724 ? 49.832 26.141 -15.390 1.00 85.50 724 ALA A C 1
ATOM 5748 O O . ALA A 1 724 ? 48.961 25.978 -14.535 1.00 85.50 724 ALA A O 1
ATOM 5749 N N . TRP A 1 725 ? 49.560 26.150 -16.698 1.00 88.44 725 TRP A N 1
ATOM 5750 C CA . TRP A 1 725 ? 48.223 25.935 -17.246 1.00 88.44 725 TRP A CA 1
ATOM 5751 C C . TRP A 1 725 ? 47.676 24.549 -16.902 1.00 88.44 725 TRP A C 1
ATOM 5753 O O . TRP A 1 725 ? 46.559 24.439 -16.404 1.00 88.44 725 TRP A O 1
ATOM 5763 N N . LYS A 1 726 ? 48.468 23.486 -17.098 1.00 87.94 726 LYS A N 1
ATOM 5764 C CA . LYS A 1 726 ? 48.054 22.114 -16.774 1.00 87.94 726 LYS A CA 1
ATOM 5765 C C . LYS A 1 726 ? 47.720 21.958 -15.292 1.00 87.94 726 LYS A C 1
ATOM 5767 O O . LYS A 1 726 ? 46.731 21.309 -14.969 1.00 87.94 726 LYS A O 1
ATOM 5772 N N . ASN A 1 727 ? 48.498 22.579 -14.407 1.00 86.31 727 ASN A N 1
ATOM 5773 C CA . ASN A 1 727 ? 48.224 22.570 -12.971 1.00 86.31 727 ASN A CA 1
ATOM 5774 C C . ASN A 1 727 ? 46.916 23.306 -12.640 1.00 86.31 727 ASN A C 1
ATOM 5776 O O . ASN A 1 727 ? 46.106 22.779 -11.879 1.00 86.31 727 ASN A O 1
ATOM 5780 N N . ALA A 1 728 ? 46.679 24.482 -13.234 1.00 86.62 728 ALA A N 1
ATOM 5781 C CA . ALA A 1 728 ? 45.432 25.224 -13.043 1.00 86.62 728 ALA A CA 1
ATOM 5782 C C . ALA A 1 728 ? 44.214 24.445 -13.567 1.00 86.62 728 ALA A C 1
ATOM 5784 O O . ALA A 1 728 ? 43.210 24.316 -12.869 1.00 86.62 728 ALA A O 1
ATOM 5785 N N . TYR A 1 729 ? 44.349 23.842 -14.749 1.00 84.00 729 TYR A N 1
ATOM 5786 C CA . TYR A 1 729 ? 43.321 23.017 -15.375 1.00 84.00 729 TYR A CA 1
ATOM 5787 C C . TYR A 1 729 ? 43.009 21.741 -14.581 1.00 84.00 729 TYR A C 1
ATOM 5789 O O . TYR A 1 729 ? 41.856 21.336 -14.478 1.00 84.00 729 TYR A O 1
ATOM 5797 N N . GLN A 1 730 ? 44.023 21.110 -13.979 1.00 83.50 730 GLN A N 1
ATOM 5798 C CA . GLN A 1 730 ? 43.838 19.931 -13.127 1.00 83.50 730 GLN A CA 1
ATOM 5799 C C . GLN A 1 730 ? 43.148 20.255 -11.802 1.00 83.50 730 GLN A C 1
ATOM 5801 O O . GLN A 1 730 ? 42.348 19.453 -11.329 1.00 83.50 730 GLN A O 1
ATOM 5806 N N . GLN A 1 731 ? 43.462 21.403 -11.197 1.00 83.56 731 GLN A N 1
ATOM 5807 C CA . GLN A 1 731 ? 42.801 21.835 -9.965 1.00 83.56 731 GLN A CA 1
ATOM 5808 C C . GLN A 1 731 ? 41.364 22.291 -10.231 1.00 83.56 731 GLN A C 1
ATOM 5810 O O . GLN A 1 731 ? 40.492 22.056 -9.402 1.00 83.56 731 GLN A O 1
ATOM 5815 N N . ASN A 1 732 ? 41.116 22.898 -11.395 1.00 83.12 732 ASN A N 1
ATOM 5816 C CA . ASN A 1 732 ? 39.804 23.344 -11.853 1.00 83.12 732 ASN A CA 1
ATOM 5817 C C . ASN A 1 732 ? 39.036 24.199 -10.825 1.00 83.12 732 ASN A C 1
ATOM 5819 O O . ASN A 1 732 ? 37.829 24.045 -10.645 1.00 83.12 732 ASN A O 1
ATOM 5823 N N . THR A 1 733 ? 39.739 25.099 -10.133 1.00 83.12 733 THR A N 1
ATOM 5824 C CA . THR A 1 733 ? 39.162 26.011 -9.136 1.00 83.12 733 THR A CA 1
ATOM 5825 C C . THR A 1 733 ? 39.356 27.470 -9.534 1.00 83.12 733 THR A C 1
ATOM 5827 O O . THR A 1 733 ? 40.315 27.821 -10.224 1.00 83.12 733 THR A O 1
ATOM 5830 N N . GLU A 1 734 ? 38.474 28.351 -9.048 1.00 82.44 734 GLU A N 1
ATOM 5831 C CA . GLU A 1 734 ? 38.601 29.804 -9.240 1.00 82.44 734 GLU A CA 1
ATOM 5832 C C . GLU A 1 734 ? 39.985 30.322 -8.808 1.00 82.44 734 GLU A C 1
ATOM 5834 O O . GLU A 1 734 ? 40.628 31.060 -9.557 1.00 82.44 734 GLU A O 1
ATOM 5839 N N . SER A 1 735 ? 40.481 29.890 -7.645 1.00 84.06 735 SER A N 1
ATOM 5840 C CA . SER A 1 735 ? 41.783 30.316 -7.123 1.00 84.06 735 SER A CA 1
ATOM 5841 C C . SER A 1 735 ? 42.953 29.874 -8.009 1.00 84.06 735 SER A C 1
ATOM 5843 O O . SER A 1 735 ? 43.897 30.641 -8.200 1.00 84.06 735 SER A O 1
ATOM 5845 N N . ALA A 1 736 ? 42.887 28.677 -8.597 1.00 85.06 736 ALA A N 1
ATOM 5846 C CA . ALA A 1 736 ? 43.942 28.152 -9.458 1.00 85.06 736 ALA A CA 1
ATOM 5847 C C . ALA A 1 736 ? 44.016 28.892 -10.805 1.00 85.06 736 ALA A C 1
ATOM 5849 O O . ALA A 1 736 ? 45.108 29.241 -11.263 1.00 85.06 736 ALA A O 1
ATOM 5850 N N . TYR A 1 737 ? 42.867 29.198 -11.418 1.00 86.19 737 TYR A N 1
ATOM 5851 C CA . TYR A 1 737 ? 42.824 29.979 -12.659 1.00 86.19 737 TYR A CA 1
ATOM 5852 C C . TYR A 1 737 ? 43.188 31.454 -12.433 1.00 86.19 737 TYR A C 1
ATOM 5854 O O . TYR A 1 737 ? 43.893 32.038 -13.258 1.00 86.19 737 TYR A O 1
ATOM 5862 N N . GLN A 1 738 ? 42.808 32.046 -11.294 1.00 86.81 738 GLN A N 1
ATOM 5863 C CA . GLN A 1 738 ? 43.280 33.381 -10.900 1.00 86.81 738 GLN A CA 1
ATOM 5864 C C . GLN A 1 738 ? 44.798 33.422 -10.706 1.00 86.81 738 GLN A C 1
ATOM 5866 O O . GLN A 1 738 ? 45.445 34.339 -11.209 1.00 86.81 738 GLN A O 1
ATOM 5871 N N . ALA A 1 739 ? 45.378 32.419 -10.041 1.00 85.31 739 ALA A N 1
ATOM 5872 C CA . ALA A 1 739 ? 46.822 32.330 -9.847 1.00 85.31 739 ALA A CA 1
ATOM 5873 C C . ALA A 1 739 ? 47.581 32.209 -11.182 1.00 85.31 739 ALA A C 1
ATOM 5875 O O . ALA A 1 739 ? 48.605 32.869 -11.364 1.00 85.31 739 ALA A O 1
ATOM 5876 N N . TYR A 1 740 ? 47.060 31.438 -12.146 1.00 88.31 740 TYR A N 1
ATOM 5877 C CA . TYR A 1 740 ? 47.622 31.370 -13.503 1.00 88.31 740 TYR A CA 1
ATOM 5878 C C . TYR A 1 740 ? 47.565 32.730 -14.220 1.00 88.31 740 TYR A C 1
ATOM 5880 O O . TYR A 1 740 ? 48.556 33.169 -14.803 1.00 88.31 740 TYR A O 1
ATOM 5888 N N . LEU A 1 741 ? 46.435 33.440 -14.127 1.00 86.44 741 LEU A N 1
ATOM 5889 C CA . LEU A 1 741 ? 46.259 34.761 -14.744 1.00 86.44 741 LEU A CA 1
ATOM 5890 C C . LEU A 1 741 ? 47.138 35.852 -14.108 1.00 86.44 741 LEU A C 1
ATOM 5892 O O . LEU A 1 741 ? 47.582 36.770 -14.806 1.00 86.44 741 LEU A O 1
ATOM 5896 N N . GLN A 1 742 ? 47.409 35.756 -12.805 1.00 85.50 742 GLN A N 1
ATOM 5897 C CA . GLN A 1 742 ? 48.240 36.704 -12.054 1.00 85.50 742 GLN A CA 1
ATOM 5898 C C . GLN A 1 742 ? 49.745 36.378 -12.108 1.00 85.50 742 GLN A C 1
ATOM 5900 O O . GLN A 1 742 ? 50.557 37.270 -11.875 1.00 85.50 742 GLN A O 1
ATOM 5905 N N . GLY A 1 743 ? 50.131 35.143 -12.447 1.00 80.50 743 GLY A N 1
ATOM 5906 C CA . GLY A 1 743 ? 51.528 34.700 -12.505 1.00 80.50 743 GLY A CA 1
ATOM 5907 C C . GLY A 1 743 ? 52.367 35.325 -13.633 1.00 80.50 743 GLY A C 1
ATOM 5908 O O . GLY A 1 743 ? 51.842 35.898 -14.587 1.00 80.50 743 GLY A O 1
ATOM 5909 N N . ASN A 1 744 ? 53.695 35.183 -13.548 1.00 68.62 744 ASN A N 1
ATOM 5910 C CA . ASN A 1 744 ? 54.668 35.701 -14.528 1.00 68.62 744 ASN A CA 1
ATOM 5911 C C . ASN A 1 744 ? 55.055 34.660 -15.604 1.00 68.62 744 ASN A C 1
ATOM 5913 O O . ASN A 1 744 ? 56.236 34.401 -15.833 1.00 68.62 744 ASN A O 1
ATOM 5917 N N . THR A 1 745 ? 54.075 34.034 -16.260 1.00 77.25 745 THR A N 1
ATOM 5918 C CA . THR A 1 745 ? 54.301 33.109 -17.389 1.00 77.25 745 THR A CA 1
ATOM 5919 C C . THR A 1 745 ? 53.934 33.761 -18.732 1.00 77.25 745 THR A C 1
ATOM 5921 O O . THR A 1 745 ? 53.537 34.924 -18.779 1.00 77.25 745 THR A O 1
ATOM 5924 N N . LEU A 1 746 ? 54.084 33.041 -19.851 1.00 81.62 746 LEU A N 1
ATOM 5925 C CA . LEU A 1 746 ? 53.750 33.556 -21.190 1.00 81.62 746 LEU A CA 1
ATOM 5926 C C . LEU A 1 746 ? 52.245 33.799 -21.406 1.00 81.62 746 LEU A C 1
ATOM 5928 O O . LEU A 1 746 ? 51.885 34.461 -22.379 1.00 81.62 746 LEU A O 1
ATOM 5932 N N . LYS A 1 747 ? 51.379 33.282 -20.519 1.00 82.81 747 LYS A N 1
ATOM 5933 C CA . LYS A 1 747 ? 49.920 33.484 -20.505 1.00 82.81 747 LYS A CA 1
ATOM 5934 C C . LYS A 1 747 ? 49.241 33.109 -21.824 1.00 82.81 747 LYS A C 1
ATOM 5936 O O . LYS A 1 747 ? 48.249 33.721 -22.220 1.00 82.81 747 LYS A O 1
ATOM 5941 N N . LYS A 1 748 ? 49.742 32.073 -22.503 1.00 85.69 748 LYS A N 1
ATOM 5942 C CA . LYS A 1 748 ? 49.220 31.628 -23.805 1.00 85.69 748 LYS A CA 1
ATOM 5943 C C . LYS A 1 748 ? 47.747 31.205 -23.727 1.00 85.69 748 LYS A C 1
ATOM 5945 O O . LYS A 1 748 ? 47.019 31.364 -24.701 1.00 85.69 748 LYS A O 1
ATOM 5950 N N . HIS A 1 749 ? 47.306 30.708 -22.570 1.00 85.81 749 HIS A N 1
ATOM 5951 C CA . HIS A 1 749 ? 45.940 30.229 -22.330 1.00 85.81 749 HIS A CA 1
ATOM 5952 C C . HIS A 1 749 ? 45.070 31.224 -21.543 1.00 85.81 749 HIS A C 1
ATOM 5954 O O . HIS A 1 749 ? 44.037 30.837 -21.004 1.00 85.81 749 HIS A O 1
ATOM 5960 N N . ALA A 1 750 ? 45.453 32.505 -21.457 1.00 84.12 750 ALA A N 1
ATOM 5961 C CA . ALA A 1 750 ? 44.751 33.496 -20.629 1.00 84.12 750 ALA A CA 1
ATOM 5962 C C . ALA A 1 750 ? 43.262 33.658 -20.968 1.00 84.12 750 ALA A C 1
ATOM 5964 O O . ALA A 1 750 ? 42.440 33.732 -20.061 1.00 84.12 750 ALA A O 1
ATOM 5965 N N . SER A 1 751 ? 42.904 33.664 -22.255 1.00 83.12 751 SER A N 1
ATOM 5966 C CA . SER A 1 751 ? 41.502 33.780 -22.678 1.00 83.12 751 SER A CA 1
ATOM 5967 C C . SER A 1 751 ? 40.668 32.577 -22.219 1.00 83.12 751 SER A C 1
ATOM 5969 O O . SER A 1 751 ? 39.593 32.759 -21.652 1.00 83.12 751 SER A O 1
ATOM 5971 N N . ASN A 1 752 ? 41.204 31.359 -22.355 1.00 84.56 752 ASN A N 1
ATOM 5972 C CA . ASN A 1 752 ? 40.545 30.143 -21.873 1.00 84.56 752 ASN A CA 1
ATOM 5973 C C . ASN A 1 752 ? 40.437 30.138 -20.340 1.00 84.56 752 ASN A C 1
ATOM 5975 O O . ASN A 1 752 ? 39.405 29.765 -19.792 1.00 84.56 752 ASN A O 1
ATOM 5979 N N . ALA A 1 753 ? 41.487 30.581 -19.642 1.00 84.75 753 ALA A N 1
ATOM 5980 C CA . ALA A 1 753 ? 41.492 30.688 -18.186 1.00 84.75 753 ALA A CA 1
ATOM 5981 C C . ALA A 1 753 ? 40.442 31.688 -17.672 1.00 84.75 753 ALA A C 1
ATOM 5983 O O . ALA A 1 753 ? 39.784 31.411 -16.673 1.00 84.75 753 ALA A O 1
ATOM 5984 N N . GLN A 1 754 ? 40.262 32.827 -18.352 1.00 85.06 754 GLN A N 1
ATOM 5985 C CA . GLN A 1 754 ? 39.234 33.820 -18.015 1.00 85.06 754 GLN A CA 1
ATOM 5986 C C . GLN A 1 754 ? 37.822 33.272 -18.222 1.00 85.06 754 GLN A C 1
ATOM 5988 O O . GLN A 1 754 ? 36.991 33.398 -17.327 1.00 85.06 754 GLN A O 1
ATOM 5993 N N . GLN A 1 755 ? 37.573 32.600 -19.347 1.00 84.25 755 GLN A N 1
ATOM 5994 C CA . GLN A 1 755 ? 36.271 31.994 -19.616 1.00 84.25 755 GLN A CA 1
ATOM 5995 C C . GLN A 1 755 ? 35.907 30.939 -18.559 1.00 84.25 755 GLN A C 1
ATOM 5997 O O . GLN A 1 755 ? 34.819 30.974 -17.990 1.00 84.25 755 GLN A O 1
ATOM 6002 N N . ILE A 1 756 ? 36.831 30.026 -18.242 1.00 84.12 756 ILE A N 1
ATOM 6003 C CA . ILE A 1 756 ? 36.577 28.974 -17.246 1.00 84.12 756 ILE A CA 1
ATOM 6004 C C . ILE A 1 756 ? 36.407 29.573 -15.842 1.00 84.12 756 ILE A C 1
ATOM 6006 O O . ILE A 1 756 ? 35.572 29.109 -15.069 1.00 84.12 756 ILE A O 1
ATOM 6010 N N . LEU A 1 757 ? 37.148 30.633 -15.511 1.00 85.00 757 LEU A N 1
ATOM 6011 C CA . LEU A 1 757 ? 36.990 31.353 -14.248 1.00 85.00 757 LEU A CA 1
ATOM 6012 C C . LEU A 1 757 ? 35.573 31.933 -14.088 1.00 85.00 757 LEU A C 1
ATOM 6014 O O . LEU A 1 757 ? 34.983 31.820 -13.011 1.00 85.00 757 LEU A O 1
ATOM 6018 N N . GLU A 1 758 ? 35.020 32.534 -15.141 1.00 83.69 758 GLU A N 1
ATOM 6019 C CA . GLU A 1 758 ? 33.645 33.046 -15.136 1.00 83.69 758 GLU A CA 1
ATOM 6020 C C . GLU A 1 758 ? 32.606 31.923 -14.999 1.00 83.69 758 GLU A C 1
ATOM 6022 O O . GLU A 1 758 ? 31.628 32.071 -14.259 1.00 83.69 758 GLU A O 1
ATOM 6027 N N . GLU A 1 759 ? 32.844 30.770 -15.630 1.00 84.38 759 GLU A N 1
ATOM 6028 C CA . GLU A 1 759 ? 31.993 29.583 -15.482 1.00 84.38 759 GLU A CA 1
ATOM 6029 C C . GLU A 1 759 ? 32.016 29.018 -14.049 1.00 84.38 759 GLU A C 1
ATOM 6031 O O . GLU A 1 759 ? 30.957 28.717 -13.492 1.00 84.38 759 GLU A O 1
ATOM 6036 N N . CYS A 1 760 ? 33.191 28.937 -13.414 1.00 83.12 760 CYS A N 1
ATOM 6037 C CA . CYS A 1 760 ? 33.330 28.489 -12.022 1.00 83.12 760 CYS A CA 1
ATOM 6038 C C . CYS A 1 760 ? 32.583 29.407 -11.034 1.00 83.12 760 CYS A C 1
ATOM 6040 O O . CYS A 1 760 ? 31.976 28.935 -10.064 1.00 83.12 760 CYS A O 1
ATOM 6042 N N . ARG A 1 761 ? 32.591 30.723 -11.282 1.00 83.94 761 ARG A N 1
ATOM 6043 C CA . ARG A 1 761 ? 31.843 31.705 -10.477 1.00 83.94 761 ARG A CA 1
ATOM 6044 C C . ARG A 1 761 ? 30.335 31.544 -10.627 1.00 83.94 761 ARG A C 1
ATOM 6046 O O . ARG A 1 761 ? 29.618 31.579 -9.627 1.00 83.94 761 ARG A O 1
ATOM 6053 N N . ASP A 1 762 ? 29.859 31.332 -11.854 1.00 85.25 762 ASP A N 1
ATOM 6054 C CA . ASP A 1 762 ? 28.441 31.077 -12.126 1.00 85.25 762 ASP A CA 1
ATOM 6055 C C . ASP A 1 762 ? 27.953 29.790 -11.444 1.00 85.25 762 ASP A C 1
ATOM 6057 O O . ASP A 1 762 ? 26.879 29.770 -10.840 1.00 85.25 762 ASP A O 1
ATOM 6061 N N . GLU A 1 763 ? 28.765 28.731 -11.470 1.00 86.44 763 GLU A N 1
ATOM 6062 C CA . GLU A 1 763 ? 28.450 27.471 -10.796 1.00 86.44 763 GLU A CA 1
ATOM 6063 C C . GLU A 1 763 ? 28.385 27.625 -9.273 1.00 86.44 763 GLU A C 1
ATOM 6065 O O . GLU A 1 763 ? 27.457 27.116 -8.642 1.00 86.44 763 GLU A O 1
ATOM 6070 N N . THR A 1 764 ? 29.301 28.394 -8.683 1.00 86.00 764 THR A N 1
ATOM 6071 C CA . THR A 1 764 ? 29.295 28.675 -7.240 1.00 86.00 764 THR A CA 1
ATOM 6072 C C . THR A 1 764 ? 28.050 29.469 -6.826 1.00 86.00 764 THR A C 1
ATOM 6074 O O . THR A 1 764 ? 27.384 29.125 -5.844 1.00 86.00 764 THR A O 1
ATOM 6077 N N . ALA A 1 765 ? 27.681 30.497 -7.598 1.00 85.88 765 ALA A N 1
ATOM 6078 C CA . ALA A 1 765 ? 26.472 31.284 -7.353 1.00 85.88 765 ALA A CA 1
ATOM 6079 C C . ALA A 1 765 ? 25.194 30.434 -7.484 1.00 85.88 765 ALA A C 1
ATOM 6081 O O . ALA A 1 765 ? 24.282 30.542 -6.659 1.00 85.88 765 ALA A O 1
ATOM 6082 N N . TRP A 1 766 ? 25.147 29.536 -8.472 1.00 89.69 766 TRP A N 1
ATOM 6083 C CA . TRP A 1 766 ? 24.045 28.592 -8.653 1.00 89.69 766 TRP A CA 1
ATOM 6084 C C . TRP A 1 766 ? 23.936 27.582 -7.503 1.00 89.69 766 TRP A C 1
ATOM 6086 O O . TRP A 1 766 ? 22.834 27.327 -7.011 1.00 89.69 766 TRP A O 1
ATOM 6096 N N . GLN A 1 767 ? 25.059 27.028 -7.034 1.00 88.00 767 GLN A N 1
ATOM 6097 C CA . GLN A 1 767 ? 25.066 26.111 -5.891 1.00 88.00 767 GLN A CA 1
ATOM 6098 C C . GLN A 1 767 ? 24.549 26.785 -4.620 1.00 88.00 767 GLN A C 1
ATOM 6100 O O . GLN A 1 767 ? 23.744 26.185 -3.908 1.00 88.00 767 GLN A O 1
ATOM 6105 N N . LYS A 1 768 ? 24.931 28.042 -4.371 1.00 89.00 768 LYS A N 1
ATOM 6106 C CA . LYS A 1 768 ? 24.400 28.823 -3.247 1.00 89.00 768 LYS A CA 1
ATOM 6107 C C . LYS A 1 768 ? 22.877 28.984 -3.338 1.00 89.00 768 LYS A C 1
ATOM 6109 O O . LYS A 1 768 ? 22.177 28.732 -2.360 1.00 89.00 768 LYS A O 1
ATOM 6114 N N . ALA A 1 769 ? 22.354 29.317 -4.520 1.00 88.75 769 ALA A N 1
ATOM 6115 C CA . ALA A 1 769 ? 20.909 29.425 -4.730 1.00 88.75 769 ALA A CA 1
ATOM 6116 C C . ALA A 1 769 ? 20.177 28.087 -4.511 1.00 88.75 769 ALA A C 1
ATOM 6118 O O . ALA A 1 769 ? 19.103 28.060 -3.910 1.00 88.75 769 ALA A O 1
ATOM 6119 N N . CYS A 1 770 ? 20.780 26.972 -4.935 1.00 87.25 770 CYS A N 1
ATOM 6120 C CA . CYS A 1 770 ? 20.244 25.629 -4.697 1.00 87.25 770 CYS A CA 1
ATOM 6121 C C . CYS A 1 770 ? 20.277 25.215 -3.218 1.00 87.25 770 CYS A C 1
ATOM 6123 O O . CYS A 1 770 ? 19.413 24.456 -2.792 1.00 87.25 770 CYS A O 1
ATOM 6125 N N . GLN A 1 771 ? 21.267 25.673 -2.446 1.00 87.69 771 GLN A N 1
ATOM 6126 C CA . GLN A 1 771 ? 21.369 25.381 -1.012 1.00 87.69 771 GLN A CA 1
ATOM 6127 C C . GLN A 1 771 ? 20.304 26.120 -0.197 1.00 87.69 771 GLN A C 1
ATOM 6129 O O . GLN A 1 771 ? 19.722 25.537 0.714 1.00 87.69 771 GLN A O 1
ATOM 6134 N N . GLU A 1 772 ? 20.039 27.387 -0.521 1.00 88.62 772 GLU A N 1
ATOM 6135 C CA . GLU A 1 772 ? 18.983 28.163 0.138 1.00 88.62 772 GLU A CA 1
ATOM 6136 C C . GLU A 1 772 ? 17.580 27.711 -0.310 1.00 88.62 772 GLU A C 1
ATOM 6138 O O . GLU A 1 772 ? 16.639 27.748 0.480 1.00 88.62 772 GLU A O 1
ATOM 6143 N N . ASP A 1 773 ? 17.438 27.273 -1.568 1.00 87.75 773 ASP A N 1
ATOM 6144 C CA . ASP A 1 773 ? 16.217 26.710 -2.169 1.00 87.75 773 ASP A CA 1
ATOM 6145 C C . ASP A 1 773 ? 14.948 27.575 -1.984 1.00 87.75 773 ASP A C 1
ATOM 6147 O O . ASP A 1 773 ? 13.818 27.086 -1.835 1.00 87.75 773 ASP A O 1
ATOM 6151 N N . THR A 1 774 ? 15.128 28.899 -2.022 1.00 88.69 774 THR A N 1
ATOM 6152 C CA . THR A 1 774 ? 14.048 29.891 -1.933 1.00 88.69 774 THR A CA 1
ATOM 6153 C C . THR A 1 774 ? 13.862 30.655 -3.242 1.00 88.69 774 THR A C 1
ATOM 6155 O O . THR A 1 774 ? 14.786 30.799 -4.037 1.00 88.69 774 THR A O 1
ATOM 6158 N N . GLU A 1 775 ? 12.658 31.199 -3.462 1.00 88.12 775 GLU A N 1
ATOM 6159 C CA . GLU A 1 775 ? 12.381 32.083 -4.606 1.00 88.12 775 GLU A CA 1
ATOM 6160 C C . GLU A 1 775 ? 13.355 33.270 -4.656 1.00 88.12 775 GLU A C 1
ATOM 6162 O O . GLU A 1 775 ? 13.899 33.567 -5.715 1.00 88.12 775 GLU A O 1
ATOM 6167 N N . ALA A 1 776 ? 13.635 33.887 -3.503 1.00 88.19 776 ALA A N 1
ATOM 6168 C CA . ALA A 1 776 ? 14.563 35.008 -3.390 1.00 88.19 776 ALA A CA 1
ATOM 6169 C C . ALA A 1 776 ? 16.003 34.622 -3.768 1.00 88.19 776 ALA A C 1
ATOM 6171 O O . ALA A 1 776 ? 16.675 35.393 -4.444 1.00 88.19 776 ALA A O 1
ATOM 6172 N N . ALA A 1 777 ? 16.459 33.424 -3.394 1.00 89.06 777 ALA A N 1
ATOM 6173 C CA . ALA A 1 777 ? 17.804 32.951 -3.711 1.00 89.06 777 ALA A CA 1
ATOM 6174 C C . ALA A 1 777 ? 17.991 32.684 -5.215 1.00 89.06 777 ALA A C 1
ATOM 6176 O O . ALA A 1 777 ? 18.993 33.090 -5.807 1.00 89.06 777 ALA A O 1
ATOM 6177 N N . TYR A 1 778 ? 17.004 32.058 -5.866 1.00 89.25 778 TYR A N 1
ATOM 6178 C CA . TYR A 1 778 ? 17.032 31.858 -7.320 1.00 89.25 778 TYR A CA 1
ATOM 6179 C C . TYR A 1 778 ? 16.875 33.174 -8.092 1.00 89.25 778 TYR A C 1
ATOM 6181 O O . TYR A 1 778 ? 17.477 33.328 -9.155 1.00 89.25 778 TYR A O 1
ATOM 6189 N N . GLN A 1 779 ? 16.105 34.128 -7.560 1.00 89.69 779 GLN A N 1
ATOM 6190 C CA . GLN A 1 779 ? 15.975 35.466 -8.134 1.00 89.69 779 GLN A CA 1
ATOM 6191 C C . GLN A 1 779 ? 17.291 36.250 -8.008 1.00 89.69 779 GLN A C 1
ATOM 6193 O O . GLN A 1 779 ? 17.765 36.794 -8.999 1.00 89.69 779 GLN A O 1
ATOM 6198 N N . ALA A 1 780 ? 17.958 36.195 -6.852 1.00 88.19 780 ALA A N 1
ATOM 6199 C CA . ALA A 1 780 ? 19.272 36.804 -6.648 1.00 88.19 780 ALA A CA 1
ATOM 6200 C C . ALA A 1 780 ? 20.350 36.226 -7.586 1.00 88.19 780 ALA A C 1
ATOM 6202 O O . ALA A 1 780 ? 21.194 36.970 -8.081 1.00 88.19 780 ALA A O 1
ATOM 6203 N N . TYR A 1 781 ? 20.305 34.922 -7.889 1.00 90.19 781 TYR A N 1
ATOM 6204 C CA . TYR A 1 781 ? 21.169 34.318 -8.912 1.00 90.19 781 TYR A CA 1
ATOM 6205 C C . TYR A 1 781 ? 20.879 34.869 -10.321 1.00 90.19 781 TYR A C 1
ATOM 6207 O O . TYR A 1 781 ? 21.806 35.159 -11.074 1.00 90.19 781 TYR A O 1
ATOM 6215 N N . LEU A 1 782 ? 19.603 35.050 -10.681 1.00 87.19 782 LEU A N 1
ATOM 6216 C CA . LEU A 1 782 ? 19.211 35.626 -11.974 1.00 87.19 782 LEU A CA 1
ATOM 6217 C C . LEU A 1 782 ? 19.597 37.103 -12.119 1.00 87.19 782 LEU A C 1
ATOM 6219 O O . LEU A 1 782 ? 19.902 37.539 -13.235 1.00 87.19 782 LEU A O 1
ATOM 6223 N N . ASP A 1 783 ? 19.586 37.842 -11.014 1.00 86.56 783 ASP A N 1
ATOM 6224 C CA . ASP A 1 783 ? 19.893 39.273 -10.962 1.00 86.56 783 ASP A CA 1
ATOM 6225 C C . ASP A 1 783 ? 21.405 39.555 -10.851 1.00 86.56 783 ASP A C 1
ATOM 6227 O O . ASP A 1 783 ? 21.834 40.678 -11.102 1.00 86.56 783 ASP A O 1
ATOM 6231 N N . GLY A 1 784 ? 22.224 38.542 -10.545 1.00 82.06 784 GLY A N 1
ATOM 6232 C CA . GLY A 1 784 ? 23.686 38.645 -10.485 1.00 82.06 784 GLY A CA 1
ATOM 6233 C C . GLY A 1 784 ? 24.374 38.875 -11.842 1.00 82.06 784 GLY A C 1
ATOM 6234 O O . GLY A 1 784 ? 23.762 38.771 -12.908 1.00 82.06 784 GLY A O 1
ATOM 6235 N N . GLU A 1 785 ? 25.678 39.168 -11.802 1.00 76.44 785 GLU A N 1
ATOM 6236 C CA . GLU A 1 785 ? 26.502 39.540 -12.971 1.00 76.44 785 GLU A CA 1
ATOM 6237 C C . GLU A 1 785 ? 27.229 38.354 -13.652 1.00 76.44 785 GLU A C 1
ATOM 6239 O O . GLU A 1 785 ? 28.105 38.560 -14.486 1.00 76.44 785 GLU A O 1
ATOM 6244 N N . THR A 1 786 ? 26.901 37.100 -13.315 1.00 81.44 786 THR A N 1
ATOM 6245 C CA . THR A 1 786 ? 27.574 35.905 -13.867 1.00 81.44 786 THR A CA 1
ATOM 6246 C C . THR A 1 786 ? 27.047 35.493 -15.254 1.00 81.44 786 THR A C 1
ATOM 6248 O O . THR A 1 786 ? 26.063 36.036 -15.757 1.00 81.44 786 THR A O 1
ATOM 6251 N N . VAL A 1 787 ? 27.687 34.493 -15.880 1.00 76.25 787 VAL A N 1
ATOM 6252 C CA . VAL A 1 787 ? 27.394 33.992 -17.246 1.00 76.25 787 VAL A CA 1
ATOM 6253 C C . VAL A 1 787 ? 26.002 33.328 -17.375 1.00 76.25 787 VAL A C 1
ATOM 6255 O O . VAL A 1 787 ? 25.530 33.078 -18.483 1.00 76.25 787 VAL A O 1
ATOM 6258 N N . LYS A 1 788 ? 25.278 33.111 -16.263 1.00 81.75 788 LYS A N 1
ATOM 6259 C CA . LYS A 1 788 ? 23.858 32.700 -16.221 1.00 81.75 788 LYS A CA 1
ATOM 6260 C C . LYS A 1 788 ? 23.562 31.378 -16.940 1.00 81.75 788 LYS A C 1
ATOM 6262 O O . LYS A 1 788 ? 22.462 31.179 -17.467 1.00 81.75 788 LYS A O 1
ATOM 6267 N N . LYS A 1 789 ? 24.491 30.417 -16.893 1.00 85.38 789 LYS A N 1
ATOM 6268 C CA . LYS A 1 789 ? 24.354 29.078 -17.503 1.00 85.38 789 LYS A CA 1
ATOM 6269 C C . LYS A 1 789 ? 23.123 28.327 -16.989 1.00 85.38 789 LYS A C 1
ATOM 6271 O O . LYS A 1 789 ? 22.509 27.553 -17.723 1.00 85.38 789 LYS A O 1
ATOM 6276 N N . TYR A 1 790 ? 22.726 28.574 -15.740 1.00 85.75 790 TYR A N 1
ATOM 6277 C CA . TYR A 1 790 ? 21.589 27.919 -15.093 1.00 85.75 790 TYR A CA 1
ATOM 6278 C C . TYR A 1 790 ? 20.315 28.776 -15.053 1.00 85.75 790 TYR A C 1
ATOM 6280 O O . TYR A 1 790 ? 19.346 28.399 -14.393 1.00 85.75 790 TYR A O 1
ATOM 6288 N N . ALA A 1 791 ? 20.249 29.894 -15.786 1.00 84.56 791 ALA A N 1
ATOM 6289 C CA . ALA A 1 791 ? 19.114 30.821 -15.719 1.00 84.56 791 ALA A CA 1
ATOM 6290 C C . ALA A 1 791 ? 17.755 30.177 -16.042 1.00 84.56 791 ALA A C 1
ATOM 6292 O O . ALA A 1 791 ? 16.751 30.475 -15.394 1.00 84.56 791 ALA A O 1
ATOM 6293 N N . GLN A 1 792 ? 17.697 29.256 -17.008 1.00 84.81 792 GLN A N 1
ATOM 6294 C CA . GLN A 1 792 ? 16.454 28.543 -17.320 1.00 84.81 792 GLN A CA 1
ATOM 6295 C C . GLN A 1 792 ? 16.002 27.652 -16.155 1.00 84.81 792 GLN A C 1
ATOM 6297 O O . GLN A 1 792 ? 14.818 27.648 -15.812 1.00 84.81 792 GLN A O 1
ATOM 6302 N N . LYS A 1 793 ? 16.943 26.955 -15.506 1.00 86.75 793 LYS A N 1
ATOM 6303 C CA . LYS A 1 793 ? 16.659 26.126 -14.328 1.00 86.75 793 LYS A CA 1
ATOM 6304 C C . LYS A 1 793 ? 16.223 26.987 -13.143 1.00 86.75 793 LYS A C 1
ATOM 6306 O O . LYS A 1 793 ? 15.237 26.652 -12.496 1.00 86.75 793 LYS A O 1
ATOM 6311 N N . ALA A 1 794 ? 16.872 28.129 -12.916 1.00 87.12 794 ALA A N 1
ATOM 6312 C CA . ALA A 1 794 ? 16.474 29.090 -11.886 1.00 87.12 794 ALA A CA 1
ATOM 6313 C C . ALA A 1 794 ? 15.027 29.579 -12.088 1.00 87.12 794 ALA A C 1
ATOM 6315 O O . ALA A 1 794 ? 14.216 29.534 -11.165 1.00 87.12 794 ALA A O 1
ATOM 6316 N N . ARG A 1 795 ? 14.653 29.951 -13.322 1.00 88.75 795 ARG A N 1
ATOM 6317 C CA . ARG A 1 795 ? 13.277 30.364 -13.664 1.00 88.75 795 ARG A CA 1
ATOM 6318 C C . ARG A 1 795 ? 12.253 29.243 -13.468 1.00 88.75 795 ARG A C 1
ATOM 6320 O O . ARG A 1 795 ? 11.130 29.514 -13.045 1.00 88.75 795 ARG A O 1
ATOM 6327 N N . GLN A 1 796 ? 12.616 27.997 -13.776 1.00 88.19 796 GLN A N 1
ATOM 6328 C CA . GLN A 1 796 ? 11.761 26.835 -13.516 1.00 88.19 796 GLN A CA 1
ATOM 6329 C C . GLN A 1 796 ? 11.545 26.627 -12.013 1.00 88.19 796 GLN A C 1
ATOM 6331 O O . GLN A 1 796 ? 10.402 26.444 -11.592 1.00 88.19 796 GLN A O 1
ATOM 6336 N N . GLN A 1 797 ? 12.605 26.735 -11.207 1.00 89.25 797 GLN A N 1
ATOM 6337 C CA . GLN A 1 797 ? 12.498 26.622 -9.752 1.00 89.25 797 GLN A CA 1
ATOM 6338 C C . GLN A 1 797 ? 11.621 27.731 -9.163 1.00 89.25 797 GLN A C 1
ATOM 6340 O O . GLN A 1 797 ? 10.718 27.436 -8.385 1.00 89.25 797 GLN A O 1
ATOM 6345 N N . ILE A 1 798 ? 11.780 28.982 -9.606 1.00 89.06 798 ILE A N 1
ATOM 6346 C CA . ILE A 1 798 ? 10.913 30.098 -9.185 1.00 89.06 798 ILE A CA 1
ATOM 6347 C C . ILE A 1 798 ? 9.439 29.795 -9.480 1.00 89.06 798 ILE A C 1
ATOM 6349 O O . ILE A 1 798 ? 8.598 29.889 -8.584 1.00 89.06 798 ILE A O 1
ATOM 6353 N N . LYS A 1 799 ? 9.111 29.356 -10.704 1.00 89.25 799 LYS A N 1
ATOM 6354 C CA . LYS A 1 799 ? 7.731 28.984 -11.066 1.00 89.25 799 LYS A CA 1
ATOM 6355 C C . LYS A 1 799 ? 7.189 27.861 -10.177 1.00 89.25 799 LYS A C 1
ATOM 6357 O O . LYS A 1 799 ? 6.051 27.956 -9.712 1.00 89.25 799 LYS A O 1
ATOM 6362 N N . ALA A 1 800 ? 7.994 26.834 -9.907 1.00 85.12 800 ALA A N 1
ATOM 6363 C CA . ALA A 1 800 ? 7.610 25.725 -9.039 1.00 85.12 800 ALA A CA 1
ATOM 6364 C C . ALA A 1 800 ? 7.338 26.193 -7.597 1.00 85.12 800 ALA A C 1
ATOM 6366 O O . ALA A 1 800 ? 6.311 25.838 -7.010 1.00 85.12 800 ALA A O 1
ATOM 6367 N N . LYS A 1 801 ? 8.197 27.054 -7.033 1.00 85.44 801 LYS A N 1
ATOM 6368 C CA . LYS A 1 801 ? 8.005 27.618 -5.685 1.00 85.44 801 LYS A CA 1
ATOM 6369 C C . LYS A 1 801 ? 6.759 28.505 -5.612 1.00 85.44 801 LYS A C 1
ATOM 6371 O O . LYS A 1 801 ? 5.960 28.354 -4.687 1.00 85.44 801 LYS A O 1
ATOM 6376 N N . GLN A 1 802 ? 6.514 29.346 -6.616 1.00 85.75 802 GLN A N 1
ATOM 6377 C CA . GLN A 1 802 ? 5.302 30.170 -6.688 1.00 85.75 802 GLN A CA 1
ATOM 6378 C C . GLN A 1 802 ? 4.022 29.324 -6.770 1.00 85.75 802 GLN A C 1
ATOM 6380 O O . GLN A 1 802 ? 3.017 29.651 -6.131 1.00 85.75 802 GLN A O 1
ATOM 6385 N N . GLN A 1 803 ? 4.042 28.215 -7.515 1.00 83.81 803 GLN A N 1
ATOM 6386 C CA . GLN A 1 803 ? 2.925 27.267 -7.556 1.00 83.81 803 GLN A CA 1
ATOM 6387 C C . GLN A 1 803 ? 2.693 26.602 -6.193 1.00 83.81 803 GLN A C 1
ATOM 6389 O O . GLN A 1 803 ? 1.548 26.537 -5.741 1.00 83.81 803 GLN A O 1
ATOM 6394 N N . GLN A 1 804 ? 3.755 26.195 -5.492 1.00 77.06 804 GLN A N 1
ATOM 6395 C CA . GLN A 1 804 ? 3.648 25.647 -4.135 1.00 77.06 804 GLN A CA 1
ATOM 6396 C C . GLN A 1 804 ? 3.063 26.661 -3.141 1.00 77.06 804 GLN A C 1
ATOM 6398 O O . GLN A 1 804 ? 2.208 26.304 -2.328 1.00 77.06 804 GLN A O 1
ATOM 6403 N N . ILE A 1 805 ? 3.472 27.931 -3.218 1.00 80.75 805 ILE A N 1
ATOM 6404 C CA . ILE A 1 805 ? 2.926 29.005 -2.374 1.00 80.75 805 ILE A CA 1
ATOM 6405 C C . ILE A 1 805 ? 1.433 29.205 -2.664 1.00 80.75 805 ILE A C 1
ATOM 6407 O O . ILE A 1 805 ? 0.628 29.237 -1.729 1.00 80.75 805 ILE A O 1
ATOM 6411 N N . LYS A 1 806 ? 1.034 29.273 -3.942 1.00 81.62 806 LYS A N 1
ATOM 6412 C CA . LYS A 1 806 ? -0.381 29.392 -4.338 1.00 81.62 806 LYS A CA 1
ATOM 6413 C C . LYS A 1 806 ? -1.214 28.204 -3.848 1.00 81.62 806 LYS A C 1
ATOM 6415 O O . LYS A 1 806 ? -2.295 28.415 -3.296 1.00 81.62 806 LYS A O 1
ATOM 6420 N N . ALA A 1 807 ? -0.700 26.981 -3.975 1.00 78.75 807 ALA A N 1
ATOM 6421 C CA . ALA A 1 807 ? -1.363 25.774 -3.485 1.00 78.75 807 ALA A CA 1
ATOM 6422 C C . ALA A 1 807 ? -1.545 25.802 -1.955 1.00 78.75 807 ALA A C 1
ATOM 6424 O O . ALA A 1 807 ? -2.653 25.587 -1.459 1.00 78.75 807 ALA A O 1
ATOM 6425 N N . LYS A 1 808 ? -0.502 26.176 -1.198 1.00 78.31 808 LYS A N 1
ATOM 6426 C CA . LYS A 1 808 ? -0.591 26.350 0.265 1.00 78.31 808 LYS A CA 1
ATOM 6427 C C . LYS A 1 808 ? -1.613 27.418 0.656 1.00 78.31 808 LYS A C 1
ATOM 6429 O O . LYS A 1 808 ? -2.400 27.211 1.578 1.00 78.31 808 LYS A O 1
ATOM 6434 N N . GLN A 1 809 ? -1.662 28.544 -0.055 1.00 78.44 809 GLN A N 1
ATOM 6435 C CA . GLN A 1 809 ? -2.655 29.594 0.200 1.00 78.44 809 GLN A CA 1
ATOM 6436 C C . GLN A 1 809 ? -4.091 29.118 -0.066 1.00 78.44 809 GLN A C 1
ATOM 6438 O O . GLN A 1 809 ? -4.996 29.440 0.708 1.00 78.44 809 GLN A O 1
ATOM 6443 N N . GLN A 1 810 ? -4.318 28.336 -1.124 1.00 76.12 810 GLN A N 1
ATOM 6444 C CA . GLN A 1 810 ? -5.624 27.728 -1.398 1.00 76.12 810 GLN A CA 1
ATOM 6445 C C . GLN A 1 810 ? -6.016 26.722 -0.310 1.00 76.12 810 GLN A C 1
ATOM 6447 O O . GLN A 1 810 ? -7.157 26.743 0.158 1.00 76.12 810 GLN A O 1
ATOM 6452 N N . GLN A 1 811 ? -5.065 25.916 0.165 1.00 74.69 811 GLN A N 1
ATOM 6453 C CA . GLN A 1 811 ? -5.283 24.978 1.263 1.00 74.69 811 GLN A CA 1
ATOM 6454 C C . GLN A 1 811 ? -5.654 25.703 2.566 1.00 74.69 811 GLN A C 1
ATOM 6456 O O . GLN A 1 811 ? -6.637 25.340 3.209 1.00 74.69 811 GLN A O 1
ATOM 6461 N N . ILE A 1 812 ? -4.950 26.786 2.917 1.00 76.50 812 ILE A N 1
ATOM 6462 C CA . ILE A 1 812 ? -5.272 27.615 4.092 1.00 76.50 812 ILE A CA 1
ATOM 6463 C C . ILE A 1 812 ? -6.669 28.237 3.961 1.00 76.50 812 ILE A C 1
ATOM 6465 O O . ILE A 1 812 ? -7.441 28.228 4.921 1.00 76.50 812 ILE A O 1
ATOM 6469 N N . LYS A 1 813 ? -7.033 28.752 2.778 1.00 79.00 813 LYS A N 1
ATOM 6470 C CA . LYS A 1 813 ? -8.387 29.276 2.526 1.00 79.00 813 LYS A CA 1
ATOM 6471 C C . LYS A 1 813 ? -9.454 28.189 2.704 1.00 79.00 813 LYS A C 1
ATOM 6473 O O . LYS A 1 813 ? -10.491 28.456 3.311 1.00 79.00 813 LYS A O 1
ATOM 6478 N N . ALA A 1 814 ? -9.196 26.969 2.233 1.00 76.44 814 ALA A N 1
ATOM 6479 C CA . ALA A 1 814 ? -10.101 25.837 2.407 1.00 76.44 814 ALA A CA 1
ATOM 6480 C C . ALA A 1 814 ? -10.241 25.423 3.883 1.00 76.44 814 ALA A C 1
ATOM 6482 O O . ALA A 1 814 ? -11.361 25.195 4.340 1.00 76.44 814 ALA A O 1
ATOM 6483 N N . ILE A 1 815 ? -9.139 25.392 4.641 1.00 78.69 815 ILE A N 1
ATOM 6484 C CA . ILE A 1 815 ? -9.138 25.100 6.084 1.00 78.69 815 ILE A CA 1
ATOM 6485 C C . ILE A 1 815 ? -9.963 26.144 6.842 1.00 78.69 815 ILE A C 1
ATOM 6487 O O . ILE A 1 815 ? -10.896 25.773 7.548 1.00 78.69 815 ILE A O 1
ATOM 6491 N N . LYS A 1 816 ? -9.726 27.442 6.609 1.00 81.50 816 LYS A N 1
ATOM 6492 C CA . LYS A 1 816 ? -10.509 28.519 7.243 1.00 81.50 816 LYS A CA 1
ATOM 6493 C C . LYS A 1 816 ? -12.006 28.408 6.946 1.00 81.50 816 LYS A C 1
ATOM 6495 O O . LYS A 1 816 ? -12.834 28.646 7.822 1.00 81.50 816 LYS A O 1
ATOM 6500 N N . LYS A 1 817 ? -12.373 28.014 5.721 1.00 80.00 817 LYS A N 1
ATOM 6501 C CA . LYS A 1 817 ? -13.779 27.805 5.343 1.00 80.00 817 LYS A CA 1
ATOM 6502 C C . LYS A 1 817 ? -14.394 26.590 6.058 1.00 80.00 817 LYS A C 1
ATOM 6504 O O . LYS A 1 817 ? -15.564 26.647 6.430 1.00 80.00 817 LYS A O 1
ATOM 6509 N N . ARG A 1 818 ? -13.618 25.520 6.281 1.00 80.31 818 ARG A N 1
ATOM 6510 C CA . ARG A 1 818 ? -14.030 24.337 7.064 1.00 80.31 818 ARG A CA 1
ATOM 6511 C C . ARG A 1 818 ? -14.203 24.666 8.543 1.00 80.31 818 ARG A C 1
ATOM 6513 O O . ARG A 1 818 ? -15.221 24.301 9.115 1.00 80.31 818 ARG A O 1
ATOM 6520 N N . GLU A 1 819 ? -13.270 25.405 9.134 1.00 83.44 819 GLU A N 1
ATOM 6521 C CA . GLU A 1 819 ? -13.371 25.856 10.528 1.00 83.44 819 GLU A CA 1
ATOM 6522 C C . GLU A 1 819 ? -14.587 26.761 10.755 1.00 83.44 819 GLU A C 1
ATOM 6524 O O . GLU A 1 819 ? -15.269 26.640 11.771 1.00 83.44 819 GLU A O 1
ATOM 6529 N N . ALA A 1 820 ? -14.888 27.653 9.806 1.00 82.06 820 ALA A N 1
ATOM 6530 C CA . ALA A 1 820 ? -16.081 28.493 9.869 1.00 82.06 820 ALA A CA 1
ATOM 6531 C C . ALA A 1 820 ? -17.380 27.669 9.788 1.00 82.06 820 ALA A C 1
ATOM 6533 O O . ALA A 1 820 ? -18.322 27.951 10.528 1.00 82.06 820 ALA A O 1
ATOM 6534 N N . ASP A 1 821 ? -17.426 26.643 8.928 1.00 84.88 821 ASP A N 1
ATOM 6535 C CA . ASP A 1 821 ? -18.576 25.735 8.821 1.00 84.88 821 ASP A CA 1
ATOM 6536 C C . ASP A 1 821 ? -18.773 24.898 10.092 1.00 84.88 821 ASP A C 1
ATOM 6538 O O . ASP A 1 821 ? -19.892 24.794 10.588 1.00 84.88 821 ASP A O 1
ATOM 6542 N N . GLU A 1 822 ? -17.685 24.380 10.669 1.00 86.25 822 GLU A N 1
ATOM 6543 C CA . GLU A 1 822 ? -17.717 23.639 11.934 1.00 86.25 822 GLU A CA 1
ATOM 6544 C C . GLU A 1 822 ? -18.201 24.527 13.086 1.00 86.25 822 GLU A C 1
ATOM 6546 O O . GLU A 1 822 ? -19.095 24.139 13.832 1.00 86.25 822 GLU A O 1
ATOM 6551 N N . LYS A 1 823 ? -17.684 25.757 13.208 1.00 87.00 823 LYS A N 1
ATOM 6552 C CA . LYS A 1 823 ? -18.139 26.707 14.237 1.00 87.00 823 LYS A CA 1
ATOM 6553 C C . LYS A 1 823 ? -19.623 27.045 14.091 1.00 87.00 823 LYS A C 1
ATOM 6555 O O . LYS A 1 823 ? -20.332 27.102 15.095 1.00 87.00 823 LYS A O 1
ATOM 6560 N N . ALA A 1 824 ? -20.097 27.257 12.862 1.00 85.06 824 ALA A N 1
ATOM 6561 C CA . ALA A 1 824 ? -21.510 27.520 12.599 1.00 85.06 824 ALA A CA 1
ATOM 6562 C C . ALA A 1 824 ? -22.390 26.315 12.977 1.00 85.06 824 ALA A C 1
ATOM 6564 O O . ALA A 1 824 ? -23.438 26.491 13.599 1.00 85.06 824 ALA A O 1
ATOM 6565 N N . TRP A 1 825 ? -21.935 25.097 12.677 1.00 88.88 825 TRP A N 1
ATOM 6566 C CA . TRP A 1 825 ? -22.622 23.860 13.045 1.00 88.88 825 TRP A CA 1
ATOM 6567 C C . TRP A 1 825 ? -22.657 23.619 14.561 1.00 88.88 825 TRP A C 1
ATOM 6569 O O . TRP A 1 825 ? -23.715 23.324 15.116 1.00 88.88 825 TRP A O 1
ATOM 6579 N N . GLN A 1 826 ? -21.532 23.808 15.256 1.00 86.44 826 GLN A N 1
ATOM 6580 C CA . GLN A 1 826 ? -21.454 23.685 16.716 1.00 86.44 826 GLN A CA 1
ATOM 6581 C C . GLN A 1 826 ? -22.390 24.678 17.411 1.00 86.44 826 GLN A C 1
ATOM 6583 O O . GLN A 1 826 ? -23.104 24.305 18.340 1.00 86.44 826 GLN A O 1
ATOM 6588 N N . LYS A 1 827 ? -22.455 25.923 16.917 1.00 87.94 827 LYS A N 1
ATOM 6589 C CA . LYS A 1 827 ? -23.398 26.930 17.417 1.00 87.94 827 LYS A CA 1
ATOM 6590 C C . LYS A 1 827 ? -24.852 26.479 17.241 1.00 87.94 827 LYS A C 1
ATOM 6592 O O . LYS A 1 827 ? -25.640 26.627 18.171 1.00 87.94 827 LYS A O 1
ATOM 6597 N N . ALA A 1 828 ? -25.194 25.898 16.089 1.00 87.56 828 ALA A N 1
ATOM 6598 C CA . ALA A 1 828 ? -26.536 25.376 15.842 1.00 87.56 828 ALA A CA 1
ATOM 6599 C C . ALA A 1 828 ? -26.893 24.211 16.784 1.00 87.56 828 ALA A C 1
ATOM 6601 O O . ALA A 1 828 ? -27.964 24.225 17.387 1.00 87.56 828 ALA A O 1
ATOM 6602 N N . ARG A 1 829 ? -25.971 23.259 16.998 1.00 86.56 829 ARG A N 1
ATOM 6603 C CA . ARG A 1 829 ? -26.175 22.138 17.937 1.00 86.56 829 ARG A CA 1
ATOM 6604 C C . ARG A 1 829 ? -26.280 22.570 19.395 1.00 86.56 829 ARG A C 1
ATOM 6606 O O . ARG A 1 829 ? -27.020 21.951 20.145 1.00 86.56 829 ARG A O 1
ATOM 6613 N N . GLN A 1 830 ? -25.533 23.592 19.812 1.00 85.56 830 GLN A N 1
ATOM 6614 C CA . GLN A 1 830 ? -25.619 24.111 21.180 1.00 85.56 830 GLN A CA 1
ATOM 6615 C C . GLN A 1 830 ? -26.969 24.770 21.462 1.00 85.56 830 GLN A C 1
ATOM 6617 O O . GLN A 1 830 ? -27.468 24.678 22.578 1.00 85.56 830 GLN A O 1
ATOM 6622 N N . GLN A 1 831 ? -27.537 25.451 20.466 1.00 87.69 831 GLN A N 1
ATOM 6623 C CA . GLN A 1 831 ? -28.842 26.092 20.598 1.00 87.69 831 GLN A CA 1
ATOM 6624 C C . GLN A 1 831 ? -29.992 25.084 20.489 1.00 87.69 831 GLN A C 1
ATOM 6626 O O . GLN A 1 831 ? -31.015 25.302 21.122 1.00 87.69 831 GLN A O 1
ATOM 6631 N N . ASP A 1 832 ? -29.828 24.014 19.701 1.00 84.62 832 ASP A N 1
ATOM 6632 C CA . ASP A 1 832 ? -30.802 22.930 19.480 1.00 84.62 832 ASP A CA 1
ATOM 6633 C C . ASP A 1 832 ? -32.238 23.424 19.228 1.00 84.62 832 ASP A C 1
ATOM 6635 O O . ASP A 1 832 ? -33.212 22.950 19.809 1.00 84.62 832 ASP A O 1
ATOM 6639 N N . THR A 1 833 ? -32.370 24.423 18.354 1.00 83.69 833 THR A N 1
ATOM 6640 C CA . THR A 1 833 ? -33.664 24.972 17.927 1.00 83.69 833 THR A CA 1
ATOM 6641 C C . THR A 1 833 ? -33.789 24.939 16.412 1.00 83.69 833 THR A C 1
ATOM 6643 O O . THR A 1 833 ? -32.792 25.035 15.693 1.00 83.69 833 THR A O 1
ATOM 6646 N N . ASP A 1 834 ? -35.026 24.866 15.914 1.00 79.94 834 ASP A N 1
ATOM 6647 C CA . ASP A 1 834 ? -35.318 24.903 14.476 1.00 79.94 834 ASP A CA 1
ATOM 6648 C C . ASP A 1 834 ? -34.676 26.118 13.778 1.00 79.94 834 ASP A C 1
ATOM 6650 O O . ASP A 1 834 ? -34.011 25.975 12.752 1.00 79.94 834 ASP A O 1
ATOM 6654 N N . VAL A 1 835 ? -34.771 27.294 14.410 1.00 82.94 835 VAL A N 1
ATOM 6655 C CA . VAL A 1 835 ? -34.204 28.560 13.917 1.00 82.94 835 VAL A CA 1
ATOM 6656 C C . VAL A 1 835 ? -32.678 28.494 13.799 1.00 82.94 835 VAL A C 1
ATOM 6658 O O . VAL A 1 835 ? -32.107 28.991 12.829 1.00 82.94 835 VAL A O 1
ATOM 6661 N N . ALA A 1 836 ? -31.996 27.854 14.752 1.00 83.81 836 ALA A N 1
ATOM 6662 C CA . ALA A 1 836 ? -30.540 27.737 14.735 1.00 83.81 836 ALA A CA 1
ATOM 6663 C C . ALA A 1 836 ? -30.047 26.814 13.609 1.00 83.81 836 ALA A C 1
ATOM 6665 O O . ALA A 1 836 ? -29.074 27.129 12.916 1.00 83.81 836 ALA A O 1
ATOM 6666 N N . TYR A 1 837 ? -30.744 25.698 13.379 1.00 85.06 837 TYR A N 1
ATOM 6667 C CA . TYR A 1 837 ? -30.450 24.800 12.263 1.00 85.06 837 TYR A CA 1
ATOM 6668 C C . TYR A 1 837 ? -30.822 25.421 10.907 1.00 85.06 837 TYR A C 1
ATOM 6670 O O . TYR A 1 837 ? -30.095 25.220 9.931 1.00 85.06 837 TYR A O 1
ATOM 6678 N N . GLN A 1 838 ? -31.892 26.221 10.839 1.00 83.75 838 GLN A N 1
ATOM 6679 C CA . GLN A 1 838 ? -32.243 27.007 9.653 1.00 83.75 838 GLN A CA 1
ATOM 6680 C C . GLN A 1 838 ? -31.151 28.025 9.310 1.00 83.75 838 GLN A C 1
ATOM 6682 O O . GLN A 1 838 ? -30.669 28.048 8.179 1.00 83.75 838 GLN A O 1
ATOM 6687 N N . ALA A 1 839 ? -30.685 28.793 10.297 1.00 83.94 839 ALA A N 1
ATOM 6688 C CA . ALA A 1 839 ? -29.621 29.775 10.109 1.00 83.94 839 ALA A CA 1
ATOM 6689 C C . ALA A 1 839 ? -28.308 29.137 9.614 1.00 83.94 839 ALA A C 1
ATOM 6691 O O . ALA A 1 839 ? -27.595 29.730 8.802 1.00 83.94 839 ALA A O 1
ATOM 6692 N N . TYR A 1 840 ? -27.992 27.912 10.054 1.00 87.44 840 TYR A N 1
ATOM 6693 C CA . TYR A 1 840 ? -26.863 27.144 9.518 1.00 87.44 840 TYR A CA 1
ATOM 6694 C C . TYR A 1 840 ? -27.073 26.755 8.043 1.00 87.44 840 TYR A C 1
ATOM 6696 O O . TYR A 1 840 ? -26.167 26.919 7.225 1.00 87.44 840 TYR A O 1
ATOM 6704 N N . LEU A 1 841 ? -28.270 26.280 7.685 1.00 83.00 841 LEU A N 1
ATOM 6705 C CA . LEU A 1 841 ? -28.609 25.870 6.317 1.00 83.00 841 LEU A CA 1
ATOM 6706 C C . LEU A 1 841 ? -28.654 27.043 5.325 1.00 83.00 841 LEU A C 1
ATOM 6708 O O . LEU A 1 841 ? -28.309 26.864 4.153 1.00 83.00 841 LEU A O 1
ATOM 6712 N N . GLU A 1 842 ? -29.038 28.234 5.778 1.00 81.75 842 GLU A N 1
ATOM 6713 C CA . GLU A 1 842 ? -29.081 29.468 4.979 1.00 81.75 842 GLU A CA 1
ATOM 6714 C C . GLU A 1 842 ? -27.721 30.188 4.911 1.00 81.75 842 GLU A C 1
ATOM 6716 O O . GLU A 1 842 ? -27.485 31.004 4.018 1.00 81.75 842 GLU A O 1
ATOM 6721 N N . GLY A 1 843 ? -26.787 29.847 5.804 1.00 78.44 843 GLY A N 1
ATOM 6722 C CA . GLY A 1 843 ? -25.456 30.445 5.874 1.00 78.44 843 GLY A CA 1
ATOM 6723 C C . GLY A 1 843 ? -24.594 30.239 4.618 1.00 78.44 843 GLY A C 1
ATOM 6724 O O . GLY A 1 843 ? -24.775 29.308 3.833 1.00 78.44 843 GLY A O 1
ATOM 6725 N N . LYS A 1 844 ? -23.582 31.101 4.437 1.00 73.25 844 LYS A N 1
ATOM 6726 C CA . LYS A 1 844 ? -22.615 31.050 3.312 1.00 73.25 844 LYS A CA 1
ATOM 6727 C C . LYS A 1 844 ? -21.457 30.051 3.522 1.00 73.25 844 LYS A C 1
ATOM 6729 O O . LYS A 1 844 ? -20.410 30.165 2.878 1.00 73.25 844 LYS A O 1
ATOM 6734 N N . THR A 1 845 ? -21.593 29.116 4.458 1.00 78.50 845 THR A N 1
ATOM 6735 C CA . THR A 1 845 ? -20.535 28.165 4.830 1.00 78.50 845 THR A CA 1
ATOM 6736 C C . THR A 1 845 ? -20.504 26.949 3.887 1.00 78.50 845 THR A C 1
ATOM 6738 O O . THR A 1 845 ? -21.174 26.936 2.856 1.00 78.50 845 THR A O 1
ATOM 6741 N N . LEU A 1 846 ? -19.650 25.953 4.156 1.00 79.19 846 LEU A N 1
ATOM 6742 C CA . LEU A 1 846 ? -19.510 24.760 3.302 1.00 79.19 846 LEU A CA 1
ATOM 6743 C C . LEU A 1 846 ? -20.718 23.818 3.359 1.00 79.19 846 LEU A C 1
ATOM 6745 O O . LEU A 1 846 ? -20.841 22.970 2.479 1.00 79.19 846 LEU A O 1
ATOM 6749 N N . LYS A 1 847 ? -21.594 23.975 4.360 1.00 81.81 847 LYS A N 1
ATOM 6750 C CA . LYS A 1 847 ? -22.811 23.181 4.558 1.00 81.81 847 LYS A CA 1
ATOM 6751 C C . LYS A 1 847 ? -22.521 21.677 4.644 1.00 81.81 847 LYS A C 1
ATOM 6753 O O . LYS A 1 847 ? -23.348 20.861 4.237 1.00 81.81 847 LYS A O 1
ATOM 6758 N N . LYS A 1 848 ? -21.362 21.295 5.202 1.00 86.12 848 LYS A N 1
ATOM 6759 C CA . LYS A 1 848 ? -20.938 19.890 5.345 1.00 86.12 848 LYS A CA 1
ATOM 6760 C C . LYS A 1 848 ? -21.963 19.070 6.135 1.00 86.12 848 LYS A C 1
ATOM 6762 O O . LYS A 1 848 ? -22.198 17.911 5.816 1.00 86.12 848 LYS A O 1
ATOM 6767 N N . TYR A 1 849 ? -22.600 19.681 7.132 1.00 84.88 849 TYR A N 1
ATOM 6768 C CA . TYR A 1 849 ? -23.576 19.035 8.011 1.00 84.88 849 TYR A CA 1
ATOM 6769 C C . TYR A 1 849 ? -25.027 19.303 7.597 1.00 84.88 849 TYR A C 1
ATOM 6771 O O . TYR A 1 849 ? -25.936 19.136 8.405 1.00 84.88 849 TYR A O 1
ATOM 6779 N N . ALA A 1 850 ? -25.281 19.717 6.350 1.00 81.94 850 ALA A N 1
ATOM 6780 C CA . ALA A 1 850 ? -26.630 20.069 5.905 1.00 81.94 850 ALA A CA 1
ATOM 6781 C C . ALA A 1 850 ? -27.639 18.922 6.047 1.00 81.94 850 ALA A C 1
ATOM 6783 O O . ALA A 1 850 ? -28.784 19.159 6.422 1.00 81.94 850 ALA A O 1
ATOM 6784 N N . GLN A 1 851 ? -27.228 17.682 5.771 1.00 80.19 851 GLN A N 1
ATOM 6785 C CA . GLN A 1 851 ? -28.107 16.520 5.925 1.00 80.19 851 GLN A CA 1
ATOM 6786 C C . GLN A 1 851 ? -28.483 16.281 7.392 1.00 80.19 851 GLN A C 1
ATOM 6788 O O . GLN A 1 851 ? -29.655 16.075 7.699 1.00 80.19 851 GLN A O 1
ATOM 6793 N N . GLU A 1 852 ? -27.517 16.387 8.306 1.00 83.38 852 GLU A N 1
ATOM 6794 C CA . GLU A 1 852 ? -27.767 16.219 9.739 1.00 83.38 852 GLU A CA 1
ATOM 6795 C C . GLU A 1 852 ? -28.605 17.381 10.295 1.00 83.38 852 GLU A C 1
ATOM 6797 O O . GLU A 1 852 ? -29.561 17.152 11.029 1.00 83.38 852 GLU A O 1
ATOM 6802 N N . ALA A 1 853 ? -28.339 18.621 9.874 1.00 83.56 853 ALA A N 1
ATOM 6803 C CA . ALA A 1 853 ? -29.157 19.782 10.227 1.00 83.56 853 ALA A CA 1
ATOM 6804 C C . ALA A 1 853 ? -30.621 19.615 9.778 1.00 83.56 853 ALA A C 1
ATOM 6806 O O . ALA A 1 853 ? -31.539 19.874 10.556 1.00 83.56 853 ALA A O 1
ATOM 6807 N N . LYS A 1 854 ? -30.857 19.119 8.552 1.00 81.31 854 LYS A N 1
ATOM 6808 C CA . LYS A 1 854 ? -32.208 18.800 8.053 1.00 81.31 854 LYS A CA 1
ATOM 6809 C C . LYS A 1 854 ? -32.880 17.701 8.878 1.00 81.31 854 LYS A C 1
ATOM 6811 O O . LYS A 1 854 ? -34.059 17.818 9.203 1.00 81.31 854 LYS A O 1
ATOM 6816 N N . LYS A 1 855 ? -32.130 16.663 9.260 1.00 83.69 855 LYS A N 1
ATOM 6817 C CA . LYS A 1 855 ? -32.621 15.581 10.124 1.00 83.69 855 LYS A CA 1
ATOM 6818 C C . LYS A 1 855 ? -33.055 16.101 11.497 1.00 83.69 855 LYS A C 1
ATOM 6820 O O . LYS A 1 855 ? -34.121 15.716 11.969 1.00 83.69 855 LYS A O 1
ATOM 6825 N N . GLN A 1 856 ? -32.279 16.999 12.106 1.00 83.31 856 GLN A N 1
ATOM 6826 C CA . GLN A 1 856 ? -32.644 17.607 13.389 1.00 83.31 856 GLN A CA 1
ATOM 6827 C C . GLN A 1 856 ? -33.867 18.529 13.261 1.00 83.31 856 GLN A C 1
ATOM 6829 O O . GLN A 1 856 ? -34.778 18.428 14.078 1.00 83.31 856 GLN A O 1
ATOM 6834 N N . ARG A 1 857 ? -33.974 19.345 12.197 1.00 83.94 857 ARG A N 1
ATOM 6835 C CA . ARG A 1 857 ? -35.188 20.151 11.933 1.00 83.94 857 ARG A CA 1
ATOM 6836 C C . ARG A 1 857 ? -36.447 19.296 11.770 1.00 83.94 857 ARG A C 1
ATOM 6838 O O . ARG A 1 857 ? -37.497 19.657 12.295 1.00 83.94 857 ARG A O 1
ATOM 6845 N N . ARG A 1 858 ? -36.346 18.129 11.119 1.00 79.75 858 ARG A N 1
ATOM 6846 C CA . ARG A 1 858 ? -37.484 17.209 10.930 1.00 79.75 858 ARG A CA 1
ATOM 6847 C C . ARG A 1 858 ? -38.140 16.799 12.253 1.00 79.75 858 ARG A C 1
ATOM 6849 O O . ARG A 1 858 ? -39.357 16.672 12.307 1.00 79.75 858 ARG A O 1
ATOM 6856 N N . ARG A 1 859 ? -37.359 16.664 13.330 1.00 80.56 859 ARG A N 1
ATOM 6857 C CA . ARG A 1 859 ? -37.873 16.362 14.677 1.00 80.56 859 ARG A CA 1
ATOM 6858 C C . ARG A 1 859 ? -38.800 17.454 15.221 1.00 80.56 859 ARG A C 1
ATOM 6860 O O . ARG A 1 859 ? -39.743 17.139 15.935 1.00 80.56 859 ARG A O 1
ATOM 6867 N N . PHE A 1 860 ? -38.526 18.721 14.916 1.00 74.75 860 PHE A N 1
ATOM 6868 C CA . PHE A 1 860 ? -39.331 19.850 15.395 1.00 74.75 860 PHE A CA 1
ATOM 6869 C C . PHE A 1 860 ? -40.590 20.079 14.556 1.00 74.75 860 PHE A C 1
ATOM 6871 O O . PHE A 1 860 ? -41.565 20.636 15.055 1.00 74.75 860 PHE A O 1
ATOM 6878 N N . LEU A 1 861 ? -40.566 19.647 13.294 1.00 72.38 861 LEU A N 1
ATOM 6879 C CA . LEU A 1 861 ? -41.629 19.887 12.322 1.00 72.38 861 LEU A CA 1
ATOM 6880 C C . LEU A 1 861 ? -42.563 18.685 12.117 1.00 72.38 861 LEU A C 1
ATOM 6882 O O . LEU A 1 861 ? -43.592 18.863 11.478 1.00 72.38 861 LEU A O 1
ATOM 6886 N N . SER A 1 862 ? -42.249 17.486 12.618 1.00 78.50 862 SER A N 1
ATOM 6887 C CA . SER A 1 862 ? -43.090 16.289 12.438 1.00 78.50 862 SER A CA 1
ATOM 6888 C C . SER A 1 862 ? -44.482 16.453 13.061 1.00 78.50 862 SER A C 1
ATOM 6890 O O . SER A 1 862 ? -44.587 16.888 14.209 1.00 78.50 862 SER A O 1
ATOM 6892 N N . LEU A 1 863 ? -45.531 16.050 12.337 1.00 79.00 863 LEU A N 1
ATOM 6893 C CA . LEU A 1 863 ? -46.925 16.111 12.796 1.00 79.00 863 LEU A CA 1
ATOM 6894 C C . LEU A 1 863 ? -47.451 14.709 13.136 1.00 79.00 863 LEU A C 1
ATOM 6896 O O . LEU A 1 863 ? -47.228 13.761 12.381 1.00 79.00 863 LEU A O 1
ATOM 6900 N N . SER A 1 864 ? -48.185 14.576 14.244 1.00 77.31 864 SER A N 1
ATOM 6901 C CA . SER A 1 864 ? -48.849 13.325 14.636 1.00 77.31 864 SER A CA 1
ATOM 6902 C C . SER A 1 864 ? -50.361 13.373 14.402 1.00 77.31 864 SER A C 1
ATOM 6904 O O . SER A 1 864 ? -51.006 14.391 14.630 1.00 77.31 864 SER A O 1
ATOM 6906 N N . LEU A 1 865 ? -50.939 12.238 13.993 1.00 70.62 865 LEU A N 1
ATOM 6907 C CA . LEU A 1 865 ? -52.383 12.078 13.762 1.00 70.62 865 LEU A CA 1
ATOM 6908 C C . LEU A 1 865 ? -53.199 12.042 15.051 1.00 70.62 865 LEU A C 1
ATOM 6910 O O . LEU A 1 865 ? -54.356 12.427 15.054 1.00 70.62 865 LEU A O 1
ATOM 6914 N N . PHE A 1 866 ? -52.608 11.536 16.131 1.00 67.81 866 PHE A N 1
ATOM 6915 C CA . PHE A 1 866 ? -53.306 11.325 17.402 1.00 67.81 866 PHE A CA 1
ATOM 6916 C C . PHE A 1 866 ? -53.049 12.455 18.400 1.00 67.81 866 PHE A C 1
ATOM 6918 O O . PHE A 1 866 ? -53.498 12.391 19.542 1.00 67.81 866 PHE A O 1
ATOM 6925 N N . ASN A 1 867 ? -52.300 13.480 17.988 1.00 73.50 867 ASN A N 1
ATOM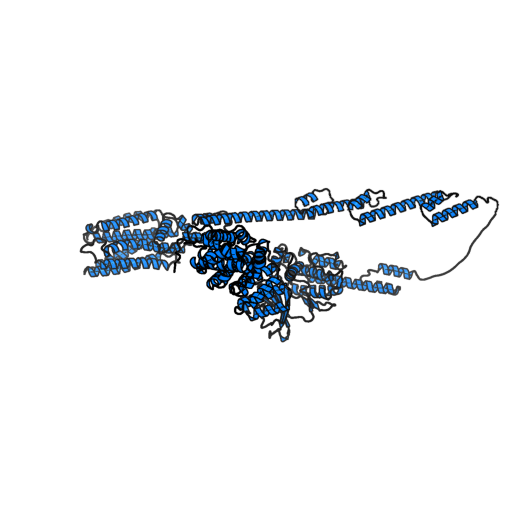 6926 C CA . ASN A 1 867 ? -52.016 14.634 18.817 1.00 73.50 867 ASN A CA 1
ATOM 6927 C C . ASN A 1 867 ? -52.960 15.788 18.437 1.00 73.50 867 ASN A C 1
ATOM 6929 O O . ASN A 1 867 ? -52.739 16.441 17.414 1.00 73.50 867 ASN A O 1
ATOM 6933 N N . PRO A 1 868 ? -53.977 16.109 19.255 1.00 66.25 868 PRO A N 1
ATOM 6934 C CA . PRO A 1 868 ? -54.921 17.181 18.942 1.00 66.25 868 PRO A CA 1
ATOM 6935 C C . PRO A 1 868 ? -54.249 18.559 18.830 1.00 66.25 868 PRO A C 1
ATOM 6937 O O . PRO A 1 868 ? -54.729 19.428 18.102 1.00 66.25 868 PRO A O 1
ATOM 6940 N N . LEU A 1 869 ? -53.097 18.755 19.483 1.00 71.75 869 LEU A N 1
ATOM 6941 C CA . LEU A 1 869 ? -52.308 19.980 19.344 1.00 71.75 869 LEU A CA 1
ATOM 6942 C C . LEU A 1 869 ? -51.682 20.118 17.953 1.00 71.75 869 LEU A C 1
ATOM 6944 O O . LEU A 1 869 ? -51.487 21.242 17.499 1.00 71.75 869 LEU A O 1
ATOM 6948 N N . ASP A 1 870 ? -51.402 19.013 17.258 1.00 77.19 870 ASP A N 1
ATOM 6949 C CA . ASP A 1 870 ? -50.867 19.050 15.895 1.00 77.19 870 ASP A CA 1
ATOM 6950 C C . ASP A 1 870 ? -51.958 19.375 14.864 1.00 77.19 870 ASP A C 1
ATOM 6952 O O . ASP A 1 870 ? -51.674 20.063 13.885 1.00 77.19 870 ASP A O 1
ATOM 6956 N N . HIS A 1 871 ? -53.219 19.001 15.117 1.00 75.12 871 HIS A N 1
ATOM 6957 C CA . HIS A 1 871 ? -54.365 19.481 14.333 1.00 75.12 871 HIS A CA 1
ATOM 6958 C C . HIS A 1 871 ? -54.536 20.999 14.467 1.00 75.12 871 HIS A C 1
ATOM 6960 O O . HIS A 1 871 ? -54.658 21.697 13.461 1.00 75.12 871 HIS A O 1
ATOM 6966 N N . LEU A 1 872 ? -54.463 21.527 15.695 1.00 74.31 872 LEU A N 1
ATOM 6967 C CA . LEU A 1 872 ? -54.508 22.971 15.951 1.00 74.31 872 LEU A CA 1
ATOM 6968 C C . LEU A 1 872 ? -53.294 23.702 15.367 1.00 74.31 872 LEU A C 1
ATOM 6970 O O . LEU A 1 872 ? -53.436 24.784 14.804 1.00 74.31 872 LEU A O 1
ATOM 6974 N N . ARG A 1 873 ? -52.101 23.108 15.458 1.00 78.19 873 ARG A N 1
ATOM 6975 C CA . ARG A 1 873 ? -50.865 23.641 14.874 1.00 78.19 873 ARG A CA 1
ATOM 6976 C C . ARG A 1 873 ? -50.942 23.687 13.351 1.00 78.19 873 ARG A C 1
ATOM 6978 O O . ARG A 1 873 ? -50.580 24.705 12.772 1.00 78.19 873 ARG A O 1
ATOM 6985 N N . LEU A 1 874 ? -51.453 22.638 12.707 1.00 78.25 874 LEU A N 1
ATOM 6986 C CA . LEU A 1 874 ? -51.653 22.602 11.259 1.00 78.25 874 LEU A CA 1
ATOM 6987 C C . LEU A 1 874 ? -52.722 23.611 10.814 1.00 78.25 874 LEU A C 1
ATOM 6989 O O . LEU A 1 874 ? -52.534 24.316 9.821 1.00 78.25 874 LEU A O 1
ATOM 6993 N N . LEU A 1 875 ? -53.809 23.745 11.577 1.00 73.25 875 LEU A N 1
ATOM 6994 C CA . LEU A 1 875 ? -54.828 24.774 11.364 1.00 73.25 875 LEU A CA 1
ATOM 6995 C C . LEU A 1 875 ? -54.239 26.193 11.517 1.00 73.25 875 LEU A C 1
ATOM 6997 O O . LEU A 1 875 ? -54.514 27.093 10.728 1.00 73.25 875 LEU A O 1
ATOM 7001 N N . TRP A 1 876 ? -53.359 26.397 12.497 1.00 77.56 876 TRP A N 1
ATOM 7002 C CA . TRP A 1 876 ? -52.659 27.663 12.702 1.00 77.56 876 TRP A CA 1
ATOM 7003 C C . TRP A 1 876 ? -51.661 27.968 11.580 1.00 77.56 876 TRP A C 1
ATOM 7005 O O . TRP A 1 876 ? -51.599 29.096 11.089 1.00 77.56 876 TRP A O 1
ATOM 7015 N N . TRP A 1 877 ? -50.893 26.975 11.129 1.00 80.88 877 TRP A N 1
ATOM 7016 C CA . TRP A 1 877 ? -49.981 27.121 9.994 1.00 80.88 877 TRP A CA 1
ATOM 7017 C C . TRP A 1 877 ? -50.735 27.435 8.706 1.00 80.88 877 TRP A C 1
ATOM 7019 O O . TRP A 1 877 ? -50.312 28.298 7.951 1.00 80.88 877 TRP A O 1
ATOM 7029 N N . THR A 1 878 ? -51.877 26.798 8.472 1.00 72.25 878 THR A N 1
ATOM 7030 C CA . THR A 1 878 ? -52.681 27.049 7.269 1.00 72.25 878 THR A CA 1
ATOM 7031 C C . THR A 1 878 ? -53.350 28.415 7.286 1.00 72.25 878 THR A C 1
ATOM 7033 O O . THR A 1 878 ? -53.296 29.124 6.284 1.00 72.25 878 THR A O 1
ATOM 7036 N N . LEU A 1 879 ? -53.953 28.813 8.408 1.00 67.50 879 LEU A N 1
ATOM 7037 C CA . LEU A 1 879 ? -54.749 30.038 8.469 1.00 67.50 879 LEU A CA 1
ATOM 7038 C C . LEU A 1 879 ? -53.927 31.274 8.831 1.00 67.50 879 LEU A C 1
ATOM 7040 O O . LEU A 1 879 ? -54.212 32.355 8.314 1.00 67.50 879 LEU A O 1
ATOM 7044 N N . VAL A 1 880 ? -52.920 31.151 9.696 1.00 70.94 880 VAL A N 1
ATOM 7045 C CA . VAL A 1 880 ? -52.229 32.297 10.314 1.00 70.94 880 VAL A CA 1
ATOM 7046 C C . VAL A 1 880 ? -50.765 32.398 9.889 1.00 70.94 880 VAL A C 1
ATOM 7048 O O . VAL A 1 880 ? -50.314 33.499 9.579 1.00 70.94 880 VAL A O 1
ATOM 7051 N N . MET A 1 881 ? -50.040 31.277 9.813 1.00 73.94 881 MET A N 1
ATOM 7052 C CA . MET A 1 881 ? -48.589 31.236 9.551 1.00 73.94 881 MET A CA 1
ATOM 7053 C C . MET A 1 881 ? -48.210 30.330 8.356 1.00 73.94 881 MET A C 1
ATOM 7055 O O . MET A 1 881 ? -47.499 29.338 8.544 1.00 73.94 881 MET A O 1
ATOM 7059 N N . PRO A 1 882 ? -48.616 30.661 7.112 1.00 72.06 882 PRO A N 1
ATOM 7060 C CA . PRO A 1 882 ? -48.424 29.792 5.939 1.00 72.06 882 PRO A CA 1
ATOM 7061 C C . PRO A 1 882 ? -46.958 29.496 5.609 1.00 72.06 882 PRO A C 1
ATOM 7063 O O . PRO A 1 882 ? -46.639 28.437 5.077 1.00 72.06 882 PRO A O 1
ATOM 7066 N N . GLN A 1 883 ? -46.035 30.384 5.985 1.00 70.06 883 GLN A N 1
ATOM 7067 C CA . GLN A 1 883 ? -44.598 30.161 5.795 1.00 70.06 883 GLN A CA 1
ATOM 7068 C C . GLN A 1 883 ? -44.079 28.933 6.563 1.00 70.06 883 GLN A C 1
ATOM 7070 O O . GLN A 1 883 ? -43.202 28.228 6.071 1.00 70.06 883 GLN A O 1
ATOM 7075 N N . GLN A 1 884 ? -44.653 28.630 7.733 1.00 76.06 884 GLN A N 1
ATOM 7076 C CA . GLN A 1 884 ? -44.301 27.438 8.516 1.00 76.06 884 GLN A CA 1
ATOM 7077 C C . GLN A 1 884 ? -44.796 26.153 7.839 1.00 76.06 884 GLN A C 1
ATOM 7079 O O . GLN A 1 884 ? -44.120 25.128 7.884 1.00 76.06 884 GLN A O 1
ATOM 7084 N N . LEU A 1 885 ? -45.938 26.223 7.146 1.00 74.75 885 LEU A N 1
ATOM 7085 C CA . LEU A 1 885 ? -46.459 25.113 6.350 1.00 74.75 885 LEU A CA 1
ATOM 7086 C C . LEU A 1 885 ? -45.533 24.793 5.169 1.00 74.75 885 LEU A C 1
ATOM 7088 O O . LEU A 1 885 ? -45.234 23.630 4.920 1.00 74.75 885 LEU A O 1
ATOM 7092 N N . ILE A 1 886 ? -45.044 25.824 4.476 1.00 73.94 886 ILE A N 1
ATOM 7093 C CA . ILE A 1 886 ? -44.095 25.674 3.361 1.00 73.94 886 ILE A CA 1
ATOM 7094 C C . ILE A 1 886 ? -42.773 25.072 3.860 1.00 73.94 886 ILE A C 1
ATOM 7096 O O . ILE A 1 886 ? -42.283 24.106 3.280 1.00 73.94 886 ILE A O 1
ATOM 7100 N N . ALA A 1 887 ? -42.241 25.567 4.983 1.00 70.50 887 ALA A N 1
ATOM 7101 C CA . ALA A 1 887 ? -41.022 25.025 5.588 1.00 70.50 887 ALA A CA 1
ATOM 7102 C C . ALA A 1 887 ? -41.174 23.550 6.012 1.00 70.50 887 ALA A C 1
ATOM 7104 O O . ALA A 1 887 ? -40.258 22.748 5.824 1.00 70.50 887 ALA A O 1
ATOM 7105 N N . HIS A 1 888 ? -42.343 23.170 6.541 1.00 79.31 888 HIS A N 1
ATOM 7106 C CA . HIS A 1 888 ? -42.663 21.775 6.840 1.00 79.31 888 HIS A CA 1
ATOM 7107 C C . HIS A 1 888 ? -42.638 20.902 5.573 1.00 79.31 888 HIS A C 1
ATOM 7109 O O . HIS A 1 888 ? -42.033 19.830 5.594 1.00 79.31 888 HIS A O 1
ATOM 7115 N N . ARG A 1 889 ? -43.222 21.365 4.458 1.00 78.94 889 ARG A N 1
ATOM 7116 C CA . ARG A 1 889 ? -43.230 20.632 3.176 1.00 78.94 889 ARG A CA 1
ATOM 7117 C C . ARG A 1 889 ? -41.835 20.370 2.629 1.00 78.94 889 ARG A C 1
ATOM 7119 O O . ARG A 1 889 ? -41.534 19.248 2.232 1.00 78.94 889 ARG A O 1
ATOM 7126 N N . GLU A 1 890 ? -40.960 21.371 2.664 1.00 75.31 890 GLU A N 1
ATOM 7127 C CA . GLU A 1 890 ? -39.585 21.233 2.169 1.00 75.31 890 GLU A CA 1
ATOM 7128 C C . GLU A 1 890 ? -38.755 20.201 2.955 1.00 75.31 890 GLU A C 1
ATOM 7130 O O . GLU A 1 890 ? -37.823 19.608 2.406 1.00 75.31 890 GLU A O 1
ATOM 7135 N N . ILE A 1 891 ? -39.064 19.992 4.240 1.00 73.88 891 ILE A N 1
ATOM 7136 C CA . ILE A 1 891 ? -38.256 19.169 5.155 1.00 73.88 891 ILE A CA 1
ATOM 7137 C C . ILE A 1 891 ? -38.870 17.783 5.390 1.00 73.88 891 ILE A C 1
ATOM 7139 O O . ILE A 1 891 ? -38.146 16.784 5.377 1.00 73.88 891 ILE A O 1
ATOM 7143 N N . CYS A 1 892 ? -40.181 17.710 5.623 1.00 74.75 892 CYS A N 1
ATOM 7144 C CA . CYS A 1 892 ? -40.907 16.481 5.958 1.00 74.75 892 CYS A CA 1
ATOM 7145 C C . CYS A 1 892 ? -41.638 15.869 4.749 1.00 74.75 892 CYS A C 1
ATOM 7147 O O . CYS A 1 892 ? -41.992 14.689 4.786 1.00 74.75 892 CYS A O 1
ATOM 7149 N N . GLY A 1 893 ? -41.825 16.640 3.673 1.00 73.25 893 GLY A N 1
ATOM 7150 C CA . GLY A 1 893 ? -42.662 16.274 2.532 1.00 73.25 893 GLY A CA 1
ATOM 7151 C C . GLY A 1 893 ? -44.160 16.443 2.811 1.00 73.25 893 GLY A C 1
ATOM 7152 O O . GLY A 1 893 ? -44.606 16.547 3.951 1.00 73.25 893 GLY A O 1
ATOM 7153 N N . ASP A 1 894 ? -44.968 16.427 1.752 1.00 70.75 894 ASP A N 1
ATOM 7154 C CA . ASP A 1 894 ? -46.397 16.771 1.838 1.00 70.75 894 ASP A CA 1
ATOM 7155 C C . ASP A 1 894 ? -47.273 15.656 2.433 1.00 70.75 894 ASP A C 1
ATOM 7157 O O . ASP A 1 894 ? -48.430 15.887 2.788 1.00 70.75 894 ASP A O 1
ATOM 7161 N N . LYS A 1 895 ? -46.749 14.426 2.532 1.00 71.50 895 LYS A N 1
ATOM 7162 C CA . LYS A 1 895 ? -47.537 13.247 2.928 1.00 71.50 895 LYS A CA 1
ATOM 7163 C C . LYS A 1 895 ? -48.020 13.325 4.378 1.00 71.50 895 LYS A C 1
ATOM 7165 O O . LYS A 1 895 ? -49.185 13.037 4.637 1.00 71.50 895 LYS A O 1
ATOM 7170 N N . GLU A 1 896 ? -47.149 13.721 5.309 1.00 73.50 896 GLU A N 1
ATOM 7171 C CA . GLU A 1 896 ? -47.495 13.848 6.735 1.00 73.50 896 GLU A CA 1
ATOM 7172 C C . GLU A 1 896 ? -48.566 14.936 6.936 1.00 73.50 896 GLU A C 1
ATOM 7174 O O . GLU A 1 896 ? -49.606 14.685 7.549 1.00 73.50 896 GLU A O 1
ATOM 7179 N N . GLN A 1 897 ? -48.368 16.104 6.317 1.00 75.81 897 GLN A N 1
ATOM 7180 C CA . GLN A 1 897 ? -49.317 17.219 6.327 1.00 75.81 897 GLN A CA 1
ATOM 7181 C C . GLN A 1 897 ? -50.694 16.832 5.772 1.00 75.81 897 GLN A C 1
ATOM 7183 O O . GLN A 1 897 ? -51.706 17.073 6.430 1.00 75.81 897 GLN A O 1
ATOM 7188 N N . LYS A 1 898 ? -50.755 16.247 4.568 1.00 72.12 898 LYS A N 1
ATOM 7189 C CA . LYS A 1 898 ? -52.027 15.871 3.925 1.00 72.12 898 LYS A CA 1
ATOM 7190 C C . LYS A 1 898 ? -52.817 14.890 4.789 1.00 72.12 898 LYS A C 1
ATOM 7192 O O . LYS A 1 898 ? -54.029 15.028 4.933 1.00 72.12 898 LYS A O 1
ATOM 7197 N N . ARG A 1 899 ? -52.118 13.952 5.428 1.00 72.50 899 ARG A N 1
ATOM 7198 C CA . ARG A 1 899 ? -52.716 12.953 6.314 1.00 72.50 899 ARG A CA 1
ATOM 7199 C C . ARG A 1 899 ? -53.353 13.576 7.557 1.00 72.50 899 ARG A C 1
ATOM 7201 O O . ARG A 1 899 ? -54.508 13.297 7.863 1.00 72.50 899 ARG A O 1
ATOM 7208 N N . VAL A 1 900 ? -52.619 14.450 8.249 1.00 75.81 900 VAL A N 1
ATOM 7209 C CA . VAL A 1 900 ? -53.118 15.155 9.445 1.00 75.81 900 VAL A CA 1
ATOM 7210 C C . VAL A 1 900 ? -54.213 16.164 9.076 1.00 75.81 900 VAL A C 1
ATOM 7212 O O . VAL A 1 900 ? -55.159 16.346 9.841 1.00 75.81 900 VAL A O 1
ATOM 7215 N N . GLY A 1 901 ? -54.136 16.762 7.883 1.00 71.56 901 GLY A N 1
ATOM 7216 C CA . GLY A 1 901 ? -55.154 17.657 7.330 1.00 71.56 901 GLY A CA 1
ATOM 7217 C C . GLY A 1 901 ? -56.504 16.972 7.105 1.00 71.56 901 GLY A C 1
ATOM 7218 O O . GLY A 1 901 ? -57.524 17.509 7.524 1.00 71.56 901 GLY A O 1
ATOM 7219 N N . LYS A 1 902 ? -56.526 15.759 6.533 1.00 71.81 902 LYS A N 1
ATOM 7220 C CA . LYS A 1 902 ? -57.772 14.985 6.347 1.00 71.81 902 LYS A CA 1
ATOM 7221 C C . LYS A 1 902 ? -58.462 14.650 7.679 1.00 71.81 902 LYS A C 1
ATOM 7223 O O . LYS A 1 902 ? -59.676 14.793 7.806 1.00 71.81 902 LYS A O 1
ATOM 7228 N N . TRP A 1 903 ? -57.689 14.291 8.707 1.00 75.38 903 TRP A N 1
ATOM 7229 C CA . TRP A 1 903 ? -58.217 14.061 10.060 1.00 75.38 903 TRP A CA 1
ATOM 7230 C C . TRP A 1 903 ? -58.744 15.334 10.728 1.00 75.38 903 TRP A C 1
ATOM 7232 O O . TRP A 1 903 ? -59.783 15.298 11.391 1.00 75.38 903 TRP A O 1
ATOM 7242 N N . LEU A 1 904 ? -58.064 16.466 10.529 1.00 76.31 904 LEU A N 1
ATOM 7243 C CA . LEU A 1 904 ? -58.533 17.772 10.991 1.00 76.31 904 LEU A CA 1
ATOM 7244 C C . LEU A 1 904 ? -59.891 18.121 10.360 1.00 76.31 904 LEU A C 1
ATOM 7246 O O . LEU A 1 904 ? -60.791 18.544 11.079 1.00 76.31 904 LEU A O 1
ATOM 7250 N N . VAL A 1 905 ? -60.062 17.882 9.055 1.00 70.06 905 VAL A N 1
ATOM 7251 C CA . VAL A 1 905 ? -61.338 18.099 8.353 1.00 70.06 905 VAL A CA 1
ATOM 7252 C C . VAL A 1 905 ? -62.451 17.220 8.935 1.00 70.06 905 VAL A C 1
ATOM 7254 O O . VAL A 1 905 ? -63.484 17.754 9.325 1.00 70.06 905 VAL A O 1
ATOM 7257 N N . SER A 1 906 ? -62.222 15.911 9.105 1.00 72.62 906 SER A N 1
ATOM 7258 C CA . SER A 1 906 ? -63.200 15.014 9.756 1.00 72.62 906 SER A CA 1
ATOM 7259 C C . SER A 1 906 ? -63.577 15.496 11.165 1.00 72.62 906 SER A C 1
ATOM 7261 O O . SER A 1 906 ? -64.741 15.496 11.558 1.00 72.62 906 SER A O 1
ATOM 7263 N N . THR A 1 907 ? -62.596 15.966 11.934 1.00 73.56 907 THR A N 1
ATOM 7264 C CA . THR A 1 907 ? -62.825 16.439 13.306 1.00 73.56 907 THR A CA 1
ATOM 7265 C C . THR A 1 907 ? -63.655 17.718 13.350 1.00 73.56 907 THR A C 1
ATOM 7267 O O . THR A 1 907 ? -64.526 17.839 14.209 1.00 73.56 907 THR A O 1
ATOM 7270 N N . LEU A 1 908 ? -63.427 18.647 12.419 1.00 68.81 908 LEU A N 1
ATOM 7271 C CA . LEU A 1 908 ? -64.225 19.869 12.303 1.00 68.81 908 LEU A CA 1
ATOM 7272 C C . LEU A 1 908 ? -65.673 19.592 11.876 1.00 68.81 908 LEU A C 1
ATOM 7274 O O . LEU A 1 908 ? -66.539 20.382 12.234 1.00 68.81 908 LEU A O 1
ATOM 7278 N N . ILE A 1 909 ? -65.924 18.487 11.164 1.00 67.75 909 ILE A N 1
ATOM 7279 C CA . ILE A 1 909 ? -67.267 18.071 10.733 1.00 67.75 909 ILE A CA 1
ATOM 7280 C C . ILE A 1 909 ? -68.056 17.435 11.888 1.00 67.75 909 ILE A C 1
ATOM 7282 O O . ILE A 1 909 ? -69.175 17.813 12.222 1.00 67.75 909 ILE A O 1
ATOM 7286 N N . TRP A 1 910 ? -67.475 16.421 12.530 1.00 71.00 910 TRP A N 1
ATOM 7287 C CA . TRP A 1 910 ? -68.270 15.511 13.361 1.00 71.00 910 TRP A CA 1
ATOM 7288 C C . TRP A 1 910 ? -68.358 15.905 14.832 1.00 71.00 910 TRP A C 1
ATOM 7290 O O . TRP A 1 910 ? -69.370 15.647 15.486 1.00 71.00 910 TRP A O 1
ATOM 7300 N N . LEU A 1 911 ? -67.320 16.542 15.372 1.00 72.06 911 LEU A N 1
ATOM 7301 C CA . LEU A 1 911 ? -67.296 16.963 16.773 1.00 72.06 911 LEU A CA 1
ATOM 7302 C C . LEU A 1 911 ? -68.448 17.925 17.153 1.00 72.06 911 LEU A C 1
ATOM 7304 O O . LEU A 1 911 ? -69.029 17.751 18.227 1.00 72.06 911 LEU A O 1
ATOM 7308 N N . PRO A 1 912 ? -68.842 18.893 16.305 1.00 64.88 912 PRO A N 1
ATOM 7309 C CA . PRO A 1 912 ? -69.937 19.825 16.591 1.00 64.88 912 PRO A CA 1
ATOM 7310 C C . PRO A 1 912 ? -71.313 19.165 16.654 1.00 64.88 912 PRO A C 1
ATOM 7312 O O . PRO A 1 912 ? -72.173 19.611 17.409 1.00 64.88 912 PRO A O 1
ATOM 7315 N N . LEU A 1 913 ? -71.510 18.098 15.875 1.00 65.31 913 LEU A N 1
ATOM 7316 C CA . LEU A 1 913 ? -72.720 17.278 15.894 1.00 65.31 913 LEU A CA 1
ATOM 7317 C C . LEU A 1 913 ? -72.714 16.324 17.092 1.00 65.31 913 LEU A C 1
ATOM 7319 O O . LEU A 1 913 ? -73.739 16.125 17.740 1.00 65.31 913 LEU A O 1
ATOM 7323 N N . LEU A 1 914 ? -71.549 15.761 17.419 1.00 74.06 914 LEU A N 1
ATOM 7324 C CA . LEU A 1 914 ? -71.395 14.797 18.501 1.00 74.06 914 LEU A CA 1
ATOM 7325 C C . LEU A 1 914 ? -71.654 15.419 19.877 1.00 74.06 914 LEU A C 1
ATOM 7327 O O . LEU A 1 914 ? -72.373 14.832 20.682 1.00 74.06 914 LEU A O 1
ATOM 7331 N N . MET A 1 915 ? -71.073 16.590 20.155 1.00 74.38 915 MET A N 1
ATOM 7332 C CA . MET A 1 915 ? -71.034 17.156 21.511 1.00 74.38 915 MET A CA 1
ATOM 7333 C C . MET A 1 915 ? -72.426 17.477 22.096 1.00 74.38 915 MET A C 1
ATOM 7335 O O . MET A 1 915 ? -72.664 17.106 23.247 1.00 74.38 915 MET A O 1
ATOM 7339 N N . PRO A 1 916 ? -73.379 18.090 21.363 1.00 65.19 916 PRO A N 1
ATOM 7340 C CA . PRO A 1 916 ? -74.726 18.343 21.883 1.00 65.19 916 PRO A CA 1
ATOM 7341 C C . PRO A 1 916 ? -75.549 17.061 22.070 1.00 65.19 916 PRO A C 1
ATOM 7343 O O . PRO A 1 916 ? -76.227 16.916 23.085 1.00 65.19 916 PRO A O 1
ATOM 7346 N N . ILE A 1 917 ? -75.463 16.115 21.124 1.00 68.50 917 ILE A N 1
ATOM 7347 C CA . ILE A 1 917 ? -76.182 14.828 21.185 1.00 68.50 917 ILE A CA 1
ATOM 7348 C C . ILE A 1 917 ? -75.666 14.005 22.369 1.00 68.50 917 ILE A C 1
ATOM 7350 O O . ILE A 1 917 ? -76.457 13.456 23.131 1.00 68.50 917 ILE A O 1
ATOM 7354 N N . LEU A 1 918 ? -74.346 13.985 22.565 1.00 76.31 918 LEU A N 1
ATOM 7355 C CA . LEU A 1 918 ? -73.712 13.304 23.691 1.00 76.31 918 LEU A CA 1
ATOM 7356 C C . LEU A 1 918 ? -74.053 13.987 25.015 1.00 76.31 918 LEU A C 1
ATOM 7358 O O . LEU A 1 918 ? -74.321 13.309 25.999 1.00 76.31 918 LEU A O 1
ATOM 7362 N N . GLY A 1 919 ? -74.107 15.321 25.041 1.00 73.56 919 GLY A N 1
ATOM 7363 C CA . GLY A 1 919 ? -74.562 16.080 26.205 1.00 73.56 919 GLY A CA 1
ATOM 7364 C C . GLY A 1 919 ? -76.007 15.759 26.601 1.00 73.56 919 GLY A C 1
ATOM 7365 O O . GLY A 1 919 ? -76.293 15.638 27.791 1.00 73.56 919 GLY A O 1
ATOM 7366 N N . LEU A 1 920 ? -76.903 15.563 25.627 1.00 72.75 920 LEU A N 1
ATOM 7367 C CA . LEU A 1 920 ? -78.265 15.080 25.876 1.00 72.75 920 LEU A CA 1
ATOM 7368 C C . LEU A 1 920 ? -78.251 13.618 26.363 1.00 72.75 920 LEU A C 1
ATOM 7370 O O . LEU A 1 920 ? -78.786 13.330 27.426 1.00 72.75 920 LEU A O 1
ATOM 7374 N N . GLY A 1 921 ? -77.543 12.711 25.687 1.00 73.12 921 GLY A N 1
ATOM 7375 C CA . GLY A 1 921 ? -77.439 11.305 26.109 1.00 73.12 921 GLY A CA 1
ATOM 7376 C C . GLY A 1 921 ? -76.784 11.094 27.482 1.00 73.12 921 GLY A C 1
ATOM 7377 O O . GLY A 1 921 ? -77.070 10.124 28.168 1.00 73.12 921 GLY A O 1
ATOM 7378 N N . LEU A 1 922 ? -75.931 12.011 27.934 1.00 78.38 922 LEU A N 1
ATOM 7379 C CA . LEU A 1 922 ? -75.346 11.972 29.280 1.00 78.38 922 LEU A CA 1
ATOM 7380 C C . LEU A 1 922 ? -76.189 12.717 30.330 1.00 78.38 922 LEU A C 1
ATOM 7382 O O . LEU A 1 922 ? -75.783 12.799 31.488 1.00 78.38 922 LEU A O 1
ATOM 7386 N N . GLY A 1 923 ? -77.335 13.291 29.945 1.00 69.50 923 GLY A N 1
ATOM 7387 C CA . GLY A 1 923 ? -78.200 14.071 30.835 1.00 69.50 923 GLY A CA 1
ATOM 7388 C C . GLY A 1 923 ? -77.604 15.414 31.281 1.00 69.50 923 GLY A C 1
ATOM 7389 O O . GLY A 1 923 ? -78.116 16.037 32.207 1.00 69.50 923 GLY A O 1
ATOM 7390 N N . LEU A 1 924 ? -76.530 15.876 30.632 1.00 73.56 924 LEU A N 1
ATOM 7391 C CA . LEU A 1 924 ? -75.870 17.157 30.914 1.00 73.56 924 LEU A CA 1
ATOM 7392 C C . LEU A 1 924 ? -76.679 18.359 30.393 1.00 73.56 924 LEU A C 1
ATOM 7394 O O . LEU A 1 924 ? -76.420 19.494 30.790 1.00 73.56 924 LEU A O 1
ATOM 7398 N N . LEU A 1 925 ? -77.657 18.115 29.514 1.00 65.69 925 LEU A N 1
ATOM 7399 C CA . LEU A 1 925 ? -78.584 19.107 28.967 1.00 65.69 925 LEU A CA 1
ATOM 7400 C C . LEU A 1 925 ? -80.045 18.753 29.332 1.00 65.69 925 LEU A C 1
ATOM 7402 O O . LEU A 1 925 ? -80.403 17.574 29.367 1.00 65.69 925 LEU A O 1
ATOM 7406 N N . PRO A 1 926 ? -80.919 19.740 29.611 1.00 60.31 926 PRO A N 1
ATOM 7407 C CA . PRO A 1 926 ? -82.296 19.497 30.057 1.00 60.31 926 PRO A CA 1
ATOM 7408 C C . PRO A 1 926 ? -83.178 18.847 28.971 1.00 60.31 926 PRO A C 1
ATOM 7410 O O . PRO A 1 926 ? -83.133 19.249 27.812 1.00 60.31 926 PRO A O 1
ATOM 7413 N N . HIS A 1 927 ? -84.012 17.867 29.351 1.00 55.91 927 HIS A N 1
ATOM 7414 C CA . HIS A 1 927 ? -84.895 17.112 28.439 1.00 55.91 927 HIS A CA 1
ATOM 7415 C C . HIS A 1 927 ? -86.363 17.559 28.550 1.00 55.91 927 HIS A C 1
ATOM 7417 O O . HIS A 1 927 ? -86.833 17.909 29.633 1.00 55.91 927 HIS A O 1
ATOM 7423 N N . SER A 1 928 ? -87.106 17.529 27.436 1.00 57.75 928 SER A N 1
ATOM 7424 C CA . SER A 1 928 ? -88.566 17.746 27.435 1.00 57.75 928 SER A CA 1
ATOM 7425 C C . SER A 1 928 ? -89.327 16.425 27.615 1.00 57.75 928 SER A C 1
ATOM 7427 O O . SER A 1 928 ? -88.810 15.366 27.267 1.00 57.75 928 SER A O 1
ATOM 7429 N N . SER A 1 929 ? -90.581 16.471 28.077 1.00 50.22 929 SER A N 1
ATOM 7430 C CA . SER A 1 929 ? -91.439 15.281 28.246 1.00 50.22 929 SER A CA 1
ATOM 7431 C C . SER A 1 929 ? -91.853 14.592 26.935 1.00 50.22 929 SER A C 1
ATOM 7433 O O . SER A 1 929 ? -92.444 13.518 26.980 1.00 50.22 929 SER A O 1
ATOM 7435 N N . LYS A 1 930 ? -91.542 15.191 25.775 1.00 54.47 930 LYS A N 1
ATOM 7436 C CA . LYS A 1 930 ? -91.730 14.613 24.431 1.00 54.47 930 LYS A CA 1
ATOM 7437 C C . LYS A 1 930 ? -90.401 14.304 23.719 1.00 54.47 930 LYS A C 1
ATOM 7439 O O . LYS A 1 930 ? -90.403 14.061 22.516 1.00 54.47 930 LYS A O 1
ATOM 7444 N N . ALA A 1 931 ? -89.264 14.386 24.416 1.00 60.34 931 ALA A N 1
ATOM 7445 C CA . ALA A 1 931 ? -87.951 14.110 23.833 1.00 60.34 931 ALA A CA 1
ATOM 7446 C C . ALA A 1 931 ? -87.675 12.597 23.732 1.00 60.34 931 ALA A C 1
ATOM 7448 O O . ALA A 1 931 ? -88.239 11.811 24.490 1.00 60.34 931 ALA A O 1
ATOM 7449 N N . LEU A 1 932 ? -86.786 12.213 22.805 1.00 61.19 932 LEU A N 1
ATOM 7450 C CA . LEU A 1 932 ? -86.269 10.844 22.678 1.00 61.19 932 LEU A CA 1
ATOM 7451 C C . LEU A 1 932 ? -85.632 10.370 23.995 1.00 61.19 932 LEU A C 1
ATOM 7453 O O . LEU A 1 932 ? -85.177 11.185 24.803 1.00 61.19 932 LEU A O 1
ATOM 7457 N N . SER A 1 933 ? -85.590 9.052 24.203 1.00 71.56 933 SER A N 1
ATOM 7458 C CA . SER A 1 933 ? -84.977 8.482 25.404 1.00 71.56 933 SER A CA 1
ATOM 7459 C C . SER A 1 933 ? -83.474 8.792 25.474 1.00 71.56 933 SER A C 1
ATOM 7461 O O . SER A 1 933 ? -82.804 8.973 24.454 1.00 71.56 933 SER A O 1
ATOM 7463 N N . VAL A 1 934 ? -82.935 8.839 26.694 1.00 75.88 934 VAL A N 1
ATOM 7464 C CA . VAL A 1 934 ? -81.501 9.054 26.954 1.00 75.88 934 VAL A CA 1
ATOM 7465 C C . VAL A 1 934 ? -80.651 7.993 26.239 1.00 75.88 934 VAL A C 1
ATOM 7467 O O . VAL A 1 934 ? -79.644 8.325 25.612 1.00 75.88 934 VAL A O 1
ATOM 7470 N N . ASP A 1 935 ? -81.114 6.740 26.242 1.00 73.94 935 ASP A N 1
ATOM 7471 C CA . ASP A 1 935 ? -80.461 5.619 25.558 1.00 73.94 935 ASP A CA 1
ATOM 7472 C C . ASP A 1 935 ? -80.416 5.832 24.038 1.00 73.94 935 ASP A C 1
ATOM 7474 O O . ASP A 1 935 ? -79.393 5.576 23.398 1.00 73.94 935 ASP A O 1
ATOM 7478 N N . THR A 1 936 ? -81.487 6.385 23.459 1.00 72.31 936 THR A N 1
ATOM 7479 C CA . THR A 1 936 ? -81.538 6.738 22.035 1.00 72.31 936 THR A CA 1
ATOM 7480 C C . THR A 1 936 ? -80.505 7.816 21.696 1.00 72.31 936 THR A C 1
ATOM 7482 O O . THR A 1 936 ? -79.804 7.697 20.690 1.00 72.31 936 THR A O 1
ATOM 7485 N N . TYR A 1 937 ? -80.339 8.842 22.538 1.00 74.25 937 TYR A N 1
ATOM 7486 C CA . TYR A 1 937 ? -79.308 9.866 22.327 1.00 74.25 937 TYR A CA 1
ATOM 7487 C C . TYR A 1 937 ? -77.885 9.314 22.455 1.00 74.25 937 TYR A C 1
ATOM 7489 O O . TYR A 1 937 ? -77.041 9.647 21.625 1.00 74.25 937 TYR A O 1
ATOM 7497 N N . LEU A 1 938 ? -77.613 8.432 23.423 1.00 77.25 938 LEU A N 1
ATOM 7498 C CA . LEU A 1 938 ? -76.303 7.779 23.548 1.00 77.25 938 LEU A CA 1
ATOM 7499 C C . LEU A 1 938 ? -75.976 6.902 22.336 1.00 77.25 938 LEU A C 1
ATOM 7501 O O . LEU A 1 938 ? -74.842 6.925 21.849 1.00 77.25 938 LEU A O 1
ATOM 7505 N N . LEU A 1 939 ? -76.964 6.174 21.809 1.00 74.94 939 LEU A N 1
ATOM 7506 C CA . LEU A 1 939 ? -76.802 5.373 20.597 1.00 74.94 939 LEU A CA 1
ATOM 7507 C C . LEU A 1 939 ? -76.496 6.260 19.378 1.00 74.94 939 LEU A C 1
ATOM 7509 O O . LEU A 1 939 ? -75.605 5.949 18.586 1.00 74.94 939 LEU A O 1
ATOM 7513 N N . LEU A 1 940 ? -77.191 7.397 19.257 1.00 69.31 940 LEU A N 1
ATOM 7514 C CA . LEU A 1 940 ? -76.928 8.393 18.218 1.00 69.31 940 LEU A CA 1
ATOM 7515 C C . LEU A 1 940 ? -75.517 8.976 18.344 1.00 69.31 940 LEU A C 1
ATOM 7517 O O . LEU A 1 940 ? -74.804 9.063 17.344 1.00 69.31 940 LEU A O 1
ATOM 7521 N N . SER A 1 941 ? -75.069 9.310 19.556 1.00 76.81 941 SER A N 1
ATOM 7522 C CA . SER A 1 941 ? -73.697 9.769 19.796 1.00 76.81 941 SER A CA 1
ATOM 7523 C C . SER A 1 941 ? -72.659 8.720 19.415 1.00 76.81 941 SER A C 1
ATOM 7525 O O . SER A 1 941 ? -71.664 9.055 18.774 1.00 76.81 941 SER A O 1
ATOM 7527 N N . ALA A 1 942 ? -72.891 7.450 19.754 1.00 75.88 942 ALA A N 1
ATOM 7528 C CA . ALA A 1 942 ? -72.010 6.360 19.353 1.00 75.88 942 ALA A CA 1
ATOM 7529 C C . ALA A 1 942 ? -71.938 6.235 17.821 1.00 75.88 942 ALA A C 1
ATOM 7531 O O . ALA A 1 942 ? -70.845 6.111 17.269 1.00 75.88 942 ALA A O 1
ATOM 7532 N N . GLY A 1 943 ? -73.072 6.354 17.122 1.00 71.56 943 GLY A N 1
ATOM 7533 C CA . GLY A 1 943 ? -73.122 6.354 15.657 1.00 71.56 943 GLY A CA 1
ATOM 7534 C C . GLY A 1 943 ? -72.331 7.507 15.029 1.00 71.56 943 GLY A C 1
ATOM 7535 O O . GLY A 1 943 ? -71.519 7.284 14.130 1.00 71.56 943 GLY A O 1
ATOM 7536 N N . VAL A 1 944 ? -72.504 8.729 15.541 1.00 71.88 944 VAL A N 1
ATOM 7537 C CA . VAL A 1 944 ? -71.768 9.926 15.091 1.00 71.88 944 VAL A CA 1
ATOM 7538 C C . VAL A 1 944 ? -70.262 9.786 15.353 1.00 71.88 944 VAL A C 1
ATOM 7540 O O . VAL A 1 944 ? -69.446 10.113 14.490 1.00 71.88 944 VAL A O 1
ATOM 7543 N N . PHE A 1 945 ? -69.873 9.236 16.505 1.00 77.94 945 PHE A N 1
ATOM 7544 C CA . PHE A 1 945 ? -68.472 8.974 16.843 1.00 77.94 945 PHE A CA 1
ATOM 7545 C C . PHE A 1 945 ? -67.832 7.913 15.933 1.00 77.94 945 PHE A C 1
ATOM 7547 O O . PHE A 1 945 ? -66.692 8.071 15.493 1.00 77.94 945 PHE A O 1
ATOM 7554 N N . VAL A 1 946 ? -68.569 6.852 15.595 1.00 75.31 946 VAL A N 1
ATOM 7555 C CA . VAL A 1 946 ? -68.118 5.846 14.622 1.00 75.31 946 VAL A CA 1
ATOM 7556 C C . VAL A 1 946 ? -67.953 6.470 13.235 1.00 75.31 946 VAL A C 1
ATOM 7558 O O . VAL A 1 946 ? -66.956 6.194 12.571 1.00 75.31 946 VAL A O 1
ATOM 7561 N N . CYS A 1 947 ? -68.855 7.362 12.817 1.00 68.06 947 CYS A N 1
ATOM 7562 C CA . CYS A 1 947 ? -68.719 8.090 11.550 1.00 68.06 947 CYS A CA 1
ATOM 7563 C C . CYS A 1 947 ? -67.462 8.975 11.523 1.00 68.06 947 CYS A C 1
ATOM 7565 O O . CYS A 1 947 ? -66.722 8.944 10.538 1.00 68.06 947 CYS A O 1
ATOM 7567 N N . TRP A 1 948 ? -67.165 9.686 12.618 1.00 79.69 948 TRP A N 1
ATOM 7568 C CA . TRP A 1 948 ? -65.931 10.467 12.768 1.00 79.69 948 TRP A CA 1
ATOM 7569 C C . TRP A 1 948 ? -64.668 9.615 12.562 1.00 79.69 948 TRP A C 1
ATOM 7571 O O . TRP A 1 948 ? -63.788 9.984 11.774 1.00 79.69 948 TRP A O 1
ATOM 7581 N N . LEU A 1 949 ? -64.602 8.451 13.222 1.00 76.62 949 LEU A N 1
ATOM 7582 C CA . LEU A 1 949 ? -63.473 7.522 13.111 1.00 76.62 949 LEU A CA 1
ATOM 7583 C C . LEU A 1 949 ? -63.364 6.895 11.718 1.00 76.62 949 LEU A C 1
ATOM 7585 O O . LEU A 1 949 ? -62.264 6.825 11.170 1.00 76.62 949 LEU A O 1
ATOM 7589 N N . LEU A 1 950 ? -64.485 6.461 11.133 1.00 70.94 950 LEU A N 1
ATOM 7590 C CA . LEU A 1 950 ? -64.508 5.829 9.813 1.00 70.94 950 LEU A CA 1
ATOM 7591 C C . LEU A 1 950 ? -64.071 6.795 8.713 1.00 70.94 950 LEU A C 1
ATOM 7593 O O . LEU A 1 950 ? -63.271 6.410 7.866 1.00 70.94 950 LEU A O 1
ATOM 7597 N N . ILE A 1 951 ? -64.527 8.048 8.738 1.00 67.69 951 ILE A N 1
ATOM 7598 C CA . ILE A 1 951 ? -64.163 9.044 7.717 1.00 67.69 951 ILE A CA 1
ATOM 7599 C C . ILE A 1 951 ? -62.708 9.493 7.876 1.00 67.69 951 ILE A C 1
ATOM 7601 O O . ILE A 1 951 ? -61.986 9.592 6.882 1.00 67.69 951 ILE A O 1
ATOM 7605 N N . GLY A 1 952 ? -62.230 9.673 9.113 1.00 70.06 952 GLY A N 1
ATOM 7606 C CA . GLY A 1 952 ? -60.804 9.909 9.365 1.00 70.06 952 GLY A CA 1
ATOM 7607 C C . GLY A 1 952 ? -59.928 8.753 8.864 1.00 70.06 952 GLY A C 1
ATOM 7608 O O . GLY A 1 952 ? -58.879 8.970 8.250 1.00 70.06 952 GLY A O 1
ATOM 7609 N N . TRP A 1 953 ? -60.373 7.510 9.071 1.00 73.75 953 TRP A N 1
ATOM 7610 C CA . TRP A 1 953 ? -59.661 6.307 8.640 1.00 73.75 953 TRP A CA 1
ATOM 7611 C C . TRP A 1 953 ? -59.694 6.092 7.120 1.00 73.75 953 TRP A C 1
ATOM 7613 O O . TRP A 1 953 ? -58.645 5.825 6.534 1.00 73.75 953 TRP A O 1
ATOM 7623 N N . LEU A 1 954 ? -60.844 6.278 6.465 1.00 64.06 954 LEU A N 1
ATOM 7624 C CA . LEU A 1 954 ? -60.984 6.187 5.005 1.00 64.06 954 LEU A CA 1
ATOM 7625 C C . LEU A 1 954 ? -60.115 7.229 4.289 1.00 64.06 954 LEU A C 1
ATOM 7627 O O . LEU A 1 954 ? -59.396 6.883 3.350 1.00 64.06 954 LEU A O 1
ATOM 7631 N N . GLY A 1 955 ? -60.056 8.460 4.810 1.00 61.91 955 GLY A N 1
ATOM 7632 C CA . GLY A 1 955 ? -59.152 9.494 4.297 1.00 61.91 955 GLY A CA 1
ATOM 7633 C C . GLY A 1 955 ? -57.663 9.111 4.374 1.00 61.91 955 GLY A C 1
ATOM 7634 O O . GLY A 1 955 ? -56.840 9.650 3.633 1.00 61.91 955 GLY A O 1
ATOM 7635 N N . ASN A 1 956 ? -57.308 8.151 5.234 1.00 63.22 956 ASN A N 1
ATOM 7636 C CA . ASN A 1 956 ? -55.953 7.632 5.421 1.00 63.22 956 ASN A CA 1
ATOM 7637 C C . ASN A 1 956 ? -55.566 6.547 4.391 1.00 63.22 956 ASN A C 1
ATOM 7639 O O . ASN A 1 956 ? -54.379 6.272 4.221 1.00 63.22 956 ASN A O 1
ATOM 7643 N N . ILE A 1 957 ? -56.545 5.926 3.722 1.00 58.69 957 ILE A N 1
ATOM 7644 C CA . ILE A 1 957 ? -56.340 4.866 2.716 1.00 58.69 957 ILE A CA 1
ATOM 7645 C C . ILE A 1 957 ? -56.100 5.471 1.323 1.00 58.69 957 ILE A C 1
ATOM 7647 O O . ILE A 1 957 ? -55.237 4.997 0.589 1.00 58.69 957 ILE A O 1
ATOM 7651 N N . TYR A 1 958 ? -56.780 6.570 0.988 1.00 55.53 958 TYR A N 1
ATOM 7652 C CA . TYR A 1 958 ? -56.679 7.251 -0.310 1.00 55.53 958 TYR A CA 1
ATOM 7653 C C . TYR A 1 958 ? -55.684 8.428 -0.273 1.00 55.53 958 TYR A C 1
ATOM 7655 O O . TYR A 1 958 ? -56.068 9.595 -0.363 1.00 55.53 958 TYR A O 1
ATOM 7663 N N . ILE A 1 959 ? -54.390 8.149 -0.061 1.00 50.38 959 ILE A N 1
ATOM 7664 C CA . ILE A 1 959 ? -53.338 9.189 0.062 1.00 50.38 959 ILE A CA 1
ATOM 7665 C C . ILE A 1 959 ? -52.713 9.587 -1.293 1.00 50.38 959 ILE A C 1
ATOM 7667 O O . ILE A 1 959 ? -52.131 10.669 -1.377 1.00 50.38 959 ILE A O 1
ATOM 7671 N N . ASP A 1 960 ? -52.849 8.770 -2.344 1.00 47.09 960 ASP A N 1
ATOM 7672 C CA . ASP A 1 960 ? -52.094 8.952 -3.600 1.00 47.09 960 ASP A CA 1
ATOM 7673 C C . ASP A 1 960 ? -52.899 9.497 -4.804 1.00 47.09 960 ASP A C 1
ATOM 7675 O O . ASP A 1 960 ? -52.280 9.856 -5.802 1.00 47.09 960 ASP A O 1
ATOM 7679 N N . GLU A 1 961 ? -54.227 9.666 -4.726 1.00 47.06 961 GLU A N 1
ATOM 7680 C CA . GLU A 1 961 ? -55.026 10.247 -5.826 1.00 47.06 961 GLU A CA 1
ATOM 7681 C C . GLU A 1 961 ? -55.645 11.600 -5.443 1.00 47.06 961 GLU A C 1
ATOM 7683 O O . GLU A 1 961 ? -56.151 11.796 -4.341 1.00 47.06 961 GLU A O 1
ATOM 7688 N N . ASN A 1 962 ? -55.573 12.558 -6.371 1.00 49.00 962 ASN A N 1
ATOM 7689 C CA . ASN A 1 962 ? -55.981 13.963 -6.225 1.00 49.00 962 ASN A CA 1
ATOM 7690 C C . ASN A 1 962 ? -57.515 14.169 -6.205 1.00 49.00 962 ASN A C 1
ATOM 7692 O O . ASN A 1 962 ? -57.983 15.263 -6.502 1.00 49.00 962 ASN A O 1
ATOM 7696 N N . ASP A 1 963 ? -58.291 13.135 -5.886 1.00 50.34 963 ASP A N 1
ATOM 7697 C CA . ASP A 1 963 ? -59.720 13.051 -6.204 1.00 50.34 963 ASP A CA 1
ATOM 7698 C C . ASP A 1 963 ? -60.576 13.102 -4.924 1.00 50.34 963 ASP A C 1
ATOM 7700 O O . ASP A 1 963 ? -61.127 12.102 -4.460 1.00 50.34 963 ASP A O 1
ATOM 7704 N N . TRP A 1 964 ? -60.633 14.285 -4.299 1.00 51.69 964 TRP A N 1
ATOM 7705 C CA . TRP A 1 964 ? -61.435 14.549 -3.091 1.00 51.69 964 TRP A CA 1
ATOM 7706 C C . TRP A 1 964 ? -62.951 14.425 -3.334 1.00 51.69 964 TRP A C 1
ATOM 7708 O O . TRP A 1 964 ? -63.707 14.193 -2.388 1.00 51.69 964 TRP A O 1
ATOM 7718 N N . ASP A 1 965 ? -63.395 14.489 -4.593 1.00 50.28 965 ASP A N 1
ATOM 7719 C CA . ASP A 1 965 ? -64.804 14.367 -4.984 1.00 50.28 965 ASP A CA 1
ATOM 7720 C C . ASP A 1 965 ? -65.414 13.018 -4.571 1.00 50.28 965 ASP A C 1
ATOM 7722 O O . ASP A 1 965 ? -66.578 12.945 -4.166 1.00 50.28 965 ASP A O 1
ATOM 7726 N N . ARG A 1 966 ? -64.621 11.937 -4.579 1.00 51.00 966 ARG A N 1
ATOM 7727 C CA . ARG A 1 966 ? -65.083 10.605 -4.151 1.00 51.00 966 ARG A CA 1
ATOM 7728 C C . ARG A 1 966 ? -65.314 10.499 -2.647 1.00 51.00 966 ARG A C 1
ATOM 7730 O O . ARG A 1 966 ? -66.278 9.848 -2.242 1.00 51.00 966 ARG A O 1
ATOM 7737 N N . ASP A 1 967 ? -64.476 11.144 -1.833 1.00 50.75 967 ASP A N 1
ATOM 7738 C CA . ASP A 1 967 ? -64.609 11.138 -0.371 1.00 50.75 967 ASP A CA 1
ATOM 7739 C C . ASP A 1 967 ? -65.901 11.870 0.045 1.00 50.75 967 ASP A C 1
ATOM 7741 O O . ASP A 1 967 ? -66.660 11.368 0.876 1.00 50.75 967 ASP A O 1
ATOM 7745 N N . VAL A 1 968 ? -66.221 12.997 -0.605 1.00 50.19 968 VAL A N 1
ATOM 7746 C CA . VAL A 1 968 ? -67.459 13.766 -0.372 1.00 50.19 968 VAL A CA 1
ATOM 7747 C C . VAL A 1 968 ? -68.708 12.976 -0.778 1.00 50.19 968 VAL A C 1
ATOM 7749 O O . VAL A 1 968 ? -69.696 12.972 -0.039 1.00 50.19 968 VAL A O 1
ATOM 7752 N N . ILE A 1 969 ? -68.666 12.250 -1.902 1.00 51.22 969 ILE A N 1
ATOM 7753 C CA . ILE A 1 969 ? -69.767 11.372 -2.335 1.00 51.22 969 ILE A CA 1
ATOM 7754 C C . ILE A 1 969 ? -69.985 10.235 -1.326 1.00 51.22 969 ILE A C 1
ATOM 7756 O O . ILE A 1 969 ? -71.128 9.947 -0.966 1.00 51.22 969 ILE A O 1
ATOM 7760 N N . LEU A 1 970 ? -68.912 9.616 -0.819 1.00 51.47 970 LEU A N 1
ATOM 7761 C CA . LEU A 1 970 ? -69.013 8.545 0.177 1.00 51.47 970 LEU A CA 1
ATOM 7762 C C . LEU A 1 970 ? -69.559 9.053 1.520 1.00 51.47 970 LEU A C 1
ATOM 7764 O O . LEU A 1 970 ? -70.404 8.388 2.121 1.00 51.47 970 LEU A O 1
ATOM 7768 N N . VAL A 1 971 ? -69.118 10.235 1.971 1.00 51.25 971 VAL A N 1
ATOM 7769 C CA . VAL A 1 971 ? -69.661 10.899 3.169 1.00 51.25 971 VAL A CA 1
ATOM 7770 C C . VAL A 1 971 ? -71.141 11.225 2.972 1.00 51.25 971 VAL A C 1
ATOM 7772 O O . VAL A 1 971 ? -71.942 10.933 3.857 1.00 51.25 971 VAL A O 1
ATOM 7775 N N . GLY A 1 972 ? -71.528 11.744 1.804 1.00 50.69 972 GLY A N 1
ATOM 7776 C CA . GLY A 1 972 ? -72.928 11.995 1.458 1.00 50.69 972 GLY A CA 1
ATOM 7777 C C . GLY A 1 972 ? -73.784 10.727 1.523 1.00 50.69 972 GLY A C 1
ATOM 7778 O O . GLY A 1 972 ? -74.843 10.732 2.149 1.00 50.69 972 GLY A O 1
ATOM 7779 N N . ILE A 1 973 ? -73.302 9.613 0.963 1.00 53.47 973 ILE A N 1
ATOM 7780 C CA . ILE A 1 973 ? -73.991 8.314 1.017 1.00 53.47 973 ILE A CA 1
ATOM 7781 C C . ILE A 1 973 ? -74.103 7.811 2.463 1.00 53.47 973 ILE A C 1
ATOM 7783 O O . ILE A 1 973 ? -75.176 7.363 2.870 1.00 53.47 973 ILE A O 1
ATOM 7787 N N . LEU A 1 974 ? -73.037 7.906 3.263 1.00 51.84 974 LEU A N 1
ATOM 7788 C CA . LEU A 1 974 ? -73.037 7.433 4.650 1.00 51.84 974 LEU A CA 1
ATOM 7789 C C . LEU A 1 974 ? -73.979 8.265 5.534 1.00 51.84 974 LEU A C 1
ATOM 7791 O O . LEU A 1 974 ? -74.763 7.697 6.292 1.00 51.84 974 LEU A O 1
ATOM 7795 N N . VAL A 1 975 ? -73.964 9.594 5.389 1.00 52.62 975 VAL A N 1
ATOM 7796 C CA . VAL A 1 975 ? -74.861 10.520 6.102 1.00 52.62 975 VAL A CA 1
ATOM 7797 C C . VAL A 1 975 ? -76.320 10.264 5.727 1.00 52.62 975 VAL A C 1
ATOM 7799 O O . VAL A 1 975 ? -77.168 10.200 6.615 1.00 52.62 975 VAL A O 1
ATOM 7802 N N . VAL A 1 976 ? -76.619 10.044 4.442 1.00 51.72 976 VAL A N 1
ATOM 7803 C CA . VAL A 1 976 ? -77.969 9.671 3.990 1.00 51.72 976 VAL A CA 1
ATOM 7804 C C . VAL A 1 976 ? -78.379 8.321 4.576 1.00 51.72 976 VAL A C 1
ATOM 7806 O O . VAL A 1 976 ? -79.492 8.187 5.071 1.00 51.72 976 VAL A O 1
ATOM 7809 N N . THR A 1 977 ? -77.483 7.336 4.601 1.00 52.44 977 THR A N 1
ATOM 7810 C CA . THR A 1 977 ? -77.791 5.991 5.114 1.00 52.44 977 THR A CA 1
ATOM 7811 C C . THR A 1 977 ? -78.043 6.001 6.626 1.00 52.44 977 THR A C 1
ATOM 7813 O O . THR A 1 977 ? -79.006 5.395 7.098 1.00 52.44 977 THR A O 1
ATOM 7816 N N . VAL A 1 978 ? -77.231 6.737 7.392 1.00 53.00 978 VAL A N 1
ATOM 7817 C CA . VAL A 1 978 ? -77.415 6.908 8.843 1.00 53.00 978 VAL A CA 1
ATOM 7818 C C . VAL A 1 978 ? -78.660 7.750 9.137 1.00 53.00 978 VAL A C 1
ATOM 7820 O O . VAL A 1 978 ? -79.455 7.375 9.995 1.00 53.00 978 VAL A O 1
ATOM 7823 N N . GLY A 1 979 ? -78.900 8.822 8.378 1.00 52.00 979 GLY A N 1
ATOM 7824 C CA . GLY A 1 979 ? -80.119 9.628 8.477 1.00 52.00 979 GLY A CA 1
ATOM 7825 C C . GLY A 1 979 ? -81.393 8.827 8.186 1.00 52.00 979 GLY A C 1
ATOM 7826 O O . GLY A 1 979 ? -82.387 8.977 8.897 1.00 52.00 979 GLY A O 1
ATOM 7827 N N . VAL A 1 980 ? -81.349 7.917 7.207 1.00 51.75 980 VAL A N 1
ATOM 7828 C CA . VAL A 1 980 ? -82.441 6.980 6.896 1.00 51.75 980 VAL A CA 1
ATOM 7829 C C . VAL A 1 980 ? -82.659 5.993 8.045 1.00 51.75 980 VAL A C 1
ATOM 7831 O O . VAL A 1 980 ? -83.798 5.813 8.472 1.00 51.75 980 VAL A O 1
ATOM 7834 N N . ALA A 1 981 ? -81.598 5.401 8.601 1.00 50.94 981 ALA A N 1
ATOM 7835 C CA . ALA A 1 981 ? -81.713 4.464 9.722 1.00 50.94 981 ALA A CA 1
ATOM 7836 C C . ALA A 1 981 ? -82.289 5.126 10.990 1.00 50.94 981 ALA A C 1
ATOM 7838 O O . ALA A 1 981 ? -83.134 4.547 11.675 1.00 50.94 981 ALA A O 1
ATOM 7839 N N . VAL A 1 982 ? -81.878 6.365 11.273 1.00 52.03 982 VAL A N 1
ATOM 7840 C CA . VAL A 1 982 ? -82.369 7.149 12.415 1.00 52.03 982 VAL A CA 1
ATOM 7841 C C . VAL A 1 982 ? -83.818 7.594 12.203 1.00 52.03 982 VAL A C 1
ATOM 7843 O O . VAL A 1 982 ? -84.639 7.446 13.106 1.00 52.03 982 VAL A O 1
ATOM 7846 N N . GLY A 1 983 ? -84.166 8.069 11.003 1.00 51.19 983 GLY A N 1
ATOM 7847 C CA . GLY A 1 983 ? -85.533 8.477 10.668 1.00 51.19 983 GLY A CA 1
ATOM 7848 C C . GLY A 1 983 ? -86.542 7.327 10.740 1.00 51.19 983 GLY A C 1
ATOM 7849 O O . GLY A 1 983 ? -87.660 7.523 11.216 1.00 51.19 983 GLY A O 1
ATOM 7850 N N . VAL A 1 984 ? -86.139 6.116 10.337 1.00 52.28 984 VAL A N 1
ATOM 7851 C CA . VAL A 1 984 ? -86.979 4.910 10.435 1.00 52.28 984 VAL A CA 1
ATOM 7852 C C . VAL A 1 984 ? -87.235 4.528 11.897 1.00 52.28 984 VAL A C 1
ATOM 7854 O O . VAL A 1 984 ? -88.384 4.282 12.253 1.00 52.28 984 VAL A O 1
ATOM 7857 N N . ASN A 1 985 ? -86.218 4.552 12.765 1.00 49.50 985 ASN A N 1
ATOM 7858 C CA . ASN A 1 985 ? -86.401 4.240 14.191 1.00 49.50 985 ASN A CA 1
ATOM 7859 C C . ASN A 1 985 ? -87.266 5.281 14.924 1.00 49.50 985 ASN A C 1
ATOM 7861 O O . ASN A 1 985 ? -88.156 4.907 15.686 1.00 49.50 985 ASN A O 1
ATOM 7865 N N . ILE A 1 986 ? -87.071 6.576 14.646 1.00 51.62 986 ILE A N 1
ATOM 7866 C CA . ILE A 1 986 ? -87.881 7.654 15.241 1.00 51.62 986 ILE A CA 1
ATOM 7867 C C . ILE A 1 986 ? -89.345 7.569 14.771 1.00 51.62 986 ILE A C 1
ATOM 7869 O O . ILE A 1 986 ? -90.267 7.790 15.557 1.00 51.62 986 ILE A O 1
ATOM 7873 N N . GLY A 1 987 ? -89.580 7.220 13.500 1.00 50.97 987 GLY A N 1
ATOM 7874 C CA . GLY A 1 987 ? -90.929 7.047 12.953 1.00 50.97 987 GLY A CA 1
ATOM 7875 C C . GLY A 1 987 ? -91.698 5.875 13.572 1.00 50.97 987 GLY A C 1
ATOM 7876 O O . GLY A 1 987 ? -92.913 5.970 13.749 1.00 50.97 987 GLY A O 1
ATOM 7877 N N . VAL A 1 988 ? -90.994 4.799 13.939 1.00 52.62 988 VAL A N 1
ATOM 7878 C CA . VAL A 1 988 ? -91.578 3.628 14.609 1.00 52.62 988 VAL A CA 1
ATOM 7879 C C . VAL A 1 988 ? -91.928 3.932 16.072 1.00 52.62 988 VAL A C 1
ATOM 7881 O O . VAL A 1 988 ? -93.013 3.556 16.510 1.00 52.62 988 VAL A O 1
ATOM 7884 N N . GLU A 1 989 ? -91.085 4.665 16.810 1.00 48.09 989 GLU A N 1
ATOM 7885 C CA . GLU A 1 989 ? -91.374 5.046 18.208 1.00 48.09 989 GLU A CA 1
ATOM 7886 C C . GLU A 1 989 ? -92.507 6.080 18.345 1.00 48.09 989 GLU A C 1
ATOM 7888 O O . GLU A 1 989 ? -93.250 6.049 19.325 1.00 48.09 989 GLU A O 1
ATOM 7893 N N . LEU A 1 990 ? -92.680 6.982 17.371 1.00 49.38 990 LEU A N 1
ATOM 7894 C CA . LEU A 1 990 ? -93.696 8.046 17.435 1.00 49.38 990 LEU A CA 1
ATOM 7895 C C . LEU A 1 990 ? -95.094 7.630 16.935 1.00 49.38 990 LEU A C 1
ATOM 7897 O O . LEU A 1 990 ? -96.027 8.428 17.021 1.00 49.38 990 LEU A O 1
ATOM 7901 N N . GLY A 1 991 ? -95.267 6.402 16.429 1.00 49.69 991 GLY A N 1
ATOM 7902 C CA . GLY A 1 991 ? -96.587 5.815 16.151 1.00 49.69 991 GLY A CA 1
ATOM 7903 C C . GLY A 1 991 ? -97.448 6.554 15.113 1.00 49.69 991 GLY A C 1
ATOM 7904 O O . GLY A 1 991 ? -98.674 6.556 15.224 1.00 49.69 991 GLY A O 1
ATOM 7905 N N . VAL A 1 992 ? -96.850 7.196 14.102 1.00 48.44 992 VAL A N 1
ATOM 7906 C CA . VAL A 1 992 ? -97.595 7.988 13.102 1.00 48.44 992 VAL A CA 1
ATOM 7907 C C . VAL A 1 992 ? -97.944 7.139 11.872 1.00 48.44 992 VAL A C 1
ATOM 7909 O O . VAL A 1 992 ? -97.186 7.054 10.908 1.00 48.44 992 VAL A O 1
ATOM 7912 N N . ALA A 1 993 ? -99.131 6.527 11.879 1.00 43.84 993 ALA A N 1
ATOM 7913 C CA . ALA A 1 993 ? -99.706 5.798 10.742 1.00 43.84 993 ALA A CA 1
ATOM 7914 C C . ALA A 1 993 ? -100.278 6.756 9.675 1.00 43.84 993 ALA A C 1
ATOM 7916 O O . ALA A 1 993 ? -101.488 6.860 9.484 1.00 43.84 993 ALA A O 1
ATOM 7917 N N . GLY A 1 994 ? -99.403 7.487 8.984 1.00 52.25 994 GLY A N 1
ATOM 7918 C CA . GLY A 1 994 ? -99.820 8.384 7.908 1.00 52.25 994 GLY A CA 1
ATOM 7919 C C . GLY A 1 994 ? -98.685 9.223 7.349 1.00 52.25 994 GLY A C 1
ATOM 7920 O O . GLY A 1 994 ? -98.675 10.431 7.546 1.00 52.25 994 GLY A O 1
ATOM 7921 N N . SER A 1 995 ? -97.719 8.615 6.656 1.00 49.97 995 SER A N 1
ATOM 7922 C CA . SER A 1 995 ? -96.673 9.410 6.007 1.00 49.97 995 SER A CA 1
ATOM 7923 C C . SER A 1 995 ? -95.871 8.704 4.915 1.00 49.97 995 SER A C 1
ATOM 7925 O O . SER A 1 995 ? -94.718 9.055 4.729 1.00 49.97 995 SER A O 1
ATOM 7927 N N . LEU A 1 996 ? -96.443 7.825 4.079 1.00 44.47 996 LEU A N 1
ATOM 7928 C CA . LEU A 1 996 ? -95.756 7.539 2.804 1.00 44.47 996 LEU A CA 1
ATOM 7929 C C . LEU A 1 996 ? -95.617 8.838 1.981 1.00 44.47 996 LEU A C 1
ATOM 7931 O O . LEU A 1 996 ? -94.592 9.067 1.357 1.00 44.47 996 LEU A O 1
ATOM 7935 N N . ALA A 1 997 ? -96.595 9.747 2.079 1.00 44.06 997 ALA A N 1
ATOM 7936 C CA . ALA A 1 997 ? -96.541 11.071 1.464 1.00 44.06 997 ALA A CA 1
ATOM 7937 C C . ALA A 1 997 ? -95.501 12.005 2.113 1.00 44.06 997 ALA A C 1
ATOM 7939 O O . ALA A 1 997 ? -94.751 12.642 1.382 1.00 44.06 997 ALA A O 1
ATOM 7940 N N . CYS A 1 998 ? -95.390 12.069 3.450 1.00 46.31 998 CYS A N 1
ATOM 7941 C CA . CYS A 1 998 ? -94.339 12.886 4.079 1.00 46.31 998 CYS A CA 1
ATOM 7942 C C . CYS A 1 998 ? -92.952 12.242 3.944 1.00 46.31 998 CYS A C 1
ATOM 7944 O O . CYS A 1 998 ? -91.971 12.964 3.867 1.00 46.31 998 CYS A O 1
ATOM 7946 N N . TYR A 1 999 ? -92.866 10.912 3.853 1.00 49.50 999 TYR A N 1
ATOM 7947 C CA . TYR A 1 999 ? -91.637 10.162 3.591 1.00 49.50 999 TYR A CA 1
ATOM 7948 C C . TYR A 1 999 ? -91.151 10.376 2.155 1.00 49.50 999 TYR A C 1
ATOM 7950 O O . TYR A 1 999 ? -89.992 10.715 1.948 1.00 49.50 999 TYR A O 1
ATOM 7958 N N . VAL A 1 1000 ? -92.047 10.297 1.164 1.00 46.00 1000 VAL A N 1
ATOM 7959 C CA . VAL A 1 1000 ? -91.743 10.658 -0.228 1.00 46.00 1000 VAL A CA 1
ATOM 7960 C C . VAL A 1 1000 ? -91.410 12.146 -0.330 1.00 46.00 1000 VAL A C 1
ATOM 7962 O O . VAL A 1 1000 ? -90.437 12.486 -0.988 1.00 46.00 1000 VAL A O 1
ATOM 7965 N N . ALA A 1 1001 ? -92.120 13.033 0.374 1.00 47.88 1001 ALA A N 1
ATOM 7966 C CA . ALA A 1 1001 ? -91.775 14.455 0.420 1.00 47.88 1001 ALA A CA 1
ATOM 7967 C C . ALA A 1 1001 ? -90.408 14.706 1.077 1.00 47.88 1001 ALA A C 1
ATOM 7969 O O . ALA A 1 1001 ? -89.678 15.581 0.627 1.00 47.88 1001 ALA A O 1
ATOM 7970 N N . TRP A 1 1002 ? -90.025 13.921 2.089 1.00 47.31 1002 TRP A N 1
ATOM 7971 C CA . TRP A 1 1002 ? -88.724 14.011 2.752 1.00 47.31 1002 TRP A CA 1
ATOM 7972 C C . TRP A 1 1002 ? -87.592 13.477 1.865 1.00 47.31 1002 TRP A C 1
ATOM 7974 O O . TRP A 1 1002 ? -86.576 14.149 1.707 1.00 47.31 1002 TRP A O 1
ATOM 7984 N N . CYS A 1 1003 ? -87.789 12.340 1.191 1.00 45.38 1003 CYS A N 1
ATOM 7985 C CA . CYS A 1 1003 ? -86.843 11.806 0.208 1.00 45.38 1003 CYS A CA 1
ATOM 7986 C C . CYS A 1 1003 ? -86.705 12.719 -1.019 1.00 45.38 1003 CYS A C 1
ATOM 7988 O O . CYS A 1 1003 ? -85.593 12.936 -1.491 1.00 45.38 1003 CYS A O 1
ATOM 7990 N N . VAL A 1 1004 ? -87.807 13.298 -1.510 1.00 46.97 1004 VAL A N 1
ATOM 7991 C CA . VAL A 1 1004 ? -87.799 14.275 -2.610 1.00 46.97 1004 VAL A CA 1
ATOM 7992 C C . VAL A 1 1004 ? -87.143 15.581 -2.164 1.00 46.97 1004 VAL A C 1
ATOM 7994 O O . VAL A 1 1004 ? -86.338 16.121 -2.912 1.00 46.97 1004 VAL A O 1
ATOM 7997 N N . ALA A 1 1005 ? -87.387 16.065 -0.943 1.00 48.97 1005 ALA A N 1
ATOM 7998 C CA . ALA A 1 1005 ? -86.713 17.247 -0.406 1.00 48.97 1005 ALA A CA 1
ATOM 7999 C C . ALA A 1 1005 ? -85.207 17.020 -0.212 1.00 48.97 1005 ALA A C 1
ATOM 8001 O O . ALA A 1 1005 ? -84.428 17.920 -0.505 1.00 48.97 1005 ALA A O 1
ATOM 8002 N N . LEU A 1 1006 ? -84.783 15.825 0.212 1.00 47.53 1006 LEU A N 1
ATOM 8003 C CA . LEU A 1 1006 ? -83.368 15.447 0.303 1.00 47.53 1006 LEU A CA 1
ATOM 8004 C C . LEU A 1 1006 ? -82.719 15.281 -1.078 1.00 47.53 1006 LEU A C 1
ATOM 8006 O O . LEU A 1 1006 ? -81.584 15.707 -1.261 1.00 47.53 1006 LEU A O 1
ATOM 8010 N N . LEU A 1 1007 ? -83.436 14.737 -2.067 1.00 44.56 1007 LEU A N 1
ATOM 8011 C CA . LEU A 1 1007 ? -82.978 14.664 -3.461 1.00 44.56 1007 LEU A CA 1
ATOM 8012 C C . LEU A 1 1007 ? -82.866 16.052 -4.099 1.00 44.56 1007 LEU A C 1
ATOM 8014 O O . LEU A 1 1007 ? -81.885 16.334 -4.783 1.00 44.56 1007 LEU A O 1
ATOM 8018 N N . VAL A 1 1008 ? -83.833 16.938 -3.852 1.00 46.72 1008 VAL A N 1
ATOM 8019 C CA . VAL A 1 1008 ? -83.831 18.323 -4.344 1.00 46.72 1008 VAL A CA 1
ATOM 8020 C C . VAL A 1 1008 ? -82.756 19.144 -3.636 1.00 46.72 1008 VAL A C 1
ATOM 8022 O O . VAL A 1 1008 ? -82.012 19.850 -4.309 1.00 46.72 1008 VAL A O 1
ATOM 8025 N N . ALA A 1 1009 ? -82.595 19.004 -2.317 1.00 45.81 1009 ALA A N 1
ATOM 8026 C CA . ALA A 1 1009 ? -81.514 19.633 -1.561 1.00 45.81 1009 ALA A CA 1
ATOM 8027 C C . ALA A 1 1009 ? -80.141 19.106 -2.000 1.00 45.81 1009 ALA A C 1
ATOM 8029 O O . ALA A 1 1009 ? -79.238 19.901 -2.225 1.00 45.81 1009 ALA A O 1
ATOM 8030 N N . GLY A 1 1010 ? -79.997 17.796 -2.219 1.00 41.88 1010 GLY A N 1
ATOM 8031 C CA . GLY A 1 1010 ? -78.781 17.191 -2.766 1.00 41.88 1010 GLY A CA 1
ATOM 8032 C C . GLY A 1 1010 ? -78.460 17.683 -4.180 1.00 41.88 1010 GLY A C 1
ATOM 8033 O O . GLY A 1 1010 ? -77.309 17.990 -4.475 1.00 41.88 1010 GLY A O 1
ATOM 8034 N N . SER A 1 1011 ? -79.477 17.858 -5.030 1.00 43.19 1011 SER A N 1
ATOM 8035 C CA . SER A 1 1011 ? -79.330 18.405 -6.389 1.00 43.19 1011 SER A CA 1
ATOM 8036 C C . SER A 1 1011 ? -78.979 19.899 -6.382 1.00 43.19 1011 SER A C 1
ATOM 8038 O O . SER A 1 1011 ? -78.151 20.343 -7.174 1.00 43.19 1011 SER A O 1
ATOM 8040 N N . LEU A 1 1012 ? -79.553 20.673 -5.454 1.00 44.50 1012 LEU A N 1
ATOM 8041 C CA . LEU A 1 1012 ? -79.210 22.079 -5.212 1.00 44.50 1012 LEU A CA 1
ATOM 8042 C C . LEU A 1 1012 ? -77.788 22.227 -4.669 1.00 44.50 1012 LEU A C 1
ATOM 8044 O O . LEU A 1 1012 ? -77.071 23.115 -5.110 1.00 44.50 1012 LEU A O 1
ATOM 8048 N N . VAL A 1 1013 ? -77.356 21.345 -3.768 1.00 42.50 1013 VAL A N 1
ATOM 8049 C CA . VAL A 1 1013 ? -75.984 21.313 -3.243 1.00 42.50 1013 VAL A CA 1
ATOM 8050 C C . VAL A 1 1013 ? -74.991 20.963 -4.351 1.00 42.50 1013 VAL A C 1
ATOM 8052 O O . VAL A 1 1013 ? -73.983 21.646 -4.488 1.00 42.50 1013 VAL A O 1
ATOM 8055 N N . CYS A 1 1014 ? -75.300 19.977 -5.197 1.00 40.97 1014 CYS A N 1
ATOM 8056 C CA . CYS A 1 1014 ? -74.468 19.621 -6.350 1.00 40.97 1014 CYS A CA 1
ATOM 8057 C C . CYS A 1 1014 ? -74.383 20.782 -7.367 1.00 40.97 1014 CYS A C 1
ATOM 8059 O O . CYS A 1 1014 ? -73.303 21.119 -7.847 1.00 40.97 1014 CYS A O 1
ATOM 8061 N N . GLY A 1 1015 ? -75.498 21.488 -7.601 1.00 42.16 1015 GLY A N 1
ATOM 8062 C CA . GLY A 1 1015 ? -75.529 22.714 -8.404 1.00 42.16 1015 GLY A CA 1
ATOM 8063 C C . GLY A 1 1015 ? -74.760 23.889 -7.781 1.00 42.16 1015 GLY A C 1
ATOM 8064 O O . GLY A 1 1015 ? -74.098 24.634 -8.498 1.00 42.16 1015 GLY A O 1
ATOM 8065 N N . VAL A 1 1016 ? -74.789 24.047 -6.453 1.00 43.22 1016 VAL A N 1
ATOM 8066 C CA . VAL A 1 1016 ? -74.012 25.064 -5.720 1.00 43.22 1016 VAL A CA 1
ATOM 8067 C C . VAL A 1 1016 ? -72.514 24.767 -5.802 1.00 43.22 1016 VAL A C 1
ATOM 8069 O O . VAL A 1 1016 ? -71.740 25.693 -6.031 1.00 43.22 1016 VAL A O 1
ATOM 8072 N N . VAL A 1 1017 ? -72.107 23.499 -5.697 1.00 44.00 1017 VAL A N 1
ATOM 8073 C CA . VAL A 1 1017 ? -70.710 23.069 -5.872 1.00 44.00 1017 VAL A CA 1
ATOM 8074 C C . VAL A 1 1017 ? -70.220 23.369 -7.296 1.00 44.00 1017 VAL A C 1
ATOM 8076 O O . VAL A 1 1017 ? -69.170 23.991 -7.442 1.00 44.00 1017 VAL A O 1
ATOM 8079 N N . CYS A 1 1018 ? -71.019 23.081 -8.334 1.00 39.56 1018 CYS A N 1
ATOM 8080 C CA . CYS A 1 1018 ? -70.692 23.469 -9.716 1.00 39.56 1018 CYS A CA 1
ATOM 8081 C C . CYS A 1 1018 ? -70.650 24.996 -9.938 1.00 39.56 1018 CYS A C 1
ATOM 8083 O O . CYS A 1 1018 ? -69.836 25.486 -10.716 1.00 39.56 1018 CYS A O 1
ATOM 8085 N N . CYS A 1 1019 ? -71.497 25.781 -9.263 1.00 40.22 1019 CYS A N 1
ATOM 8086 C CA . CYS A 1 1019 ? -71.522 27.243 -9.413 1.00 40.22 1019 CYS A CA 1
ATOM 8087 C C . CYS A 1 1019 ? -70.373 27.962 -8.678 1.00 40.22 1019 CYS A C 1
ATOM 8089 O O . CYS A 1 1019 ? -69.989 29.067 -9.070 1.00 40.22 1019 CYS A O 1
ATOM 8091 N N . VAL A 1 1020 ? -69.808 27.363 -7.623 1.00 45.06 1020 VAL A N 1
ATOM 8092 C CA . VAL A 1 1020 ? -68.693 27.937 -6.845 1.00 45.06 1020 VAL A CA 1
ATOM 8093 C C . VAL A 1 1020 ? -67.363 27.896 -7.616 1.00 45.06 1020 VAL A C 1
ATOM 8095 O O . VAL A 1 1020 ? -66.488 28.727 -7.351 1.00 45.06 1020 VAL A O 1
ATOM 8098 N N . GLU A 1 1021 ? -67.233 27.053 -8.646 1.00 45.12 1021 GLU A N 1
ATOM 8099 C CA . GLU A 1 1021 ? -66.090 27.091 -9.573 1.00 45.12 1021 GLU A CA 1
ATOM 8100 C C . GLU A 1 1021 ? -66.038 28.363 -10.445 1.00 45.12 1021 GLU A C 1
ATOM 8102 O O . GLU A 1 1021 ? -64.960 28.736 -10.909 1.00 45.12 1021 GLU A O 1
ATOM 8107 N N . LEU A 1 1022 ? -67.155 29.084 -10.625 1.00 43.09 1022 LEU A N 1
ATOM 8108 C CA . LEU A 1 1022 ? -67.264 30.174 -11.612 1.00 43.09 1022 LEU A CA 1
ATOM 8109 C C . LEU A 1 1022 ? -67.156 31.608 -11.057 1.00 43.09 1022 LEU A C 1
ATOM 8111 O O . LEU A 1 1022 ? -67.215 32.566 -11.823 1.00 43.09 1022 LEU A O 1
ATOM 8115 N N . GLY A 1 1023 ? -66.893 31.782 -9.759 1.00 41.00 1023 GLY A N 1
ATOM 8116 C CA . GLY A 1 1023 ? -66.448 33.062 -9.194 1.00 41.00 1023 GLY A CA 1
ATOM 8117 C C . GLY A 1 1023 ? -67.544 34.109 -8.925 1.00 41.00 1023 GLY A C 1
ATOM 8118 O O . GLY A 1 1023 ? -68.301 34.496 -9.802 1.00 41.00 1023 GLY A O 1
ATOM 8119 N N . VAL A 1 1024 ? -67.562 34.581 -7.669 1.00 48.88 1024 VAL A N 1
ATOM 8120 C CA . VAL A 1 1024 ? -68.062 35.837 -7.039 1.00 48.88 1024 VAL A CA 1
ATOM 8121 C C . VAL A 1 1024 ? -69.415 36.465 -7.468 1.00 48.88 1024 VAL A C 1
ATOM 8123 O O . VAL A 1 1024 ? -70.075 37.056 -6.618 1.00 48.88 1024 VAL A O 1
ATOM 8126 N N . ALA A 1 1025 ? -69.922 36.312 -8.690 1.00 41.59 1025 ALA A N 1
ATOM 8127 C CA . ALA A 1 1025 ? -71.193 36.902 -9.135 1.00 41.59 1025 ALA A CA 1
ATOM 8128 C C . ALA A 1 1025 ? -72.449 36.089 -8.739 1.00 41.59 1025 ALA A C 1
ATOM 8130 O O . ALA A 1 1025 ? -73.548 36.640 -8.675 1.00 41.59 1025 ALA A O 1
ATOM 8131 N N . GLY A 1 1026 ? -72.310 34.799 -8.412 1.00 44.59 1026 GLY A N 1
ATOM 8132 C CA . GLY A 1 1026 ? -73.446 33.930 -8.066 1.00 44.59 1026 GLY A CA 1
ATOM 8133 C C . GLY A 1 1026 ? -74.066 34.186 -6.686 1.00 44.59 1026 GLY A C 1
ATOM 8134 O O . GLY A 1 1026 ? -75.251 33.936 -6.487 1.00 44.59 1026 GLY A O 1
ATOM 8135 N N . VAL A 1 1027 ? -73.301 34.736 -5.736 1.00 43.31 1027 VAL A N 1
ATOM 8136 C CA . VAL A 1 1027 ? -73.738 34.885 -4.333 1.00 43.31 1027 VAL A CA 1
ATOM 8137 C C . VAL A 1 1027 ? -74.849 35.934 -4.183 1.00 43.31 1027 VAL A C 1
ATOM 8139 O O . VAL A 1 1027 ? -75.756 35.756 -3.375 1.00 43.31 1027 VAL A O 1
ATOM 8142 N N . ILE A 1 1028 ? -74.843 36.989 -5.005 1.00 46.41 1028 ILE A N 1
ATOM 8143 C CA . ILE A 1 1028 ? -75.861 38.054 -4.962 1.00 46.41 1028 ILE A CA 1
ATOM 8144 C C . ILE A 1 1028 ? -77.182 37.587 -5.599 1.00 46.41 1028 ILE A C 1
ATOM 8146 O O . ILE A 1 1028 ? -78.254 37.897 -5.080 1.00 46.41 1028 ILE A O 1
ATOM 8150 N N . MET A 1 1029 ? -77.131 36.768 -6.660 1.00 41.91 1029 MET A N 1
ATOM 8151 C CA . MET A 1 1029 ? -78.340 36.143 -7.219 1.00 41.91 1029 MET A CA 1
ATOM 8152 C C . MET A 1 1029 ? -78.925 35.064 -6.297 1.00 41.91 1029 MET A C 1
ATOM 8154 O O . MET A 1 1029 ? -80.145 34.928 -6.228 1.00 41.91 1029 MET A O 1
ATOM 8158 N N . LEU A 1 1030 ? -78.090 34.349 -5.532 1.00 45.31 1030 LEU A N 1
ATOM 8159 C CA . LEU A 1 1030 ? -78.545 33.312 -4.598 1.00 45.31 1030 LEU A CA 1
ATOM 8160 C C . LEU A 1 1030 ? -79.401 33.886 -3.453 1.00 45.31 1030 LEU A C 1
ATOM 8162 O O . LEU A 1 1030 ? -80.424 33.303 -3.095 1.00 45.31 1030 LEU A O 1
ATOM 8166 N N . VAL A 1 1031 ? -79.022 35.054 -2.918 1.00 47.25 1031 VAL A N 1
ATOM 8167 C CA . VAL A 1 1031 ? -79.799 35.753 -1.876 1.00 47.25 1031 VAL A CA 1
ATOM 8168 C C . VAL A 1 1031 ? -81.138 36.254 -2.435 1.00 47.25 1031 VAL A C 1
ATOM 8170 O O . VAL A 1 1031 ? -82.162 36.136 -1.766 1.00 47.25 1031 VAL A O 1
ATOM 8173 N N . GLY A 1 1032 ? -81.163 36.736 -3.683 1.00 43.78 1032 GLY A N 1
ATOM 8174 C CA . GLY A 1 1032 ? -82.391 37.195 -4.345 1.00 43.78 1032 GLY A CA 1
ATOM 8175 C C . GLY A 1 1032 ? -83.395 36.074 -4.646 1.00 43.78 1032 GLY A C 1
ATOM 8176 O O . GLY A 1 1032 ? -84.595 36.248 -4.437 1.00 43.78 1032 GLY A O 1
ATOM 8177 N N . VAL A 1 1033 ? -82.916 34.903 -5.078 1.00 46.81 1033 VAL A N 1
ATOM 8178 C CA . VAL A 1 1033 ? -83.776 33.747 -5.393 1.00 46.81 1033 VAL A CA 1
ATOM 8179 C C . VAL A 1 1033 ? -84.274 33.048 -4.122 1.00 46.81 1033 VAL A C 1
ATOM 8181 O O . VAL A 1 1033 ? -85.437 32.649 -4.070 1.00 46.81 1033 VAL A O 1
ATOM 8184 N N . MET A 1 1034 ? -83.461 32.970 -3.059 1.00 42.44 1034 MET A N 1
ATOM 8185 C CA . MET A 1 1034 ? -83.913 32.427 -1.770 1.00 42.44 1034 MET A CA 1
ATOM 8186 C C . MET A 1 1034 ? -85.030 33.266 -1.135 1.00 42.44 1034 MET A C 1
ATOM 8188 O O . MET A 1 1034 ? -86.007 32.699 -0.650 1.00 42.44 1034 MET A O 1
ATOM 8192 N N . VAL A 1 1035 ? -84.939 34.601 -1.174 1.00 46.91 1035 VAL A N 1
ATOM 8193 C CA . VAL A 1 1035 ? -85.996 35.475 -0.630 1.00 46.91 1035 VAL A CA 1
ATOM 8194 C C . VAL A 1 1035 ? -87.298 35.335 -1.432 1.00 46.91 1035 VAL A C 1
ATOM 8196 O O . VAL A 1 1035 ? -88.378 35.309 -0.846 1.00 46.91 1035 VAL A O 1
ATOM 8199 N N . ALA A 1 1036 ? -87.216 35.156 -2.754 1.00 41.44 1036 ALA A N 1
ATOM 8200 C CA . ALA A 1 1036 ? -88.389 34.990 -3.614 1.00 41.44 1036 ALA A CA 1
ATOM 8201 C C . ALA A 1 1036 ? -89.118 33.645 -3.411 1.00 41.44 1036 ALA A C 1
ATOM 8203 O O . ALA A 1 1036 ? -90.348 33.603 -3.436 1.00 41.44 1036 ALA A O 1
ATOM 8204 N N . VAL A 1 1037 ? -88.387 32.554 -3.156 1.00 45.84 1037 VAL A N 1
ATOM 8205 C CA . VAL A 1 1037 ? -88.982 31.224 -2.911 1.00 45.84 1037 VAL A CA 1
ATOM 8206 C C . VAL A 1 1037 ? -89.566 31.118 -1.497 1.00 45.84 1037 VAL A C 1
ATOM 8208 O O . VAL A 1 1037 ? -90.626 30.519 -1.317 1.00 45.84 1037 VAL A O 1
ATOM 8211 N N . VAL A 1 1038 ? -88.943 31.763 -0.506 1.00 43.66 1038 VAL A N 1
ATOM 8212 C CA . VAL A 1 1038 ? -89.442 31.788 0.881 1.00 43.66 1038 VAL A CA 1
ATOM 8213 C C . VAL A 1 1038 ? -90.734 32.605 1.014 1.00 43.66 1038 VAL A C 1
ATOM 8215 O O . VAL A 1 1038 ? -91.605 32.225 1.789 1.00 43.66 1038 VAL A O 1
ATOM 8218 N N . VAL A 1 1039 ? -90.918 33.665 0.218 1.00 43.03 1039 VAL A N 1
ATOM 8219 C CA . VAL A 1 1039 ? -92.183 34.429 0.169 1.00 43.03 1039 VAL A CA 1
ATOM 8220 C C . VAL A 1 1039 ? -93.254 33.715 -0.681 1.00 43.03 1039 VAL A C 1
ATOM 8222 O O . VAL A 1 1039 ? -94.451 33.864 -0.429 1.00 43.03 1039 VAL A O 1
ATOM 8225 N N . GLY A 1 1040 ? -92.849 32.881 -1.646 1.00 43.34 1040 GLY A N 1
ATOM 8226 C CA . GLY A 1 1040 ? -93.751 32.149 -2.545 1.00 43.34 1040 GLY A CA 1
ATOM 8227 C C . GLY A 1 1040 ? -94.452 30.927 -1.937 1.00 43.34 1040 GLY A C 1
ATOM 8228 O O . GLY A 1 1040 ? -95.487 30.510 -2.450 1.00 43.34 1040 GLY A O 1
ATOM 8229 N N . ILE A 1 1041 ? -93.953 30.376 -0.826 1.00 40.53 1041 ILE A N 1
ATOM 8230 C CA . ILE A 1 1041 ? -94.561 29.232 -0.115 1.00 40.53 1041 ILE A CA 1
ATOM 8231 C C . ILE A 1 1041 ? -95.167 29.722 1.214 1.00 40.53 1041 ILE A C 1
ATOM 8233 O O . ILE A 1 1041 ? -94.992 29.136 2.278 1.00 40.53 1041 ILE A O 1
ATOM 8237 N N . THR A 1 1042 ? -95.895 30.840 1.155 1.00 41.31 1042 THR A N 1
ATOM 8238 C CA . THR A 1 1042 ? -96.659 31.400 2.286 1.00 41.31 1042 THR A CA 1
ATOM 8239 C C . THR A 1 1042 ? -98.162 31.271 2.041 1.00 41.31 1042 THR A C 1
ATOM 8241 O O . THR A 1 1042 ? -98.918 32.236 2.112 1.00 41.31 1042 THR A O 1
ATOM 8244 N N . GLY A 1 1043 ? -98.616 30.058 1.726 1.00 45.28 1043 GLY A N 1
ATOM 8245 C CA . GLY A 1 1043 ? -100.032 29.778 1.519 1.00 45.28 1043 GLY A CA 1
ATOM 8246 C C . GLY A 1 1043 ? -100.352 28.308 1.733 1.00 45.28 1043 GLY A C 1
ATOM 8247 O O . GLY A 1 1043 ? -100.179 27.508 0.826 1.00 45.28 1043 GLY A O 1
ATOM 8248 N N . VAL A 1 1044 ? -100.893 28.000 2.915 1.00 41.56 1044 VAL A N 1
ATOM 8249 C CA . VAL A 1 1044 ? -101.514 26.719 3.302 1.00 41.56 1044 VAL A CA 1
ATOM 8250 C C . VAL A 1 1044 ? -100.532 25.613 3.727 1.00 41.56 1044 VAL A C 1
ATOM 8252 O O . VAL A 1 1044 ? -100.111 24.788 2.934 1.00 41.56 1044 VAL A O 1
ATOM 8255 N N . VAL A 1 1045 ? -100.181 25.628 5.021 1.00 34.56 1045 VAL A N 1
ATOM 8256 C CA . VAL A 1 1045 ? -100.138 24.528 6.025 1.00 34.56 1045 VAL A CA 1
ATOM 8257 C C . VAL A 1 1045 ? -99.157 24.972 7.127 1.00 34.56 1045 VAL A C 1
ATOM 8259 O O . VAL A 1 1045 ? -97.988 24.595 7.179 1.00 34.56 1045 VAL A O 1
ATOM 8262 N N . LEU A 1 1046 ? -99.647 25.863 7.994 1.00 42.53 1046 LEU A N 1
ATOM 8263 C CA . LEU A 1 1046 ? -98.936 26.451 9.132 1.00 42.53 1046 LEU A CA 1
ATOM 8264 C C . LEU A 1 1046 ? -99.326 25.712 10.417 1.00 42.53 1046 LEU A C 1
ATOM 8266 O O . LEU A 1 1046 ? -100.509 25.557 10.705 1.00 42.53 1046 LEU A O 1
ATOM 8270 N N . GLY A 1 1047 ? -98.326 25.280 11.189 1.00 43.59 1047 GLY A N 1
ATOM 8271 C CA . GLY A 1 1047 ? -98.505 24.813 12.569 1.00 43.59 1047 GLY A CA 1
ATOM 8272 C C . GLY A 1 1047 ? -97.480 23.771 13.014 1.00 43.59 1047 GLY A C 1
ATOM 8273 O O . GLY A 1 1047 ? -96.855 23.936 14.051 1.00 43.59 1047 GLY A O 1
ATOM 8274 N N . VAL A 1 1048 ? -97.236 22.737 12.203 1.00 41.25 1048 VAL A N 1
ATOM 8275 C CA . VAL A 1 1048 ? -96.311 21.634 12.557 1.00 41.25 1048 VAL A CA 1
ATOM 8276 C C . VAL A 1 1048 ? -94.982 21.714 11.790 1.00 41.25 1048 VAL A C 1
ATOM 8278 O O . VAL A 1 1048 ? -93.961 21.204 12.239 1.00 41.25 1048 VAL A O 1
ATOM 8281 N N . MET A 1 1049 ? -94.950 22.446 10.672 1.00 40.88 1049 MET A N 1
ATOM 8282 C CA . MET A 1 1049 ? -93.756 22.574 9.832 1.00 40.88 1049 MET A CA 1
ATOM 8283 C C . MET A 1 1049 ? -92.770 23.655 10.292 1.00 40.88 1049 MET A C 1
ATOM 8285 O O . MET A 1 1049 ? -91.646 23.637 9.824 1.00 40.88 1049 MET A O 1
ATOM 8289 N N . ALA A 1 1050 ? -93.110 24.577 11.202 1.00 41.19 1050 ALA A N 1
ATOM 8290 C CA . ALA A 1 1050 ? -92.226 25.708 11.536 1.00 41.19 1050 ALA A CA 1
ATOM 8291 C C . ALA A 1 1050 ? -90.946 25.289 12.289 1.00 41.19 1050 ALA A C 1
ATOM 8293 O O . ALA A 1 1050 ? -89.861 25.764 11.961 1.00 41.19 1050 ALA A O 1
ATOM 8294 N N . GLY A 1 1051 ? -91.047 24.349 13.237 1.00 45.12 1051 GLY A N 1
ATOM 8295 C CA . GLY A 1 1051 ? -89.873 23.758 13.893 1.00 45.12 1051 GLY A CA 1
ATOM 8296 C C . GLY A 1 1051 ? -89.074 22.846 12.954 1.00 45.12 1051 GLY A C 1
ATOM 8297 O O . GLY A 1 1051 ? -87.848 22.815 13.011 1.00 45.12 1051 GLY A O 1
ATOM 8298 N N . PHE A 1 1052 ? -89.764 22.158 12.036 1.00 42.72 1052 PHE A N 1
ATOM 8299 C CA . PHE A 1 1052 ? -89.150 21.279 11.038 1.00 42.72 1052 PHE A CA 1
ATOM 8300 C C . PHE A 1 1052 ? -88.390 22.082 9.967 1.00 42.72 1052 PHE A C 1
ATOM 8302 O O . PHE A 1 1052 ? -87.258 21.746 9.636 1.00 42.72 1052 PHE A O 1
ATOM 8309 N N . LEU A 1 1053 ? -88.955 23.201 9.495 1.00 40.91 1053 LEU A N 1
ATOM 8310 C CA . LEU A 1 1053 ? -88.311 24.135 8.570 1.00 40.91 1053 LEU A CA 1
ATOM 8311 C C . LEU A 1 1053 ? -87.144 24.862 9.243 1.00 40.91 1053 LEU A C 1
ATOM 8313 O O . LEU A 1 1053 ? -86.092 24.990 8.632 1.00 40.91 1053 LEU A O 1
ATOM 8317 N N . ALA A 1 1054 ? -87.291 25.298 10.500 1.00 43.84 1054 ALA A N 1
ATOM 8318 C CA . ALA A 1 1054 ? -86.196 25.912 11.253 1.00 43.84 1054 ALA A CA 1
ATOM 8319 C C . ALA A 1 1054 ? -85.038 24.923 11.470 1.00 43.84 1054 ALA A C 1
ATOM 8321 O O . ALA A 1 1054 ? -83.879 25.296 11.301 1.00 43.84 1054 ALA A O 1
ATOM 8322 N N . GLY A 1 1055 ? -85.347 23.654 11.758 1.00 46.31 1055 GLY A N 1
ATOM 8323 C CA . GLY A 1 1055 ? -84.370 22.568 11.830 1.00 46.31 1055 GLY A CA 1
ATOM 8324 C C . GLY A 1 1055 ? -83.695 22.283 10.487 1.00 46.31 1055 GLY A C 1
ATOM 8325 O O . GLY A 1 1055 ? -82.474 22.182 10.438 1.00 46.31 1055 GLY A O 1
ATOM 8326 N N . MET A 1 1056 ? -84.451 22.229 9.384 1.00 44.31 1056 MET A N 1
ATOM 8327 C CA . MET A 1 1056 ? -83.903 22.032 8.033 1.00 44.31 1056 MET A CA 1
ATOM 8328 C C . MET A 1 1056 ? -83.070 23.223 7.547 1.00 44.31 1056 MET A C 1
ATOM 8330 O O . MET A 1 1056 ? -82.058 23.019 6.884 1.00 44.31 1056 MET A O 1
ATOM 8334 N N . VAL A 1 1057 ? -83.450 24.457 7.890 1.00 44.50 1057 VAL A N 1
ATOM 8335 C CA . VAL A 1 1057 ? -82.683 25.670 7.573 1.00 44.50 1057 VAL A CA 1
ATOM 8336 C C . VAL A 1 1057 ? -81.418 25.735 8.423 1.00 44.50 1057 VAL A C 1
ATOM 8338 O O . VAL A 1 1057 ? -80.352 25.997 7.880 1.00 44.50 1057 VAL A O 1
ATOM 8341 N N . ALA A 1 1058 ? -81.486 25.432 9.722 1.00 48.62 1058 ALA A N 1
ATOM 8342 C CA . ALA A 1 1058 ? -80.300 25.363 10.574 1.00 48.62 1058 ALA A CA 1
ATOM 8343 C C . ALA A 1 1058 ? -79.343 24.254 10.115 1.00 48.62 1058 ALA A C 1
ATOM 8345 O O . ALA A 1 1058 ? -78.144 24.494 10.009 1.00 48.62 1058 ALA A O 1
ATOM 8346 N N . PHE A 1 1059 ? -79.867 23.075 9.770 1.00 46.22 1059 PHE A N 1
ATOM 8347 C CA . PHE A 1 1059 ? -79.075 21.962 9.251 1.00 46.22 1059 PHE A CA 1
ATOM 8348 C C . PHE A 1 1059 ? -78.488 22.278 7.871 1.00 46.22 1059 PHE A C 1
ATOM 8350 O O . PHE A 1 1059 ? -77.311 22.034 7.643 1.00 46.22 1059 PHE A O 1
ATOM 8357 N N . GLY A 1 1060 ? -79.262 22.891 6.972 1.00 46.81 1060 GLY A N 1
ATOM 8358 C CA . GLY A 1 1060 ? -78.795 23.320 5.653 1.00 46.81 1060 GLY A CA 1
ATOM 8359 C C . GLY A 1 1060 ? -77.739 24.425 5.722 1.00 46.81 1060 GLY A C 1
ATOM 8360 O O . GLY A 1 1060 ? -76.746 24.360 5.006 1.00 46.81 1060 GLY A O 1
ATOM 8361 N N . VAL A 1 1061 ? -77.899 25.407 6.614 1.00 49.56 1061 VAL A N 1
ATOM 8362 C CA . VAL A 1 1061 ? -76.907 26.471 6.843 1.00 49.56 1061 VAL A CA 1
ATOM 8363 C C . VAL A 1 1061 ? -75.640 25.901 7.474 1.00 49.56 1061 VAL A C 1
ATOM 8365 O O . VAL A 1 1061 ? -74.551 26.223 7.006 1.00 49.56 1061 VAL A O 1
ATOM 8368 N N . MET A 1 1062 ? -75.762 25.027 8.477 1.00 51.25 1062 MET A N 1
ATOM 8369 C CA . MET A 1 1062 ? -74.613 24.341 9.076 1.00 51.25 1062 MET A CA 1
ATOM 8370 C C . MET A 1 1062 ? -73.878 23.503 8.031 1.00 51.25 1062 MET A C 1
ATOM 8372 O O . MET A 1 1062 ? -72.686 23.705 7.844 1.00 51.25 1062 MET A O 1
ATOM 8376 N N . PHE A 1 1063 ? -74.593 22.683 7.259 1.00 52.31 1063 PHE A N 1
ATOM 8377 C CA . PHE A 1 1063 ? -74.011 21.836 6.221 1.00 52.31 1063 PHE A CA 1
ATOM 8378 C C . PHE A 1 1063 ? -73.332 22.647 5.106 1.00 52.31 1063 PHE A C 1
ATOM 8380 O O . PHE A 1 1063 ? -72.234 22.307 4.680 1.00 52.31 1063 PHE A O 1
ATOM 8387 N N . VAL A 1 1064 ? -73.922 23.763 4.658 1.00 50.97 1064 VAL A N 1
ATOM 8388 C CA . VAL A 1 1064 ? -73.303 24.649 3.652 1.00 50.97 1064 VAL A CA 1
ATOM 8389 C C . VAL A 1 1064 ? -72.065 25.362 4.207 1.00 50.97 1064 VAL A C 1
ATOM 8391 O O . VAL A 1 1064 ? -71.060 25.473 3.502 1.00 50.97 1064 VAL A O 1
ATOM 8394 N N . VAL A 1 1065 ? -72.101 25.823 5.462 1.00 53.50 1065 VAL A N 1
ATOM 8395 C CA . VAL A 1 1065 ? -70.936 26.430 6.133 1.00 53.50 1065 VAL A CA 1
ATOM 8396 C C . VAL A 1 1065 ? -69.820 25.400 6.313 1.00 53.50 1065 VAL A C 1
ATOM 8398 O O . VAL A 1 1065 ? -68.651 25.718 6.111 1.00 53.50 1065 VAL A O 1
ATOM 8401 N N . GLU A 1 1066 ? -70.175 24.166 6.641 1.00 53.81 1066 GLU A N 1
ATOM 8402 C CA . GLU A 1 1066 ? -69.269 23.060 6.931 1.00 53.81 1066 GLU A CA 1
ATOM 8403 C C . GLU A 1 1066 ? -68.616 22.503 5.659 1.00 53.81 1066 GLU A C 1
ATOM 8405 O O . GLU A 1 1066 ? -67.388 22.477 5.568 1.00 53.81 1066 GLU A O 1
ATOM 8410 N N . VAL A 1 1067 ? -69.397 22.199 4.617 1.00 53.56 1067 VAL A N 1
ATOM 8411 C CA . VAL A 1 1067 ? -68.879 21.804 3.294 1.00 53.56 1067 VAL A CA 1
ATOM 8412 C C . VAL A 1 1067 ? -68.054 22.940 2.679 1.00 53.56 1067 VAL A C 1
ATOM 8414 O O . VAL A 1 1067 ? -66.935 22.711 2.216 1.00 53.56 1067 VAL A O 1
ATOM 8417 N N . GLY A 1 1068 ? -68.526 24.188 2.765 1.00 55.00 1068 GLY A N 1
ATOM 8418 C CA . GLY A 1 1068 ? -67.766 25.357 2.316 1.00 55.00 1068 GLY A CA 1
ATOM 8419 C C . GLY A 1 1068 ? -66.433 25.522 3.057 1.00 55.00 1068 GLY A C 1
ATOM 8420 O O . GLY A 1 1068 ? -65.412 25.822 2.439 1.00 55.00 1068 GLY A O 1
ATOM 8421 N N . MET A 1 1069 ? -66.407 25.264 4.366 1.00 56.66 1069 MET A N 1
ATOM 8422 C CA . MET A 1 1069 ? -65.186 25.277 5.176 1.00 56.66 1069 MET A CA 1
ATOM 8423 C C . MET A 1 1069 ? -64.214 24.168 4.790 1.00 56.66 1069 MET A C 1
ATOM 8425 O O . MET A 1 1069 ? -63.020 24.442 4.681 1.00 56.66 1069 MET A O 1
ATOM 8429 N N . THR A 1 1070 ? -64.697 22.948 4.550 1.00 57.34 1070 THR A N 1
ATOM 8430 C CA . THR A 1 1070 ? -63.832 21.833 4.140 1.00 57.34 1070 THR A CA 1
ATOM 8431 C C . THR A 1 1070 ? -63.118 22.121 2.824 1.00 57.34 1070 THR A C 1
ATOM 8433 O O . THR A 1 1070 ? -61.892 22.043 2.779 1.00 57.34 1070 THR A O 1
ATOM 8436 N N . PHE A 1 1071 ? -63.847 22.601 1.813 1.00 57.84 1071 PHE A N 1
ATOM 8437 C CA . PHE A 1 1071 ? -63.288 22.972 0.513 1.00 57.84 1071 PHE A CA 1
ATOM 8438 C C . PHE A 1 1071 ? -62.294 24.139 0.614 1.00 57.84 1071 PHE A C 1
ATOM 8440 O O . PHE A 1 1071 ? -61.252 24.166 -0.041 1.00 57.84 1071 PHE A O 1
ATOM 8447 N N . VAL A 1 1072 ? -62.576 25.124 1.470 1.00 58.75 1072 VAL A N 1
ATOM 8448 C CA . VAL A 1 1072 ? -61.701 26.289 1.653 1.00 58.75 1072 VAL A CA 1
ATOM 8449 C C . VAL A 1 1072 ? -60.432 25.941 2.445 1.00 58.75 1072 VAL A C 1
ATOM 8451 O O . VAL A 1 1072 ? -59.349 26.440 2.110 1.00 58.75 1072 VAL A O 1
ATOM 8454 N N . VAL A 1 1073 ? -60.532 25.079 3.463 1.00 60.69 1073 VAL A N 1
ATOM 8455 C CA . VAL A 1 1073 ? -59.380 24.541 4.208 1.00 60.69 1073 VAL A CA 1
ATOM 8456 C C . VAL A 1 1073 ? -58.537 23.651 3.299 1.00 60.69 1073 VAL A C 1
ATOM 8458 O O . VAL A 1 1073 ? -57.317 23.785 3.305 1.00 60.69 1073 VAL A O 1
ATOM 8461 N N . GLU A 1 1074 ? -59.160 22.823 2.462 1.00 61.41 1074 GLU A N 1
ATOM 8462 C CA . GLU A 1 1074 ? -58.484 21.993 1.465 1.00 61.41 1074 GLU A CA 1
ATOM 8463 C C . GLU A 1 1074 ? -57.742 22.844 0.427 1.00 61.41 1074 GLU A C 1
ATOM 8465 O O . GLU A 1 1074 ? -56.538 22.674 0.225 1.00 61.41 1074 GLU A O 1
ATOM 8470 N N . LYS A 1 1075 ? -58.418 23.829 -0.174 1.00 61.59 1075 LYS A N 1
ATOM 8471 C CA . LYS A 1 1075 ? -57.795 24.746 -1.133 1.00 61.59 1075 LYS A CA 1
ATOM 8472 C C . LYS A 1 1075 ? -56.626 25.495 -0.500 1.00 61.59 1075 LYS A C 1
ATOM 8474 O O . LYS A 1 1075 ? -55.579 25.596 -1.126 1.00 61.59 1075 LYS A O 1
ATOM 8479 N N . SER A 1 1076 ? -56.762 25.949 0.747 1.00 62.41 1076 SER A N 1
ATOM 8480 C CA . SER A 1 1076 ? -55.685 26.643 1.473 1.00 62.41 1076 SER A CA 1
ATOM 8481 C C . SER A 1 1076 ? -54.535 25.703 1.861 1.00 62.41 1076 SER A C 1
ATOM 8483 O O . SER A 1 1076 ? -53.370 26.098 1.787 1.00 62.41 1076 SER A O 1
ATOM 8485 N N . LEU A 1 1077 ? -54.836 24.450 2.230 1.00 64.94 1077 LEU A N 1
ATOM 8486 C CA . LEU A 1 1077 ? -53.843 23.396 2.437 1.00 64.94 1077 LEU A CA 1
ATOM 8487 C C . LEU A 1 1077 ? -53.085 23.137 1.137 1.00 64.94 1077 LEU A C 1
ATOM 8489 O O . LEU A 1 1077 ? -51.866 23.056 1.183 1.00 64.94 1077 LEU A O 1
ATOM 8493 N N . ASN A 1 1078 ? -53.757 23.051 -0.010 1.00 63.59 1078 ASN A N 1
ATOM 8494 C CA . ASN A 1 1078 ? -53.133 22.764 -1.301 1.00 63.59 1078 ASN A CA 1
ATOM 8495 C C . ASN A 1 1078 ? -52.306 23.953 -1.827 1.00 63.59 1078 ASN A C 1
ATOM 8497 O O . ASN A 1 1078 ? -51.142 23.762 -2.186 1.00 63.59 1078 ASN A O 1
ATOM 8501 N N . THR A 1 1079 ? -52.843 25.178 -1.795 1.00 62.62 1079 THR A N 1
ATOM 8502 C CA . THR A 1 1079 ? -52.192 26.378 -2.359 1.00 62.62 1079 THR A CA 1
ATOM 8503 C C . THR A 1 1079 ? -51.189 27.056 -1.423 1.00 62.62 1079 THR A C 1
ATOM 8505 O O . THR A 1 1079 ? -50.397 27.877 -1.883 1.00 62.62 1079 THR A O 1
ATOM 8508 N N . GLY A 1 1080 ? -51.220 26.774 -0.116 1.00 57.91 1080 GLY A N 1
ATOM 8509 C CA . GLY A 1 1080 ? -50.345 27.413 0.874 1.00 57.91 1080 GLY A CA 1
ATOM 8510 C C . GLY A 1 1080 ? -50.630 28.903 1.114 1.00 57.91 1080 GLY A C 1
ATOM 8511 O O . GLY A 1 1080 ? -49.823 29.580 1.747 1.00 57.91 1080 GLY A O 1
ATOM 8512 N N . THR A 1 1081 ? -51.757 29.433 0.625 1.00 56.72 1081 THR A N 1
ATOM 8513 C CA . THR A 1 1081 ? -52.166 30.833 0.820 1.00 56.72 1081 THR A CA 1
ATOM 8514 C C . THR A 1 1081 ? -53.511 30.887 1.552 1.00 56.72 1081 THR A C 1
ATOM 8516 O O . THR A 1 1081 ? -54.501 30.366 1.038 1.00 56.72 1081 THR A O 1
ATOM 8519 N N . PRO A 1 1082 ? -53.593 31.490 2.756 1.00 56.12 1082 PRO A N 1
ATOM 8520 C CA . PRO A 1 1082 ? -54.859 31.591 3.470 1.00 56.12 1082 PRO A CA 1
ATOM 8521 C C . PRO A 1 1082 ? -55.771 32.586 2.756 1.00 56.12 1082 PRO A C 1
ATOM 8523 O O . PRO A 1 1082 ? -55.449 33.771 2.653 1.00 56.12 1082 PRO A O 1
ATOM 8526 N N . SER A 1 1083 ? -56.933 32.133 2.289 1.00 60.53 1083 SER A N 1
ATOM 8527 C CA . SER A 1 1083 ? -57.958 33.050 1.789 1.00 60.53 1083 SER A CA 1
ATOM 8528 C C . SER A 1 1083 ? -58.610 33.786 2.974 1.00 60.53 1083 SER A C 1
ATOM 8530 O O . SER A 1 1083 ? -58.847 33.200 4.032 1.00 60.53 1083 SER A O 1
ATOM 8532 N N . TRP A 1 1084 ? -58.910 35.082 2.838 1.00 62.91 1084 TRP A N 1
ATOM 8533 C CA . TRP A 1 1084 ? -59.614 35.841 3.887 1.00 62.91 1084 TRP A CA 1
ATOM 8534 C C . TRP A 1 1084 ? -61.003 35.250 4.190 1.00 62.91 1084 TRP A C 1
ATOM 8536 O O . TRP A 1 1084 ? -61.468 35.308 5.328 1.00 62.91 1084 TRP A O 1
ATOM 8546 N N . ILE A 1 1085 ? -61.610 34.598 3.192 1.00 57.59 1085 ILE A N 1
ATOM 8547 C CA . ILE A 1 1085 ? -62.869 33.856 3.298 1.00 57.59 1085 ILE A CA 1
ATOM 8548 C C . ILE A 1 1085 ? -62.698 32.652 4.238 1.00 57.59 1085 ILE A C 1
ATOM 8550 O O . ILE A 1 1085 ? -63.586 32.390 5.040 1.00 57.59 1085 ILE A O 1
ATOM 8554 N N . ALA A 1 1086 ? -61.538 31.981 4.228 1.00 59.50 1086 ALA A N 1
ATOM 8555 C CA . ALA A 1 1086 ? -61.222 30.875 5.142 1.00 59.50 1086 ALA A CA 1
ATOM 8556 C C . ALA A 1 1086 ? -61.214 31.318 6.608 1.00 59.50 1086 ALA A C 1
ATOM 8558 O O . ALA A 1 1086 ? -61.797 30.669 7.474 1.00 59.50 1086 ALA A O 1
ATOM 8559 N N . ARG A 1 1087 ? -60.570 32.459 6.882 1.00 63.22 1087 ARG A N 1
ATOM 8560 C CA . ARG A 1 1087 ? -60.490 33.028 8.235 1.00 63.22 1087 ARG A CA 1
ATOM 8561 C C . ARG A 1 1087 ? -61.866 33.470 8.736 1.00 63.22 1087 ARG A C 1
ATOM 8563 O O . ARG A 1 1087 ? -62.193 33.227 9.894 1.00 63.22 1087 ARG A O 1
ATOM 8570 N N . LEU A 1 1088 ? -62.667 34.085 7.864 1.00 61.62 1088 LEU A N 1
ATOM 8571 C CA . LEU A 1 1088 ? -64.028 34.514 8.184 1.00 61.62 1088 LEU A CA 1
ATOM 8572 C C . LEU A 1 1088 ? -64.957 33.319 8.433 1.00 61.62 1088 LEU A C 1
ATOM 8574 O O . LEU A 1 1088 ? -65.672 33.309 9.429 1.00 61.62 1088 LEU A O 1
ATOM 8578 N N . ALA A 1 1089 ? -64.908 32.296 7.577 1.00 58.12 1089 ALA A N 1
ATOM 8579 C CA . ALA A 1 1089 ? -65.709 31.086 7.730 1.00 58.12 1089 ALA A CA 1
ATOM 8580 C C . ALA A 1 1089 ? -65.372 30.340 9.031 1.00 58.12 1089 ALA A C 1
ATOM 8582 O O . ALA A 1 1089 ? -66.277 29.903 9.735 1.00 58.12 1089 ALA A O 1
ATOM 8583 N N . PHE A 1 1090 ? -64.091 30.280 9.411 1.00 63.94 1090 PHE A N 1
ATOM 8584 C CA . PHE A 1 1090 ? -63.671 29.654 10.665 1.00 63.94 1090 PHE A CA 1
ATOM 8585 C C . PHE A 1 1090 ? -64.166 30.418 11.903 1.00 63.94 1090 PHE A C 1
ATOM 8587 O O . PHE A 1 1090 ? -64.652 29.810 12.857 1.00 63.94 1090 PHE A O 1
ATOM 8594 N N . LEU A 1 1091 ? -64.112 31.754 11.876 1.00 63.16 1091 LEU A N 1
ATOM 8595 C CA . LEU A 1 1091 ? -64.686 32.592 12.936 1.00 63.16 1091 LEU A CA 1
ATOM 8596 C C . LEU A 1 1091 ? -66.210 32.437 13.030 1.00 63.16 1091 LEU A C 1
ATOM 8598 O O . LEU A 1 1091 ? -66.743 32.353 14.135 1.00 63.16 1091 LEU A O 1
ATOM 8602 N N . LEU A 1 1092 ? -66.901 32.356 11.889 1.00 58.50 1092 LEU A N 1
ATOM 8603 C CA . LEU A 1 1092 ? -68.343 32.109 11.832 1.00 58.50 1092 LEU A CA 1
ATOM 8604 C C . LEU A 1 1092 ? -68.706 30.713 12.348 1.00 58.50 1092 LEU A C 1
ATOM 8606 O O . LEU A 1 1092 ? -69.701 30.584 13.055 1.00 58.50 1092 LEU A O 1
ATOM 8610 N N . LEU A 1 1093 ? -67.888 29.692 12.070 1.00 60.78 1093 LEU A N 1
ATOM 8611 C CA . LEU A 1 1093 ? -68.072 28.346 12.610 1.00 60.78 1093 LEU A CA 1
ATOM 8612 C C . LEU A 1 1093 ? -67.969 28.362 14.143 1.00 60.78 1093 LEU A C 1
ATOM 8614 O O . LEU A 1 1093 ? -68.889 27.904 14.817 1.00 60.78 1093 LEU A O 1
ATOM 8618 N N . ILE A 1 1094 ? -66.908 28.959 14.701 1.00 61.69 1094 ILE A N 1
ATOM 8619 C CA . ILE A 1 1094 ? -66.756 29.110 16.159 1.00 61.69 1094 ILE A CA 1
ATOM 8620 C C . ILE A 1 1094 ? -67.950 29.870 16.751 1.00 61.69 1094 ILE A C 1
ATOM 8622 O O . ILE A 1 1094 ? -68.500 29.448 17.767 1.00 61.69 1094 ILE A O 1
ATOM 8626 N N . ALA A 1 1095 ? -68.383 30.958 16.110 1.00 58.97 1095 ALA A N 1
ATOM 8627 C CA . ALA A 1 1095 ? -69.539 31.729 16.558 1.00 58.97 1095 ALA A CA 1
ATOM 8628 C C . ALA A 1 1095 ? -70.837 30.904 16.523 1.00 58.97 1095 ALA A C 1
ATOM 8630 O O . ALA A 1 1095 ? -71.600 30.942 17.486 1.00 58.97 1095 ALA A O 1
ATOM 8631 N N . ALA A 1 1096 ? -71.063 30.108 15.473 1.00 57.41 1096 ALA A N 1
ATOM 8632 C CA . ALA A 1 1096 ? -72.209 29.207 15.358 1.00 57.41 1096 ALA A CA 1
ATOM 8633 C C . ALA A 1 1096 ? -72.185 28.099 16.423 1.00 57.41 1096 ALA A C 1
ATOM 8635 O O . ALA A 1 1096 ? -73.228 27.739 16.962 1.00 57.41 1096 ALA A O 1
ATOM 8636 N N . HIS A 1 1097 ? -71.003 27.594 16.784 1.00 58.19 1097 HIS A N 1
ATOM 8637 C CA . HIS A 1 1097 ? -70.850 26.587 17.839 1.00 58.19 1097 HIS A CA 1
ATOM 8638 C C . HIS A 1 1097 ? -71.118 27.166 19.217 1.00 58.19 1097 HIS A C 1
ATOM 8640 O O . HIS A 1 1097 ? -71.867 26.584 19.997 1.00 58.19 1097 HIS A O 1
ATOM 8646 N N . LEU A 1 1098 ? -70.538 28.331 19.505 1.00 59.41 1098 LEU A N 1
ATOM 8647 C CA . LEU A 1 1098 ? -70.829 29.063 20.729 1.00 59.41 1098 LEU A CA 1
ATOM 8648 C C . LEU A 1 1098 ? -72.322 29.379 20.807 1.00 59.41 1098 LEU A C 1
ATOM 8650 O O . LEU A 1 1098 ? -72.909 29.196 21.865 1.00 59.41 1098 LEU A O 1
ATOM 8654 N N . PHE A 1 1099 ? -72.951 29.753 19.690 1.00 61.28 1099 PHE A N 1
ATOM 8655 C CA . PHE A 1 1099 ? -74.391 29.970 19.614 1.00 61.28 1099 PHE A CA 1
ATOM 8656 C C . PHE A 1 1099 ? -75.198 28.692 19.874 1.00 61.28 1099 PHE A C 1
ATOM 8658 O O . PHE A 1 1099 ? -76.116 28.742 20.678 1.00 61.28 1099 PHE A O 1
ATOM 8665 N N . LEU A 1 1100 ? -74.863 27.546 19.271 1.00 54.09 1100 LEU A N 1
ATOM 8666 C CA . LEU A 1 1100 ? -75.554 26.265 19.500 1.00 54.09 1100 LEU A CA 1
ATOM 8667 C C . LEU A 1 1100 ? -75.415 25.775 20.945 1.00 54.09 1100 LEU A C 1
ATOM 8669 O O . LEU A 1 1100 ? -76.393 25.314 21.541 1.00 54.09 1100 LEU A O 1
ATOM 8673 N N . ILE A 1 1101 ? -74.219 25.908 21.523 1.00 56.44 1101 ILE A N 1
ATOM 8674 C CA . ILE A 1 1101 ? -73.959 25.596 22.931 1.00 56.44 1101 ILE A CA 1
ATOM 8675 C C . ILE A 1 1101 ? -74.798 26.521 23.817 1.00 56.44 1101 ILE A C 1
ATOM 8677 O O . ILE A 1 1101 ? -75.519 26.041 24.690 1.00 56.44 1101 ILE A O 1
ATOM 8681 N N . LEU A 1 1102 ? -74.774 27.832 23.558 1.00 56.88 1102 LEU A N 1
ATOM 8682 C CA . LEU A 1 1102 ? -75.524 28.825 24.325 1.00 56.88 1102 LEU A CA 1
ATOM 8683 C C . LEU A 1 1102 ? -77.044 28.644 24.173 1.00 56.88 1102 LEU A C 1
ATOM 8685 O O . LEU A 1 1102 ? -77.765 28.716 25.159 1.00 56.88 1102 LEU A O 1
ATOM 8689 N N . TYR A 1 1103 ? -77.532 28.348 22.968 1.00 57.75 1103 TYR A N 1
ATOM 8690 C CA . TYR A 1 1103 ? -78.937 28.069 22.655 1.00 57.75 1103 TYR A CA 1
ATOM 8691 C C . TYR A 1 1103 ? -79.439 26.812 23.376 1.00 57.75 1103 TYR A C 1
ATOM 8693 O O . TYR A 1 1103 ? -80.545 26.803 23.923 1.00 57.75 1103 TYR A O 1
ATOM 8701 N N . SER A 1 1104 ? -78.605 25.771 23.433 1.00 53.59 1104 SER A N 1
ATOM 8702 C CA . SER A 1 1104 ? -78.895 24.542 24.180 1.00 53.59 1104 SER A CA 1
ATOM 8703 C C . SER A 1 1104 ? -78.915 24.794 25.693 1.00 53.59 1104 SER A C 1
ATOM 8705 O O . SER A 1 1104 ? -79.816 24.316 26.379 1.00 53.59 1104 SER A O 1
ATOM 8707 N N . PHE A 1 1105 ? -77.983 25.604 26.210 1.00 54.03 1105 PHE A N 1
ATOM 8708 C CA . PHE A 1 1105 ? -77.918 25.982 27.629 1.00 54.03 1105 PHE A CA 1
ATOM 8709 C C . PHE A 1 1105 ? -79.060 26.905 28.073 1.00 54.03 1105 PHE A C 1
ATOM 8711 O O . PHE A 1 1105 ? -79.590 26.745 29.170 1.00 54.03 1105 PHE A O 1
ATOM 8718 N N . LEU A 1 1106 ? -79.465 27.856 27.230 1.00 53.16 1106 LEU A N 1
ATOM 8719 C CA . LEU A 1 1106 ? -80.543 28.811 27.514 1.00 53.16 1106 LEU A CA 1
ATOM 8720 C C . LEU A 1 1106 ? -81.945 28.201 27.347 1.00 53.16 1106 LEU A C 1
ATOM 8722 O O . LEU A 1 1106 ? -82.945 28.897 27.516 1.00 53.16 1106 LEU A O 1
ATOM 8726 N N . GLY A 1 1107 ? -82.040 26.906 27.032 1.00 50.16 1107 GLY A N 1
ATOM 8727 C CA . GLY A 1 1107 ? -83.315 26.210 26.901 1.00 50.16 1107 GLY A CA 1
ATOM 8728 C C . GLY A 1 1107 ? -84.121 26.652 25.681 1.00 50.16 1107 GLY A C 1
ATOM 8729 O O . GLY A 1 1107 ? -85.350 26.646 25.743 1.00 50.16 1107 GLY A O 1
ATOM 8730 N N . GLY A 1 1108 ? -83.460 27.009 24.571 1.00 52.53 1108 GLY A N 1
ATOM 8731 C CA . GLY A 1 1108 ? -84.101 27.507 23.345 1.00 52.53 1108 GLY A CA 1
ATOM 8732 C C . GLY A 1 1108 ? -85.183 26.586 22.762 1.00 52.53 1108 GLY A C 1
ATOM 8733 O O . GLY A 1 1108 ? -86.080 27.038 22.064 1.00 52.53 1108 GLY A O 1
ATOM 8734 N N . TRP A 1 1109 ? -85.191 25.309 23.141 1.00 50.38 1109 TRP A N 1
ATOM 8735 C CA . TRP A 1 1109 ? -86.240 24.347 22.792 1.00 50.38 1109 TRP A CA 1
ATOM 8736 C C . TRP A 1 1109 ? -87.612 24.690 23.400 1.00 50.38 1109 TRP A C 1
ATOM 8738 O O . TRP A 1 1109 ? -88.633 24.250 22.882 1.00 50.38 1109 TRP A O 1
ATOM 8748 N N . ARG A 1 1110 ? -87.661 25.515 24.457 1.00 43.06 1110 ARG A N 1
ATOM 8749 C CA . ARG A 1 1110 ? -88.911 26.046 25.029 1.00 43.06 1110 ARG A CA 1
ATOM 8750 C C . ARG A 1 1110 ? -89.573 27.125 24.167 1.00 43.06 1110 ARG A C 1
ATOM 8752 O O . ARG A 1 1110 ? -90.713 27.460 24.439 1.00 43.06 1110 ARG A O 1
ATOM 8759 N N . LEU A 1 1111 ? -88.888 27.675 23.159 1.00 43.12 1111 LEU A N 1
ATOM 8760 C CA . LEU A 1 1111 ? -89.471 28.667 22.242 1.00 43.12 1111 LEU A CA 1
ATOM 8761 C C . LEU A 1 1111 ? -90.328 28.034 21.129 1.00 43.12 1111 LEU A C 1
ATOM 8763 O O . LEU A 1 1111 ? -91.006 28.762 20.412 1.00 43.12 1111 LEU A O 1
ATOM 8767 N N . PHE A 1 1112 ? -90.302 26.704 20.982 1.00 41.94 1112 PHE A N 1
ATOM 8768 C CA . PHE A 1 1112 ? -91.050 25.953 19.961 1.00 41.94 1112 PHE A CA 1
ATOM 8769 C C . PHE A 1 1112 ? -92.007 24.887 20.533 1.00 41.94 1112 PHE A C 1
ATOM 8771 O O . PHE A 1 1112 ? -92.663 24.192 19.755 1.00 41.94 1112 PHE A O 1
ATOM 8778 N N . ALA A 1 1113 ? -92.086 24.754 21.861 1.00 34.16 1113 ALA A N 1
ATOM 8779 C CA . ALA A 1 1113 ? -93.115 23.989 22.573 1.00 34.16 1113 ALA A CA 1
ATOM 8780 C C . ALA A 1 1113 ? -94.213 24.944 23.046 1.00 34.16 1113 ALA A C 1
ATOM 8782 O O . ALA A 1 1113 ? -95.394 24.534 22.998 1.00 34.16 1113 ALA A O 1
#

Radius of gyration: 55.08 Å; chains: 1; bounding box: 206×73×130 Å

Organism: NCBI:txid1003181

pLDDT: mean 74.82, std 17.05, range [24.36, 97.5]

InterPro domains:
  IPR000719 Protein kinase domain [PF00069] (387-561)
  IPR000719 Protein kinase domain [PS50011] (336-588)
  IPR000719 Protein kinase domain [SM00220] (336-588)
  IPR008271 Serine/threonine-protein kinase, active site [PS00108] (450-462)
  IPR011009 Protein kinase-like domain superfamily [SSF56112] (333-594)
  IPR011990 Tetratricopeptide-like helical domain superfamily [G3DSA:1.25.40.10] (179-331)
  IPR011990 Tetratricopeptide-like helical domain superfamily [SSF48452] (246-331)
  IPR017441 Protein kinase, ATP binding site [PS00107] (342-370)
  IPR019734 Tetratricopeptide repeat [PS50005] (294-327)
  IPR045269 Serine/threonine-protein kinase Atg1-like [PTHR24348] (336-815)

Secondary structure (DSSP, 8-state):
-----TTGGGS--S-SHHHHHHHHHHTT-HHHHHHHHHSHHHHHHHHHHH----HHHHHHHHHHHHHHHHHHHHHHHTTPPPSS-HHHHHHHHHHHHHHHHT----GGGGHHHHHTGGGTT--SS--HHHHHHHH-TT-HHHHHHHHHHHHHTTSPPPHHHHHHHHGGGHHHHHHHHHHHHHHHT-HHHHHHHHHHHHHHHHHHHHHHHHHHHHHT--SS--GGGGG----HHHHHHHHHHHHHHTTS-TTSHHHHHHHHHHHHHHHTTT-HHHHHHHHHHHHHH-TT-HHHHHHHHHHHHHHHHHTT-HHHHHHHHHHHHHH-HHHH-SS-TTTS-EEEEEEEETTEEEEEEE---TTTTTT-SEEEEEEESS--TT--TTS--EEEETTTTEEEEEEEE--TTEEEHHHHHHHHPEEETTEEE--HHHHHHHHHHHHHHHHHHHTTT------SGGGEEEESSSS--EEEE--TTGGGTHHHHHHHHHHH---TT--HHHHHHHHHGGG--GGGTT-GGG-S--HHHHHHHHHHHHHHHHH-S-TTS--GGGS-S-HHHHHHHHHHT-SSGGGS-SSHHHHHHHHHHHHHHHHHHHHHHHHHHHHHHH--HHHHHHHHHH-SS-TTHHHHHHHHHHHHT----------------------TTHHHHHHHHHHHHHHHHHH--HHHHHHHHHSSS--TTHHHHHHHHHHHHHHHHHHHHHHHHHHHHHH-SHHHHHHHHHSSS--TTHHHHHHHHHHHHHHHHHHHHHHH-SHHHHHHHHHSSS--TTHHHHHHHHHHHHHHHHHHHHHHHHHHHHHHHHHHHHHHHHHTSHHHHHHHHHSSS--TTHHHHHHHHHHHH---SS-HHHHHHHHHHHHT-HHHHHHHHHHH-HHHHHHHHHHHHHHHHHHHHHHHHHHHHTT-S---TTSPPHHHHHHHHHHHHHHHHHHHHHHHH--S---HHHHHHHHHHHHHHHHHHHHHHHHHHTT----HHHHHHHHHHHHHHHHHHHHHHHHHTT-SSHHHHHHHHHHHHHHHT-SS--SSHHHHHHHHHHHHHHHHHHHHHHHHHHHHHHHS---HHHHHHHHHHHHHHHHHHHHHHTTGGGG--